Protein AF-A0A938UZ13-F1 (afdb_monomer)

Mean predicted aligned error: 16.88 Å

Solvent-accessible surface area (backbone atoms only — not comparable to full-atom values): 42730 Å² total; per-residue (Å²): 134,86,83,86,81,83,83,84,86,80,85,85,87,76,87,90,82,88,78,83,77,63,64,65,54,52,53,54,50,52,55,53,50,52,54,52,56,64,68,71,55,79,84,74,93,59,88,89,60,74,73,55,58,61,60,54,48,51,53,54,54,47,56,56,56,56,76,72,56,84,88,75,88,67,90,74,50,78,91,75,54,71,79,52,69,76,40,77,42,77,44,83,97,47,64,68,41,27,37,37,41,35,38,35,38,42,31,23,31,81,65,23,36,72,74,30,84,83,64,78,21,20,65,54,58,32,54,48,41,67,43,6,30,30,43,76,39,31,28,32,46,25,26,41,66,77,44,19,48,42,14,39,43,44,18,42,85,45,67,58,47,71,64,72,61,60,43,38,49,83,37,58,75,56,82,10,43,39,37,53,43,39,76,73,65,32,48,28,38,38,38,33,34,31,46,68,59,91,44,43,62,48,30,48,48,61,36,38,42,77,37,79,38,40,36,90,77,44,74,59,81,97,55,50,76,33,40,101,59,31,37,46,59,68,53,45,52,62,64,51,52,53,49,50,62,75,46,62,96,51,38,31,41,41,35,38,41,52,52,44,36,40,85,85,14,38,62,53,90,89,52,88,82,64,87,56,102,58,92,50,64,67,54,34,31,30,48,47,11,43,28,52,51,29,52,46,51,49,52,51,51,53,48,32,48,76,70,72,42,46,83,57,28,40,37,38,40,33,26,31,9,11,51,34,80,48,63,96,81,37,64,52,22,46,81,36,84,43,47,50,7,24,28,13,36,36,36,38,35,36,45,83,82,63,77,38,56,46,73,35,70,50,86,42,45,35,27,14,44,31,53,29,53,36,52,61,40,20,34,44,78,73,38,62,84,68,85,33,56,29,66,91,51,90,65,61,71,67,48,71,50,66,34,39,24,41,51,65,82,47,37,35,30,39,30,50,34,55,38,34,40,40,41,28,75,79,78,46,82,60,41,26,28,50,46,84,84,35,74,70,61,78,61,66,32,47,83,77,48,94,59,47,67,71,59,54,52,50,53,50,51,51,53,53,48,51,52,40,48,49,38,46,49,45,51,54,43,46,49,60,58,49,58,79,21,66,34,88,56,88,75,91,59,90,37,68,48,51,27,40,34,68,80,30,37,34,38,51,21,40,39,60,45,61,61,58,41,41,22,60,39,67,31,40,36,38,38,35,35,33,28,62,36,73,42,61,80,46,46,44,56,41,30,39,42,39,36,92,96,53,78,78,39,79,66,58,55,47,45,27,44,49,76,45,46,53,50,74,42,52,56,70,31,23,40,37,26,59,49,77,47,73,37,59,38,82,42,78,44,48,67,28,41,34,29,35,40,40,32,32,64,82,81,72,40,67,37,55,54,47,51,82,46,60,71,57,94,40,23,40,52,66,46,73,36,42,34,39,51,27,93,63,73,89,72,69,48,74,68,52,34,46,63,72,42,45,92,39,45,35,81,60,86,76,90,61,82,40,79,45,52,35,30,40,68,82,33,36,34,40,48,21,37,41,82,81,32,49,73,32,38,50,65,28,56,39,34,43,34,40,34,32,32,26,68,33,71,40,62,79,54,38,41,53,38,30,36,37,36,30,94,90,68,53,70,45,84,48,59,52,46,42,52,81,62,57,51,43,56,38,73,45,47,56,58,33,24,40,52,28,58,53,74,34,71,36,50,59,89,80,54,73,67,46,64,22,39,32,32,41,33,42,26,61,70,85,49,64,34,57,57,53,57,66,97,49,58,68,50,100,68,34,24,38,51,79,50,68,34,40,33,38,72,73,130

Nearest PDB structures (foldseek):
  3lxq-assembly2_B  TM=8.051E-01  e=1.262E-20  Vibrio parahaemolyticus
  4uor-assembly1_A  TM=7.443E-01  e=1.485E-17  Listeria monocytogenes EGD-e
  2w5s-assembly1_A  TM=7.497E-01  e=3.797E-17  Staphylococcus aureus
  2w5r-assembly1_A  TM=7.284E-01  e=2.579E-17  Staphylococcus aureus
  2w8d-assembly1_A  TM=7.333E-01  e=1.429E-16  Bacillus subtilis

Radius of gyration: 29.98 Å; Cα contacts (8 Å, |Δi|>4): 1720; chains: 1; bounding box: 68×68×104 Å

Structure (mmCIF, N/CA/C/O backbone):
data_AF-A0A938UZ13-F1
#
_entry.id   AF-A0A938UZ13-F1
#
loop_
_atom_site.group_PDB
_atom_site.id
_atom_site.type_symbol
_atom_site.label_atom_id
_atom_site.label_alt_id
_atom_site.label_comp_id
_atom_site.label_asym_id
_atom_site.label_entity_id
_atom_site.label_seq_id
_atom_site.pdbx_PDB_ins_code
_atom_site.Cartn_x
_atom_site.Cartn_y
_atom_site.Cartn_z
_atom_site.occupancy
_atom_site.B_iso_or_equiv
_atom_site.auth_seq_id
_atom_site.auth_comp_id
_atom_site.auth_asym_id
_atom_site.auth_atom_id
_atom_site.pdbx_PDB_model_num
ATOM 1 N N . MET A 1 1 ? 10.189 26.009 -51.560 1.00 32.91 1 MET A N 1
ATOM 2 C CA . MET A 1 1 ? 9.899 24.616 -51.967 1.00 32.91 1 MET A CA 1
ATOM 3 C C . MET A 1 1 ? 8.694 24.146 -51.173 1.00 32.91 1 MET A C 1
ATOM 5 O O . MET A 1 1 ? 8.587 24.511 -50.012 1.00 32.91 1 MET A O 1
ATOM 9 N N . ALA A 1 2 ? 7.748 23.495 -51.844 1.00 25.84 2 ALA A N 1
ATOM 10 C CA . ALA A 1 2 ? 6.369 23.303 -51.402 1.00 25.84 2 ALA A CA 1
ATOM 11 C C . ALA A 1 2 ? 6.211 22.328 -50.219 1.00 25.84 2 ALA A C 1
ATOM 13 O O . ALA A 1 2 ? 6.883 21.304 -50.159 1.00 25.84 2 ALA A O 1
ATOM 14 N N . ILE A 1 3 ? 5.276 22.661 -49.327 1.00 23.69 3 ILE A N 1
ATOM 15 C CA . ILE A 1 3 ? 4.726 21.816 -48.258 1.00 23.69 3 ILE A CA 1
ATOM 16 C C . ILE A 1 3 ? 3.631 20.931 -48.885 1.00 23.69 3 ILE A C 1
ATOM 18 O O . ILE A 1 3 ? 2.771 21.488 -49.575 1.00 23.69 3 ILE A O 1
ATOM 22 N N . PRO A 1 4 ? 3.605 19.599 -48.683 1.00 30.17 4 PRO A N 1
ATOM 23 C CA . PRO A 1 4 ? 2.480 18.784 -49.116 1.00 30.17 4 PRO A CA 1
ATOM 24 C C . PRO A 1 4 ? 1.349 18.807 -48.075 1.00 30.17 4 PRO A C 1
ATOM 26 O O . PRO A 1 4 ? 1.570 18.740 -46.869 1.00 30.17 4 PRO A O 1
ATOM 29 N N . LEU A 1 5 ? 0.127 18.933 -48.594 1.00 27.08 5 LEU A N 1
ATOM 30 C CA . LEU A 1 5 ? -1.153 18.970 -47.888 1.00 27.08 5 LEU A CA 1
ATOM 31 C C . LEU A 1 5 ? -1.544 17.586 -47.331 1.00 27.08 5 LEU A C 1
ATOM 33 O O . LEU A 1 5 ? -1.424 16.579 -48.026 1.00 27.08 5 LEU A O 1
ATOM 37 N N . LEU A 1 6 ? -2.080 17.569 -46.106 1.00 26.56 6 LEU A N 1
ATOM 38 C CA . LEU A 1 6 ? -2.759 16.430 -45.467 1.00 26.56 6 LEU A CA 1
ATOM 39 C C . LEU A 1 6 ? -4.071 16.057 -46.203 1.00 26.56 6 LEU A C 1
ATOM 41 O O . LEU A 1 6 ? -4.755 16.956 -46.703 1.00 26.56 6 LEU A O 1
ATOM 45 N N . PRO A 1 7 ? -4.476 14.770 -46.249 1.00 25.47 7 PRO A N 1
ATOM 46 C CA . PRO A 1 7 ? -5.757 14.348 -46.821 1.00 25.47 7 PRO A CA 1
ATOM 47 C C . PRO A 1 7 ? -6.944 14.579 -45.853 1.00 25.47 7 PRO A C 1
ATOM 49 O O . PRO A 1 7 ? -6.747 14.691 -44.643 1.00 25.47 7 PRO A O 1
ATOM 52 N N . PRO A 1 8 ? -8.196 14.664 -46.357 1.00 28.36 8 PRO A N 1
ATOM 53 C CA . PRO A 1 8 ? -9.330 15.166 -45.586 1.00 28.36 8 PRO A CA 1
ATOM 54 C C . PRO A 1 8 ? -9.979 14.089 -44.705 1.00 28.36 8 PRO A C 1
ATOM 56 O O . PRO A 1 8 ? -10.414 13.042 -45.185 1.00 28.36 8 PRO A O 1
ATOM 59 N N . VAL A 1 9 ? -10.140 14.406 -43.420 1.00 28.91 9 VAL A N 1
ATOM 60 C CA . VAL A 1 9 ? -10.970 13.662 -42.462 1.00 28.91 9 VAL A CA 1
ATOM 61 C C . VAL A 1 9 ? -12.437 13.730 -42.909 1.00 28.91 9 VAL A C 1
ATOM 63 O O . VAL A 1 9 ? -13.049 14.801 -42.945 1.00 28.91 9 VAL A O 1
ATOM 66 N N . ARG A 1 10 ? -13.026 12.587 -43.285 1.00 28.03 10 ARG A N 1
ATOM 67 C CA . ARG A 1 10 ? -14.461 12.485 -43.594 1.00 28.03 10 ARG A CA 1
ATOM 68 C C . ARG A 1 10 ? -15.286 12.485 -42.304 1.00 28.03 10 ARG A C 1
ATOM 70 O O . ARG A 1 10 ? -15.121 11.634 -41.440 1.00 28.03 10 ARG A O 1
ATOM 77 N N . ARG A 1 11 ? -16.223 13.433 -42.243 1.00 31.92 11 ARG A N 1
ATOM 78 C CA . ARG A 1 11 ? -17.267 13.612 -41.225 1.00 31.92 11 ARG A CA 1
ATOM 79 C C . ARG A 1 11 ? -18.100 12.342 -40.988 1.00 31.92 11 ARG A C 1
ATOM 81 O O . ARG A 1 11 ? -18.714 11.834 -41.924 1.00 31.92 11 ARG A O 1
ATOM 88 N N . ARG A 1 12 ? -18.281 11.971 -39.718 1.00 27.67 12 ARG A N 1
ATOM 89 C CA . ARG A 1 12 ? -19.532 11.389 -39.202 1.00 27.67 12 ARG A CA 1
ATOM 90 C C . ARG A 1 12 ? -20.094 12.331 -38.134 1.00 27.67 12 ARG A C 1
ATOM 92 O O . ARG A 1 12 ? -19.717 12.267 -36.976 1.00 27.67 12 ARG A O 1
ATOM 99 N N . LEU A 1 13 ? -20.974 13.235 -38.558 1.00 26.47 13 LEU A N 1
ATOM 100 C CA . LEU A 1 13 ? -21.943 13.894 -37.683 1.00 26.47 13 LEU A CA 1
ATOM 101 C C . LEU A 1 13 ? -23.225 13.068 -37.788 1.00 26.47 13 LEU A C 1
ATOM 103 O O . LEU A 1 13 ? -23.898 13.120 -38.817 1.00 26.47 13 LEU A O 1
ATOM 107 N N . VAL A 1 14 ? -23.525 12.277 -36.761 1.00 28.33 14 VAL A N 1
ATOM 108 C CA . VAL A 1 14 ? -24.855 11.688 -36.563 1.00 28.33 14 VAL A CA 1
ATOM 109 C C . VAL A 1 14 ? -25.522 12.439 -35.411 1.00 28.33 14 VAL A C 1
ATOM 111 O O . VAL A 1 14 ? -24.869 12.868 -34.467 1.00 28.33 14 VAL A O 1
ATOM 114 N N . ALA A 1 15 ? -26.813 12.693 -35.599 1.00 28.00 15 ALA A N 1
ATOM 115 C CA . ALA A 1 15 ? -27.654 13.678 -34.938 1.00 28.00 15 ALA A CA 1
ATOM 116 C C . ALA A 1 15 ? -27.620 13.678 -33.397 1.00 28.00 15 ALA A C 1
ATOM 118 O O . ALA A 1 15 ? -27.990 12.699 -32.759 1.00 28.00 15 ALA A O 1
ATOM 119 N N . LEU A 1 16 ? -27.317 14.845 -32.815 1.00 29.84 16 LEU A N 1
ATOM 120 C CA . LEU A 1 16 ? -27.662 15.197 -31.436 1.00 29.84 16 LEU A CA 1
ATOM 121 C C . LEU A 1 16 ? -29.005 15.935 -31.445 1.00 29.84 16 LEU A C 1
ATOM 123 O O . LEU A 1 16 ? -29.072 17.132 -31.723 1.00 29.84 16 LEU A O 1
ATOM 127 N N . GLY A 1 17 ? -30.084 15.206 -31.173 1.00 25.97 17 GLY A N 1
ATOM 128 C CA . GLY A 1 17 ? -31.402 15.774 -30.917 1.00 25.97 17 GLY A CA 1
ATOM 129 C C . GLY A 1 17 ? -31.759 15.646 -29.440 1.00 25.97 17 GLY A C 1
ATOM 130 O O . GLY A 1 17 ? -32.062 14.548 -28.991 1.00 25.97 17 GLY A O 1
ATOM 131 N N . GLY A 1 18 ? -31.772 16.775 -28.719 1.00 33.72 18 GLY A N 1
ATOM 132 C CA . GLY A 1 18 ? -32.566 16.941 -27.493 1.00 33.72 18 GLY A CA 1
ATOM 133 C C . GLY A 1 18 ? -31.811 17.088 -26.170 1.00 33.72 18 GLY A C 1
ATOM 134 O O . GLY A 1 18 ? -32.046 16.289 -25.276 1.00 33.72 18 GLY A O 1
ATOM 135 N N . TRP A 1 19 ? -30.963 18.111 -25.990 1.00 36.12 19 TRP A N 1
ATOM 136 C CA . TRP A 1 19 ? -30.352 18.432 -24.683 1.00 36.12 19 TRP A CA 1
ATOM 137 C C . TRP A 1 19 ? -30.616 19.891 -24.260 1.00 36.12 19 TRP A C 1
ATOM 139 O O . TRP A 1 19 ? -30.585 20.815 -25.074 1.00 36.12 19 TRP A O 1
ATOM 149 N N . SER A 1 20 ? -30.880 20.106 -22.966 1.00 39.50 20 SER A N 1
ATOM 150 C CA . SER A 1 20 ? -31.171 21.412 -22.355 1.00 39.50 20 SER A CA 1
ATOM 151 C C . SER A 1 20 ? -29.907 22.283 -22.242 1.00 39.50 20 SER A C 1
ATOM 153 O O . SER A 1 20 ? -29.097 22.125 -21.328 1.00 39.50 20 SER A O 1
ATOM 155 N N . GLY A 1 21 ? -29.743 23.226 -23.172 1.00 36.25 21 GLY A N 1
ATOM 156 C CA . GLY A 1 21 ? -28.505 23.972 -23.445 1.00 36.25 21 GLY A CA 1
ATOM 157 C C . GLY A 1 21 ? -28.011 25.015 -22.430 1.00 36.25 21 GLY A C 1
ATOM 158 O O . GLY A 1 21 ? -27.408 25.992 -22.854 1.00 36.25 21 GLY A O 1
ATOM 159 N N . ARG A 1 22 ? -28.229 24.873 -21.114 1.00 35.84 22 ARG A N 1
ATOM 160 C CA . ARG A 1 22 ? -27.733 25.865 -20.125 1.00 35.84 22 ARG A CA 1
ATOM 161 C C . ARG A 1 22 ? -26.460 25.466 -19.369 1.00 35.84 22 ARG A C 1
ATOM 163 O O . ARG A 1 22 ? -25.669 26.350 -19.062 1.00 35.84 22 ARG A O 1
ATOM 170 N N . ARG A 1 23 ? -26.214 24.176 -19.107 1.00 35.59 23 ARG A N 1
ATOM 171 C CA . ARG A 1 23 ? -25.007 23.723 -18.374 1.00 35.59 23 ARG A CA 1
ATOM 172 C C . ARG A 1 23 ? -23.762 23.611 -19.269 1.00 35.59 23 ARG A C 1
ATOM 174 O O . ARG A 1 23 ? -22.678 24.000 -18.854 1.00 35.59 23 ARG A O 1
ATOM 181 N N . THR A 1 24 ? -23.935 23.207 -20.525 1.00 42.72 24 THR A N 1
ATOM 182 C CA . THR A 1 24 ? -22.857 23.041 -21.519 1.00 42.72 24 THR A CA 1
ATOM 183 C C . THR A 1 24 ? -22.266 24.370 -21.996 1.00 42.72 24 THR A C 1
ATOM 185 O O . THR A 1 24 ? -21.063 24.477 -22.209 1.00 42.72 24 THR A O 1
ATOM 188 N N . ILE A 1 25 ? -23.094 25.416 -22.105 1.00 42.28 25 ILE A N 1
ATOM 189 C CA . ILE A 1 25 ? -22.630 26.764 -22.468 1.00 42.28 25 ILE A CA 1
ATOM 190 C C . ILE A 1 25 ? -21.818 27.381 -21.319 1.00 42.28 25 ILE A C 1
ATOM 192 O O . ILE A 1 25 ? -20.799 28.018 -21.564 1.00 42.28 25 ILE A O 1
ATOM 196 N N . ALA A 1 26 ? -22.220 27.150 -20.064 1.00 38.34 26 ALA A N 1
ATOM 197 C CA . ALA A 1 26 ? -21.513 27.675 -18.898 1.00 38.34 26 ALA A CA 1
ATOM 198 C C . ALA A 1 26 ? -20.121 27.040 -18.724 1.00 38.34 26 ALA A C 1
ATOM 200 O O . ALA A 1 26 ? -19.150 27.764 -18.517 1.00 38.34 26 ALA A O 1
ATOM 201 N N . ALA A 1 27 ? -20.004 25.717 -18.886 1.00 40.94 27 ALA A N 1
ATOM 202 C CA . ALA A 1 27 ? -18.720 25.014 -18.818 1.00 40.94 27 ALA A CA 1
ATOM 203 C C . ALA A 1 27 ? -17.760 25.439 -19.947 1.00 40.94 27 ALA A C 1
ATOM 205 O O . ALA A 1 27 ? -16.590 25.723 -19.690 1.00 40.94 27 ALA A O 1
ATOM 206 N N . GLY A 1 28 ? -18.271 25.592 -21.177 1.00 41.78 28 GLY A N 1
ATOM 207 C CA . GLY A 1 28 ? -17.481 26.085 -22.311 1.00 41.78 28 GLY A CA 1
ATOM 208 C C . GLY A 1 28 ? -16.980 27.525 -22.133 1.00 41.78 28 GLY A C 1
ATOM 209 O O . GLY A 1 28 ? -15.858 27.841 -22.523 1.00 41.78 28 GLY A O 1
ATOM 210 N N . ILE A 1 29 ? -17.773 28.396 -21.495 1.00 48.34 29 ILE A N 1
ATOM 211 C CA . ILE A 1 29 ? -17.377 29.783 -21.202 1.00 48.34 29 ILE A CA 1
ATOM 212 C C . ILE A 1 29 ? -16.318 29.838 -20.092 1.00 48.34 29 ILE A C 1
ATOM 214 O O . ILE A 1 29 ? -15.352 30.586 -20.219 1.00 48.34 29 ILE A O 1
ATOM 218 N N . VAL A 1 30 ? -16.453 29.038 -19.030 1.00 47.47 30 VAL A N 1
ATOM 219 C CA . VAL A 1 30 ? -15.479 29.002 -17.922 1.00 47.47 30 VAL A CA 1
ATOM 220 C C . VAL A 1 30 ? -14.125 28.457 -18.387 1.00 47.47 30 VAL A C 1
ATOM 222 O O . VAL A 1 30 ? -13.095 29.054 -18.072 1.00 47.47 30 VAL A O 1
ATOM 225 N N . GLY A 1 31 ? -14.114 27.399 -19.205 1.00 43.53 31 GLY A N 1
ATOM 226 C CA . GLY A 1 31 ? -12.885 26.866 -19.805 1.00 43.53 31 GLY A CA 1
ATOM 227 C C . GLY A 1 31 ? -12.186 27.881 -20.716 1.00 43.53 31 GLY A C 1
ATOM 228 O O . GLY A 1 31 ? -10.983 28.105 -20.595 1.00 43.53 31 GLY A O 1
ATOM 229 N N . ALA A 1 32 ? -12.943 28.585 -21.565 1.00 47.97 32 ALA A N 1
ATOM 230 C CA . ALA A 1 32 ? -12.392 29.635 -22.423 1.00 47.97 32 ALA A CA 1
ATOM 231 C C . ALA A 1 32 ? -11.826 30.825 -21.621 1.00 47.97 32 ALA A C 1
ATOM 233 O O . ALA A 1 32 ? -10.787 31.377 -21.983 1.00 47.97 32 ALA A O 1
ATOM 234 N N . LEU A 1 33 ? -12.470 31.205 -20.513 1.00 47.66 33 LEU A N 1
ATOM 235 C CA . LEU A 1 33 ? -12.012 32.294 -19.643 1.00 47.66 33 LEU A CA 1
ATOM 236 C C . LEU A 1 33 ? -10.743 31.934 -18.856 1.00 47.66 33 LEU A C 1
ATOM 238 O O . LEU A 1 33 ? -9.890 32.802 -18.674 1.00 47.66 33 LEU A O 1
ATOM 242 N N . LEU A 1 34 ? -10.575 30.673 -18.448 1.00 47.84 34 LEU A N 1
ATOM 243 C CA . LEU A 1 34 ? -9.341 30.181 -17.820 1.00 47.84 34 LEU A CA 1
ATOM 244 C C . LEU A 1 34 ? -8.161 30.205 -18.799 1.00 47.84 34 LEU A C 1
ATOM 246 O O . LEU A 1 34 ? -7.081 30.685 -18.450 1.00 47.84 34 LEU A O 1
ATOM 250 N N . VAL A 1 35 ? -8.386 29.783 -20.048 1.00 48.97 35 VAL A N 1
ATOM 251 C CA . VAL A 1 35 ? -7.374 29.846 -21.114 1.00 48.97 35 VAL A CA 1
ATOM 252 C C . VAL A 1 35 ? -6.973 31.297 -21.398 1.00 48.97 35 VAL A C 1
ATOM 254 O O . VAL A 1 35 ? -5.785 31.608 -21.441 1.00 48.97 35 VAL A O 1
ATOM 257 N N . VAL A 1 36 ? -7.932 32.221 -21.512 1.00 50.88 36 VAL A N 1
ATOM 258 C CA . VAL A 1 36 ? -7.643 33.650 -21.742 1.00 50.88 36 VAL A CA 1
ATOM 259 C C . VAL A 1 36 ? -6.943 34.300 -20.539 1.00 50.88 36 VAL A C 1
ATOM 261 O O . VAL A 1 36 ? -6.026 35.100 -20.727 1.00 50.88 36 VAL A O 1
ATOM 264 N N . GLY A 1 37 ? -7.308 33.933 -19.307 1.00 46.84 37 GLY A N 1
ATOM 265 C CA . GLY A 1 37 ? -6.669 34.434 -18.085 1.00 46.84 37 GLY A CA 1
ATOM 266 C C . GLY A 1 37 ? -5.189 34.052 -17.969 1.00 46.84 37 GLY A C 1
ATOM 267 O O . GLY A 1 37 ? -4.368 34.873 -17.562 1.00 46.84 37 GLY A O 1
ATOM 268 N N . LEU A 1 38 ? -4.824 32.845 -18.409 1.00 47.53 38 LEU A N 1
ATOM 269 C CA . LEU A 1 38 ? -3.437 32.361 -18.442 1.00 47.53 38 LEU A CA 1
ATOM 270 C C . LEU A 1 38 ? -2.585 33.028 -19.537 1.00 47.53 38 LEU A C 1
ATOM 272 O O . LEU A 1 38 ? -1.372 33.177 -19.367 1.00 47.53 38 LEU A O 1
ATOM 276 N N . TRP A 1 39 ? -3.208 33.485 -20.628 1.00 44.28 39 TRP A N 1
ATOM 277 C CA . TRP A 1 39 ? -2.548 34.237 -21.705 1.00 44.28 39 TRP A CA 1
ATOM 278 C C . TRP A 1 39 ? -2.217 35.693 -21.336 1.00 44.28 39 TRP A C 1
ATOM 280 O O . TRP A 1 39 ? -1.313 36.277 -21.932 1.00 44.28 39 TRP A O 1
ATOM 290 N N . LEU A 1 40 ? -2.910 36.275 -20.351 1.00 42.22 40 LEU A N 1
ATOM 291 C CA . LEU A 1 40 ? -2.759 37.681 -19.945 1.00 42.22 40 LEU A CA 1
ATOM 292 C C . LEU A 1 40 ? -1.721 37.913 -18.830 1.00 42.22 40 LEU A C 1
ATOM 294 O O . LEU A 1 40 ? -1.429 39.063 -18.500 1.00 42.22 40 LEU A O 1
ATOM 298 N N . LEU A 1 41 ? -1.141 36.853 -18.258 1.00 41.91 41 LEU A N 1
ATOM 299 C CA . LEU A 1 41 ? -0.079 36.969 -17.255 1.00 41.91 41 LEU A CA 1
ATOM 300 C C . LEU A 1 41 ? 1.284 37.232 -17.928 1.00 41.91 41 LEU A C 1
ATOM 302 O O . LEU A 1 41 ? 1.658 36.472 -18.832 1.00 41.91 41 LEU A O 1
ATOM 306 N N . PRO A 1 42 ? 2.048 38.259 -17.494 1.00 38.47 42 PRO A N 1
ATOM 307 C CA . PRO A 1 42 ? 3.362 38.560 -18.057 1.00 38.47 42 PRO A CA 1
ATOM 308 C C . PRO A 1 42 ? 4.338 37.388 -17.846 1.00 38.47 42 PRO A C 1
ATOM 310 O O . PRO A 1 42 ? 4.206 36.653 -16.863 1.00 38.47 42 PRO A O 1
ATOM 313 N N . PRO A 1 43 ? 5.319 37.185 -18.746 1.00 42.31 43 PRO A N 1
ATOM 314 C CA . PRO A 1 43 ? 6.285 36.103 -18.598 1.00 42.31 43 PRO A CA 1
ATOM 315 C C . PRO A 1 43 ? 7.135 36.328 -17.335 1.00 42.31 43 PRO A C 1
ATOM 317 O O . PRO A 1 43 ? 7.702 37.414 -17.179 1.00 42.31 43 PRO A O 1
ATOM 320 N N . PRO A 1 44 ? 7.265 35.334 -16.437 1.00 41.44 44 PRO A N 1
ATOM 321 C CA . PRO A 1 44 ? 8.217 35.412 -15.339 1.00 41.44 44 PRO A CA 1
ATOM 322 C C . PRO A 1 44 ? 9.642 35.325 -15.894 1.00 41.44 44 PRO A C 1
ATOM 324 O O . PRO A 1 44 ? 9.928 34.541 -16.800 1.00 41.44 44 PRO A O 1
ATOM 327 N N . SER A 1 45 ? 10.561 36.107 -15.342 1.00 37.28 45 SER A N 1
ATOM 328 C CA . SER A 1 45 ? 11.984 35.987 -15.649 1.00 37.28 45 SER A CA 1
ATOM 329 C C . SER A 1 45 ? 12.562 34.725 -14.996 1.00 37.28 45 SER A C 1
ATOM 331 O O . SER A 1 45 ? 12.761 34.703 -13.783 1.00 37.28 45 SER A O 1
ATOM 333 N N . GLY A 1 46 ? 12.844 33.688 -15.790 1.00 41.19 46 GLY A N 1
ATOM 334 C CA . GLY A 1 46 ? 13.558 32.482 -15.353 1.00 41.19 46 GLY A CA 1
ATOM 335 C C . GLY A 1 46 ? 13.283 31.265 -16.244 1.00 41.19 46 GLY A C 1
ATOM 336 O O . GLY A 1 46 ? 12.155 31.049 -16.674 1.00 41.19 46 GLY A O 1
ATOM 337 N N . GLN A 1 47 ? 14.310 30.452 -16.520 1.00 36.69 47 GLN A N 1
ATOM 338 C CA . GLN A 1 47 ? 14.214 29.271 -17.398 1.00 36.69 47 GLN A CA 1
ATOM 339 C C . GLN A 1 47 ? 13.370 28.115 -16.811 1.00 36.69 47 GLN A C 1
ATOM 341 O O . GLN A 1 47 ? 13.000 27.204 -17.543 1.00 36.69 47 GLN A O 1
ATOM 346 N N . ALA A 1 48 ? 12.990 28.175 -15.529 1.00 34.41 48 ALA A N 1
ATOM 347 C CA . ALA A 1 48 ? 12.297 27.099 -14.813 1.00 34.41 48 ALA A CA 1
ATOM 348 C C . ALA A 1 48 ? 10.774 26.992 -15.064 1.00 34.41 48 ALA A C 1
ATOM 350 O O . ALA A 1 48 ? 10.141 26.081 -14.546 1.00 34.41 48 ALA A O 1
ATOM 351 N N . MET A 1 49 ? 10.155 27.888 -15.846 1.00 35.88 49 MET A N 1
ATOM 352 C CA . MET A 1 49 ? 8.689 27.893 -16.042 1.00 35.88 49 MET A CA 1
ATOM 353 C C . MET A 1 49 ? 8.213 27.883 -17.500 1.00 35.88 49 MET A C 1
ATOM 355 O O . MET A 1 49 ? 7.016 28.003 -17.756 1.00 35.88 49 MET A O 1
ATOM 359 N N . VAL A 1 50 ? 9.104 27.698 -18.477 1.00 34.22 50 VAL A N 1
ATOM 360 C CA . VAL A 1 50 ? 8.681 27.544 -19.885 1.00 34.22 50 VAL A CA 1
ATOM 361 C C . VAL A 1 50 ? 8.067 26.151 -20.134 1.00 34.22 50 VAL A C 1
ATOM 363 O O . VAL A 1 50 ? 7.268 25.985 -21.049 1.00 34.22 50 VAL A O 1
ATOM 366 N N . VAL A 1 51 ? 8.351 25.175 -19.261 1.00 37.62 51 VAL A N 1
ATOM 367 C CA . VAL A 1 51 ? 7.926 23.766 -19.383 1.00 37.62 51 VAL A CA 1
ATOM 368 C C . VAL A 1 51 ? 6.505 23.506 -18.840 1.00 37.62 51 VAL A C 1
ATOM 370 O O . VAL A 1 51 ? 5.877 22.521 -19.215 1.00 37.62 51 VAL A O 1
ATOM 373 N N . SER A 1 52 ? 5.928 24.402 -18.029 1.00 45.16 52 SER A N 1
ATOM 374 C CA . SER A 1 52 ? 4.637 24.151 -17.359 1.00 45.16 52 SER A CA 1
ATOM 375 C C . SER A 1 52 ? 3.390 24.548 -18.160 1.00 45.16 52 SER A C 1
ATOM 377 O O . SER A 1 52 ? 2.305 24.043 -17.884 1.00 45.16 52 SER A O 1
ATOM 379 N N . ARG A 1 53 ? 3.494 25.423 -19.171 1.00 35.94 53 ARG A N 1
ATOM 380 C CA . ARG A 1 53 ? 2.299 25.918 -19.887 1.00 35.94 53 ARG A CA 1
ATOM 381 C C . ARG A 1 53 ? 1.691 24.906 -20.866 1.00 35.94 53 ARG A C 1
ATOM 383 O O . ARG A 1 53 ? 0.469 24.851 -20.931 1.00 35.94 53 ARG A O 1
ATOM 390 N N . CYS A 1 54 ? 2.487 24.104 -21.582 1.00 39.72 54 CYS A N 1
ATOM 391 C CA . CYS A 1 54 ? 1.942 23.083 -22.497 1.00 39.72 54 CYS A CA 1
ATOM 392 C C . CYS A 1 54 ? 1.233 21.958 -21.740 1.00 39.72 54 CYS A C 1
ATOM 394 O O . CYS A 1 54 ? 0.100 21.641 -22.064 1.00 39.72 54 CYS A O 1
ATOM 396 N N . VAL A 1 55 ? 1.852 21.425 -20.681 1.00 41.53 55 VAL A N 1
ATOM 397 C CA . VAL A 1 55 ? 1.282 20.317 -19.897 1.00 41.53 55 VAL A CA 1
ATOM 398 C C . VAL A 1 55 ? -0.043 20.722 -19.247 1.00 41.53 55 VAL A C 1
ATOM 400 O O . VAL A 1 55 ? -1.018 19.988 -19.335 1.00 41.53 55 VAL A O 1
ATOM 403 N N . VAL A 1 56 ? -0.121 21.922 -18.661 1.00 42.56 56 VAL A N 1
ATOM 404 C CA . VAL A 1 56 ? -1.355 22.416 -18.024 1.00 42.56 56 VAL A CA 1
ATOM 405 C C . VAL A 1 56 ? -2.455 22.724 -19.050 1.00 42.56 56 VAL A C 1
ATOM 407 O O . VAL A 1 56 ? -3.625 22.471 -18.771 1.00 42.56 56 VAL A O 1
ATOM 410 N N . LEU A 1 57 ? -2.109 23.253 -20.231 1.00 41.84 57 LEU A N 1
ATOM 411 C CA . LEU A 1 57 ? -3.080 23.524 -21.300 1.00 41.84 57 LEU A CA 1
ATOM 412 C C . LEU A 1 57 ? -3.610 22.239 -21.943 1.00 41.84 57 LEU A C 1
ATOM 414 O O . LEU A 1 57 ? -4.812 22.164 -22.192 1.00 41.84 57 LEU A O 1
ATOM 418 N N . ASP A 1 58 ? -2.754 21.238 -22.154 1.00 43.09 58 ASP A N 1
ATOM 419 C CA . ASP A 1 58 ? -3.163 19.925 -22.657 1.00 43.09 58 ASP A CA 1
ATOM 420 C C . ASP A 1 58 ? -4.053 19.223 -21.623 1.00 43.09 58 ASP A C 1
ATOM 422 O O . ASP A 1 58 ? -5.173 18.840 -21.942 1.00 43.09 58 ASP A O 1
ATOM 426 N N . ILE A 1 59 ? -3.650 19.182 -20.344 1.00 45.69 59 ILE A N 1
ATOM 427 C CA . ILE A 1 59 ? -4.487 18.651 -19.252 1.00 45.69 59 ILE A CA 1
ATOM 428 C C . ILE A 1 59 ? -5.862 19.336 -19.224 1.00 45.69 59 ILE A C 1
ATOM 430 O O . ILE A 1 59 ? -6.880 18.652 -19.190 1.00 45.69 59 ILE A O 1
ATOM 434 N N . ALA A 1 60 ? -5.920 20.669 -19.291 1.00 45.03 60 ALA A N 1
ATOM 435 C CA . ALA A 1 60 ? -7.183 21.405 -19.230 1.00 45.03 60 ALA A CA 1
ATOM 436 C C . ALA A 1 60 ? -8.080 21.197 -20.467 1.00 45.03 60 ALA A C 1
ATOM 438 O O . ALA A 1 60 ? -9.302 21.099 -20.330 1.00 45.03 60 ALA A O 1
ATOM 439 N N . ALA A 1 61 ? -7.500 21.139 -21.669 1.00 46.44 61 ALA A N 1
ATOM 440 C CA . ALA A 1 61 ? -8.241 20.868 -22.901 1.00 46.44 61 ALA A CA 1
ATOM 441 C C . ALA A 1 61 ? -8.788 19.432 -22.926 1.00 46.44 61 ALA A C 1
ATOM 443 O O . ALA A 1 61 ? -9.921 19.200 -23.353 1.00 46.44 61 ALA A O 1
ATOM 444 N N . ASP A 1 62 ? -8.016 18.488 -22.398 1.00 44.97 62 ASP A N 1
ATOM 445 C CA . ASP A 1 62 ? -8.373 17.077 -22.361 1.00 44.97 62 ASP A CA 1
ATOM 446 C C . ASP A 1 62 ? -9.422 16.761 -21.287 1.00 44.97 62 ASP A C 1
ATOM 448 O O . ASP A 1 62 ? -10.368 16.031 -21.579 1.00 44.97 62 ASP A O 1
ATOM 452 N N . MET A 1 63 ? -9.363 17.400 -20.111 1.00 45.97 63 MET A N 1
ATOM 453 C CA . MET A 1 63 ? -10.437 17.335 -19.102 1.00 45.97 63 MET A CA 1
ATOM 454 C C . MET A 1 63 ? -11.777 17.855 -19.655 1.00 45.97 63 MET A C 1
ATOM 456 O O . MET A 1 63 ? -12.852 17.355 -19.319 1.00 45.97 63 MET A O 1
ATOM 460 N N . LEU A 1 64 ? -11.738 18.864 -20.537 1.00 49.53 64 LEU A N 1
ATOM 461 C CA . LEU A 1 64 ? -12.939 19.384 -21.192 1.00 49.53 64 LEU A CA 1
ATOM 462 C C . LEU A 1 64 ? -13.505 18.377 -22.206 1.00 49.53 64 LEU A C 1
ATOM 464 O O . LEU A 1 64 ? -14.722 18.191 -22.264 1.00 49.53 64 LEU A O 1
ATOM 468 N N . GLN A 1 65 ? -12.644 17.717 -22.984 1.00 49.19 65 GLN A N 1
ATOM 469 C CA . GLN A 1 65 ? -13.040 16.701 -23.962 1.00 49.19 65 GLN A CA 1
ATOM 470 C C . GLN A 1 65 ? -13.563 15.416 -23.294 1.00 49.19 65 GLN A C 1
ATOM 472 O O . GLN A 1 65 ? -14.512 14.810 -23.792 1.00 49.19 65 GLN A O 1
ATOM 477 N N . GLU A 1 66 ? -13.006 15.050 -22.140 1.00 53.16 66 GLU A N 1
ATOM 478 C CA . GLU A 1 66 ? -13.441 13.944 -21.281 1.00 53.16 66 GLU A CA 1
ATOM 479 C C . GLU A 1 66 ? -14.889 14.118 -20.796 1.00 53.16 66 GLU A C 1
ATOM 481 O O . GLU A 1 66 ? -15.697 13.200 -20.930 1.00 53.16 66 GLU A O 1
ATOM 486 N N . SER A 1 67 ? -15.260 15.325 -20.347 1.00 52.22 67 SER A N 1
ATOM 487 C CA . SER A 1 67 ? -16.618 15.635 -19.859 1.00 52.22 67 SER A CA 1
ATOM 488 C C . SER A 1 67 ? -17.733 15.514 -20.914 1.00 52.22 67 SER A C 1
ATOM 490 O O . SER A 1 67 ? -18.920 15.579 -20.584 1.00 52.22 67 SER A O 1
ATOM 492 N N . LEU A 1 68 ? -17.364 15.382 -22.192 1.00 49.72 68 LEU A N 1
ATOM 493 C CA . LEU A 1 68 ? -18.282 15.382 -23.333 1.00 49.72 68 LEU A CA 1
ATOM 494 C C . LEU A 1 68 ? -18.563 13.982 -23.898 1.00 49.72 68 LEU A C 1
ATOM 496 O O . LEU A 1 68 ? -19.423 13.860 -24.775 1.00 49.72 68 LEU A O 1
ATOM 500 N N . LEU A 1 69 ? -17.864 12.940 -23.438 1.00 52.62 69 LEU A N 1
ATOM 501 C CA . LEU A 1 69 ? -18.025 11.578 -23.949 1.00 52.62 69 LEU A CA 1
ATOM 502 C C . LEU A 1 69 ? -18.884 10.739 -22.987 1.00 52.62 69 LEU A C 1
ATOM 504 O O . LEU A 1 69 ? -18.630 10.755 -21.786 1.00 52.62 69 LEU A O 1
ATOM 508 N N . PRO A 1 70 ? -19.891 9.998 -23.485 1.00 50.53 70 PRO A N 1
ATOM 509 C CA . PRO A 1 70 ? -20.746 9.180 -22.631 1.00 50.53 70 PRO A CA 1
ATOM 510 C C . PRO A 1 70 ? -19.957 8.027 -21.995 1.00 50.53 70 PRO A C 1
ATOM 512 O O . PRO A 1 70 ? -19.051 7.467 -22.620 1.00 50.53 70 PRO A O 1
ATOM 515 N N . GLU A 1 71 ? -20.322 7.673 -20.762 1.00 59.09 71 GLU A N 1
ATOM 516 C CA . GLU A 1 71 ? -19.923 6.411 -20.138 1.00 59.09 71 GLU A CA 1
ATOM 517 C C . GLU A 1 71 ? -20.695 5.258 -20.778 1.00 59.09 71 GLU A C 1
ATOM 519 O O . GLU A 1 71 ? -21.917 5.315 -20.935 1.00 59.09 71 GLU A O 1
ATOM 524 N N . GLU A 1 72 ? -19.968 4.221 -21.185 1.00 64.12 72 GLU A N 1
ATOM 525 C CA . GLU A 1 72 ? -20.539 3.004 -21.751 1.00 64.12 72 GLU A CA 1
ATOM 526 C C . GLU A 1 72 ? -20.453 1.887 -20.715 1.00 64.12 72 GLU A C 1
ATOM 528 O O . GLU A 1 72 ? -19.362 1.418 -20.388 1.00 64.12 72 GLU A O 1
ATOM 533 N N . THR A 1 73 ? -21.609 1.446 -20.221 1.00 73.19 73 THR A N 1
ATOM 534 C CA . THR A 1 73 ? -21.708 0.271 -19.353 1.00 73.19 73 THR A CA 1
ATOM 535 C C . THR A 1 73 ? -21.478 -1.007 -20.159 1.00 73.19 73 THR A C 1
ATOM 537 O O . THR A 1 73 ? -21.829 -1.097 -21.341 1.00 73.19 73 THR A O 1
ATOM 540 N N . VAL A 1 74 ? -20.883 -2.022 -19.530 1.00 85.25 74 VAL A N 1
ATOM 541 C CA . VAL A 1 74 ? -20.635 -3.326 -20.163 1.00 85.25 74 VAL A CA 1
ATOM 542 C C . VAL A 1 74 ? -21.205 -4.453 -19.313 1.00 85.25 74 VAL A C 1
ATOM 544 O O . VAL A 1 74 ? -21.088 -4.447 -18.095 1.00 85.25 74 VAL A O 1
ATOM 547 N N . ALA A 1 75 ? -21.806 -5.460 -19.947 1.00 85.50 75 ALA A N 1
ATOM 548 C CA . ALA A 1 75 ? -22.187 -6.675 -19.238 1.00 85.50 75 ALA A CA 1
ATOM 549 C C . ALA A 1 75 ? -20.939 -7.525 -18.940 1.00 85.50 75 ALA A C 1
ATOM 551 O O . ALA A 1 75 ? -20.251 -7.966 -19.869 1.00 85.50 75 ALA A O 1
ATOM 552 N N . ILE A 1 76 ? -20.671 -7.759 -17.654 1.00 87.25 76 ILE A N 1
ATOM 553 C CA . ILE A 1 76 ? -19.588 -8.626 -17.175 1.00 87.25 76 ILE A CA 1
ATOM 554 C C . ILE A 1 76 ? -20.036 -10.089 -17.283 1.00 87.25 76 ILE A C 1
ATOM 556 O O . ILE A 1 76 ? -21.113 -10.455 -16.803 1.00 87.25 76 ILE A O 1
ATOM 560 N N . THR A 1 77 ? -19.228 -10.932 -17.925 1.00 87.88 77 THR A N 1
ATOM 561 C CA . THR A 1 77 ? -19.484 -12.381 -17.994 1.00 87.88 77 THR A CA 1
ATOM 562 C C . THR A 1 77 ? -19.123 -13.081 -16.682 1.00 87.88 77 THR A C 1
ATOM 564 O O . THR A 1 77 ? -18.422 -12.532 -15.838 1.00 87.88 77 THR A O 1
ATOM 567 N N . GLU A 1 78 ? -19.579 -14.322 -16.496 1.00 82.88 78 GLU A N 1
ATOM 568 C CA . GLU A 1 78 ? -19.254 -15.107 -15.297 1.00 82.88 78 GLU A CA 1
ATOM 569 C C . GLU A 1 78 ? -17.743 -15.355 -15.160 1.00 82.88 78 GLU A C 1
ATOM 571 O O . GLU A 1 78 ? -17.205 -15.225 -14.066 1.00 82.88 78 GLU A O 1
ATOM 576 N N . GLN A 1 79 ? -17.045 -15.623 -16.271 1.00 80.19 79 GLN A N 1
ATOM 577 C CA . GLN A 1 79 ? -15.592 -15.839 -16.288 1.00 80.19 79 GLN A CA 1
ATOM 578 C C . GLN A 1 79 ? -14.786 -14.570 -15.978 1.00 80.19 79 GLN A C 1
ATOM 580 O O . GLN A 1 79 ? -13.656 -14.656 -15.511 1.00 80.19 79 GLN A O 1
ATOM 585 N N . GLU A 1 80 ? -15.344 -13.394 -16.260 1.00 85.56 80 GLU A N 1
ATOM 586 C CA . GLU A 1 80 ? -14.699 -12.099 -16.011 1.00 85.56 80 GLU A CA 1
ATOM 587 C C . GLU A 1 80 ? -14.906 -11.596 -14.575 1.00 85.56 80 GLU A C 1
ATOM 589 O O . GLU A 1 80 ? -14.261 -10.630 -14.164 1.00 85.56 80 GLU A O 1
ATOM 594 N N . ARG A 1 81 ? -15.815 -12.218 -13.814 1.00 84.81 81 ARG A N 1
ATOM 595 C CA . ARG A 1 81 ? -16.234 -11.732 -12.500 1.00 84.81 81 ARG A CA 1
ATOM 596 C C . ARG A 1 81 ? -15.264 -12.165 -11.401 1.00 84.81 81 ARG A C 1
ATOM 598 O O . ARG A 1 81 ? -14.991 -13.346 -11.223 1.00 84.81 81 ARG A O 1
ATOM 605 N N . LEU A 1 82 ? -14.822 -11.207 -10.590 1.00 79.19 82 LEU A N 1
ATOM 606 C CA . LEU A 1 82 ? -13.876 -11.410 -9.485 1.00 79.19 82 LEU A CA 1
ATOM 607 C C . LEU A 1 82 ? -14.498 -11.910 -8.162 1.00 79.19 82 LEU A C 1
ATOM 609 O O . LEU A 1 82 ? -13.779 -12.058 -7.176 1.00 79.19 82 LEU A O 1
ATOM 613 N N . ASP A 1 83 ? -15.804 -12.202 -8.133 1.00 65.31 83 ASP A N 1
ATOM 614 C CA . ASP A 1 83 ? -16.628 -12.468 -6.929 1.00 65.31 83 ASP A CA 1
ATOM 615 C C . ASP A 1 83 ? -16.448 -13.861 -6.290 1.00 65.31 83 ASP A C 1
ATOM 617 O O . ASP A 1 83 ? -17.380 -14.437 -5.729 1.00 65.31 83 ASP A O 1
ATOM 621 N N . SER A 1 84 ? -15.264 -14.468 -6.386 1.00 63.94 84 SER A N 1
ATOM 622 C CA . SER A 1 84 ? -15.035 -15.773 -5.758 1.00 63.94 84 SER A CA 1
ATOM 623 C C . SER A 1 84 ? -14.538 -15.606 -4.322 1.00 63.94 84 SER A C 1
ATOM 625 O O . SER A 1 84 ? -13.483 -15.009 -4.087 1.00 63.94 84 SER A O 1
ATOM 627 N N . SER A 1 85 ? -15.249 -16.188 -3.355 1.00 76.12 85 SER A N 1
ATOM 628 C CA . SER A 1 85 ? -14.765 -16.310 -1.979 1.00 76.12 85 SER A CA 1
ATOM 629 C C . SER A 1 85 ? -13.446 -17.088 -1.951 1.00 76.12 85 SER A C 1
ATOM 631 O O . SER A 1 85 ? -13.413 -18.258 -2.335 1.00 76.12 85 SER A O 1
ATOM 633 N N . LEU A 1 86 ? -12.376 -16.449 -1.474 1.00 86.56 86 LEU A N 1
ATOM 634 C CA . LEU A 1 86 ? -11.084 -17.101 -1.276 1.00 86.56 86 LEU A CA 1
ATOM 635 C C . LEU A 1 86 ? -11.067 -17.807 0.082 1.00 86.56 86 LEU A C 1
ATOM 637 O O . LEU A 1 86 ? -11.157 -17.156 1.127 1.00 86.56 86 LEU A O 1
ATOM 641 N N . GLU A 1 87 ? -10.914 -19.127 0.068 1.00 85.75 87 GLU A N 1
ATOM 642 C CA . GLU A 1 87 ? -10.706 -19.932 1.275 1.00 85.75 87 GLU A CA 1
ATOM 643 C C . GLU A 1 87 ? -9.299 -20.527 1.243 1.00 85.75 87 GLU A C 1
ATOM 645 O O . GLU A 1 87 ? -8.886 -21.097 0.235 1.00 85.75 87 GLU A O 1
ATOM 650 N N . LEU A 1 88 ? -8.547 -20.378 2.335 1.00 90.38 88 LEU A N 1
ATOM 651 C CA . LEU A 1 88 ? -7.175 -20.873 2.443 1.00 90.38 88 LEU A CA 1
ATOM 652 C C . LE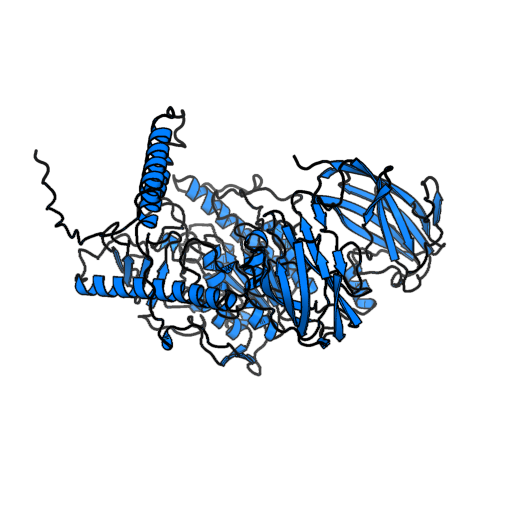U A 1 88 ? -7.105 -22.107 3.333 1.00 90.38 88 LEU A C 1
ATOM 654 O O . LEU A 1 88 ? -7.757 -22.169 4.378 1.00 90.38 88 LEU A O 1
ATOM 658 N N . ARG A 1 89 ? -6.210 -23.030 2.983 1.00 90.38 89 ARG A N 1
ATOM 659 C CA . ARG A 1 89 ? -5.799 -24.134 3.853 1.00 90.38 89 ARG A CA 1
ATOM 660 C C . ARG A 1 89 ? -4.287 -24.153 4.037 1.00 90.38 89 ARG A C 1
ATOM 662 O O . ARG A 1 89 ? -3.530 -23.739 3.165 1.00 90.38 89 ARG A O 1
ATOM 669 N N . SER A 1 90 ? -3.842 -24.608 5.207 1.00 90.38 90 SER A N 1
ATOM 670 C CA . SER A 1 90 ? -2.413 -24.804 5.473 1.00 90.38 90 SER A CA 1
ATOM 671 C C . SER A 1 90 ? -1.912 -26.072 4.794 1.00 90.38 90 SER A C 1
ATOM 673 O O . SER A 1 90 ? -2.569 -27.112 4.859 1.00 90.38 90 SER A O 1
ATOM 675 N N . VAL A 1 91 ? -0.733 -25.983 4.190 1.00 89.69 91 VAL A N 1
ATOM 676 C CA . VAL A 1 91 ? -0.003 -27.124 3.641 1.00 89.69 91 VAL A CA 1
ATOM 677 C C . VAL A 1 91 ? 0.728 -27.817 4.796 1.00 89.69 91 VAL A C 1
ATOM 679 O O . VAL A 1 91 ? 1.524 -27.161 5.476 1.00 89.69 91 VAL A O 1
ATOM 682 N N . PRO A 1 92 ? 0.479 -29.114 5.060 1.00 85.69 92 PRO A N 1
ATOM 683 C CA . PRO A 1 92 ? 1.221 -29.860 6.073 1.00 85.69 92 PRO A CA 1
ATOM 684 C C . PRO A 1 92 ? 2.734 -29.801 5.830 1.00 85.69 92 PRO A C 1
ATOM 686 O O . PRO A 1 92 ? 3.186 -29.763 4.688 1.00 85.69 92 PRO A O 1
ATOM 689 N N . ASP A 1 93 ? 3.510 -29.789 6.913 1.00 81.75 93 ASP A N 1
ATOM 690 C CA . ASP A 1 93 ? 4.979 -29.863 6.910 1.00 81.75 93 ASP A CA 1
ATOM 691 C C . ASP A 1 93 ? 5.734 -28.704 6.222 1.00 81.75 93 ASP A C 1
ATOM 693 O O . ASP A 1 93 ? 6.967 -28.712 6.191 1.00 81.75 93 ASP A O 1
ATOM 697 N N . LYS A 1 94 ? 5.043 -27.659 5.737 1.00 82.69 94 LYS A N 1
ATOM 698 C CA . LYS A 1 94 ? 5.685 -26.404 5.313 1.00 82.69 94 LYS A CA 1
ATOM 699 C C . LYS A 1 94 ? 5.847 -25.433 6.496 1.00 82.69 94 LYS A C 1
ATOM 701 O O . LYS A 1 94 ? 4.887 -25.213 7.239 1.00 82.69 94 LYS A O 1
ATOM 706 N N . PRO A 1 95 ? 7.037 -24.826 6.686 1.00 81.56 95 PRO A N 1
ATOM 707 C CA . PRO A 1 95 ? 7.242 -23.835 7.736 1.00 81.56 95 PRO A CA 1
ATOM 708 C C . PRO A 1 95 ? 6.449 -22.558 7.441 1.00 81.56 95 PRO A C 1
ATOM 710 O O . PRO A 1 95 ? 6.322 -22.139 6.293 1.00 81.56 95 PRO A O 1
ATOM 713 N N . ARG A 1 96 ? 5.951 -21.912 8.499 1.00 86.69 96 ARG A N 1
ATOM 714 C CA . ARG A 1 96 ? 5.331 -20.586 8.411 1.00 86.69 96 ARG A CA 1
ATOM 715 C C . ARG A 1 96 ? 6.405 -19.520 8.561 1.00 86.69 96 ARG A C 1
ATOM 717 O O . ARG A 1 96 ? 6.857 -19.259 9.672 1.00 86.69 96 ARG A O 1
ATOM 724 N N . LEU A 1 97 ? 6.820 -18.952 7.438 1.00 93.81 97 LEU A N 1
ATOM 725 C CA . LEU A 1 97 ? 7.876 -17.943 7.375 1.00 93.81 97 LEU A CA 1
ATOM 726 C C . LEU A 1 97 ? 7.337 -16.556 7.716 1.00 93.81 97 LEU A C 1
ATOM 728 O O . LEU A 1 97 ? 6.159 -16.268 7.474 1.00 93.81 97 LEU A O 1
ATOM 732 N N . ASN A 1 98 ? 8.212 -15.692 8.228 1.00 97.81 98 ASN A N 1
ATOM 733 C CA . ASN A 1 98 ? 7.953 -14.258 8.249 1.00 97.81 98 ASN A CA 1
ATOM 734 C C . ASN A 1 98 ? 8.122 -13.707 6.833 1.00 97.81 98 ASN A C 1
ATOM 736 O O . ASN A 1 98 ? 8.996 -14.151 6.088 1.00 97.81 98 ASN A O 1
ATOM 740 N N . ILE A 1 99 ? 7.310 -12.725 6.466 1.00 98.50 99 ILE A N 1
ATOM 741 C CA . ILE A 1 99 ? 7.341 -12.097 5.150 1.00 98.50 99 ILE A CA 1
ATOM 742 C C . ILE A 1 99 ? 7.599 -10.607 5.337 1.00 98.50 99 ILE A C 1
ATOM 744 O O . ILE A 1 99 ? 6.867 -9.931 6.060 1.00 98.50 99 ILE A O 1
ATOM 748 N N . VAL A 1 100 ? 8.623 -10.088 4.665 1.00 98.81 100 VAL A N 1
ATOM 749 C CA . VAL A 1 100 ? 8.873 -8.650 4.544 1.00 98.81 100 VAL A CA 1
ATOM 750 C C . VAL A 1 100 ? 8.695 -8.265 3.083 1.00 98.81 100 VAL A C 1
ATOM 752 O O . VAL A 1 100 ? 9.465 -8.685 2.225 1.00 98.81 100 VAL A O 1
ATOM 755 N N . LEU A 1 101 ? 7.669 -7.474 2.800 1.00 98.81 101 LEU A N 1
ATOM 756 C CA . LEU A 1 101 ? 7.377 -6.936 1.480 1.00 98.81 101 LEU A CA 1
ATOM 757 C C . LEU A 1 101 ? 7.825 -5.474 1.433 1.00 98.81 101 LEU A C 1
ATOM 759 O O . LEU A 1 101 ? 7.279 -4.626 2.130 1.00 98.81 101 LEU A O 1
ATOM 763 N N . VAL A 1 102 ? 8.822 -5.172 0.616 1.00 98.75 102 VAL A N 1
ATOM 764 C CA . VAL A 1 102 ? 9.268 -3.803 0.366 1.00 98.75 102 VAL A CA 1
ATOM 765 C C . VAL A 1 102 ? 8.717 -3.376 -0.982 1.00 98.75 102 VAL A C 1
ATOM 767 O O . VAL A 1 102 ? 9.143 -3.878 -2.022 1.00 98.75 102 VAL A O 1
ATOM 770 N N . MET A 1 103 ? 7.784 -2.437 -0.948 1.00 98.19 103 MET A N 1
ATOM 771 C CA . MET A 1 103 ? 7.321 -1.710 -2.114 1.00 98.19 103 MET A CA 1
ATOM 772 C C . MET A 1 103 ? 8.220 -0.485 -2.289 1.00 98.19 103 MET A C 1
ATOM 774 O O . MET A 1 103 ? 8.130 0.485 -1.534 1.00 98.19 103 MET A O 1
ATOM 778 N N . PHE A 1 104 ? 9.158 -0.600 -3.224 1.00 98.31 104 PHE A N 1
ATOM 779 C CA . PHE A 1 104 ? 10.164 0.413 -3.502 1.00 98.31 104 PHE A CA 1
ATOM 780 C C . PHE A 1 104 ? 9.591 1.416 -4.507 1.00 98.31 104 PHE A C 1
ATOM 782 O O . PHE A 1 104 ? 9.471 1.115 -5.692 1.00 98.31 104 PHE A O 1
ATOM 789 N N . GLU A 1 105 ? 9.261 2.603 -4.021 1.00 97.50 105 GLU A N 1
ATOM 790 C CA . GLU A 1 105 ? 8.729 3.727 -4.793 1.00 97.50 105 GLU A CA 1
ATOM 791 C C . GLU A 1 105 ? 9.539 4.006 -6.072 1.00 97.50 105 GLU A C 1
ATOM 793 O O . GLU A 1 105 ? 10.764 4.149 -6.024 1.00 97.50 105 GLU A O 1
ATOM 798 N N . SER A 1 106 ? 8.873 4.085 -7.219 1.00 96.62 106 SER A N 1
ATOM 799 C CA . SER A 1 106 ? 9.448 4.382 -8.535 1.00 96.62 106 SER A CA 1
ATOM 800 C C . SER A 1 106 ? 10.705 3.567 -8.897 1.00 96.62 106 SER A C 1
ATOM 802 O O . SER A 1 106 ? 11.535 4.060 -9.664 1.00 96.62 106 SER A O 1
ATOM 804 N N . LEU A 1 107 ? 10.936 2.350 -8.370 1.00 97.50 107 LEU A N 1
ATOM 805 C CA . LEU A 1 107 ? 12.162 1.593 -8.683 1.00 97.50 107 LEU A CA 1
ATOM 806 C C . LEU A 1 107 ? 12.133 0.979 -10.091 1.00 97.50 107 LEU A C 1
ATOM 808 O O . LEU A 1 107 ? 11.731 -0.170 -10.315 1.00 97.50 107 LEU A O 1
ATOM 812 N N . ASN A 1 108 ? 12.682 1.737 -11.033 1.00 91.75 108 ASN A N 1
ATOM 813 C CA . ASN A 1 108 ? 12.844 1.351 -12.423 1.00 91.75 108 ASN A CA 1
ATOM 814 C C . ASN A 1 108 ? 13.943 0.287 -12.600 1.00 91.75 108 ASN A C 1
ATOM 816 O O . ASN A 1 108 ? 15.042 0.410 -12.051 1.00 91.75 108 ASN A O 1
ATOM 820 N N . TRP A 1 109 ? 13.694 -0.724 -13.440 1.00 95.31 109 TRP A N 1
ATOM 821 C CA . TRP A 1 109 ? 14.673 -1.770 -13.763 1.00 95.31 109 TRP A CA 1
ATOM 822 C C . TRP A 1 109 ? 15.989 -1.209 -14.329 1.00 95.31 109 TRP A C 1
ATOM 824 O O . TRP A 1 109 ? 17.065 -1.706 -13.991 1.00 95.31 109 TRP A O 1
ATOM 834 N N . LYS A 1 110 ? 15.927 -0.149 -15.151 1.00 94.44 110 LYS A N 1
ATOM 835 C CA . LYS A 1 110 ? 17.111 0.453 -15.797 1.00 94.44 110 LYS A CA 1
ATOM 836 C C . LYS A 1 110 ? 17.993 1.241 -14.825 1.00 94.44 110 LYS A C 1
ATOM 838 O O . LYS A 1 110 ? 19.144 1.538 -15.132 1.00 94.44 110 LYS A O 1
ATOM 843 N N . SER A 1 111 ? 17.441 1.582 -13.664 1.00 95.56 111 SER A N 1
ATOM 844 C CA . SER A 1 111 ? 18.098 2.341 -12.602 1.00 95.56 111 SER A CA 1
ATOM 845 C C . SER A 1 111 ? 18.583 1.443 -11.465 1.00 95.56 111 SER A C 1
ATOM 847 O O . SER A 1 111 ? 18.928 1.950 -10.401 1.00 95.56 111 SER A O 1
ATOM 849 N N . SER A 1 112 ? 18.619 0.125 -11.681 1.00 97.19 112 SER A N 1
ATOM 850 C CA . SER A 1 112 ? 19.072 -0.860 -10.705 1.00 97.19 112 SER A CA 1
ATOM 851 C C . SER A 1 112 ? 20.266 -1.665 -11.220 1.00 97.19 112 SER A C 1
ATOM 853 O O . SER A 1 112 ? 20.250 -2.214 -12.326 1.00 97.19 112 SER A O 1
ATOM 855 N N . ASP A 1 113 ? 21.269 -1.826 -10.355 1.00 96.94 113 ASP A N 1
ATOM 856 C CA . ASP A 1 113 ? 22.458 -2.655 -10.591 1.00 96.94 113 ASP A CA 1
ATOM 857 C C . ASP A 1 113 ? 22.145 -4.154 -10.748 1.00 96.94 113 ASP A C 1
ATOM 859 O O . ASP A 1 113 ? 23.006 -4.922 -11.187 1.00 96.94 113 ASP A O 1
ATOM 863 N N . VAL A 1 114 ? 20.919 -4.582 -10.416 1.00 96.75 114 VAL A N 1
ATOM 864 C CA . VAL A 1 114 ? 20.432 -5.950 -10.649 1.00 96.75 114 VAL A CA 1
ATOM 865 C C . VAL A 1 114 ? 20.345 -6.253 -12.148 1.00 96.75 114 VAL A C 1
ATOM 867 O O . VAL A 1 114 ? 20.707 -7.351 -12.573 1.00 96.75 114 VAL A O 1
ATOM 870 N N . TYR A 1 115 ? 19.900 -5.284 -12.954 1.00 95.81 115 TYR A N 1
ATOM 871 C CA . TYR A 1 115 ? 19.649 -5.473 -14.388 1.00 95.81 115 TYR A CA 1
ATOM 872 C C . TYR A 1 115 ? 20.670 -4.753 -15.267 1.00 95.81 115 TYR A C 1
ATOM 874 O O . TYR A 1 115 ? 21.028 -5.258 -16.332 1.00 95.81 115 TYR A O 1
ATOM 882 N N . VAL A 1 116 ? 21.160 -3.589 -14.832 1.00 94.38 116 VAL A N 1
ATOM 883 C CA . VAL A 1 116 ? 22.079 -2.755 -15.611 1.00 94.38 116 VAL A CA 1
ATOM 884 C C . VAL A 1 116 ? 23.369 -2.552 -14.828 1.00 94.38 116 VAL A C 1
ATOM 886 O O . VAL A 1 116 ? 23.402 -1.905 -13.788 1.00 94.38 116 VAL A O 1
ATOM 889 N N . LYS A 1 117 ? 24.476 -3.102 -15.332 1.00 89.75 117 LYS A N 1
ATOM 890 C CA . LYS A 1 117 ? 25.779 -2.982 -14.665 1.00 89.75 117 LYS A CA 1
ATOM 891 C C . LYS A 1 117 ? 26.315 -1.554 -14.747 1.00 89.75 117 LYS A C 1
ATOM 893 O O . LYS A 1 117 ? 26.424 -1.002 -15.839 1.00 89.75 117 LYS A O 1
ATOM 898 N N . GLY A 1 118 ? 26.770 -1.026 -13.612 1.00 87.12 118 GLY A N 1
ATOM 899 C CA . GLY A 1 118 ? 27.500 0.242 -13.542 1.00 87.12 118 GLY A CA 1
ATOM 900 C C . GLY A 1 118 ? 26.619 1.474 -13.351 1.00 87.12 118 GLY A C 1
ATOM 901 O O . GLY A 1 118 ? 27.140 2.585 -13.447 1.00 87.12 118 GLY A O 1
ATOM 902 N N . VAL A 1 119 ? 25.326 1.293 -13.054 1.00 91.12 119 VAL A N 1
ATOM 903 C CA . VAL A 1 119 ? 24.445 2.393 -12.631 1.00 91.12 119 VAL A CA 1
ATOM 904 C C . VAL A 1 119 ? 24.885 2.911 -11.258 1.00 91.12 119 VAL A C 1
ATOM 906 O O . VAL A 1 119 ? 24.912 4.121 -11.053 1.00 91.12 119 VAL A O 1
ATOM 909 N N . ASN A 1 120 ? 25.350 2.018 -10.375 1.00 94.81 120 ASN A N 1
ATOM 910 C CA . ASN A 1 120 ? 25.880 2.301 -9.038 1.00 94.81 120 ASN A CA 1
ATOM 911 C C . ASN A 1 120 ? 24.871 3.024 -8.132 1.00 94.81 120 ASN A C 1
ATOM 913 O O . ASN A 1 120 ? 25.173 4.058 -7.526 1.00 94.81 120 ASN A O 1
ATOM 917 N N . THR A 1 121 ? 23.657 2.492 -8.076 1.00 96.69 121 THR A N 1
ATOM 918 C CA . THR A 1 121 ? 22.518 3.021 -7.311 1.00 96.69 121 THR A CA 1
ATOM 919 C C . THR A 1 121 ? 21.923 1.988 -6.371 1.00 96.69 121 THR A C 1
ATOM 921 O O . THR A 1 121 ? 21.459 2.367 -5.311 1.00 96.69 121 THR A O 1
ATOM 924 N N . THR A 1 122 ? 21.945 0.695 -6.698 1.00 97.88 122 THR A N 1
ATOM 925 C CA . THR A 1 122 ? 21.314 -0.350 -5.874 1.00 97.88 122 THR A CA 1
ATOM 926 C C . THR A 1 122 ? 22.300 -1.469 -5.560 1.00 97.88 122 THR A C 1
ATOM 928 O O . THR A 1 122 ? 22.095 -2.635 -5.916 1.00 97.88 122 THR A O 1
ATOM 931 N N . HIS A 1 123 ? 23.433 -1.104 -4.961 1.00 96.44 123 HIS A N 1
ATOM 932 C CA . HIS A 1 123 ? 24.513 -2.039 -4.666 1.00 96.44 123 HIS A CA 1
ATOM 933 C C . HIS A 1 123 ? 24.080 -3.140 -3.700 1.00 96.44 123 HIS A C 1
ATOM 935 O O . HIS A 1 123 ? 24.410 -4.303 -3.930 1.00 96.44 123 HIS A O 1
ATOM 941 N N . PHE A 1 124 ? 23.344 -2.794 -2.644 1.00 98.31 124 PHE A N 1
ATOM 942 C CA . PHE A 1 124 ? 22.857 -3.763 -1.672 1.00 98.31 124 PHE A CA 1
ATOM 943 C C . PHE A 1 124 ? 21.816 -4.695 -2.295 1.00 98.31 124 PHE A C 1
ATOM 945 O O . PHE A 1 124 ? 21.931 -5.912 -2.168 1.00 98.31 124 PHE A O 1
ATOM 952 N N . LEU A 1 125 ? 20.860 -4.168 -3.061 1.00 98.12 125 LEU A N 1
ATOM 953 C CA . LEU A 1 125 ? 19.898 -5.002 -3.783 1.00 98.12 125 LEU A CA 1
ATOM 954 C C . LEU A 1 125 ? 20.587 -5.966 -4.765 1.00 98.12 125 LEU A C 1
ATOM 956 O O . LEU A 1 125 ? 20.193 -7.128 -4.875 1.00 98.12 125 LEU A O 1
ATOM 960 N N . ALA A 1 126 ? 21.649 -5.521 -5.443 1.00 97.44 126 ALA A N 1
ATOM 961 C CA . ALA A 1 126 ? 22.458 -6.373 -6.313 1.00 97.44 126 ALA A CA 1
ATOM 962 C C . ALA A 1 126 ? 23.286 -7.419 -5.541 1.00 97.44 126 ALA A C 1
ATOM 964 O O . ALA A 1 126 ? 23.556 -8.490 -6.083 1.00 97.44 126 ALA A O 1
ATOM 965 N N . GLU A 1 127 ? 23.687 -7.145 -4.295 1.00 96.69 127 GLU A N 1
ATOM 966 C CA . GLU A 1 127 ? 24.266 -8.148 -3.388 1.00 96.69 127 GLU A CA 1
ATOM 967 C C . GLU A 1 127 ? 23.226 -9.221 -3.048 1.00 96.69 127 GLU A C 1
ATOM 969 O O . GLU A 1 127 ? 23.498 -10.405 -3.247 1.00 96.69 127 GLU A O 1
ATOM 974 N N . LEU A 1 128 ? 22.015 -8.820 -2.646 1.00 96.94 128 LEU A N 1
ATOM 975 C CA . LEU A 1 128 ? 20.912 -9.744 -2.354 1.00 96.94 128 LEU A CA 1
ATOM 976 C C . LEU A 1 128 ? 20.555 -10.615 -3.566 1.00 96.94 128 LEU A C 1
ATOM 978 O O . LEU A 1 128 ? 20.339 -11.816 -3.425 1.00 96.94 128 LEU A O 1
ATOM 982 N N . ALA A 1 129 ? 20.544 -10.035 -4.766 1.00 96.38 129 ALA A N 1
ATOM 983 C CA . ALA A 1 129 ? 20.240 -10.739 -6.009 1.00 96.38 129 ALA A CA 1
ATOM 984 C C . ALA A 1 129 ? 21.222 -11.880 -6.346 1.00 96.38 129 ALA A C 1
ATOM 986 O O . ALA A 1 129 ? 20.854 -12.784 -7.094 1.00 96.38 129 ALA A O 1
ATOM 987 N N . ARG A 1 130 ? 22.456 -11.872 -5.814 1.00 95.06 130 ARG A N 1
ATOM 988 C CA . ARG A 1 130 ? 23.446 -12.941 -6.067 1.00 95.06 130 ARG A CA 1
ATOM 989 C C . ARG A 1 130 ? 23.114 -14.251 -5.370 1.00 95.06 130 ARG A C 1
ATOM 991 O O . ARG A 1 130 ? 23.494 -15.295 -5.890 1.00 95.06 130 ARG A O 1
ATOM 998 N N . ASP A 1 131 ? 22.424 -14.174 -4.236 1.00 93.94 131 ASP A N 1
ATOM 999 C CA . ASP A 1 131 ? 22.024 -15.324 -3.415 1.00 93.94 131 ASP A CA 1
ATOM 1000 C C . ASP A 1 131 ? 20.492 -15.499 -3.355 1.00 93.94 131 ASP A C 1
ATOM 1002 O O . ASP A 1 131 ? 19.987 -16.445 -2.748 1.00 93.94 131 ASP A O 1
ATOM 1006 N N . GLY A 1 132 ? 19.748 -14.585 -3.985 1.00 96.38 132 GLY A N 1
ATOM 1007 C CA . GLY A 1 132 ? 18.292 -14.573 -4.093 1.00 96.38 132 GLY A CA 1
ATOM 1008 C C . GLY A 1 132 ? 17.784 -14.901 -5.498 1.00 96.38 132 GLY A C 1
ATOM 1009 O O . GLY A 1 132 ? 18.517 -15.365 -6.373 1.00 96.38 132 GLY A O 1
ATOM 1010 N N . TRP A 1 133 ? 16.490 -14.680 -5.715 1.00 97.88 133 TRP A N 1
ATOM 1011 C CA . TRP A 1 133 ? 15.836 -14.858 -7.008 1.00 97.88 133 TRP A CA 1
ATOM 1012 C C . TRP A 1 133 ? 15.505 -13.507 -7.633 1.00 97.88 133 TRP A C 1
ATOM 1014 O O . TRP A 1 133 ? 14.834 -12.682 -7.017 1.00 97.88 133 TRP A O 1
ATOM 1024 N N . VAL A 1 134 ? 15.938 -13.296 -8.873 1.00 98.44 134 VAL A N 1
ATOM 1025 C CA . VAL A 1 134 ? 15.639 -12.080 -9.645 1.00 98.44 134 VAL A CA 1
ATOM 1026 C C . VAL A 1 134 ? 14.426 -12.322 -10.530 1.00 98.44 134 VAL A C 1
ATOM 1028 O O . VAL A 1 134 ? 14.387 -13.313 -11.260 1.00 98.44 134 VAL A O 1
ATOM 1031 N N . VAL A 1 135 ? 13.452 -11.414 -10.515 1.00 98.38 135 VAL A N 1
ATOM 1032 C CA . VAL A 1 135 ? 12.358 -11.431 -11.493 1.00 98.38 135 VAL A CA 1
ATOM 1033 C C . VAL A 1 135 ? 12.827 -10.725 -12.753 1.00 98.38 135 VAL A C 1
ATOM 1035 O O . VAL A 1 135 ? 13.099 -9.529 -12.731 1.00 98.38 135 VAL A O 1
ATOM 1038 N N . GLU A 1 136 ? 12.944 -11.454 -13.859 1.00 96.25 136 GLU A N 1
ATOM 1039 C CA . GLU A 1 136 ? 13.503 -10.913 -15.103 1.00 96.25 136 GLU A CA 1
ATOM 1040 C C . GLU A 1 136 ? 12.647 -9.762 -15.657 1.00 96.25 136 GLU A C 1
ATOM 1042 O O . GLU A 1 136 ? 13.168 -8.732 -16.091 1.00 96.25 136 GLU A O 1
ATOM 1047 N N . HIS A 1 137 ? 11.326 -9.922 -15.578 1.00 96.44 137 HIS A N 1
ATOM 1048 C CA . HIS A 1 137 ? 10.334 -9.076 -16.229 1.00 96.44 137 HIS A CA 1
ATOM 1049 C C . HIS A 1 137 ? 9.128 -8.830 -15.310 1.00 96.44 137 HIS A C 1
ATOM 1051 O O . HIS A 1 137 ? 8.112 -9.514 -15.426 1.00 96.44 137 HIS A O 1
ATOM 1057 N N . GLN A 1 138 ? 9.241 -7.867 -14.394 1.00 97.88 138 GLN A N 1
ATOM 1058 C CA . GLN A 1 138 ? 8.178 -7.476 -13.462 1.00 97.88 138 GLN A CA 1
ATOM 1059 C C . GLN A 1 138 ? 7.473 -6.200 -13.937 1.00 97.88 138 GLN A C 1
ATOM 1061 O O . GLN A 1 138 ? 8.146 -5.229 -14.271 1.00 97.88 138 GLN A O 1
ATOM 1066 N N . TYR A 1 139 ? 6.135 -6.189 -13.931 1.00 98.06 139 TYR A N 1
ATOM 1067 C CA . TYR A 1 139 ? 5.341 -5.059 -14.420 1.00 98.06 139 TYR A CA 1
ATOM 1068 C C . TYR A 1 139 ? 4.302 -4.540 -13.425 1.00 98.06 139 TYR A C 1
ATOM 1070 O O . TYR A 1 139 ? 3.585 -5.317 -12.780 1.00 98.06 139 TYR A O 1
ATOM 1078 N N . SER A 1 140 ? 4.184 -3.214 -13.381 1.00 97.62 140 SER A N 1
ATOM 1079 C CA . SER A 1 140 ? 3.062 -2.505 -12.768 1.00 97.62 140 SER A CA 1
ATOM 1080 C C . SER A 1 140 ? 1.822 -2.555 -13.657 1.00 97.62 140 SER A C 1
ATOM 1082 O O . SER A 1 140 ? 1.944 -2.610 -14.877 1.00 97.62 140 SER A O 1
ATOM 1084 N N . VAL A 1 141 ? 0.630 -2.555 -13.057 1.00 97.31 141 VAL A N 1
ATOM 1085 C CA . VAL A 1 141 ? -0.651 -2.481 -13.792 1.00 97.31 141 VAL A CA 1
ATOM 1086 C C . VAL A 1 141 ? -0.975 -1.036 -14.169 1.00 97.31 141 VAL A C 1
ATOM 1088 O O . VAL A 1 141 ? -1.347 -0.745 -15.303 1.00 97.31 141 VAL A O 1
ATOM 1091 N N . VAL A 1 142 ? -0.850 -0.138 -13.197 1.00 97.69 142 VAL A N 1
ATOM 1092 C CA . VAL A 1 142 ? -1.019 1.304 -13.361 1.00 97.69 142 VAL A CA 1
ATOM 1093 C C . VAL A 1 142 ? 0.212 1.921 -12.722 1.00 97.69 142 VAL A C 1
ATOM 1095 O O . VAL A 1 142 ? 0.419 1.675 -11.530 1.00 97.69 142 VAL A O 1
ATOM 1098 N N . PRO A 1 143 ? 1.037 2.672 -13.470 1.00 96.25 143 PRO A N 1
ATOM 1099 C CA . PRO A 1 143 ? 2.268 3.236 -12.949 1.00 96.25 143 PRO A CA 1
ATOM 1100 C C . PRO A 1 143 ? 1.958 4.436 -12.044 1.00 96.25 143 PRO A C 1
ATOM 1102 O O . PRO A 1 143 ? 2.180 5.566 -12.443 1.00 96.25 143 PRO A O 1
ATOM 1105 N N . HIS A 1 144 ? 1.354 4.168 -10.884 1.00 95.81 144 HIS A N 1
ATOM 1106 C CA . HIS A 1 144 ? 0.956 5.119 -9.846 1.00 95.81 144 HIS A CA 1
ATOM 1107 C C . HIS A 1 144 ? 0.854 4.382 -8.500 1.00 95.81 144 HIS A C 1
ATOM 1109 O O . HIS A 1 144 ? 0.096 3.406 -8.382 1.00 95.81 144 HIS A O 1
ATOM 1115 N N . THR A 1 145 ? 1.565 4.849 -7.471 1.00 95.62 145 THR A N 1
ATOM 1116 C CA . THR A 1 145 ? 1.749 4.175 -6.169 1.00 95.62 145 THR A CA 1
ATOM 1117 C C . THR A 1 145 ? 0.454 3.636 -5.558 1.00 95.62 145 THR A C 1
ATOM 1119 O O . THR A 1 145 ? 0.376 2.483 -5.129 1.00 95.62 145 THR A O 1
ATOM 1122 N N . THR A 1 146 ? -0.612 4.442 -5.527 1.00 94.25 146 THR A N 1
ATOM 1123 C CA . THR A 1 146 ? -1.890 4.065 -4.895 1.00 94.25 146 THR A CA 1
ATOM 1124 C C . THR A 1 146 ? -2.572 2.893 -5.593 1.00 94.25 146 THR A C 1
ATOM 1126 O O . THR A 1 146 ? -3.130 2.016 -4.932 1.00 94.25 146 THR A O 1
ATOM 1129 N N . LYS A 1 147 ? -2.493 2.840 -6.923 1.00 96.44 147 LYS A N 1
ATOM 1130 C CA . LYS A 1 147 ? -3.099 1.780 -7.740 1.00 96.44 147 LYS A CA 1
ATOM 1131 C C . LYS A 1 147 ? -2.208 0.536 -7.772 1.00 96.44 147 LYS A C 1
ATOM 1133 O O . LYS A 1 147 ? -2.702 -0.595 -7.706 1.00 96.44 147 LYS A O 1
ATOM 1138 N N . ALA A 1 148 ? -0.891 0.735 -7.775 1.00 97.25 148 ALA A N 1
ATOM 1139 C CA . ALA A 1 148 ? 0.085 -0.334 -7.619 1.00 97.25 148 ALA A CA 1
ATOM 1140 C C . ALA A 1 148 ? -0.071 -1.051 -6.267 1.00 97.25 148 ALA A C 1
ATOM 1142 O O . ALA A 1 148 ? -0.081 -2.280 -6.237 1.00 97.25 148 ALA A O 1
ATOM 1143 N N . LEU A 1 149 ? -0.304 -0.319 -5.168 1.00 97.69 149 LEU A N 1
ATOM 1144 C CA . LEU A 1 149 ? -0.503 -0.888 -3.826 1.00 97.69 149 LEU A CA 1
ATOM 1145 C C . LEU A 1 149 ? -1.624 -1.926 -3.828 1.00 97.69 149 LEU A C 1
ATOM 1147 O O . LEU A 1 149 ? -1.429 -3.044 -3.357 1.00 97.69 149 LEU A O 1
ATOM 1151 N N . VAL A 1 150 ? -2.777 -1.582 -4.408 1.00 97.31 150 VAL A N 1
ATOM 1152 C CA . VAL A 1 150 ? -3.925 -2.493 -4.540 1.00 97.31 150 VAL A CA 1
ATOM 1153 C C . VAL A 1 150 ? -3.525 -3.746 -5.319 1.00 97.31 150 VAL A C 1
ATOM 1155 O O . VAL A 1 150 ? -3.788 -4.859 -4.869 1.00 97.31 150 VAL A O 1
ATOM 1158 N N . SER A 1 151 ? -2.819 -3.599 -6.438 1.00 97.75 151 SER A N 1
ATOM 1159 C CA . SER A 1 151 ? -2.364 -4.748 -7.233 1.00 97.75 151 SER A CA 1
ATOM 1160 C C . SER A 1 151 ? -1.418 -5.657 -6.447 1.00 97.75 151 SER A C 1
ATOM 1162 O O . SER A 1 151 ? -1.586 -6.877 -6.453 1.00 97.75 151 SER A O 1
ATOM 1164 N N . VAL A 1 152 ? -0.468 -5.058 -5.727 1.00 98.25 152 VAL A N 1
ATOM 1165 C CA . VAL A 1 152 ? 0.564 -5.738 -4.936 1.00 98.25 152 VAL A CA 1
ATOM 1166 C C . VAL A 1 152 ? -0.038 -6.505 -3.760 1.00 98.25 152 VAL A C 1
ATOM 1168 O O . VAL A 1 152 ? 0.260 -7.688 -3.584 1.00 98.25 152 VAL A O 1
ATOM 1171 N N . VAL A 1 153 ? -0.889 -5.861 -2.952 1.00 97.81 153 VAL A N 1
ATOM 1172 C CA . VAL A 1 153 ? -1.400 -6.478 -1.718 1.00 97.81 153 VAL A CA 1
ATOM 1173 C C . VAL A 1 153 ? -2.729 -7.195 -1.906 1.00 97.81 153 VAL A C 1
ATOM 1175 O O . VAL A 1 153 ? -3.049 -8.060 -1.101 1.00 97.81 153 VAL A O 1
ATOM 1178 N N . CYS A 1 154 ? -3.513 -6.905 -2.944 1.00 96.44 154 CYS A N 1
ATOM 1179 C CA . CYS A 1 154 ? -4.794 -7.577 -3.186 1.00 96.44 154 CYS A CA 1
ATOM 1180 C C . CYS A 1 154 ? -4.740 -8.594 -4.329 1.00 96.44 154 CYS A C 1
ATOM 1182 O O . CYS A 1 154 ? -5.563 -9.515 -4.350 1.00 96.44 154 CYS A O 1
ATOM 1184 N N . GLY A 1 155 ? -3.762 -8.499 -5.236 1.00 96.56 155 GLY A N 1
ATOM 1185 C CA . GLY A 1 155 ? -3.625 -9.422 -6.364 1.00 96.56 155 GLY A CA 1
ATOM 1186 C C . GLY A 1 155 ? -4.776 -9.295 -7.364 1.00 96.56 155 GLY A C 1
ATOM 1187 O O . GLY A 1 155 ? -5.222 -10.305 -7.913 1.00 96.56 155 GLY A O 1
ATOM 1188 N N . ILE A 1 156 ? -5.297 -8.075 -7.526 1.00 95.44 156 ILE A N 1
ATOM 1189 C CA . ILE A 1 156 ? -6.384 -7.706 -8.441 1.00 95.44 156 ILE A CA 1
ATOM 1190 C C . ILE A 1 156 ? -6.017 -6.457 -9.233 1.00 95.44 156 ILE A C 1
ATOM 1192 O O . ILE A 1 156 ? -5.159 -5.690 -8.807 1.00 95.44 156 ILE A O 1
ATOM 1196 N N . TYR A 1 157 ? -6.692 -6.234 -10.358 1.00 96.62 157 TYR A N 1
ATOM 1197 C CA . TYR A 1 157 ? -6.648 -4.929 -11.007 1.00 96.62 157 TYR A CA 1
ATOM 1198 C C . TYR A 1 157 ? -7.273 -3.870 -10.081 1.00 96.62 157 TYR A C 1
ATOM 1200 O O . TYR A 1 157 ? -8.322 -4.148 -9.496 1.00 96.62 157 TYR A O 1
ATOM 1208 N N . PRO A 1 158 ? -6.651 -2.688 -9.934 1.00 95.81 158 PRO A N 1
ATOM 1209 C CA . PRO A 1 158 ? -7.253 -1.569 -9.230 1.00 95.81 158 PRO A CA 1
ATOM 1210 C C . PRO A 1 158 ? -8.353 -0.947 -10.101 1.00 95.81 158 PRO A C 1
ATOM 1212 O O . PRO A 1 158 ? -8.451 -1.245 -11.293 1.00 95.81 158 PRO A O 1
ATOM 1215 N N . TYR A 1 159 ? -9.155 -0.051 -9.537 1.00 94.25 159 TYR A N 1
ATOM 1216 C CA . TYR A 1 159 ? -10.060 0.787 -10.319 1.00 94.25 159 TYR A CA 1
ATOM 1217 C C . TYR A 1 159 ? -9.225 1.656 -11.272 1.00 94.25 159 TYR A C 1
ATOM 1219 O O . TYR A 1 159 ? -8.279 2.303 -10.828 1.00 94.25 159 TYR A O 1
ATOM 1227 N N . LEU A 1 160 ? -9.514 1.648 -12.573 1.00 93.50 160 LEU A N 1
ATOM 1228 C CA . LEU A 1 160 ? -8.597 2.180 -13.595 1.00 93.50 160 LEU A CA 1
ATOM 1229 C C . LEU A 1 160 ? -8.826 3.659 -13.927 1.00 93.50 160 LEU A C 1
ATOM 1231 O O . LEU A 1 160 ? -8.149 4.193 -14.804 1.00 93.50 160 LEU A O 1
ATOM 1235 N N . ASP A 1 161 ? -9.754 4.312 -13.230 1.00 87.75 161 ASP A N 1
ATOM 1236 C CA . ASP A 1 161 ? -9.924 5.762 -13.291 1.00 87.75 161 ASP A CA 1
ATOM 1237 C C . ASP A 1 161 ? -9.154 6.462 -12.153 1.00 87.75 161 ASP A C 1
ATOM 1239 O O . ASP A 1 161 ? -8.694 5.843 -11.186 1.00 87.75 161 ASP A O 1
ATOM 1243 N N . THR A 1 162 ? -9.043 7.788 -12.272 1.00 81.50 162 THR A N 1
ATOM 1244 C CA . THR A 1 162 ? -8.285 8.673 -11.370 1.00 81.50 162 THR A CA 1
ATOM 1245 C C . THR A 1 162 ? -8.858 8.764 -9.959 1.00 81.50 162 THR A C 1
ATOM 1247 O O . THR A 1 162 ? -8.175 9.194 -9.034 1.00 81.50 162 THR A O 1
ATOM 1250 N N . GLU A 1 163 ? -10.118 8.393 -9.751 1.00 79.38 163 GLU A N 1
ATOM 1251 C CA . GLU A 1 163 ? -10.684 8.382 -8.408 1.00 79.38 163 GLU A CA 1
ATOM 1252 C C . GLU A 1 163 ? -10.065 7.223 -7.605 1.00 79.38 163 GLU A C 1
ATOM 1254 O O . GLU A 1 163 ? -10.058 6.076 -8.072 1.00 79.38 163 GLU A O 1
ATOM 1259 N N . PRO A 1 164 ? -9.547 7.463 -6.385 1.00 81.06 164 PRO A N 1
ATOM 1260 C CA . PRO A 1 164 ? -9.030 6.406 -5.522 1.00 81.06 164 PRO A CA 1
ATOM 1261 C C . PRO A 1 164 ? -10.200 5.684 -4.843 1.00 81.06 164 PRO A C 1
ATOM 1263 O O . PRO A 1 164 ? -10.329 5.678 -3.616 1.00 81.06 164 PRO A O 1
ATOM 1266 N N . LEU A 1 165 ? -11.095 5.114 -5.651 1.00 84.44 165 LEU A N 1
ATOM 1267 C CA . LEU A 1 165 ? -12.343 4.497 -5.219 1.00 84.44 165 LEU A CA 1
ATOM 1268 C C . LEU A 1 165 ? -12.103 3.416 -4.161 1.00 84.44 165 LEU A C 1
ATOM 1270 O O . LEU A 1 165 ? -12.926 3.270 -3.268 1.00 84.44 165 LEU A O 1
ATOM 1274 N N . GLU A 1 166 ? -10.944 2.754 -4.187 1.00 89.56 166 GLU A N 1
ATOM 1275 C CA . GLU A 1 166 ? -10.470 1.734 -3.241 1.00 89.56 166 GLU A CA 1
ATOM 1276 C C . GLU A 1 166 ? -10.308 2.231 -1.797 1.00 89.56 166 GLU A C 1
ATOM 1278 O O . GLU A 1 166 ? -10.194 1.431 -0.865 1.00 89.56 166 GLU A O 1
ATOM 1283 N N . THR A 1 167 ? -10.317 3.548 -1.594 1.00 82.88 167 THR A N 1
ATOM 1284 C CA . THR A 1 167 ? -10.389 4.175 -0.267 1.00 82.88 167 THR A CA 1
ATOM 1285 C C . THR A 1 167 ? -11.799 4.101 0.328 1.00 82.88 167 THR A C 1
ATOM 1287 O O . THR A 1 167 ? -11.959 4.226 1.541 1.00 82.88 167 THR A O 1
ATOM 1290 N N . THR A 1 168 ? -12.823 3.827 -0.482 1.00 77.88 168 THR A N 1
ATOM 1291 C CA . THR A 1 168 ? -14.195 3.610 -0.011 1.00 77.88 168 THR A CA 1
ATOM 1292 C C . THR A 1 168 ? -14.255 2.314 0.803 1.00 77.88 168 THR A C 1
ATOM 1294 O O . THR A 1 168 ? -13.798 1.277 0.320 1.00 77.88 168 THR A O 1
ATOM 1297 N N . PRO A 1 169 ? -14.781 2.331 2.039 1.00 72.50 169 PRO A N 1
ATOM 1298 C CA . PRO A 1 169 ? -14.943 1.118 2.835 1.00 72.50 169 PRO A CA 1
ATOM 1299 C C . PRO A 1 169 ? -15.681 0.010 2.068 1.00 72.50 169 PRO A C 1
ATOM 1301 O O . PRO A 1 169 ? -16.616 0.282 1.321 1.00 72.50 169 PRO A O 1
ATOM 1304 N N . ASP A 1 170 ? -15.242 -1.238 2.246 1.00 72.38 170 ASP A N 1
ATOM 1305 C CA . ASP A 1 170 ? -15.844 -2.458 1.674 1.00 72.38 170 ASP A CA 1
ATOM 1306 C C . ASP A 1 170 ? -15.912 -2.547 0.135 1.00 72.38 170 ASP A C 1
ATOM 1308 O O . ASP A 1 170 ? -16.473 -3.499 -0.410 1.00 72.38 170 ASP A O 1
ATOM 1312 N N . ILE A 1 171 ? -15.322 -1.594 -0.589 1.00 81.88 171 ILE A N 1
ATOM 1313 C CA . ILE A 1 171 ? -15.390 -1.534 -2.058 1.00 81.88 171 ILE A CA 1
ATOM 1314 C C . ILE A 1 171 ? -14.481 -2.543 -2.759 1.00 81.88 171 ILE A C 1
ATOM 1316 O O . ILE A 1 171 ? -14.659 -2.825 -3.942 1.00 81.88 171 ILE A O 1
ATOM 1320 N N . LEU A 1 172 ? -13.472 -3.063 -2.054 1.00 86.56 172 LEU A N 1
ATOM 1321 C CA . LEU A 1 172 ? -12.530 -4.009 -2.634 1.00 86.56 172 LEU A CA 1
ATOM 1322 C C . LEU A 1 172 ? -13.277 -5.318 -2.934 1.00 86.56 172 LEU A C 1
ATOM 1324 O O . LEU A 1 172 ? -13.808 -5.937 -2.011 1.00 86.56 172 LEU A O 1
ATOM 1328 N N . PRO A 1 173 ? -13.287 -5.788 -4.196 1.00 80.44 173 PRO A N 1
ATOM 1329 C CA . PRO A 1 173 ? -14.150 -6.892 -4.622 1.00 80.44 173 PRO A CA 1
ATOM 1330 C C . PRO A 1 173 ? -13.749 -8.252 -4.032 1.00 80.44 173 PRO A C 1
ATOM 1332 O O . PRO A 1 173 ? -14.428 -9.253 -4.239 1.00 80.44 173 PRO A O 1
ATOM 1335 N N . ARG A 1 174 ? -12.633 -8.316 -3.294 1.00 85.38 174 ARG A N 1
ATOM 1336 C CA . ARG A 1 174 ? -12.166 -9.514 -2.595 1.00 85.38 174 ARG A CA 1
ATOM 1337 C C . ARG A 1 174 ? -11.191 -9.188 -1.471 1.00 85.38 174 ARG A C 1
ATOM 1339 O O . ARG A 1 174 ? -10.592 -8.116 -1.424 1.00 85.38 174 ARG A O 1
ATOM 1346 N N . ARG A 1 175 ? -10.974 -10.177 -0.601 1.00 88.38 175 ARG A N 1
ATOM 1347 C CA . ARG A 1 175 ? -9.997 -10.117 0.495 1.00 88.38 175 ARG A CA 1
ATOM 1348 C C . ARG A 1 175 ? -8.569 -10.005 -0.046 1.00 88.38 175 ARG A C 1
ATOM 1350 O O . ARG A 1 175 ? -8.165 -10.780 -0.913 1.00 88.38 175 ARG A O 1
ATOM 1357 N N . CYS A 1 176 ? -7.807 -9.074 0.518 1.00 94.25 176 CYS A N 1
ATOM 1358 C CA . CYS A 1 176 ? -6.401 -8.857 0.191 1.00 94.25 176 CYS A CA 1
ATOM 1359 C C . CYS A 1 176 ? -5.470 -9.702 1.074 1.00 94.25 176 CYS A C 1
ATOM 1361 O O . CYS A 1 176 ? -5.883 -10.279 2.083 1.00 94.25 176 CYS A O 1
ATOM 1363 N N . LEU A 1 177 ? -4.194 -9.765 0.700 1.00 96.94 177 LEU A N 1
ATOM 1364 C CA . LEU A 1 177 ? -3.140 -10.532 1.359 1.00 96.94 177 LEU A CA 1
ATOM 1365 C C . LEU A 1 177 ? -3.065 -10.315 2.880 1.00 96.94 177 LEU A C 1
ATOM 1367 O O . LEU A 1 177 ? -2.989 -11.326 3.581 1.00 96.94 177 LEU A O 1
ATOM 1371 N N . PRO A 1 178 ? -3.132 -9.082 3.428 1.00 95.88 178 PRO A N 1
ATOM 1372 C CA . PRO A 1 178 ? -3.085 -8.892 4.876 1.00 95.88 178 PRO A CA 1
ATOM 1373 C C . PRO A 1 178 ? -4.244 -9.604 5.585 1.00 95.88 178 PRO A C 1
ATOM 1375 O O . PRO A 1 178 ? -4.024 -10.404 6.495 1.00 95.88 178 PRO A O 1
ATOM 1378 N N . HIS A 1 179 ? -5.473 -9.414 5.098 1.00 90.12 179 HIS A N 1
ATOM 1379 C CA . HIS A 1 179 ? -6.657 -10.092 5.628 1.00 90.12 179 HIS A CA 1
ATOM 1380 C C . HIS A 1 179 ? -6.568 -11.627 5.505 1.00 90.12 179 HIS A C 1
ATOM 1382 O O . HIS A 1 179 ? -6.944 -12.366 6.423 1.00 90.12 179 HIS A O 1
ATOM 1388 N N . LEU A 1 180 ? -6.064 -12.123 4.371 1.00 91.94 180 LEU A N 1
ATOM 1389 C CA . LEU A 1 180 ? -5.884 -13.553 4.109 1.00 91.94 180 LEU A CA 1
ATOM 1390 C C . LEU A 1 180 ? -4.872 -14.190 5.077 1.00 91.94 180 LEU A C 1
ATOM 1392 O O . LEU A 1 180 ? -5.179 -15.194 5.720 1.00 91.94 180 LEU A O 1
ATOM 1396 N N . LEU A 1 181 ? -3.695 -13.583 5.241 1.00 93.94 181 LEU A N 1
ATOM 1397 C CA . LEU A 1 181 ? -2.656 -14.060 6.159 1.00 93.94 181 LEU A CA 1
ATOM 1398 C C . LEU A 1 181 ? -3.105 -13.983 7.620 1.00 93.94 181 LEU A C 1
ATOM 1400 O O . LEU A 1 181 ? -2.852 -14.898 8.408 1.00 93.94 181 LEU A O 1
ATOM 1404 N N . ARG A 1 182 ? -3.823 -12.923 7.986 1.00 88.44 182 ARG A N 1
ATOM 1405 C CA . ARG A 1 182 ? -4.419 -12.770 9.313 1.00 88.44 182 ARG A CA 1
ATOM 1406 C C . ARG A 1 182 ? -5.384 -13.901 9.649 1.00 88.44 182 ARG A C 1
ATOM 1408 O O . ARG A 1 182 ? -5.316 -14.463 10.739 1.00 88.44 182 ARG A O 1
ATOM 1415 N N . SER A 1 183 ? -6.231 -14.285 8.693 1.00 83.31 183 SER A N 1
ATOM 1416 C CA . SER A 1 183 ? -7.133 -15.438 8.835 1.00 83.31 183 SER A CA 1
ATOM 1417 C C . SER A 1 183 ? -6.364 -16.749 9.057 1.00 83.31 183 SER A C 1
ATOM 1419 O O . SER A 1 183 ? -6.886 -17.683 9.661 1.00 83.31 183 SER A O 1
ATOM 1421 N N . ALA A 1 184 ? -5.099 -16.805 8.630 1.00 86.38 184 ALA A N 1
ATOM 1422 C CA . ALA A 1 184 ? -4.176 -17.902 8.892 1.00 86.38 184 ALA A CA 1
ATOM 1423 C C . ALA A 1 184 ? -3.325 -17.719 10.168 1.00 86.38 184 ALA A C 1
ATOM 1425 O O . ALA A 1 184 ? -2.486 -18.572 10.454 1.00 86.38 184 ALA A O 1
ATOM 1426 N N . GLY A 1 185 ? -3.533 -16.669 10.967 1.00 86.19 185 GLY A N 1
ATOM 1427 C CA . GLY A 1 185 ? -2.836 -16.425 12.236 1.00 86.19 185 GLY A CA 1
ATOM 1428 C C . GLY A 1 185 ? -1.558 -15.585 12.135 1.00 86.19 185 GLY A C 1
ATOM 1429 O O . GLY A 1 185 ? -0.754 -15.615 13.066 1.00 86.19 185 GLY A O 1
ATOM 1430 N N . TYR A 1 186 ? -1.352 -14.863 11.031 1.00 94.31 186 TYR A N 1
ATOM 1431 C CA . TYR A 1 186 ? -0.259 -13.897 10.902 1.00 94.31 186 TYR A CA 1
ATOM 1432 C C . TYR A 1 186 ? -0.607 -12.553 11.547 1.00 94.31 186 TYR A C 1
ATOM 1434 O O . TYR A 1 186 ? -1.769 -12.147 11.575 1.00 94.31 186 TYR A O 1
ATOM 1442 N N . ARG A 1 187 ? 0.417 -11.818 11.988 1.00 95.12 187 ARG A N 1
ATOM 1443 C CA . ARG A 1 187 ? 0.319 -10.380 12.285 1.00 95.12 187 ARG A CA 1
ATOM 1444 C C . ARG A 1 187 ? 0.698 -9.558 11.064 1.00 95.12 187 ARG A C 1
ATOM 1446 O O . ARG A 1 187 ? 1.643 -9.909 10.368 1.00 95.12 187 ARG A O 1
ATOM 1453 N N . THR A 1 188 ? -0.014 -8.469 10.799 1.00 96.25 188 THR A N 1
ATOM 1454 C CA . THR A 1 188 ? 0.200 -7.680 9.574 1.00 96.25 188 THR A CA 1
ATOM 1455 C C . THR A 1 188 ? 0.467 -6.207 9.885 1.00 96.25 188 THR A C 1
ATOM 1457 O O . THR A 1 188 ? -0.287 -5.569 10.619 1.00 96.25 188 THR A O 1
ATOM 1460 N N . GLY A 1 189 ? 1.569 -5.668 9.364 1.00 96.75 189 GLY A N 1
ATOM 1461 C CA . GLY A 1 189 ? 2.019 -4.299 9.614 1.00 96.75 189 GLY A CA 1
ATOM 1462 C C . GLY A 1 189 ? 2.360 -3.573 8.318 1.00 96.75 189 GLY A C 1
ATOM 1463 O O . GLY A 1 189 ? 3.070 -4.131 7.489 1.00 96.75 189 GLY A O 1
ATOM 1464 N N . PHE A 1 190 ? 1.886 -2.340 8.162 1.00 98.50 190 PHE A N 1
ATOM 1465 C CA . PHE A 1 190 ? 2.202 -1.444 7.051 1.00 98.50 190 PHE A CA 1
ATOM 1466 C C . PHE A 1 190 ? 2.875 -0.170 7.571 1.00 98.50 190 PHE A C 1
ATOM 1468 O O . PHE A 1 190 ? 2.336 0.489 8.465 1.00 98.50 190 PHE A O 1
ATOM 1475 N N . PHE A 1 191 ? 4.031 0.175 7.007 1.00 98.25 191 PHE A N 1
ATOM 1476 C CA . PHE A 1 191 ? 4.838 1.334 7.381 1.00 98.25 191 PHE A CA 1
ATOM 1477 C C . PHE A 1 191 ? 5.169 2.167 6.145 1.00 98.25 191 PHE A C 1
ATOM 1479 O O . PHE A 1 191 ? 5.645 1.629 5.147 1.00 98.25 191 PHE A O 1
ATOM 1486 N N . ALA A 1 192 ? 4.935 3.475 6.227 1.00 97.00 192 ALA A N 1
ATOM 1487 C CA . ALA A 1 192 ? 5.304 4.416 5.174 1.00 97.00 192 ALA A CA 1
ATOM 1488 C C . ALA A 1 192 ? 5.684 5.781 5.779 1.00 97.00 192 ALA A C 1
ATOM 1490 O O . ALA A 1 192 ? 5.009 6.226 6.711 1.00 97.00 192 ALA A O 1
ATOM 1491 N N . PRO A 1 193 ? 6.700 6.496 5.260 1.00 94.12 193 PRO A N 1
ATOM 1492 C CA . PRO A 1 193 ? 7.168 7.763 5.824 1.00 94.12 193 PRO A CA 1
ATOM 1493 C C . PRO A 1 193 ? 6.374 8.961 5.265 1.00 94.12 193 PRO A C 1
ATOM 1495 O O . PRO A 1 193 ? 6.877 10.083 5.192 1.00 94.12 193 PRO A O 1
ATOM 1498 N N . VAL A 1 194 ? 5.134 8.713 4.836 1.00 85.62 194 VAL A N 1
ATOM 1499 C CA . VAL A 1 194 ? 4.226 9.676 4.204 1.00 85.62 194 VAL A CA 1
ATOM 1500 C C . VAL A 1 194 ? 3.101 10.047 5.157 1.00 85.62 194 VAL A C 1
ATOM 1502 O O . VAL A 1 194 ? 2.662 9.218 5.955 1.00 85.62 194 VAL A O 1
ATOM 1505 N N . ALA A 1 195 ? 2.601 11.275 5.056 1.00 74.00 195 ALA A N 1
ATOM 1506 C CA . ALA A 1 195 ? 1.334 11.663 5.667 1.00 74.00 195 ALA A CA 1
ATOM 1507 C C . ALA A 1 195 ? 0.159 10.879 5.040 1.00 74.00 195 ALA A C 1
ATOM 1509 O O . ALA A 1 195 ? 0.335 10.089 4.110 1.00 74.00 195 ALA A O 1
ATOM 1510 N N . ASN A 1 196 ? -1.068 11.107 5.514 1.00 75.12 196 ASN A N 1
ATOM 1511 C CA . ASN A 1 196 ? -2.278 10.443 5.003 1.00 75.12 196 ASN A CA 1
ATOM 1512 C C . ASN A 1 196 ? -2.729 10.928 3.596 1.00 75.12 196 ASN A C 1
ATOM 1514 O O . ASN A 1 196 ? -3.908 11.215 3.371 1.00 75.12 196 ASN A O 1
ATOM 1518 N N . PHE A 1 197 ? -1.791 11.044 2.653 1.00 72.88 197 PHE A N 1
ATOM 1519 C CA . PHE A 1 197 ? -2.011 11.403 1.252 1.00 72.88 197 PHE A CA 1
ATOM 1520 C C . PHE A 1 197 ? -2.895 10.360 0.548 1.00 72.88 197 PHE A C 1
ATOM 1522 O O . PHE A 1 197 ? -2.771 9.167 0.819 1.00 72.88 197 PHE A O 1
ATOM 1529 N N . GLU A 1 198 ? -3.827 10.808 -0.302 1.00 74.88 198 GLU A N 1
ATOM 1530 C CA . GLU A 1 198 ? -4.838 9.965 -0.976 1.00 74.88 198 GLU A CA 1
ATOM 1531 C C . GLU A 1 198 ? -5.560 8.973 -0.050 1.00 74.88 198 GLU A C 1
ATOM 1533 O O . GLU A 1 198 ? -5.845 7.832 -0.412 1.00 74.88 198 GLU A O 1
ATOM 1538 N N . HIS A 1 199 ? -5.838 9.400 1.186 1.00 77.31 199 HIS A N 1
ATOM 1539 C CA . HIS A 1 199 ? -6.486 8.567 2.199 1.00 77.31 199 HIS A CA 1
ATOM 1540 C C . HIS A 1 199 ? -5.765 7.221 2.428 1.00 77.31 199 HIS A C 1
ATOM 1542 O O . HIS A 1 199 ? -6.414 6.210 2.710 1.00 77.31 199 HIS A O 1
ATOM 1548 N N . ARG A 1 200 ? -4.424 7.200 2.335 1.00 85.06 200 ARG A N 1
ATOM 1549 C CA . ARG A 1 200 ? -3.570 6.003 2.479 1.00 85.06 200 ARG A CA 1
ATOM 1550 C C . ARG A 1 200 ? -3.935 5.142 3.687 1.00 85.06 200 ARG A C 1
ATOM 1552 O O . ARG A 1 200 ? -3.956 3.921 3.568 1.00 85.06 200 ARG A O 1
ATOM 1559 N N . ASN A 1 201 ? -4.237 5.755 4.830 1.00 78.75 201 ASN A N 1
ATOM 1560 C CA . ASN A 1 201 ? -4.636 5.035 6.037 1.00 78.75 201 ASN A CA 1
ATOM 1561 C C . ASN A 1 201 ? -5.917 4.223 5.794 1.00 78.75 201 ASN A C 1
ATOM 1563 O O . ASN A 1 201 ? -5.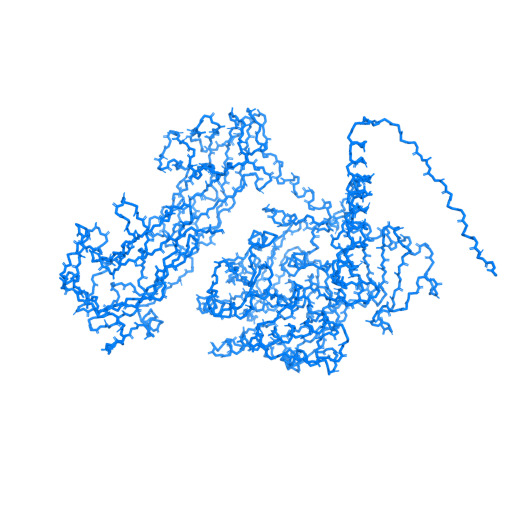937 3.018 6.028 1.00 78.75 201 ASN A O 1
ATOM 1567 N N . GLN A 1 202 ? -6.950 4.852 5.225 1.00 80.31 202 GLN A N 1
ATOM 1568 C CA . GLN A 1 202 ? -8.207 4.175 4.907 1.00 80.31 202 GLN A CA 1
ATOM 1569 C C . GLN A 1 202 ? -8.012 3.091 3.844 1.00 80.31 202 GLN A C 1
ATOM 1571 O O . GLN A 1 202 ? -8.529 1.989 4.002 1.00 80.31 202 GLN A O 1
ATOM 1576 N N . LEU A 1 203 ? -7.227 3.364 2.798 1.00 86.44 203 LEU A N 1
ATOM 1577 C CA . LEU A 1 203 ? -6.914 2.363 1.780 1.00 86.44 203 LEU A CA 1
ATOM 1578 C C . LEU A 1 203 ? -6.276 1.119 2.407 1.00 86.44 203 LEU A C 1
ATOM 1580 O O . LEU A 1 203 ? -6.754 0.008 2.200 1.00 86.44 203 LEU A O 1
ATOM 1584 N N . MET A 1 204 ? -5.220 1.292 3.206 1.00 91.31 204 MET A N 1
ATOM 1585 C CA . MET A 1 204 ? -4.537 0.169 3.854 1.00 91.31 204 MET A CA 1
ATOM 1586 C C . MET A 1 204 ? -5.438 -0.537 4.871 1.00 91.31 204 MET A C 1
ATOM 1588 O O . MET A 1 204 ? -5.384 -1.766 4.973 1.00 91.31 204 MET A O 1
ATOM 1592 N N . ALA A 1 205 ? -6.326 0.192 5.552 1.00 80.94 205 ALA A N 1
ATOM 1593 C CA . ALA A 1 205 ? -7.336 -0.402 6.421 1.00 80.94 205 ALA A CA 1
ATOM 1594 C C . ALA A 1 205 ? -8.295 -1.309 5.631 1.00 80.94 205 ALA A C 1
ATOM 1596 O O . ALA A 1 205 ? -8.521 -2.448 6.043 1.00 80.94 205 ALA A O 1
ATOM 1597 N N . ASN A 1 206 ? -8.762 -0.874 4.454 1.00 82.50 206 ASN A N 1
ATOM 1598 C CA . ASN A 1 206 ? -9.632 -1.671 3.580 1.00 82.50 206 ASN A CA 1
ATOM 1599 C C . ASN A 1 206 ? -8.956 -2.975 3.112 1.00 82.50 206 ASN A C 1
ATOM 1601 O O . ASN A 1 206 ? -9.629 -3.986 2.920 1.00 82.50 206 ASN A O 1
ATOM 1605 N N . THR A 1 207 ? -7.622 -3.000 2.979 1.00 88.44 207 THR A N 1
ATOM 1606 C CA . THR A 1 207 ? -6.875 -4.228 2.626 1.00 88.44 207 THR A CA 1
ATOM 1607 C C . THR A 1 207 ? -6.718 -5.221 3.793 1.00 88.44 207 THR A C 1
ATOM 1609 O O . THR A 1 207 ? -6.381 -6.391 3.581 1.00 88.44 207 THR A O 1
ATOM 1612 N N . GLY A 1 208 ? -6.987 -4.785 5.030 1.00 84.69 208 GLY A N 1
ATOM 1613 C CA . GLY A 1 208 ? -7.023 -5.629 6.227 1.00 84.69 208 GLY A CA 1
ATOM 1614 C C . GLY A 1 208 ? -5.726 -5.724 7.037 1.00 84.69 208 GLY A C 1
ATOM 1615 O O . GLY A 1 208 ? -5.515 -6.746 7.691 1.00 84.69 208 GLY A O 1
ATOM 1616 N N . PHE A 1 209 ? -4.855 -4.709 7.004 1.00 88.25 209 PHE A N 1
ATOM 1617 C CA . PHE A 1 209 ? -3.688 -4.637 7.897 1.00 88.25 209 PHE A CA 1
ATOM 1618 C C . PHE A 1 209 ? -4.098 -4.444 9.373 1.00 88.25 209 PHE A C 1
ATOM 1620 O O . PHE A 1 209 ? -4.957 -3.621 9.679 1.00 88.25 209 PHE A O 1
ATOM 1627 N N . ASP A 1 210 ? -3.443 -5.145 10.309 1.00 80.50 210 ASP A N 1
ATOM 1628 C CA . ASP A 1 210 ? -3.671 -4.976 11.758 1.00 80.50 210 ASP A CA 1
ATOM 1629 C C . ASP A 1 210 ? -3.064 -3.677 12.295 1.00 80.50 210 ASP A C 1
ATOM 1631 O O . ASP A 1 210 ? -3.520 -3.114 13.290 1.00 80.50 210 ASP A O 1
ATOM 1635 N N . THR A 1 211 ? -1.925 -3.278 11.737 1.00 86.25 211 THR A N 1
ATOM 1636 C CA . THR A 1 211 ? -1.161 -2.113 12.172 1.00 86.25 211 THR A CA 1
ATOM 1637 C C . THR A 1 211 ? -0.780 -1.301 10.956 1.00 86.25 211 THR A C 1
ATOM 1639 O O . THR A 1 211 ? -0.121 -1.802 10.055 1.00 86.25 211 THR A O 1
ATOM 1642 N N . ILE A 1 212 ? -1.175 -0.036 10.958 1.00 88.62 212 ILE A N 1
ATOM 1643 C CA . ILE A 1 212 ? -0.801 0.945 9.947 1.00 88.62 212 ILE A CA 1
ATOM 1644 C C . ILE A 1 212 ? -0.064 2.050 10.697 1.00 88.62 212 ILE A C 1
ATOM 1646 O O . ILE A 1 212 ? -0.532 2.518 11.740 1.00 88.62 212 ILE A O 1
ATOM 1650 N N . ARG A 1 213 ? 1.129 2.393 10.218 1.00 87.12 213 ARG A N 1
ATOM 1651 C CA . ARG A 1 213 ? 1.975 3.458 10.754 1.00 87.12 213 ARG A CA 1
ATOM 1652 C C . ARG A 1 213 ? 2.407 4.342 9.601 1.00 87.12 213 ARG A C 1
ATOM 1654 O O . ARG A 1 213 ? 3.256 3.963 8.795 1.00 87.12 213 ARG A O 1
ATOM 1661 N N . LEU A 1 214 ? 1.768 5.497 9.522 1.00 87.19 214 LEU A N 1
ATOM 1662 C CA . LEU A 1 214 ? 2.138 6.568 8.606 1.00 87.19 214 LEU A CA 1
ATOM 1663 C C . LEU A 1 214 ? 3.007 7.585 9.347 1.00 87.19 214 LEU A C 1
ATOM 1665 O O . LEU A 1 214 ? 3.256 7.421 10.542 1.00 87.19 214 LEU A O 1
ATOM 1669 N N . LEU A 1 215 ? 3.446 8.640 8.663 1.00 81.19 215 LEU A N 1
ATOM 1670 C CA . LEU A 1 215 ? 4.323 9.663 9.236 1.00 81.19 215 LEU A CA 1
ATOM 1671 C C . LEU A 1 215 ? 3.787 10.257 10.549 1.00 81.19 215 LEU A C 1
ATOM 1673 O O . LEU A 1 215 ? 4.569 10.495 11.465 1.00 81.19 215 LEU A O 1
ATOM 1677 N N . ASP A 1 216 ? 2.467 10.439 10.657 1.00 73.88 216 ASP A N 1
ATOM 1678 C CA . ASP A 1 216 ? 1.805 11.003 11.844 1.00 73.88 216 ASP A CA 1
ATOM 1679 C C . ASP A 1 216 ? 2.016 10.157 13.118 1.00 73.88 216 ASP A C 1
ATOM 1681 O O . ASP A 1 216 ? 1.892 10.669 14.230 1.00 73.88 216 ASP A O 1
ATOM 1685 N N . ASP A 1 217 ? 2.370 8.875 12.968 1.00 70.00 217 ASP A N 1
ATOM 1686 C CA . ASP A 1 217 ? 2.648 7.944 14.066 1.00 70.00 217 ASP A CA 1
ATOM 1687 C C . ASP A 1 217 ? 4.157 7.735 14.325 1.00 70.00 217 ASP A C 1
ATOM 1689 O O . ASP A 1 217 ? 4.529 6.827 15.080 1.00 70.00 217 ASP A O 1
ATOM 1693 N N . MET A 1 218 ? 5.044 8.502 13.676 1.00 83.81 218 MET A N 1
ATOM 1694 C CA . MET A 1 218 ? 6.497 8.287 13.728 1.00 83.81 218 MET A CA 1
ATOM 1695 C C . MET A 1 218 ? 7.249 9.379 14.506 1.00 83.81 218 MET A C 1
ATOM 1697 O O . MET A 1 218 ? 6.821 10.533 14.531 1.00 83.81 218 MET A O 1
ATOM 1701 N N . PRO A 1 219 ? 8.394 9.044 15.136 1.00 80.06 219 PRO A N 1
ATOM 1702 C CA . PRO A 1 219 ? 9.258 10.033 15.773 1.00 80.06 219 PRO A CA 1
ATOM 1703 C C . PRO A 1 219 ? 9.988 10.835 14.693 1.00 80.06 219 PRO A C 1
ATOM 1705 O O . PRO A 1 219 ? 10.939 10.353 14.087 1.00 80.06 219 PRO A O 1
ATOM 1708 N N . VAL A 1 220 ? 9.515 12.047 14.419 1.00 83.19 220 VAL A N 1
ATOM 1709 C CA . VAL A 1 220 ? 10.028 12.888 13.325 1.00 83.19 220 VAL A CA 1
ATOM 1710 C C . VAL A 1 220 ? 11.282 13.679 13.700 1.00 83.19 220 VAL A C 1
ATOM 1712 O O . VAL A 1 220 ? 11.943 14.248 12.831 1.00 83.19 220 VAL A O 1
ATOM 1715 N N . GLU A 1 221 ? 11.616 13.751 14.987 1.00 83.69 221 GLU A N 1
ATOM 1716 C CA . GLU A 1 221 ? 12.780 14.476 15.481 1.00 83.69 221 GLU A CA 1
ATOM 1717 C C . GLU A 1 221 ? 14.081 13.872 14.941 1.00 83.69 221 GLU A C 1
ATOM 1719 O O . GLU A 1 221 ? 14.362 12.691 15.121 1.00 83.69 221 GLU A O 1
ATOM 1724 N N . GLY A 1 222 ? 14.907 14.714 14.318 1.00 84.56 222 GLY A N 1
ATOM 1725 C CA . GLY A 1 222 ? 16.180 14.290 13.732 1.00 84.56 222 GLY A CA 1
ATOM 1726 C C . GLY A 1 222 ? 16.077 13.730 12.312 1.00 84.56 222 GLY A C 1
ATOM 1727 O O . GLY A 1 222 ? 17.108 13.331 11.783 1.00 84.56 222 GLY A O 1
ATOM 1728 N N . PHE A 1 223 ? 14.887 13.750 11.699 1.00 90.44 223 PHE A N 1
ATOM 1729 C CA . PHE A 1 223 ? 14.659 13.313 10.320 1.00 90.44 223 PHE A CA 1
ATOM 1730 C C . PHE A 1 223 ? 14.218 14.476 9.414 1.00 90.44 223 PHE A C 1
ATOM 1732 O O . PHE A 1 223 ? 13.324 15.262 9.761 1.00 90.44 223 PHE A O 1
ATOM 1739 N N . GLU A 1 224 ? 14.838 14.594 8.242 1.00 85.69 224 GLU A N 1
ATOM 1740 C CA . GLU A 1 224 ? 14.636 15.700 7.299 1.00 85.69 224 GLU A CA 1
ATOM 1741 C C . GLU A 1 224 ? 13.334 15.558 6.479 1.00 85.69 224 GLU A C 1
ATOM 1743 O O . GLU A 1 224 ? 12.884 14.456 6.154 1.00 85.69 224 GLU A O 1
ATOM 1748 N N . GLU A 1 225 ? 12.716 16.695 6.128 1.00 84.00 225 GLU A N 1
ATOM 1749 C CA . GLU A 1 225 ? 11.617 16.756 5.150 1.00 84.00 225 GLU A CA 1
ATOM 1750 C C . GLU A 1 225 ? 12.204 16.710 3.743 1.00 84.00 225 GLU A C 1
ATOM 1752 O O . GLU A 1 225 ? 12.730 17.697 3.230 1.00 84.00 225 GLU A O 1
ATOM 1757 N N . THR A 1 226 ? 12.131 15.540 3.126 1.00 79.31 226 THR A N 1
ATOM 1758 C CA . THR A 1 226 ? 12.669 15.281 1.789 1.00 79.31 226 THR A CA 1
ATOM 1759 C C . THR A 1 226 ? 11.579 15.212 0.720 1.00 79.31 226 THR A C 1
ATOM 1761 O O . THR A 1 226 ? 11.860 15.116 -0.471 1.00 79.31 226 THR A O 1
ATOM 1764 N N . ASN A 1 227 ? 10.310 15.296 1.117 1.00 79.44 227 ASN A N 1
ATOM 1765 C CA . ASN A 1 227 ? 9.185 15.338 0.197 1.00 79.44 227 ASN A CA 1
ATOM 1766 C C . ASN A 1 227 ? 8.089 16.281 0.729 1.00 79.44 227 ASN A C 1
ATOM 1768 O O . ASN A 1 227 ? 7.976 16.494 1.933 1.00 79.44 227 ASN A O 1
ATOM 1772 N N . TYR A 1 228 ? 7.256 16.838 -0.154 1.00 71.25 228 TYR A N 1
ATOM 1773 C CA . TYR A 1 228 ? 6.186 17.778 0.203 1.00 71.25 228 TYR A CA 1
ATOM 1774 C C . TYR A 1 228 ? 5.047 17.147 1.026 1.00 71.25 228 TYR A C 1
ATOM 1776 O O . TYR A 1 228 ? 4.192 17.868 1.536 1.00 71.25 228 TYR A O 1
ATOM 1784 N N . PHE A 1 229 ? 5.033 15.819 1.172 1.00 69.81 229 PHE A N 1
ATOM 1785 C CA . PHE A 1 229 ? 4.060 15.074 1.978 1.00 69.81 229 PHE A CA 1
ATOM 1786 C C . PHE A 1 229 ? 4.699 13.982 2.851 1.00 69.81 229 PHE A C 1
ATOM 1788 O O . PHE A 1 229 ? 3.992 13.094 3.335 1.00 69.81 229 PHE A O 1
ATOM 1795 N N . GLY A 1 230 ? 6.017 14.019 3.068 1.00 84.56 230 GLY A N 1
ATOM 1796 C CA . GLY A 1 230 ? 6.694 12.993 3.856 1.00 84.56 230 GLY A CA 1
ATOM 1797 C C . GLY A 1 230 ? 8.111 13.344 4.313 1.00 84.56 230 GLY A C 1
ATOM 1798 O O . GLY A 1 230 ? 8.599 14.454 4.101 1.00 84.56 230 GLY A O 1
ATOM 1799 N N . ARG A 1 231 ? 8.771 12.386 4.966 1.00 88.81 231 ARG A N 1
ATOM 1800 C CA . ARG A 1 231 ? 10.158 12.497 5.456 1.00 88.81 231 ARG A CA 1
ATOM 1801 C C . ARG A 1 231 ? 11.034 11.377 4.916 1.00 88.81 231 ARG A C 1
ATOM 1803 O O . ARG A 1 231 ? 10.552 10.452 4.267 1.00 88.81 231 ARG A O 1
ATOM 1810 N N . GLU A 1 232 ? 12.325 11.451 5.217 1.00 92.56 232 GLU A N 1
ATOM 1811 C CA . GLU A 1 232 ? 13.260 10.385 4.878 1.00 92.56 232 GLU A CA 1
ATOM 1812 C C . GLU A 1 232 ? 12.851 9.017 5.452 1.00 92.56 232 GLU A C 1
ATOM 1814 O O . GLU A 1 232 ? 12.371 8.907 6.578 1.00 92.56 232 GLU A O 1
ATOM 1819 N N . GLU A 1 233 ? 13.075 7.945 4.690 1.00 94.00 233 GLU A N 1
ATOM 1820 C CA . GLU A 1 233 ? 12.569 6.596 4.999 1.00 94.00 233 GLU A CA 1
ATOM 1821 C C . GLU A 1 233 ? 13.141 5.987 6.281 1.00 94.00 233 GLU A C 1
ATOM 1823 O O . GLU A 1 233 ? 12.484 5.158 6.916 1.00 94.00 233 GLU A O 1
ATOM 1828 N N . ARG A 1 234 ? 14.331 6.428 6.714 1.00 95.81 234 ARG A N 1
ATOM 1829 C CA . ARG A 1 234 ? 14.948 5.981 7.973 1.00 95.81 234 ARG A CA 1
ATOM 1830 C C . ARG A 1 234 ? 14.094 6.287 9.202 1.00 95.81 234 ARG A C 1
ATOM 1832 O O . ARG A 1 234 ? 14.239 5.586 10.205 1.00 95.81 234 ARG A O 1
ATOM 1839 N N . VAL A 1 235 ? 13.151 7.229 9.109 1.00 95.75 235 VAL A N 1
ATOM 1840 C CA . VAL A 1 235 ? 12.146 7.487 10.154 1.00 95.75 235 VAL A CA 1
ATOM 1841 C C . VAL A 1 235 ? 11.336 6.226 10.505 1.00 95.75 235 VAL A C 1
ATOM 1843 O O . VAL A 1 235 ? 10.923 6.044 11.649 1.00 95.75 235 VAL A O 1
ATOM 1846 N N . MET A 1 236 ? 11.168 5.299 9.552 1.00 96.88 236 MET A N 1
ATOM 1847 C CA . MET A 1 236 ? 10.434 4.045 9.746 1.00 96.88 236 MET A CA 1
ATOM 1848 C C . MET A 1 236 ? 11.237 2.956 10.456 1.00 96.88 236 MET A C 1
ATOM 1850 O O . MET A 1 236 ? 10.645 1.994 10.958 1.00 96.88 236 MET A O 1
ATOM 1854 N N . LEU A 1 237 ? 12.571 3.050 10.472 1.00 97.25 237 LEU A N 1
ATOM 1855 C CA . LEU A 1 237 ? 13.439 1.930 10.835 1.00 97.25 237 LEU A CA 1
ATOM 1856 C C . LEU A 1 237 ? 13.173 1.453 12.264 1.00 97.25 237 LEU A C 1
ATOM 1858 O O . LEU A 1 237 ? 12.802 0.302 12.474 1.00 97.25 237 LEU A O 1
ATOM 1862 N N . GLN A 1 238 ? 13.307 2.337 13.253 1.00 96.00 238 GLN A N 1
ATOM 1863 C CA . GLN A 1 238 ? 13.105 1.937 14.645 1.00 96.00 238 GLN A CA 1
ATOM 1864 C C . GLN A 1 238 ? 11.642 1.552 14.947 1.00 96.00 238 GLN A C 1
ATOM 1866 O O . GLN A 1 238 ? 11.445 0.472 15.506 1.00 96.00 238 GLN A O 1
ATOM 1871 N N . PRO A 1 239 ? 10.611 2.325 14.534 1.00 94.38 239 PRO A N 1
ATOM 1872 C CA . PRO A 1 239 ? 9.212 1.947 14.762 1.00 94.38 239 PRO A CA 1
ATOM 1873 C C . PRO A 1 239 ? 8.825 0.582 14.180 1.00 94.38 239 PRO A C 1
ATOM 1875 O O . PRO A 1 239 ? 8.077 -0.173 14.805 1.00 94.38 239 PRO A O 1
ATOM 1878 N N . SER A 1 240 ? 9.333 0.247 12.993 1.00 98.00 240 SER A N 1
ATOM 1879 C CA . SER A 1 240 ? 9.044 -1.037 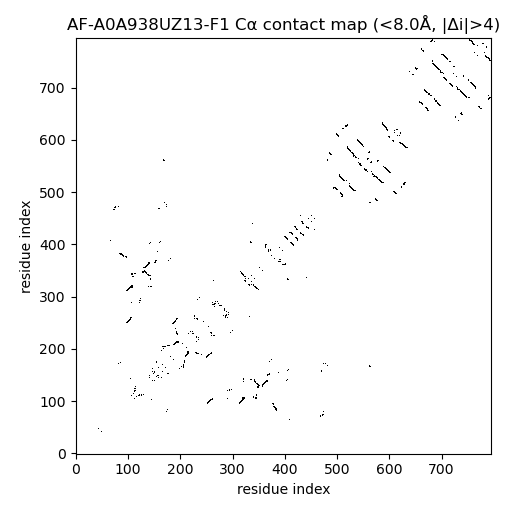12.352 1.00 98.00 240 SER A CA 1
ATOM 1880 C C . SER A 1 240 ? 9.751 -2.205 13.044 1.00 98.00 240 SER A C 1
ATOM 1882 O O . SER A 1 240 ? 9.115 -3.229 13.291 1.00 98.00 240 SER A O 1
ATOM 1884 N N . LEU A 1 241 ? 11.015 -2.051 13.453 1.00 98.00 241 LEU A N 1
ATOM 1885 C CA . LEU A 1 241 ? 11.730 -3.074 14.228 1.00 98.00 241 LEU A CA 1
ATOM 1886 C C . LEU A 1 241 ? 11.116 -3.275 15.624 1.00 98.00 241 LEU A C 1
ATOM 1888 O O . LEU A 1 241 ? 10.992 -4.413 16.083 1.00 98.00 241 LEU A O 1
ATOM 1892 N N . ASP A 1 242 ? 10.662 -2.203 16.277 1.00 93.31 242 ASP A N 1
ATOM 1893 C CA . ASP A 1 242 ? 9.929 -2.284 17.547 1.00 93.31 242 ASP A CA 1
ATOM 1894 C C . ASP A 1 242 ? 8.606 -3.048 17.380 1.00 93.31 242 ASP A C 1
ATOM 1896 O O . ASP A 1 242 ? 8.232 -3.863 18.231 1.00 93.31 242 ASP A O 1
ATOM 1900 N N . TRP A 1 243 ? 7.904 -2.839 16.261 1.00 94.38 243 TRP A N 1
ATOM 1901 C CA . TRP A 1 243 ? 6.709 -3.610 15.932 1.00 94.38 243 TRP A CA 1
ATOM 1902 C C . TRP A 1 243 ? 7.028 -5.090 15.704 1.00 94.38 243 TRP A C 1
ATOM 1904 O O . TRP A 1 243 ? 6.349 -5.933 16.296 1.00 94.38 243 TRP A O 1
ATOM 1914 N N . VAL A 1 244 ? 8.081 -5.415 14.944 1.00 96.25 244 VAL A N 1
ATOM 1915 C CA . VAL A 1 244 ? 8.547 -6.801 14.749 1.00 96.25 244 VAL A CA 1
ATOM 1916 C C . VAL A 1 244 ? 8.850 -7.466 16.095 1.00 96.25 244 VAL A C 1
ATOM 1918 O O . VAL A 1 244 ? 8.401 -8.582 16.355 1.00 96.25 244 VAL A O 1
ATOM 1921 N N . GLU A 1 245 ? 9.538 -6.771 17.002 1.00 93.44 245 GLU A N 1
ATOM 1922 C CA . GLU A 1 245 ? 9.831 -7.282 18.346 1.00 93.44 245 GLU A CA 1
ATOM 1923 C C . GLU A 1 245 ? 8.552 -7.507 19.171 1.00 93.44 245 GLU A C 1
ATOM 1925 O O . GLU A 1 245 ? 8.449 -8.471 19.938 1.00 93.44 245 GLU A O 1
ATOM 1930 N N . SER A 1 246 ? 7.543 -6.648 18.997 1.00 87.69 246 SER A N 1
ATOM 1931 C CA . SER A 1 246 ? 6.250 -6.768 19.683 1.00 87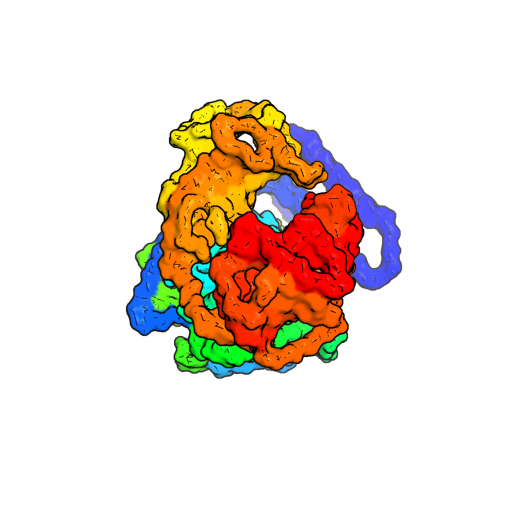.69 246 SER A CA 1
ATOM 1932 C C . SER A 1 246 ? 5.436 -7.991 19.243 1.00 87.69 246 SER A C 1
ATOM 1934 O O . SER A 1 246 ? 4.641 -8.510 20.033 1.00 87.69 246 SER A O 1
ATOM 1936 N N . VAL A 1 247 ? 5.646 -8.470 18.012 1.00 89.38 247 VAL A N 1
ATOM 1937 C CA . VAL A 1 247 ? 4.968 -9.647 17.442 1.00 89.38 247 VAL A CA 1
ATOM 1938 C C . VAL A 1 247 ? 5.863 -10.889 17.387 1.00 89.38 247 VAL A C 1
ATOM 1940 O O . VAL A 1 247 ? 5.433 -11.925 16.879 1.00 89.38 247 VAL A O 1
ATOM 1943 N N . ARG A 1 248 ? 7.081 -10.821 17.946 1.00 88.94 248 ARG A N 1
ATOM 1944 C CA . ARG A 1 248 ? 8.041 -11.932 17.975 1.00 88.94 248 ARG A CA 1
ATOM 1945 C C . ARG A 1 248 ? 7.386 -13.219 18.492 1.00 88.94 248 ARG A C 1
ATOM 1947 O O . ARG A 1 248 ? 6.690 -13.222 19.507 1.00 88.94 248 ARG A O 1
ATOM 1954 N N . GLY A 1 249 ? 7.643 -14.325 17.794 1.00 86.19 249 GLY A N 1
ATOM 1955 C CA . GLY A 1 249 ? 7.065 -15.642 18.087 1.00 86.19 249 GLY A CA 1
ATOM 1956 C C . GLY A 1 249 ? 5.738 -15.928 17.374 1.00 86.19 249 GLY A C 1
ATOM 1957 O O . GLY A 1 249 ? 5.222 -17.036 17.492 1.00 86.19 249 GLY A O 1
ATOM 1958 N N . GLN A 1 250 ? 5.196 -14.968 16.623 1.00 89.94 250 GLN A N 1
ATOM 1959 C CA . GLN A 1 250 ? 4.107 -15.173 15.665 1.00 89.94 250 GLN A CA 1
ATOM 1960 C C . GLN A 1 250 ? 4.632 -14.917 14.248 1.00 89.94 250 GLN A C 1
ATOM 1962 O O . GLN A 1 250 ? 5.485 -14.043 14.085 1.00 89.94 250 GLN A O 1
ATOM 1967 N N . PRO A 1 251 ? 4.133 -15.634 13.225 1.00 95.44 251 PRO A N 1
ATOM 1968 C CA . PRO A 1 251 ? 4.466 -15.302 11.850 1.00 95.44 251 PRO A CA 1
ATOM 1969 C C . PRO A 1 251 ? 3.865 -13.937 11.495 1.00 95.44 251 PRO A C 1
ATOM 1971 O O . PRO A 1 251 ? 2.778 -13.582 11.967 1.00 95.44 251 PRO A O 1
ATOM 1974 N N . PHE A 1 252 ? 4.560 -13.154 10.677 1.00 98.19 252 PHE A N 1
ATOM 1975 C CA . PHE A 1 252 ? 4.095 -11.818 10.310 1.00 98.19 252 PHE A CA 1
ATOM 1976 C C . PHE A 1 252 ? 4.306 -11.478 8.837 1.00 98.19 252 PHE A C 1
ATOM 1978 O O . PHE A 1 252 ? 5.184 -12.027 8.178 1.00 98.19 252 PHE A O 1
ATOM 1985 N N . LEU A 1 253 ? 3.485 -10.549 8.346 1.00 98.69 253 LEU A N 1
ATOM 1986 C CA . LEU A 1 253 ? 3.722 -9.755 7.146 1.00 98.69 253 LEU A CA 1
ATOM 1987 C C . LEU A 1 253 ? 4.081 -8.336 7.589 1.00 98.69 253 LEU A C 1
ATOM 1989 O O . LEU A 1 253 ? 3.249 -7.650 8.183 1.00 98.69 253 LEU A O 1
ATOM 1993 N N . LEU A 1 254 ? 5.288 -7.890 7.271 1.00 98.81 254 LEU A N 1
ATOM 1994 C CA . LEU A 1 254 ? 5.693 -6.493 7.371 1.00 98.81 254 LEU A CA 1
ATOM 1995 C C . LEU A 1 254 ? 5.767 -5.912 5.964 1.00 98.81 254 LEU A C 1
ATOM 1997 O O . LEU A 1 254 ? 6.442 -6.470 5.108 1.00 98.81 254 LEU A O 1
ATOM 2001 N N . THR A 1 255 ? 5.072 -4.814 5.710 1.00 98.81 255 THR A N 1
ATOM 2002 C CA . THR A 1 255 ? 5.096 -4.111 4.428 1.00 98.81 255 THR A CA 1
ATOM 2003 C C . THR A 1 255 ? 5.663 -2.711 4.613 1.00 98.81 255 THR A C 1
ATOM 2005 O O . THR A 1 255 ? 5.168 -1.955 5.449 1.00 98.81 255 THR A O 1
ATOM 2008 N N . TYR A 1 256 ? 6.684 -2.375 3.830 1.00 98.75 256 TYR A N 1
ATOM 2009 C CA . TYR A 1 256 ? 7.216 -1.020 3.711 1.00 98.75 256 TYR A CA 1
ATOM 2010 C C . TYR A 1 256 ? 6.774 -0.418 2.383 1.00 98.75 256 TYR A C 1
ATOM 2012 O O . TYR A 1 256 ? 6.904 -1.077 1.353 1.00 98.75 256 TYR A O 1
ATOM 2020 N N . LEU A 1 257 ? 6.316 0.830 2.405 1.00 98.31 257 LEU A N 1
ATOM 2021 C CA . LEU A 1 257 ? 6.295 1.698 1.232 1.00 98.31 257 LEU A CA 1
ATOM 2022 C C . LEU A 1 257 ? 7.372 2.765 1.425 1.00 98.31 257 LEU A C 1
ATOM 2024 O O . LEU A 1 257 ? 7.343 3.505 2.411 1.00 98.31 257 LEU A O 1
ATOM 2028 N N . THR A 1 258 ? 8.334 2.809 0.512 1.00 97.56 258 THR A N 1
ATOM 2029 C CA . THR A 1 258 ? 9.396 3.822 0.505 1.00 97.56 258 THR A CA 1
ATOM 2030 C C . THR A 1 258 ? 8.873 5.121 -0.143 1.00 97.56 258 THR A C 1
ATOM 2032 O O . THR A 1 258 ? 7.722 5.171 -0.560 1.00 97.56 258 THR A O 1
ATOM 2035 N N . LEU A 1 259 ? 9.636 6.216 -0.149 1.00 94.00 259 LEU A N 1
ATOM 2036 C CA . LEU A 1 259 ? 9.165 7.539 -0.601 1.00 94.00 259 LEU A CA 1
ATOM 2037 C C . LEU A 1 259 ? 10.199 8.333 -1.401 1.00 94.00 259 LEU A C 1
ATOM 2039 O O . LEU A 1 259 ? 9.826 9.171 -2.213 1.00 94.00 259 LEU A O 1
ATOM 2043 N N . MET A 1 260 ? 11.493 8.164 -1.143 1.00 90.69 260 MET A N 1
ATOM 2044 C CA . MET A 1 260 ? 12.504 9.146 -1.541 1.00 90.69 260 MET A CA 1
ATOM 2045 C C . MET A 1 260 ? 12.596 9.326 -3.057 1.00 90.69 260 MET A C 1
ATOM 2047 O O . MET A 1 260 ? 12.856 10.422 -3.551 1.00 90.69 260 MET A O 1
ATOM 2051 N N . SER A 1 261 ? 12.381 8.240 -3.790 1.00 93.19 261 SER A N 1
ATOM 2052 C CA . SER A 1 261 ? 12.353 8.189 -5.248 1.00 93.19 261 SER A CA 1
ATOM 2053 C C . SER A 1 261 ? 11.037 8.676 -5.861 1.00 93.19 261 SER A C 1
ATOM 2055 O O . SER A 1 261 ? 10.951 8.703 -7.083 1.00 93.19 261 SER A O 1
ATOM 2057 N N . HIS A 1 262 ? 10.069 9.140 -5.065 1.00 90.44 262 HIS A N 1
ATOM 2058 C CA . HIS A 1 262 ? 8.951 9.955 -5.538 1.00 90.44 262 HIS A CA 1
ATOM 2059 C C . HIS A 1 262 ? 9.435 11.386 -5.818 1.00 90.44 262 HIS A C 1
ATOM 2061 O O . HIS A 1 262 ? 10.270 11.947 -5.097 1.00 90.44 262 HIS A O 1
ATOM 2067 N N . HIS A 1 263 ? 8.868 12.037 -6.833 1.00 77.06 263 HIS A N 1
ATOM 2068 C CA . HIS A 1 263 ? 9.175 13.436 -7.132 1.00 77.06 263 HIS A CA 1
ATOM 2069 C C . HIS A 1 263 ? 8.951 14.332 -5.889 1.00 77.06 263 HIS A C 1
ATOM 2071 O O . HIS A 1 263 ? 7.985 14.167 -5.148 1.00 77.06 263 HIS A O 1
ATOM 2077 N N . ASN A 1 264 ? 9.843 15.266 -5.550 1.00 81.06 264 ASN A N 1
ATOM 2078 C CA . ASN A 1 264 ? 10.918 15.853 -6.365 1.00 81.06 264 ASN A CA 1
ATOM 2079 C C . ASN A 1 264 ? 12.325 15.245 -6.148 1.00 81.06 264 ASN A C 1
ATOM 2081 O O . ASN A 1 264 ? 13.316 15.902 -6.471 1.00 81.06 264 ASN A O 1
ATOM 2085 N N . TYR A 1 265 ? 12.429 14.022 -5.612 1.00 87.38 265 TYR A N 1
ATOM 2086 C CA . TYR A 1 265 ? 13.690 13.267 -5.490 1.00 87.38 265 TYR A CA 1
ATOM 2087 C C . TYR A 1 265 ? 14.762 13.912 -4.593 1.00 87.38 265 TYR A C 1
ATOM 2089 O O . TYR A 1 265 ? 15.959 13.884 -4.895 1.00 87.38 265 TYR A O 1
ATOM 2097 N N . VAL A 1 266 ? 14.346 14.554 -3.502 1.00 85.19 266 VAL A N 1
ATOM 2098 C CA . VAL A 1 266 ? 15.280 15.214 -2.581 1.00 85.19 266 VAL A CA 1
ATOM 2099 C C . VAL A 1 266 ? 15.815 14.181 -1.596 1.00 85.19 266 VAL A C 1
ATOM 2101 O O . VAL A 1 266 ? 15.058 13.387 -1.062 1.00 85.19 266 VAL A O 1
ATOM 2104 N N . VAL A 1 267 ? 17.119 14.201 -1.334 1.00 89.50 267 VAL A N 1
ATOM 2105 C CA . VAL A 1 267 ? 17.763 13.414 -0.268 1.00 89.50 267 VAL A CA 1
ATOM 2106 C C . VAL A 1 267 ? 18.113 14.329 0.912 1.00 89.50 267 VAL A C 1
ATOM 2108 O O . VAL A 1 267 ? 18.219 15.542 0.702 1.00 89.50 267 VAL A O 1
ATOM 2111 N N . PRO A 1 268 ? 18.316 13.797 2.134 1.00 89.56 268 PRO A N 1
ATOM 2112 C CA . PRO A 1 268 ? 18.749 14.605 3.275 1.00 89.56 268 PRO A CA 1
ATOM 2113 C C . PRO A 1 268 ? 20.002 15.425 2.945 1.00 89.56 268 PRO A C 1
ATOM 2115 O O . PRO A 1 268 ? 20.904 14.935 2.263 1.00 89.56 268 PRO A O 1
ATOM 2118 N N . GLN A 1 269 ? 20.099 16.659 3.437 1.00 85.81 269 GLN A N 1
ATOM 2119 C CA . GLN A 1 269 ? 21.223 17.563 3.150 1.00 85.81 269 GLN A CA 1
ATOM 2120 C C . GLN A 1 269 ? 22.568 16.987 3.598 1.00 85.81 269 GLN A C 1
ATOM 2122 O O . GLN A 1 269 ? 23.611 17.277 3.009 1.00 85.81 269 GLN A O 1
ATOM 2127 N N . SER A 1 270 ? 22.540 16.177 4.654 1.00 83.69 270 SER A N 1
ATOM 2128 C CA . SER A 1 270 ? 23.707 15.468 5.176 1.00 83.69 270 SER A CA 1
ATOM 2129 C C . SER A 1 270 ? 24.143 14.270 4.318 1.00 83.69 270 SER A C 1
ATOM 2131 O O . SER A 1 270 ? 25.255 13.764 4.501 1.00 83.69 270 SER A O 1
ATOM 2133 N N . TYR A 1 271 ? 23.306 13.811 3.383 1.00 92.06 271 TYR A N 1
ATOM 2134 C CA . TYR A 1 271 ? 23.581 12.636 2.565 1.00 92.06 271 TYR A CA 1
ATOM 2135 C C . TYR A 1 271 ? 24.587 12.943 1.435 1.00 92.06 271 TYR A C 1
ATOM 2137 O O . TYR A 1 271 ? 24.428 13.935 0.717 1.00 92.06 271 TYR A O 1
ATOM 2145 N N . PRO A 1 272 ? 25.627 12.108 1.225 1.00 90.31 272 PRO A N 1
ATOM 2146 C CA . PRO A 1 272 ? 26.613 12.333 0.172 1.00 90.31 272 PRO A CA 1
ATOM 2147 C C . PRO A 1 272 ? 26.008 12.299 -1.237 1.00 90.31 272 PRO A C 1
ATOM 2149 O O . PRO A 1 272 ? 25.635 11.246 -1.757 1.00 90.31 272 PRO A O 1
ATOM 2152 N N . TYR A 1 273 ? 25.999 13.456 -1.895 1.00 91.00 273 TYR A N 1
ATOM 2153 C CA . TYR A 1 273 ? 25.483 13.581 -3.252 1.00 91.00 273 TYR A CA 1
ATOM 2154 C C . TYR A 1 273 ? 26.480 13.056 -4.297 1.00 91.00 273 TYR A C 1
ATOM 2156 O O . TYR A 1 273 ? 27.631 13.493 -4.377 1.00 91.00 273 TYR A O 1
ATOM 2164 N N . THR A 1 274 ? 26.026 12.126 -5.134 1.00 92.62 274 THR A N 1
ATOM 2165 C CA . THR A 1 274 ? 26.797 11.515 -6.219 1.00 92.62 274 THR A CA 1
ATOM 2166 C C . THR A 1 274 ? 26.501 12.214 -7.546 1.00 92.62 274 THR A C 1
ATOM 2168 O O . THR A 1 274 ? 25.351 12.342 -7.969 1.00 92.62 274 THR A O 1
ATOM 2171 N N . MET A 1 275 ? 27.556 12.641 -8.242 1.00 92.62 275 MET A N 1
ATOM 2172 C CA . MET A 1 275 ? 27.457 13.265 -9.565 1.00 92.62 275 MET A CA 1
ATOM 2173 C C . MET A 1 275 ? 27.379 12.202 -10.668 1.00 92.62 275 MET A C 1
ATOM 2175 O O . MET A 1 275 ? 28.378 11.900 -11.319 1.00 92.62 275 MET A O 1
ATOM 2179 N N . TYR A 1 276 ? 26.193 11.624 -10.871 1.00 91.81 276 TYR A N 1
ATOM 2180 C CA . TYR A 1 276 ? 25.953 10.674 -11.964 1.00 91.81 276 TYR A CA 1
ATOM 2181 C C . TYR A 1 276 ? 26.107 11.335 -13.349 1.00 91.81 276 TYR A C 1
ATOM 2183 O O . TYR A 1 276 ? 25.774 12.520 -13.492 1.00 91.81 276 TYR A O 1
ATOM 2191 N N . PRO A 1 277 ? 26.583 10.592 -14.374 1.00 89.88 277 PRO A N 1
ATOM 2192 C CA . PRO A 1 277 ? 26.882 11.110 -15.711 1.00 89.88 277 PRO A CA 1
ATOM 2193 C C . PRO A 1 277 ? 25.611 11.310 -16.556 1.00 89.88 277 PRO A C 1
ATOM 2195 O O . PRO A 1 277 ? 25.442 10.706 -17.610 1.00 89.88 277 PRO A O 1
ATOM 2198 N N . THR A 1 278 ? 24.713 12.168 -16.084 1.00 89.06 278 THR A N 1
ATOM 2199 C CA . THR A 1 278 ? 23.535 12.648 -16.811 1.00 89.06 278 THR A CA 1
ATOM 2200 C C . THR A 1 278 ? 23.490 14.171 -16.757 1.00 89.06 278 THR A C 1
ATOM 2202 O O . THR A 1 278 ? 23.888 14.776 -15.755 1.00 89.06 278 THR A O 1
ATOM 2205 N N . GLU A 1 279 ? 23.039 14.798 -17.841 1.00 89.06 279 GLU A N 1
ATOM 2206 C CA . GLU A 1 279 ? 22.801 16.245 -17.904 1.00 89.06 279 GLU A CA 1
ATOM 2207 C C . GLU A 1 279 ? 21.442 16.629 -17.298 1.00 89.06 279 GLU A C 1
ATOM 2209 O O . GLU A 1 279 ? 21.230 17.791 -16.950 1.00 89.06 279 GLU A O 1
ATOM 2214 N N . ASP A 1 280 ? 20.550 15.652 -17.113 1.00 90.94 280 ASP A N 1
ATOM 2215 C CA . ASP A 1 280 ? 19.231 15.837 -16.524 1.00 90.94 280 ASP A CA 1
ATOM 2216 C C . ASP A 1 280 ? 19.316 15.867 -14.989 1.00 90.94 280 ASP A C 1
ATOM 2218 O O . ASP A 1 280 ? 19.697 14.889 -14.338 1.00 90.94 280 ASP A O 1
ATOM 2222 N N . LEU A 1 281 ? 18.982 17.017 -14.399 1.00 88.19 281 LEU A N 1
ATOM 2223 C CA . LEU A 1 281 ? 19.062 17.214 -12.953 1.00 88.19 281 LEU A CA 1
ATOM 2224 C C . LEU A 1 281 ? 18.054 16.349 -12.185 1.00 88.19 281 LEU A C 1
ATOM 2226 O O . LEU A 1 281 ? 18.411 15.825 -11.130 1.00 88.19 281 LEU A O 1
ATOM 2230 N N . ASP A 1 282 ? 16.839 16.166 -12.706 1.00 88.31 282 ASP A N 1
ATOM 2231 C CA . ASP A 1 282 ? 15.816 15.351 -12.043 1.00 88.31 282 ASP A CA 1
ATOM 2232 C C . ASP A 1 282 ? 16.250 13.891 -12.033 1.00 88.31 282 ASP A C 1
ATOM 2234 O O . ASP A 1 282 ? 16.187 13.235 -10.996 1.00 88.31 282 ASP A O 1
ATOM 2238 N N . GLN A 1 283 ? 16.780 13.409 -13.162 1.00 93.62 283 GLN A N 1
ATOM 2239 C CA . GLN A 1 283 ? 17.323 12.058 -13.250 1.00 93.62 283 GLN A CA 1
ATOM 2240 C C . GLN A 1 283 ? 18.478 11.866 -12.266 1.00 93.62 283 GLN A C 1
ATOM 2242 O O . GLN A 1 283 ? 18.540 10.853 -11.572 1.00 93.62 283 GLN A O 1
ATOM 2247 N N . ARG A 1 284 ? 19.390 12.839 -12.155 1.00 94.19 284 ARG A N 1
ATOM 2248 C CA . ARG A 1 284 ? 20.502 12.761 -11.195 1.00 94.19 284 ARG A CA 1
ATOM 2249 C C . ARG A 1 284 ? 20.010 12.716 -9.746 1.00 94.19 284 ARG A C 1
ATOM 2251 O O . ARG A 1 284 ? 20.553 11.947 -8.950 1.00 94.19 284 ARG A O 1
ATOM 2258 N N . ASN A 1 285 ? 19.016 13.532 -9.401 1.00 93.88 285 ASN A N 1
ATOM 2259 C CA . ASN A 1 285 ? 18.418 13.551 -8.066 1.00 93.88 285 ASN A CA 1
ATOM 2260 C C . ASN A 1 285 ? 17.717 12.224 -7.759 1.00 93.88 285 ASN A C 1
ATOM 2262 O O . ASN A 1 285 ? 17.988 11.620 -6.725 1.00 93.88 285 ASN A O 1
ATOM 2266 N N . TYR A 1 286 ? 16.927 11.711 -8.702 1.00 96.56 286 TYR A N 1
ATOM 2267 C CA . TYR A 1 286 ? 16.288 10.401 -8.609 1.00 96.56 286 TYR A CA 1
ATOM 2268 C C . TYR A 1 286 ? 17.293 9.268 -8.371 1.00 96.56 286 TYR A C 1
ATOM 2270 O O . TYR A 1 286 ? 17.102 8.471 -7.458 1.00 96.56 286 TYR A O 1
ATOM 2278 N N . LEU A 1 287 ? 18.410 9.219 -9.106 1.00 97.38 287 LEU A N 1
ATOM 2279 C CA . LEU A 1 287 ? 19.436 8.188 -8.892 1.00 97.38 287 LEU A CA 1
ATOM 2280 C C . LEU A 1 287 ? 20.051 8.267 -7.480 1.00 97.38 287 LEU A C 1
ATOM 2282 O O . LEU A 1 287 ? 20.326 7.235 -6.871 1.00 97.38 287 LEU A O 1
ATOM 2286 N N . ASN A 1 288 ? 20.229 9.474 -6.927 1.00 96.88 288 ASN A N 1
ATOM 2287 C CA . ASN A 1 288 ? 20.664 9.644 -5.536 1.00 96.88 288 ASN A CA 1
ATOM 2288 C C . ASN A 1 288 ? 19.595 9.198 -4.529 1.00 96.88 288 ASN A C 1
ATOM 2290 O O . ASN A 1 288 ? 19.944 8.602 -3.512 1.00 96.88 288 ASN A O 1
ATOM 2294 N N . ALA A 1 289 ? 18.317 9.449 -4.811 1.00 97.00 289 ALA A N 1
ATOM 2295 C CA . ALA A 1 289 ? 17.211 8.990 -3.980 1.00 97.00 289 ALA A CA 1
ATOM 2296 C C . ALA A 1 289 ? 17.101 7.457 -3.965 1.00 97.00 289 ALA A C 1
ATOM 2298 O O . ALA A 1 289 ? 17.044 6.867 -2.890 1.00 97.00 289 ALA A O 1
ATOM 2299 N N . VAL A 1 290 ? 17.194 6.806 -5.130 1.00 98.25 290 VAL A N 1
ATOM 2300 C CA . VAL A 1 290 ? 17.252 5.336 -5.244 1.00 98.25 290 VAL A CA 1
ATOM 2301 C C . VAL A 1 290 ? 18.422 4.773 -4.433 1.00 98.25 290 VAL A C 1
ATOM 2303 O O . VAL A 1 290 ? 18.256 3.794 -3.707 1.00 98.25 290 VAL A O 1
ATOM 2306 N N . LYS A 1 291 ? 19.594 5.416 -4.502 1.00 98.06 291 LYS A N 1
ATOM 2307 C CA . LYS A 1 291 ? 20.767 5.025 -3.710 1.00 98.06 291 LYS A CA 1
ATOM 2308 C C . LYS A 1 291 ? 20.544 5.147 -2.206 1.00 98.06 291 LYS A C 1
ATOM 2310 O O . LYS A 1 291 ? 20.913 4.243 -1.461 1.00 98.06 291 LYS A O 1
ATOM 2315 N N . TYR A 1 292 ? 19.917 6.230 -1.759 1.00 97.56 292 TYR A N 1
ATOM 2316 C CA . TYR A 1 292 ? 19.556 6.398 -0.356 1.00 97.56 292 TYR A CA 1
ATOM 2317 C C . TYR A 1 292 ? 18.601 5.285 0.110 1.00 97.56 292 TYR A C 1
ATOM 2319 O O . TYR A 1 292 ? 18.822 4.684 1.162 1.00 97.56 292 TYR A O 1
ATOM 2327 N N . THR A 1 293 ? 17.571 4.969 -0.680 1.00 97.94 293 THR A N 1
ATOM 2328 C CA . THR A 1 293 ? 16.616 3.904 -0.344 1.00 97.94 293 THR A CA 1
ATOM 2329 C C . THR A 1 293 ? 17.287 2.527 -0.306 1.00 97.94 293 THR A C 1
ATOM 2331 O O . THR A 1 293 ? 17.009 1.745 0.600 1.00 97.94 293 THR A O 1
ATOM 2334 N N . ASP A 1 294 ? 18.237 2.228 -1.201 1.00 98.50 294 ASP A N 1
ATOM 2335 C CA . ASP A 1 294 ? 19.042 0.992 -1.146 1.00 98.50 294 ASP A CA 1
ATOM 2336 C C . ASP A 1 294 ? 19.856 0.872 0.161 1.00 98.50 294 ASP A C 1
ATOM 2338 O O . ASP A 1 294 ? 19.960 -0.212 0.743 1.00 98.50 294 ASP A O 1
ATOM 2342 N N . GLU A 1 295 ? 20.379 1.984 0.685 1.00 98.00 295 GLU A N 1
ATOM 2343 C CA . GLU A 1 295 ? 21.022 2.012 2.005 1.00 98.00 295 GLU A CA 1
ATOM 2344 C C . GLU A 1 295 ? 20.024 1.813 3.154 1.00 98.00 295 GLU A C 1
ATOM 2346 O O . GLU A 1 295 ? 20.335 1.102 4.111 1.00 98.00 295 GLU A O 1
ATOM 2351 N N . PHE A 1 296 ? 18.813 2.367 3.060 1.00 98.00 296 PHE A N 1
ATOM 2352 C CA . PHE A 1 296 ? 17.745 2.069 4.019 1.00 98.00 296 PHE A CA 1
ATOM 2353 C C . PHE A 1 296 ? 17.395 0.571 4.025 1.00 98.00 296 PHE A C 1
ATOM 2355 O O . PHE A 1 296 ? 17.234 -0.016 5.099 1.00 98.00 296 PHE A O 1
ATOM 2362 N N . LEU A 1 297 ? 17.361 -0.093 2.862 1.00 98.50 297 LEU A N 1
ATOM 2363 C CA . LEU A 1 297 ? 17.184 -1.549 2.799 1.00 98.50 297 LEU A CA 1
ATOM 2364 C C . LEU A 1 297 ? 18.299 -2.287 3.541 1.00 98.50 297 LEU A C 1
ATOM 2366 O O . LEU A 1 297 ? 18.017 -3.219 4.296 1.00 98.50 297 LEU A O 1
ATOM 2370 N N . ARG A 1 298 ? 19.554 -1.849 3.389 1.00 98.62 298 ARG A N 1
ATOM 2371 C CA . ARG A 1 298 ? 20.686 -2.403 4.147 1.00 98.62 298 ARG A CA 1
ATOM 2372 C C . ARG A 1 298 ? 20.467 -2.266 5.656 1.00 98.62 298 ARG A C 1
ATOM 2374 O O . ARG A 1 298 ? 20.709 -3.224 6.393 1.00 98.62 298 ARG A O 1
ATOM 2381 N N . ASP A 1 299 ? 19.966 -1.121 6.110 1.00 98.62 299 ASP A N 1
ATOM 2382 C CA . ASP A 1 299 ? 19.677 -0.864 7.525 1.00 98.62 299 ASP A CA 1
ATOM 2383 C C . ASP A 1 299 ? 18.555 -1.770 8.069 1.00 98.62 299 ASP A C 1
ATOM 2385 O O . ASP A 1 299 ? 18.678 -2.307 9.179 1.00 98.62 299 ASP A O 1
ATOM 2389 N N . VAL A 1 300 ? 17.494 -1.997 7.281 1.00 98.62 300 VAL A N 1
ATOM 2390 C CA . VAL A 1 300 ? 16.402 -2.933 7.611 1.00 98.62 300 VAL A CA 1
ATOM 2391 C C . VAL A 1 300 ? 16.946 -4.352 7.765 1.00 98.62 300 VAL A C 1
ATOM 2393 O O . VAL A 1 300 ? 16.734 -4.982 8.803 1.00 98.62 300 VAL A O 1
ATOM 2396 N N . PHE A 1 301 ? 17.700 -4.846 6.783 1.00 98.62 301 PHE A N 1
ATOM 2397 C CA . PHE A 1 301 ? 18.293 -6.186 6.826 1.00 98.62 301 PHE A CA 1
ATOM 2398 C C . PHE A 1 301 ? 19.231 -6.366 8.020 1.00 98.62 301 PHE A C 1
ATOM 2400 O O . PHE A 1 301 ? 19.128 -7.361 8.738 1.00 98.62 301 PHE A O 1
ATOM 2407 N N . ALA A 1 302 ? 20.081 -5.375 8.296 1.00 98.62 302 ALA A N 1
ATOM 2408 C CA . ALA A 1 302 ? 20.943 -5.384 9.473 1.00 98.62 302 ALA A CA 1
ATOM 2409 C C . ALA A 1 302 ? 20.124 -5.404 10.780 1.00 98.62 302 ALA A C 1
ATOM 2411 O O . ALA A 1 302 ? 20.539 -6.009 11.769 1.00 98.62 302 ALA A O 1
ATOM 2412 N N . GLY A 1 303 ? 18.949 -4.766 10.807 1.00 98.44 303 GLY A N 1
ATOM 2413 C CA . GLY A 1 303 ? 17.985 -4.876 11.903 1.00 98.44 303 GLY A CA 1
ATOM 2414 C C . GLY A 1 303 ? 17.504 -6.310 12.123 1.00 98.44 303 GLY A C 1
ATOM 2415 O O . GLY A 1 303 ? 17.601 -6.826 13.237 1.00 98.44 303 GLY A O 1
ATOM 2416 N N . PHE A 1 304 ? 17.060 -6.978 11.060 1.00 98.38 304 PHE A N 1
ATOM 2417 C CA . PHE A 1 304 ? 16.603 -8.372 11.113 1.00 98.38 304 PHE A CA 1
ATOM 2418 C C . PHE A 1 304 ? 17.721 -9.356 11.475 1.00 98.38 304 PHE A C 1
ATOM 2420 O O . PHE A 1 304 ? 17.478 -10.311 12.218 1.00 98.38 304 PHE A O 1
ATOM 2427 N N . GLU A 1 305 ? 18.947 -9.110 11.011 1.00 97.81 305 GLU A N 1
ATOM 2428 C CA . GLU A 1 305 ? 20.134 -9.878 11.392 1.00 97.81 305 GLU A CA 1
ATOM 2429 C C . GLU A 1 305 ? 20.418 -9.745 12.894 1.00 97.81 305 GLU A C 1
ATOM 2431 O O . GLU A 1 305 ? 20.496 -10.752 13.599 1.00 97.81 305 GLU A O 1
ATOM 2436 N N . ARG A 1 306 ? 20.460 -8.513 13.427 1.00 98.19 306 ARG A N 1
ATOM 2437 C CA . ARG A 1 306 ? 20.644 -8.262 14.871 1.00 98.19 306 ARG A CA 1
ATOM 2438 C C . ARG A 1 306 ? 19.551 -8.899 15.729 1.00 98.19 306 ARG A C 1
ATOM 2440 O O . ARG A 1 306 ? 19.813 -9.301 16.859 1.00 98.19 306 ARG A O 1
ATOM 2447 N N . MET A 1 307 ? 18.330 -8.982 15.207 1.00 96.81 307 MET A N 1
ATOM 2448 C CA . MET A 1 307 ? 17.194 -9.618 15.878 1.00 96.81 307 MET A CA 1
ATOM 2449 C C . MET A 1 307 ? 17.208 -11.151 15.795 1.00 96.81 307 MET A C 1
ATOM 2451 O O . MET A 1 307 ? 16.371 -11.780 16.453 1.00 96.81 307 MET A O 1
ATOM 2455 N N . GLY A 1 308 ? 18.114 -11.740 15.005 1.00 96.81 308 GLY A N 1
ATOM 2456 C CA . GLY A 1 308 ? 18.182 -13.178 14.745 1.00 96.81 308 GLY A CA 1
ATOM 2457 C C . GLY A 1 308 ? 16.996 -13.707 13.936 1.00 96.81 308 GLY A C 1
ATOM 2458 O O . GLY A 1 308 ? 16.637 -14.867 14.091 1.00 96.81 308 GLY A O 1
ATOM 2459 N N . LEU A 1 309 ? 16.344 -12.856 13.135 1.00 96.50 309 LEU A N 1
ATOM 2460 C CA . LEU A 1 309 ? 15.140 -13.200 12.365 1.00 96.50 309 LEU A CA 1
ATOM 2461 C C . LEU A 1 309 ? 15.405 -13.358 10.864 1.00 96.50 309 LEU A C 1
ATOM 2463 O O . LEU A 1 309 ? 14.520 -13.820 10.146 1.00 96.50 309 LEU A O 1
ATOM 2467 N N . LEU A 1 310 ? 16.591 -12.973 10.381 1.00 96.19 310 LEU A N 1
ATOM 2468 C CA . LEU A 1 310 ? 16.916 -12.960 8.952 1.00 96.19 310 LEU A CA 1
ATOM 2469 C C . LEU A 1 310 ? 16.726 -14.337 8.287 1.00 96.19 310 LEU A C 1
ATOM 2471 O O . LEU A 1 310 ? 16.150 -14.411 7.206 1.00 96.19 310 LEU A O 1
ATOM 2475 N N . GLU A 1 311 ? 17.149 -15.425 8.940 1.00 93.19 311 GLU A N 1
ATOM 2476 C CA . GLU A 1 311 ? 17.060 -16.778 8.367 1.00 93.19 311 GLU A CA 1
ATOM 2477 C C . GLU A 1 311 ? 15.620 -17.273 8.172 1.00 93.19 311 GLU A C 1
ATOM 2479 O O . GLU A 1 311 ? 15.360 -17.975 7.198 1.00 93.19 311 GLU A O 1
ATOM 2484 N N . ASP A 1 312 ? 14.688 -16.867 9.038 1.00 92.75 312 ASP A N 1
ATOM 2485 C CA . ASP A 1 312 ? 13.276 -17.285 9.014 1.00 92.75 312 ASP A CA 1
ATOM 2486 C C . ASP A 1 312 ? 12.362 -16.261 8.307 1.00 92.75 312 ASP A C 1
ATOM 2488 O O . ASP A 1 312 ? 11.131 -16.323 8.414 1.00 92.75 312 ASP A O 1
ATOM 2492 N N . THR A 1 313 ? 12.951 -15.281 7.613 1.00 97.44 313 THR A N 1
ATOM 2493 C CA . THR A 1 313 ? 12.224 -14.189 6.955 1.00 97.44 313 THR A CA 1
ATOM 2494 C C . THR A 1 313 ? 12.498 -14.164 5.459 1.00 97.44 313 THR A C 1
ATOM 2496 O O . THR A 1 313 ? 13.646 -14.050 5.034 1.00 97.44 313 THR A O 1
ATOM 2499 N N . VAL A 1 314 ? 11.445 -14.224 4.643 1.00 98.00 314 VAL A N 1
ATOM 2500 C CA . VAL A 1 314 ? 11.545 -13.992 3.198 1.00 98.00 314 VAL A CA 1
ATOM 2501 C C . VAL A 1 314 ? 11.321 -12.519 2.908 1.00 98.00 314 VAL A C 1
ATOM 2503 O O . VAL A 1 314 ? 10.274 -11.966 3.244 1.00 98.00 314 VAL A O 1
ATOM 2506 N N . PHE A 1 315 ? 12.299 -11.902 2.257 1.00 98.75 315 PHE A N 1
ATOM 2507 C CA . PHE A 1 315 ? 12.196 -10.539 1.761 1.00 98.75 315 PHE A CA 1
ATOM 2508 C C . PHE A 1 315 ? 11.763 -10.563 0.300 1.00 98.75 315 PHE A C 1
ATOM 2510 O O . PHE A 1 315 ? 12.337 -11.286 -0.513 1.00 98.75 315 PHE A O 1
ATOM 2517 N N . ILE A 1 316 ? 10.759 -9.764 -0.034 1.00 98.75 316 ILE A N 1
ATOM 2518 C CA . ILE A 1 316 ? 10.295 -9.530 -1.398 1.00 98.75 316 ILE A CA 1
ATOM 2519 C C . ILE A 1 316 ? 10.421 -8.032 -1.635 1.00 98.75 316 ILE A C 1
ATOM 2521 O O . ILE A 1 316 ? 9.677 -7.255 -1.046 1.00 98.75 316 ILE A O 1
ATOM 2525 N N . ILE A 1 317 ? 11.383 -7.628 -2.456 1.00 98.81 317 ILE A N 1
ATOM 2526 C CA . ILE A 1 317 ? 11.602 -6.234 -2.835 1.00 98.81 317 ILE A CA 1
ATOM 2527 C C . ILE A 1 317 ? 11.069 -6.072 -4.248 1.00 98.81 317 ILE A C 1
ATOM 2529 O O . ILE A 1 317 ? 11.497 -6.797 -5.144 1.00 98.81 317 ILE A O 1
ATOM 2533 N N . VAL A 1 318 ? 10.131 -5.154 -4.450 1.00 98.62 318 VAL A N 1
ATOM 2534 C CA . VAL A 1 318 ? 9.491 -4.913 -5.745 1.00 98.62 318 VAL A CA 1
ATOM 2535 C C . VAL A 1 318 ? 9.258 -3.425 -5.946 1.00 98.62 318 VAL A C 1
ATOM 2537 O O . VAL A 1 318 ? 8.755 -2.752 -5.050 1.00 98.62 318 VAL A O 1
ATOM 2540 N N . GLY A 1 319 ? 9.606 -2.917 -7.125 1.00 98.38 319 GLY A N 1
ATOM 2541 C CA . GLY A 1 319 ? 9.216 -1.575 -7.528 1.00 98.38 319 GLY A CA 1
ATOM 2542 C C . GLY A 1 319 ? 7.730 -1.511 -7.870 1.00 98.38 319 GLY A C 1
ATOM 2543 O O . GLY A 1 319 ? 7.185 -2.412 -8.525 1.00 98.38 319 GLY A O 1
ATOM 2544 N N . ASP A 1 320 ? 7.063 -0.458 -7.428 1.00 97.44 320 ASP A N 1
ATOM 2545 C CA . ASP A 1 320 ? 5.652 -0.198 -7.715 1.00 97.44 320 ASP A CA 1
ATOM 2546 C C . ASP A 1 320 ? 5.405 0.381 -9.111 1.00 97.44 320 ASP A C 1
ATOM 2548 O O . ASP A 1 320 ? 4.348 0.169 -9.701 1.00 97.44 320 ASP A O 1
ATOM 2552 N N . HIS A 1 321 ? 6.386 1.068 -9.674 1.00 97.75 321 HIS A N 1
ATOM 2553 C CA . HIS A 1 321 ? 6.460 1.439 -11.079 1.00 97.75 321 HIS A CA 1
ATOM 2554 C C . HIS A 1 321 ? 7.875 1.897 -11.433 1.00 97.75 321 HIS A C 1
ATOM 2556 O O . HIS A 1 321 ? 8.794 1.838 -10.617 1.00 97.75 321 HIS A O 1
ATOM 2562 N N . GLY A 1 322 ? 8.067 2.284 -12.690 1.00 95.81 322 GLY A N 1
ATOM 2563 C CA . GLY A 1 322 ? 9.267 2.966 -13.149 1.00 95.81 322 GLY A CA 1
ATOM 2564 C C . GLY A 1 322 ? 9.132 4.491 -13.099 1.00 95.81 322 GLY A C 1
ATOM 2565 O O . GLY A 1 322 ? 8.281 5.035 -12.405 1.00 95.81 322 GLY A O 1
ATOM 2566 N N . GLU A 1 323 ? 9.995 5.179 -13.842 1.00 94.88 323 GLU A N 1
ATOM 2567 C CA . GLU A 1 323 ? 10.083 6.641 -13.886 1.00 94.88 323 GLU A CA 1
ATOM 2568 C C . GLU A 1 323 ? 10.726 7.088 -15.213 1.00 94.88 323 GLU A C 1
ATOM 2570 O O . GLU A 1 323 ? 11.753 6.525 -15.632 1.00 94.88 323 GLU A O 1
ATOM 2575 N N . ALA A 1 324 ? 10.139 8.093 -15.874 1.00 92.75 324 ALA A N 1
ATOM 2576 C CA . ALA A 1 324 ? 10.636 8.666 -17.128 1.00 92.75 324 ALA A CA 1
ATOM 2577 C C . ALA A 1 324 ? 11.308 10.036 -16.929 1.00 92.75 324 ALA A C 1
ATOM 2579 O O . ALA A 1 324 ? 10.843 10.889 -16.166 1.00 92.75 324 ALA A O 1
ATOM 2580 N N . PHE A 1 325 ? 12.370 10.281 -17.699 1.00 92.56 325 PHE A N 1
ATOM 2581 C CA . PHE A 1 325 ? 13.220 11.476 -17.658 1.00 92.56 325 PHE A CA 1
ATOM 2582 C C . PHE A 1 325 ? 13.398 12.118 -19.044 1.00 92.56 325 PHE A C 1
ATOM 2584 O O . PHE A 1 325 ? 14.408 12.756 -19.327 1.00 92.56 325 PHE A O 1
ATOM 2591 N N . GLY A 1 326 ? 12.396 12.009 -19.916 1.00 88.38 326 GLY A N 1
ATOM 2592 C CA . GLY A 1 326 ? 12.396 12.589 -21.263 1.00 88.38 326 GLY A CA 1
ATOM 2593 C C . GLY A 1 326 ? 12.291 11.553 -22.377 1.00 88.38 326 GLY A C 1
ATOM 2594 O O . GLY A 1 326 ? 12.073 11.938 -23.531 1.00 88.38 326 GLY A O 1
ATOM 2595 N N . GLU A 1 327 ? 12.401 10.264 -22.051 1.00 91.12 327 GLU A N 1
ATOM 2596 C CA . GLU A 1 327 ? 12.055 9.179 -22.965 1.00 91.12 327 GLU A CA 1
ATOM 2597 C C . GLU A 1 327 ? 10.646 9.396 -23.534 1.00 91.12 327 GLU A C 1
ATOM 2599 O O . GLU A 1 327 ? 9.739 9.892 -22.861 1.00 91.12 327 GLU A O 1
ATOM 2604 N N . HIS A 1 328 ? 10.509 9.156 -24.840 1.00 91.25 328 HIS A N 1
ATOM 2605 C CA . HIS A 1 328 ? 9.258 9.313 -25.595 1.00 91.25 328 HIS A CA 1
ATOM 2606 C C . HIS A 1 328 ? 8.593 10.691 -25.444 1.00 91.25 328 HIS A C 1
ATOM 2608 O O . HIS A 1 328 ? 7.389 10.848 -25.658 1.00 91.25 328 HIS A O 1
ATOM 2614 N N . GLY A 1 329 ? 9.381 11.718 -25.102 1.00 87.00 329 GLY A N 1
ATOM 2615 C CA . GLY A 1 329 ? 8.903 13.082 -24.872 1.00 87.00 329 GLY A CA 1
ATOM 2616 C C . GLY A 1 329 ? 8.071 13.236 -23.597 1.00 87.00 329 GLY A C 1
ATOM 2617 O O . GLY A 1 329 ? 7.301 14.193 -23.483 1.00 87.00 329 GLY A O 1
ATOM 2618 N N . ARG A 1 330 ? 8.188 12.302 -22.650 1.00 87.12 330 ARG A N 1
ATOM 2619 C CA . ARG A 1 330 ? 7.434 12.278 -21.398 1.00 87.12 330 ARG A CA 1
ATOM 2620 C C . ARG A 1 330 ? 8.365 12.254 -20.187 1.00 87.12 330 ARG A C 1
ATOM 2622 O O . ARG A 1 330 ? 9.533 11.895 -20.272 1.00 87.12 330 ARG A O 1
ATOM 2629 N N . ARG A 1 331 ? 7.840 12.696 -19.048 1.00 87.69 331 ARG A N 1
ATOM 2630 C CA . ARG A 1 331 ? 8.514 12.685 -17.746 1.00 87.69 331 ARG A CA 1
ATOM 2631 C C . ARG A 1 331 ? 7.528 12.178 -16.701 1.00 87.69 331 ARG A C 1
ATOM 2633 O O . ARG A 1 331 ? 6.322 12.258 -16.943 1.00 87.69 331 ARG A O 1
ATOM 2640 N N . GLN A 1 332 ? 8.046 11.740 -15.562 1.00 88.00 332 GLN A N 1
ATOM 2641 C CA . GLN A 1 332 ? 7.279 11.117 -14.480 1.00 88.00 332 GLN A CA 1
ATOM 2642 C C . GLN A 1 332 ? 6.739 9.723 -14.875 1.00 88.00 332 GLN A C 1
ATOM 2644 O O . GLN A 1 332 ? 7.382 9.059 -15.685 1.00 88.00 332 GLN A O 1
ATOM 2649 N N . HIS A 1 333 ? 5.600 9.269 -14.335 1.00 92.62 333 HIS A N 1
ATOM 2650 C CA . HIS A 1 333 ? 5.117 7.885 -14.492 1.00 92.62 333 HIS A CA 1
ATOM 2651 C C . HIS A 1 333 ? 3.650 7.740 -14.947 1.00 92.62 333 HIS A C 1
ATOM 2653 O O . HIS A 1 333 ? 3.352 6.836 -15.728 1.00 92.62 333 HIS A O 1
ATOM 2659 N N . ASP A 1 334 ? 2.753 8.665 -14.586 1.00 86.81 334 ASP A N 1
ATOM 2660 C CA . ASP A 1 334 ? 1.287 8.538 -14.761 1.00 86.81 334 ASP A CA 1
ATOM 2661 C C . ASP A 1 334 ? 0.783 8.241 -16.188 1.00 86.81 334 ASP A C 1
ATOM 2663 O O . ASP A 1 334 ? -0.313 7.704 -16.382 1.00 86.81 334 ASP A O 1
ATOM 2667 N N . LEU A 1 335 ? 1.558 8.630 -17.204 1.00 89.88 335 LEU A N 1
ATOM 2668 C CA . LEU A 1 335 ? 1.225 8.508 -18.629 1.00 89.88 335 LEU A CA 1
ATOM 2669 C C . LEU A 1 335 ? 2.238 7.652 -19.408 1.00 89.88 335 LEU A C 1
ATOM 2671 O O . LEU A 1 335 ? 2.325 7.762 -20.635 1.00 89.88 335 LEU A O 1
ATOM 2675 N N . ILE A 1 336 ? 3.038 6.842 -18.711 1.00 93.19 336 ILE A N 1
ATOM 2676 C CA . ILE A 1 336 ? 4.177 6.127 -19.293 1.00 93.19 336 ILE A CA 1
ATOM 2677 C C . ILE A 1 336 ? 3.857 4.638 -19.444 1.00 93.19 336 ILE A C 1
ATOM 2679 O O . ILE A 1 336 ? 4.036 3.847 -18.523 1.00 93.19 336 ILE A O 1
ATOM 2683 N N . MET A 1 337 ? 3.406 4.245 -20.637 1.00 96.31 337 MET A N 1
ATOM 2684 C CA . MET A 1 337 ? 3.112 2.841 -20.987 1.00 96.31 337 MET A CA 1
ATOM 2685 C C . MET A 1 337 ? 4.307 2.098 -21.616 1.00 96.31 337 MET A C 1
ATOM 2687 O O . MET A 1 337 ? 4.176 0.968 -22.092 1.00 96.31 337 MET A O 1
ATOM 2691 N N . TRP A 1 338 ? 5.475 2.732 -21.636 1.00 97.12 338 TRP A N 1
ATOM 2692 C CA . TRP A 1 338 ? 6.728 2.150 -22.110 1.00 97.12 338 TRP A CA 1
ATOM 2693 C C . TRP A 1 338 ? 7.489 1.460 -20.971 1.00 97.12 338 TRP A C 1
ATOM 2695 O O . TRP A 1 338 ? 7.087 1.526 -19.803 1.00 97.12 338 TRP A O 1
ATOM 2705 N N . GLU A 1 339 ? 8.557 0.732 -21.300 1.00 96.38 339 GLU A N 1
ATOM 2706 C CA . GLU A 1 339 ? 9.332 -0.069 -20.344 1.00 96.38 339 GLU A CA 1
ATOM 2707 C C . GLU A 1 339 ? 9.852 0.767 -19.173 1.00 96.38 339 GLU A C 1
ATOM 2709 O O . GLU A 1 339 ? 9.920 0.259 -18.056 1.00 96.38 339 GLU A O 1
ATOM 2714 N N . GLU A 1 340 ? 10.179 2.043 -19.377 1.00 95.06 340 GLU A N 1
ATOM 2715 C CA . GLU A 1 340 ? 10.644 2.909 -18.303 1.00 95.06 340 GLU A CA 1
ATOM 2716 C C . GLU A 1 340 ? 9.569 3.291 -17.286 1.00 95.06 340 GLU A C 1
ATOM 2718 O O . GLU A 1 340 ? 9.948 3.680 -16.190 1.00 95.06 340 GLU A O 1
ATOM 2723 N N . GLY A 1 341 ? 8.279 3.180 -17.603 1.00 95.12 341 GLY A N 1
ATOM 2724 C CA . GLY A 1 341 ? 7.186 3.407 -16.651 1.00 95.12 341 GLY A CA 1
ATOM 2725 C C . GLY A 1 341 ? 6.605 2.114 -16.091 1.00 95.12 341 GLY A C 1
ATOM 2726 O O . GLY A 1 341 ? 6.286 2.033 -14.906 1.00 95.12 341 GLY A O 1
ATOM 2727 N N . LEU A 1 342 ? 6.490 1.078 -16.927 1.00 96.88 342 LEU A N 1
ATOM 2728 C CA . LEU A 1 342 ? 5.805 -0.158 -16.553 1.00 96.88 342 LEU A CA 1
ATOM 2729 C C . LEU A 1 342 ? 6.716 -1.202 -15.903 1.00 96.88 342 LEU A C 1
ATOM 2731 O O . LEU A 1 342 ? 6.262 -1.898 -14.992 1.00 96.88 342 LEU A O 1
ATOM 2735 N N . ARG A 1 343 ? 7.961 -1.366 -16.378 1.00 97.31 343 ARG A N 1
ATOM 2736 C CA . ARG A 1 343 ? 8.856 -2.424 -15.892 1.00 97.31 343 ARG A CA 1
ATOM 2737 C C . ARG A 1 343 ? 9.589 -1.958 -14.639 1.00 97.31 343 ARG A C 1
ATOM 2739 O O . ARG A 1 343 ? 10.337 -0.982 -14.664 1.00 97.31 343 ARG A O 1
ATOM 2746 N N . SER A 1 344 ? 9.426 -2.698 -13.551 1.00 96.81 344 SER A N 1
ATOM 2747 C CA . SER A 1 344 ? 10.089 -2.420 -12.280 1.00 96.81 344 SER A CA 1
ATOM 2748 C C . SER A 1 344 ? 11.112 -3.496 -11.921 1.00 96.81 344 SER A C 1
ATOM 2750 O O . SER A 1 344 ? 11.138 -4.587 -12.498 1.00 96.81 344 SER A O 1
ATOM 2752 N N . ALA A 1 345 ? 12.001 -3.177 -10.984 1.00 97.81 345 ALA A N 1
ATOM 2753 C CA . ALA A 1 345 ? 12.916 -4.159 -10.414 1.00 97.81 345 ALA A CA 1
ATOM 2754 C C . ALA A 1 345 ? 12.197 -5.051 -9.391 1.00 97.81 345 ALA A C 1
ATOM 2756 O O . ALA A 1 345 ? 11.371 -4.561 -8.620 1.00 97.81 345 ALA A O 1
ATOM 2757 N N . ALA A 1 346 ? 12.545 -6.341 -9.327 1.00 98.44 346 ALA A N 1
ATOM 2758 C CA . ALA A 1 346 ? 12.095 -7.209 -8.243 1.00 98.44 346 ALA A CA 1
ATOM 2759 C C . ALA A 1 346 ? 13.086 -8.328 -7.888 1.00 98.44 346 ALA A C 1
ATOM 2761 O O . ALA A 1 346 ? 13.616 -9.027 -8.758 1.00 98.44 346 ALA A O 1
ATOM 2762 N N . VAL A 1 347 ? 13.293 -8.518 -6.583 1.00 98.56 347 VAL A N 1
ATOM 2763 C CA . VAL A 1 347 ? 14.194 -9.515 -5.994 1.00 98.56 347 VAL A CA 1
ATOM 2764 C C . VAL A 1 347 ? 13.510 -10.186 -4.805 1.00 98.56 347 VAL A C 1
ATOM 2766 O O . VAL A 1 347 ? 12.960 -9.519 -3.929 1.00 98.56 347 VAL A O 1
ATOM 2769 N N . LEU A 1 348 ? 13.571 -11.514 -4.757 1.00 98.56 348 LEU A N 1
ATOM 2770 C CA . LEU A 1 348 ? 13.189 -12.315 -3.598 1.00 98.56 348 LEU A CA 1
ATOM 2771 C C . LEU A 1 348 ? 14.461 -12.799 -2.906 1.00 98.56 348 LEU A C 1
ATOM 2773 O O . LEU A 1 348 ? 15.345 -13.361 -3.549 1.00 98.56 348 LEU A O 1
ATOM 2777 N N . TYR A 1 349 ? 14.553 -12.623 -1.595 1.00 98.12 349 TYR A N 1
ATOM 2778 C CA . TYR A 1 349 ? 15.716 -13.026 -0.820 1.00 98.12 349 TYR A CA 1
ATOM 2779 C C . TYR A 1 349 ? 15.313 -13.860 0.392 1.00 98.12 349 TYR A C 1
ATOM 2781 O O . TYR A 1 349 ? 14.624 -13.387 1.295 1.00 98.12 349 TYR A O 1
ATOM 2789 N N . ASN A 1 350 ? 15.790 -15.103 0.392 1.00 95.50 350 ASN A N 1
ATOM 2790 C CA . ASN A 1 350 ? 16.090 -15.925 1.558 1.00 95.50 350 ASN A CA 1
ATOM 2791 C C . ASN A 1 350 ? 16.791 -17.199 1.039 1.00 95.50 350 ASN A C 1
ATOM 2793 O O . ASN A 1 350 ? 16.111 -18.114 0.564 1.00 95.50 350 ASN A O 1
ATOM 2797 N N . PRO A 1 351 ? 18.130 -17.292 1.078 1.00 91.25 351 PRO A N 1
ATOM 2798 C CA . PRO A 1 351 ? 18.844 -18.411 0.456 1.00 91.25 351 PRO A CA 1
ATOM 2799 C C . PRO A 1 351 ? 18.499 -19.772 1.083 1.00 91.25 351 PRO A C 1
ATOM 2801 O O . PRO A 1 351 ? 18.506 -20.790 0.388 1.00 91.25 351 PRO A O 1
ATOM 2804 N N . ARG A 1 352 ? 18.135 -19.796 2.374 1.00 91.19 352 ARG A N 1
ATOM 2805 C CA . ARG A 1 352 ? 17.734 -21.005 3.110 1.00 91.19 352 ARG A CA 1
ATOM 2806 C C . ARG A 1 352 ? 16.410 -21.582 2.604 1.00 91.19 352 ARG A C 1
ATOM 2808 O O . ARG A 1 352 ? 16.281 -22.801 2.511 1.00 91.19 352 ARG A O 1
ATOM 2815 N N . HIS A 1 353 ? 15.442 -20.729 2.277 1.00 90.50 353 HIS A N 1
ATOM 2816 C CA . HIS A 1 353 ? 14.093 -21.139 1.879 1.00 90.50 353 HIS A CA 1
ATOM 2817 C C . HIS A 1 353 ? 13.868 -21.163 0.364 1.00 90.50 353 HIS A C 1
ATOM 2819 O O . HIS A 1 353 ? 12.999 -21.900 -0.096 1.00 90.50 353 HIS A O 1
ATOM 2825 N N . LEU A 1 354 ? 14.664 -20.423 -0.412 1.00 89.69 354 LEU A N 1
ATOM 2826 C CA . LEU A 1 354 ? 14.591 -20.411 -1.879 1.00 89.69 354 LEU A CA 1
ATOM 2827 C C . LEU A 1 354 ? 15.516 -21.445 -2.546 1.00 89.69 354 LEU A C 1
ATOM 2829 O O . LEU A 1 354 ? 15.418 -21.667 -3.748 1.00 89.69 354 LEU A O 1
ATOM 2833 N N . GLY A 1 355 ? 16.393 -22.115 -1.789 1.00 87.00 355 GLY A N 1
ATOM 2834 C CA . GLY A 1 355 ? 17.247 -23.184 -2.321 1.00 87.00 355 GLY A CA 1
ATOM 2835 C C . GLY A 1 355 ? 18.426 -22.690 -3.168 1.00 87.00 355 GLY A C 1
ATOM 2836 O O . GLY A 1 355 ? 18.915 -23.430 -4.021 1.00 87.00 355 GLY A O 1
ATOM 2837 N N . GLY A 1 356 ? 18.891 -21.461 -2.922 1.00 88.00 356 GLY A N 1
ATOM 2838 C CA . GLY A 1 356 ? 19.984 -20.811 -3.652 1.00 88.00 356 GLY A CA 1
ATOM 2839 C C . GLY A 1 356 ? 19.512 -19.829 -4.733 1.00 88.00 356 GLY A C 1
ATOM 2840 O O . GLY A 1 356 ? 18.313 -19.565 -4.847 1.00 88.00 356 GLY A O 1
ATOM 2841 N N . PRO A 1 357 ? 20.446 -19.262 -5.518 1.00 94.25 357 PRO A N 1
ATOM 2842 C CA . PRO A 1 357 ? 20.134 -18.209 -6.476 1.00 94.25 357 PRO A CA 1
ATOM 2843 C C . PRO A 1 357 ? 19.340 -18.700 -7.686 1.00 94.25 357 PRO A C 1
ATOM 2845 O O . PRO A 1 357 ? 19.501 -19.834 -8.143 1.00 94.25 357 PRO A O 1
ATOM 2848 N N . GLY A 1 358 ? 18.512 -17.818 -8.244 1.00 95.38 358 GLY A N 1
ATOM 2849 C CA . GLY A 1 358 ? 17.605 -18.157 -9.338 1.00 95.38 358 GLY A CA 1
ATOM 2850 C C . GLY A 1 358 ? 17.145 -16.955 -10.158 1.00 95.38 358 GLY A C 1
ATOM 2851 O O . GLY A 1 358 ? 17.313 -15.801 -9.775 1.00 95.38 358 GLY A O 1
ATOM 2852 N N . VAL A 1 359 ? 16.543 -17.237 -11.314 1.00 97.25 359 VAL A N 1
ATOM 2853 C CA . VAL A 1 359 ? 15.905 -16.226 -12.167 1.00 97.25 359 VAL A CA 1
ATOM 2854 C C . VAL A 1 359 ? 14.480 -16.671 -12.458 1.00 97.25 359 VAL A C 1
ATOM 2856 O O . VAL A 1 359 ? 14.257 -17.734 -13.042 1.00 97.25 359 VAL A O 1
ATOM 2859 N N . ILE A 1 360 ? 13.517 -15.847 -12.057 1.00 97.75 360 ILE A N 1
ATOM 2860 C CA . ILE A 1 360 ? 12.101 -16.026 -12.362 1.00 97.75 360 ILE A CA 1
ATOM 2861 C C . ILE A 1 360 ? 11.861 -15.461 -13.762 1.00 97.75 360 ILE A C 1
ATOM 2863 O O . ILE A 1 360 ? 11.875 -14.247 -13.972 1.00 97.75 360 ILE A O 1
ATOM 2867 N N . LYS A 1 361 ? 11.656 -16.371 -14.716 1.00 96.06 361 LYS A N 1
ATOM 2868 C CA . LYS A 1 361 ? 11.433 -16.060 -16.132 1.00 96.06 361 LYS A CA 1
ATOM 2869 C C . LYS A 1 361 ? 9.969 -15.761 -16.450 1.00 96.06 361 LYS A C 1
ATOM 2871 O O . LYS A 1 361 ? 9.059 -16.125 -15.692 1.00 96.06 361 LYS A O 1
ATOM 2876 N N . GLY A 1 362 ? 9.766 -15.192 -17.635 1.00 95.50 362 GLY A N 1
ATOM 2877 C CA . GLY A 1 362 ? 8.457 -14.862 -18.191 1.00 95.50 362 GLY A CA 1
ATOM 2878 C C . GLY A 1 362 ? 7.909 -13.547 -17.646 1.00 95.50 362 GLY A C 1
ATOM 2879 O O . GLY A 1 362 ? 8.411 -13.008 -16.664 1.00 95.50 362 GLY A O 1
ATOM 2880 N N . PHE A 1 363 ? 6.869 -13.028 -18.291 1.00 97.06 363 PHE A N 1
ATOM 2881 C CA . PHE A 1 363 ? 6.290 -11.733 -17.944 1.00 97.06 363 PHE A CA 1
ATOM 2882 C C . PHE A 1 363 ? 5.434 -11.837 -16.678 1.00 97.06 363 PHE A C 1
ATOM 2884 O O . PHE A 1 363 ? 4.465 -12.601 -16.614 1.00 97.06 363 PHE A O 1
ATOM 2891 N N . ARG A 1 364 ? 5.821 -11.090 -15.646 1.00 97.75 364 ARG A N 1
ATOM 2892 C CA . ARG A 1 364 ? 5.213 -11.078 -14.313 1.00 97.75 364 ARG A CA 1
ATOM 2893 C C . ARG A 1 364 ? 4.551 -9.741 -14.031 1.00 97.75 364 ARG A C 1
ATOM 2895 O O . ARG A 1 364 ? 4.923 -8.719 -14.596 1.00 97.75 364 ARG A O 1
ATOM 2902 N N . SER A 1 365 ? 3.556 -9.752 -13.160 1.00 97.62 365 SER A N 1
ATOM 2903 C CA . SER A 1 365 ? 2.820 -8.556 -12.747 1.00 97.62 365 SER A CA 1
ATOM 2904 C C . SER A 1 365 ? 2.695 -8.513 -11.231 1.00 97.62 365 SER A C 1
ATOM 2906 O O . SER A 1 365 ? 2.862 -9.530 -10.564 1.00 97.62 365 SER A O 1
ATOM 2908 N N . HIS A 1 366 ? 2.374 -7.359 -10.648 1.00 98.25 366 HIS A N 1
ATOM 2909 C CA . HIS A 1 366 ? 2.052 -7.270 -9.217 1.00 98.25 366 HIS A CA 1
ATOM 2910 C C . HIS A 1 366 ? 0.935 -8.219 -8.781 1.00 98.25 366 HIS A C 1
ATOM 2912 O O . HIS A 1 366 ? 0.944 -8.673 -7.641 1.00 98.25 366 HIS A O 1
ATOM 2918 N N . LEU A 1 367 ? 0.041 -8.596 -9.702 1.00 97.94 367 LEU A N 1
ATOM 2919 C CA . LEU A 1 367 ? -1.003 -9.597 -9.460 1.00 97.94 367 LEU A CA 1
ATOM 2920 C C . LEU A 1 367 ? -0.446 -10.949 -8.978 1.00 97.94 367 LEU A C 1
ATOM 2922 O O . LEU A 1 367 ? -1.151 -11.711 -8.315 1.00 97.94 367 LEU A O 1
ATOM 2926 N N . ASP A 1 368 ? 0.814 -11.244 -9.303 1.00 98.56 368 ASP A N 1
ATOM 2927 C CA . ASP A 1 368 ? 1.508 -12.488 -8.972 1.00 98.56 368 ASP A CA 1
ATOM 2928 C C . ASP A 1 368 ? 1.990 -12.535 -7.515 1.00 98.56 368 ASP A C 1
ATOM 2930 O O . ASP A 1 368 ? 2.307 -13.609 -7.000 1.00 98.56 368 ASP A O 1
ATOM 2934 N N . LEU A 1 369 ? 2.039 -11.400 -6.811 1.00 98.44 369 LEU A N 1
ATOM 2935 C CA . LEU A 1 369 ? 2.646 -11.318 -5.479 1.00 98.44 369 LEU A CA 1
ATOM 2936 C C . LEU A 1 369 ? 1.800 -11.994 -4.400 1.00 98.44 369 LEU A C 1
ATOM 2938 O O . LEU A 1 369 ? 2.339 -12.750 -3.594 1.00 98.44 369 LEU A O 1
ATOM 2942 N N . VAL A 1 370 ? 0.478 -11.810 -4.414 1.00 97.62 370 VAL A N 1
ATOM 2943 C CA . VAL A 1 370 ? -0.426 -12.462 -3.449 1.00 97.62 370 VAL A CA 1
ATOM 2944 C C . VAL A 1 370 ? -0.326 -13.993 -3.492 1.00 97.62 370 VAL A C 1
ATOM 2946 O O . VAL A 1 370 ? -0.044 -14.576 -2.443 1.00 97.62 370 VAL A O 1
ATOM 2949 N N . PRO A 1 371 ? -0.489 -14.677 -4.648 1.00 97.19 371 PRO A N 1
ATOM 2950 C CA . PRO A 1 371 ? -0.313 -16.128 -4.690 1.00 97.19 371 PRO A CA 1
ATOM 2951 C C . PRO A 1 371 ? 1.109 -16.567 -4.312 1.00 97.19 371 PRO A C 1
ATOM 2953 O O . PRO A 1 371 ? 1.266 -17.606 -3.674 1.00 97.19 371 PRO A O 1
ATOM 2956 N N . THR A 1 372 ? 2.136 -15.770 -4.632 1.00 97.75 372 THR A N 1
ATOM 2957 C CA . THR A 1 372 ? 3.530 -16.066 -4.251 1.00 97.75 372 THR A CA 1
ATOM 2958 C C . THR A 1 372 ? 3.726 -16.060 -2.740 1.00 97.75 372 THR A C 1
ATOM 2960 O O . THR A 1 372 ? 4.293 -16.999 -2.184 1.00 97.75 372 THR A O 1
ATOM 2963 N N . VAL A 1 373 ? 3.253 -15.012 -2.058 1.00 97.62 373 VAL A N 1
ATOM 2964 C CA . VAL A 1 373 ? 3.409 -14.881 -0.605 1.00 97.62 373 VAL A CA 1
ATOM 2965 C C . VAL A 1 373 ? 2.674 -16.002 0.119 1.00 97.62 373 VAL A C 1
ATOM 2967 O O . VAL A 1 373 ? 3.215 -16.567 1.066 1.00 97.62 373 VAL A O 1
ATOM 2970 N N . LEU A 1 374 ? 1.469 -16.358 -0.330 1.00 96.19 374 LEU A N 1
ATOM 2971 C CA . LEU A 1 374 ? 0.718 -17.465 0.261 1.00 96.19 374 LEU A CA 1
ATOM 2972 C C . LEU A 1 374 ? 1.457 -18.800 0.092 1.00 96.19 374 LEU A C 1
ATOM 2974 O O . LEU A 1 374 ? 1.597 -19.536 1.068 1.00 96.19 374 LEU A O 1
ATOM 2978 N N . GLU A 1 375 ? 2.013 -19.073 -1.093 1.00 94.88 375 GLU A N 1
ATOM 2979 C CA . GLU A 1 375 ? 2.787 -20.294 -1.344 1.00 94.88 375 GLU A CA 1
ATOM 2980 C C . GLU A 1 375 ? 4.050 -20.382 -0.463 1.00 94.88 375 GLU A C 1
ATOM 2982 O O . GLU A 1 375 ? 4.348 -21.452 0.089 1.00 94.88 375 GLU A O 1
ATOM 2987 N N . LEU A 1 376 ? 4.760 -19.259 -0.286 1.00 94.25 376 LEU A N 1
ATOM 2988 C CA . LEU A 1 376 ? 5.919 -19.131 0.610 1.00 94.25 376 LEU A CA 1
ATOM 2989 C C . LEU A 1 376 ? 5.536 -19.274 2.090 1.00 94.25 376 LEU A C 1
ATOM 2991 O O . LEU A 1 376 ? 6.297 -19.840 2.871 1.00 94.25 376 LEU A O 1
ATOM 2995 N N . ALA A 1 377 ? 4.347 -18.807 2.472 1.00 93.75 377 ALA A N 1
ATOM 2996 C CA . ALA A 1 377 ? 3.791 -18.932 3.820 1.00 93.75 377 ALA A CA 1
ATOM 2997 C C . ALA A 1 377 ? 3.262 -20.347 4.141 1.00 93.75 377 ALA A C 1
ATOM 2999 O O . ALA A 1 377 ? 2.743 -20.578 5.236 1.00 93.75 377 ALA A O 1
ATOM 3000 N N . GLY A 1 378 ? 3.361 -21.295 3.201 1.00 93.88 378 GLY A N 1
ATOM 3001 C CA . GLY A 1 378 ? 2.829 -22.648 3.371 1.00 93.88 378 GLY A CA 1
ATOM 3002 C C . GLY A 1 378 ? 1.300 -22.693 3.350 1.00 93.88 378 GLY A C 1
ATOM 3003 O O . GLY A 1 378 ? 0.693 -23.531 4.019 1.00 93.88 378 GLY A O 1
ATOM 3004 N N . LEU A 1 379 ? 0.672 -21.781 2.611 1.00 94.12 379 LEU A N 1
ATOM 3005 C CA . LEU A 1 379 ? -0.770 -21.704 2.417 1.00 94.12 379 LEU A CA 1
ATOM 3006 C C . LEU A 1 379 ? -1.105 -21.981 0.953 1.00 94.12 379 LEU A C 1
ATOM 3008 O O . LEU A 1 379 ? -0.37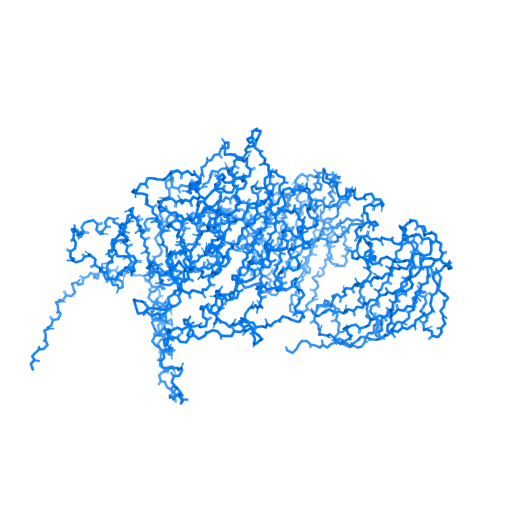7 -21.591 0.042 1.00 94.12 379 LEU A O 1
ATOM 3012 N N . GLU A 1 380 ? -2.231 -22.639 0.727 1.00 92.19 380 GLU A N 1
ATOM 3013 C CA . GLU A 1 380 ? -2.769 -22.861 -0.609 1.00 92.19 380 GLU A CA 1
ATOM 3014 C C . GLU A 1 380 ? -4.268 -22.579 -0.642 1.00 92.19 380 GLU A C 1
ATOM 3016 O O . GLU A 1 380 ? -4.945 -22.535 0.391 1.00 92.19 380 GLU A O 1
ATOM 3021 N N . LEU A 1 381 ? -4.767 -22.349 -1.850 1.00 91.62 381 LEU A N 1
ATOM 3022 C CA . LEU A 1 381 ? -6.161 -22.033 -2.087 1.00 91.62 381 LEU A CA 1
ATOM 3023 C C . LEU A 1 381 ? -6.996 -23.318 -2.036 1.00 91.62 381 LEU A C 1
ATOM 3025 O O . LEU A 1 381 ? -6.691 -24.292 -2.722 1.00 91.62 381 LEU A O 1
ATOM 3029 N N . ASP A 1 382 ? -8.030 -23.321 -1.201 1.00 89.44 382 ASP A N 1
ATOM 3030 C CA . ASP A 1 382 ? -9.037 -24.383 -1.133 1.00 89.44 382 ASP A CA 1
ATOM 3031 C C . ASP A 1 382 ? -10.222 -24.080 -2.063 1.00 89.44 382 ASP A C 1
ATOM 3033 O O . ASP A 1 382 ? -10.752 -24.979 -2.713 1.00 89.44 382 ASP A O 1
ATOM 3037 N N . LYS A 1 383 ? -10.603 -22.796 -2.173 1.00 87.62 383 LYS A N 1
ATOM 3038 C CA . LYS A 1 383 ? -11.655 -22.307 -3.080 1.00 87.62 383 LYS A CA 1
ATOM 3039 C C . LYS A 1 383 ? -11.327 -20.940 -3.674 1.00 87.62 383 LYS A C 1
ATOM 3041 O O . LYS A 1 383 ? -10.732 -20.102 -2.999 1.00 87.62 383 LYS A O 1
ATOM 3046 N N . GLY A 1 384 ? -11.813 -20.715 -4.895 1.00 88.25 384 GLY A N 1
ATOM 3047 C CA . GLY A 1 384 ? -11.614 -19.494 -5.679 1.00 88.25 384 GLY A CA 1
ATOM 3048 C C . GLY A 1 384 ? -10.393 -19.581 -6.592 1.00 88.25 384 GLY A C 1
ATOM 3049 O O . GLY A 1 384 ? -9.764 -20.633 -6.683 1.00 88.25 384 GLY A O 1
ATOM 3050 N N . GLU A 1 385 ? -10.053 -18.474 -7.255 1.00 90.19 385 GLU A N 1
ATOM 3051 C CA . GLU A 1 385 ? -8.876 -18.373 -8.129 1.00 90.19 385 GLU A CA 1
ATOM 3052 C C . GLU A 1 385 ? -8.192 -16.998 -8.012 1.00 90.19 385 GLU A C 1
ATOM 3054 O O . GLU A 1 385 ? -8.789 -15.987 -7.629 1.00 90.19 385 GLU A O 1
ATOM 3059 N N . PHE A 1 386 ? -6.898 -16.953 -8.332 1.00 92.25 386 PHE A N 1
ATOM 3060 C CA . PHE A 1 386 ? -6.132 -15.711 -8.436 1.00 92.25 386 PHE A CA 1
ATOM 3061 C C . PHE A 1 386 ? -6.045 -15.255 -9.896 1.00 92.25 386 PHE A C 1
ATOM 3063 O O . PHE A 1 386 ? -5.877 -16.083 -10.785 1.00 92.25 386 PHE A O 1
ATOM 3070 N N . LEU A 1 387 ? -6.088 -13.936 -10.140 1.00 92.81 387 LEU A N 1
ATOM 3071 C CA . LEU A 1 387 ? -5.785 -13.383 -11.469 1.00 92.81 387 LEU A CA 1
ATOM 3072 C C . LEU A 1 387 ? -4.314 -13.603 -11.850 1.00 92.81 387 LEU A C 1
ATOM 3074 O O . LEU A 1 387 ? -3.986 -13.901 -12.998 1.00 92.81 387 LEU A O 1
ATOM 3078 N N . GLY A 1 388 ? -3.420 -13.417 -10.877 1.00 94.44 388 GLY A N 1
ATOM 3079 C CA . GLY A 1 388 ? -1.998 -13.691 -11.025 1.00 94.44 388 GLY A CA 1
ATOM 3080 C C . GLY A 1 388 ? -1.646 -15.156 -10.788 1.00 94.44 388 GLY A C 1
ATOM 3081 O O . GLY A 1 388 ? -2.462 -15.969 -10.355 1.00 94.44 388 GLY A O 1
ATOM 3082 N N . ARG A 1 389 ? -0.384 -15.487 -11.039 1.00 95.75 389 ARG A N 1
ATOM 3083 C CA . ARG A 1 389 ? 0.209 -16.802 -10.780 1.00 95.75 389 ARG A CA 1
ATOM 3084 C C . ARG A 1 389 ? 1.460 -16.622 -9.945 1.00 95.75 389 ARG A C 1
ATOM 3086 O O . ARG A 1 389 ? 2.226 -15.702 -10.196 1.00 95.75 389 ARG A O 1
ATOM 3093 N N . SER A 1 390 ? 1.681 -17.516 -8.986 1.00 97.31 390 SER A N 1
ATOM 3094 C CA . SER A 1 390 ? 2.871 -17.477 -8.134 1.00 97.31 390 SER A CA 1
ATOM 3095 C C . SER A 1 390 ? 4.156 -17.344 -8.964 1.00 97.31 390 SER A C 1
ATOM 3097 O O . SER A 1 390 ? 4.334 -18.010 -9.989 1.00 97.31 390 SER A O 1
ATOM 3099 N N . LEU A 1 391 ? 5.071 -16.492 -8.507 1.00 97.56 391 LEU A N 1
ATOM 3100 C CA . LEU A 1 391 ? 6.395 -16.285 -9.087 1.00 97.56 391 LEU A CA 1
ATOM 3101 C C . LEU A 1 391 ? 7.254 -17.556 -9.022 1.00 97.56 391 LEU A C 1
ATOM 3103 O O . LEU A 1 391 ? 8.194 -17.696 -9.798 1.00 97.56 391 LEU A O 1
ATOM 3107 N N . LEU A 1 392 ? 6.906 -18.502 -8.143 1.00 93.38 392 LEU A N 1
ATOM 3108 C CA . LEU A 1 392 ? 7.567 -19.805 -8.033 1.00 93.38 392 LEU A CA 1
ATOM 3109 C C . LEU A 1 392 ? 7.104 -20.798 -9.113 1.00 93.38 392 LEU A C 1
ATOM 3111 O O . LEU A 1 392 ? 7.677 -21.876 -9.258 1.00 93.38 392 LEU A O 1
ATOM 3115 N N . GLN A 1 393 ? 6.073 -20.441 -9.882 1.00 95.19 393 GLN A N 1
ATOM 3116 C CA . GLN A 1 393 ? 5.474 -21.284 -10.910 1.00 95.19 393 GLN A CA 1
ATOM 3117 C C . GLN A 1 393 ? 5.780 -20.752 -12.311 1.00 95.19 393 GLN A C 1
ATOM 3119 O O . GLN A 1 393 ? 5.955 -19.549 -12.538 1.00 95.19 393 GLN A O 1
ATOM 3124 N N . ALA A 1 394 ? 5.839 -21.665 -13.281 1.00 95.50 394 ALA A N 1
ATOM 3125 C CA . ALA A 1 394 ? 6.026 -21.310 -14.681 1.00 95.50 394 ALA A CA 1
ATOM 3126 C C . ALA A 1 394 ? 4.796 -20.578 -15.242 1.00 95.50 394 ALA A C 1
ATOM 3128 O O . ALA A 1 394 ? 3.652 -20.852 -14.871 1.00 95.50 394 ALA A O 1
ATOM 3129 N N . VAL A 1 395 ? 5.043 -19.668 -16.183 1.00 96.31 395 VAL A N 1
ATOM 3130 C CA . VAL A 1 395 ? 4.003 -18.987 -16.961 1.00 96.31 395 VAL A CA 1
ATOM 3131 C C . VAL A 1 395 ? 4.209 -19.254 -18.454 1.00 96.31 395 VAL A C 1
ATOM 3133 O O . VAL A 1 395 ? 5.350 -19.479 -18.860 1.00 96.31 395 VAL A O 1
ATOM 3136 N N . PRO A 1 396 ? 3.138 -19.243 -19.267 1.00 94.25 396 PRO A N 1
ATOM 3137 C CA . PRO A 1 396 ? 3.242 -19.334 -20.720 1.00 94.25 396 PRO A CA 1
ATOM 3138 C C . PRO A 1 396 ? 4.058 -18.178 -21.309 1.00 94.25 396 PRO A C 1
ATOM 3140 O O . PRO A 1 396 ? 4.032 -17.066 -20.777 1.00 94.25 396 PRO A O 1
ATOM 3143 N N . GLU A 1 397 ? 4.757 -18.431 -22.416 1.00 89.19 397 GLU A N 1
ATOM 3144 C CA . GLU A 1 397 ? 5.522 -17.398 -23.132 1.00 89.19 397 GLU A CA 1
ATOM 3145 C C . GLU A 1 397 ? 4.612 -16.328 -23.750 1.00 89.19 397 GLU A C 1
ATOM 3147 O O . GLU A 1 397 ? 4.993 -15.164 -23.812 1.00 89.19 397 GLU A O 1
ATOM 3152 N N . ASP A 1 398 ? 3.394 -16.705 -24.137 1.00 91.50 398 ASP A N 1
ATOM 3153 C CA . ASP A 1 398 ? 2.350 -15.859 -24.724 1.00 91.50 398 ASP A CA 1
ATOM 3154 C C . ASP A 1 398 ? 1.430 -15.215 -23.673 1.00 91.50 398 ASP A C 1
ATOM 3156 O O . ASP A 1 398 ? 0.354 -14.711 -23.998 1.00 91.50 398 ASP A O 1
ATOM 3160 N N . ARG A 1 399 ? 1.838 -15.205 -22.394 1.00 95.38 399 ARG A N 1
ATOM 3161 C CA . ARG A 1 399 ? 1.040 -14.615 -21.313 1.00 95.38 399 ARG A CA 1
ATOM 3162 C C . ARG A 1 399 ? 0.658 -13.171 -21.644 1.00 95.38 399 ARG A C 1
ATOM 3164 O O . ARG A 1 399 ? 1.516 -12.336 -21.941 1.00 95.38 399 ARG A O 1
ATOM 3171 N N . GLN A 1 400 ? -0.631 -12.877 -21.496 1.00 96.69 400 GLN A N 1
ATOM 3172 C CA . GLN A 1 400 ? -1.166 -11.533 -21.645 1.00 96.69 400 GLN A CA 1
ATOM 3173 C C . GLN A 1 400 ? -1.121 -10.760 -20.326 1.00 96.69 400 GLN A C 1
ATOM 3175 O O . GLN A 1 400 ? -1.481 -11.301 -19.278 1.00 96.69 400 GLN A O 1
ATOM 3180 N N . LEU A 1 401 ? -0.701 -9.495 -20.384 1.00 97.88 401 LEU A N 1
ATOM 3181 C CA . LEU A 1 401 ? -0.845 -8.522 -19.293 1.00 97.88 401 LEU A CA 1
ATOM 3182 C C . LEU A 1 401 ? -1.482 -7.246 -19.850 1.00 97.88 401 LEU A C 1
ATOM 3184 O O . LEU A 1 401 ? -1.271 -6.910 -21.015 1.00 97.88 401 LEU A O 1
ATOM 3188 N N . PHE A 1 402 ? -2.225 -6.543 -19.002 1.00 98.25 402 PHE A N 1
ATOM 3189 C CA . PHE A 1 402 ? -2.920 -5.303 -19.332 1.00 98.25 402 PHE A CA 1
ATOM 3190 C C . PHE A 1 402 ? -2.474 -4.184 -18.399 1.00 98.25 402 PHE A C 1
ATOM 3192 O O . PHE A 1 402 ? -2.179 -4.428 -17.225 1.00 98.25 402 PHE A O 1
ATOM 3199 N N . PHE A 1 403 ? -2.451 -2.975 -18.944 1.00 98.06 403 PHE A N 1
ATOM 3200 C CA . PHE A 1 403 ? -1.928 -1.778 -18.313 1.00 98.06 403 PHE A CA 1
ATOM 3201 C C . PHE A 1 403 ? -2.846 -0.593 -18.599 1.00 98.06 403 PHE A C 1
ATOM 3203 O O . PHE A 1 403 ? -3.379 -0.463 -19.706 1.00 98.06 403 PHE A O 1
ATOM 3210 N N . SER A 1 404 ? -2.993 0.298 -17.625 1.00 97.00 404 SER A N 1
ATOM 3211 C CA . SER A 1 404 ? -3.706 1.563 -17.802 1.00 97.00 404 SER A CA 1
ATOM 3212 C C . SER A 1 404 ? -2.836 2.717 -17.345 1.00 97.00 404 SER A C 1
ATOM 3214 O O . SER A 1 404 ? -2.131 2.614 -16.344 1.00 97.00 404 SER A O 1
ATOM 3216 N N . CYS A 1 405 ? -2.925 3.835 -18.055 1.00 93.31 405 CYS A N 1
ATOM 3217 C CA . CYS A 1 405 ? -2.482 5.111 -17.519 1.00 93.31 405 CYS A CA 1
ATOM 3218 C C . CYS A 1 405 ? -3.348 5.516 -16.322 1.00 93.31 405 CYS A C 1
ATOM 3220 O O . CYS A 1 405 ? -4.485 5.058 -16.187 1.00 93.31 405 CYS A O 1
ATOM 3222 N N . TRP A 1 406 ? -2.808 6.394 -15.478 1.00 89.31 406 TRP A N 1
ATOM 3223 C CA . TRP A 1 406 ? -3.534 6.956 -14.339 1.00 89.31 406 TRP A CA 1
ATOM 3224 C C . TRP A 1 406 ? -4.750 7.774 -14.788 1.00 89.31 406 TRP A C 1
ATOM 3226 O O . TRP A 1 406 ? -5.848 7.647 -14.254 1.00 89.31 406 TRP A O 1
ATOM 3236 N N . PHE A 1 407 ? -4.553 8.609 -15.808 1.00 84.62 407 PHE A N 1
ATOM 3237 C CA . PHE A 1 407 ? -5.598 9.479 -16.326 1.00 84.62 407 PHE A CA 1
ATOM 3238 C C . PHE A 1 407 ? -6.560 8.727 -17.251 1.00 84.62 407 PHE A C 1
ATOM 3240 O O . PHE A 1 407 ? -6.147 8.081 -18.225 1.00 84.62 407 PHE A O 1
ATOM 3247 N N . LYS A 1 408 ? -7.858 8.901 -16.986 1.00 82.25 408 LYS A N 1
ATOM 3248 C CA . LYS A 1 408 ? -8.956 8.295 -17.742 1.00 82.25 408 LYS A CA 1
ATOM 3249 C C . LYS A 1 408 ? -8.825 8.598 -19.233 1.00 82.25 408 LYS A C 1
ATOM 3251 O O . LYS A 1 408 ? -8.551 9.724 -19.650 1.00 82.25 408 LYS A O 1
ATOM 3256 N N . ARG A 1 409 ? -9.017 7.561 -20.055 1.00 81.69 409 ARG A N 1
ATOM 3257 C CA . ARG A 1 409 ? -9.048 7.646 -21.528 1.00 81.69 409 ARG A CA 1
ATOM 3258 C C . ARG A 1 409 ? -7.826 8.329 -22.159 1.00 81.69 409 ARG A C 1
ATOM 3260 O O . ARG A 1 409 ? -7.938 8.930 -23.226 1.00 81.69 409 ARG A O 1
ATOM 3267 N N . ARG A 1 410 ? -6.654 8.234 -21.524 1.00 86.94 410 ARG A N 1
ATOM 3268 C CA . ARG A 1 410 ? -5.396 8.739 -22.095 1.00 86.94 410 ARG A CA 1
ATOM 3269 C C . ARG A 1 410 ? -4.628 7.673 -22.833 1.00 86.94 410 ARG A C 1
ATOM 3271 O O . ARG A 1 410 ? -4.312 7.840 -24.008 1.00 86.94 410 ARG A O 1
ATOM 3278 N N . CYS A 1 411 ? -4.345 6.583 -22.139 1.00 92.81 411 CYS A N 1
ATOM 3279 C CA . CYS A 1 411 ? -3.595 5.485 -22.698 1.00 92.81 411 CYS A CA 1
ATOM 3280 C C . CYS A 1 411 ? -3.867 4.183 -21.953 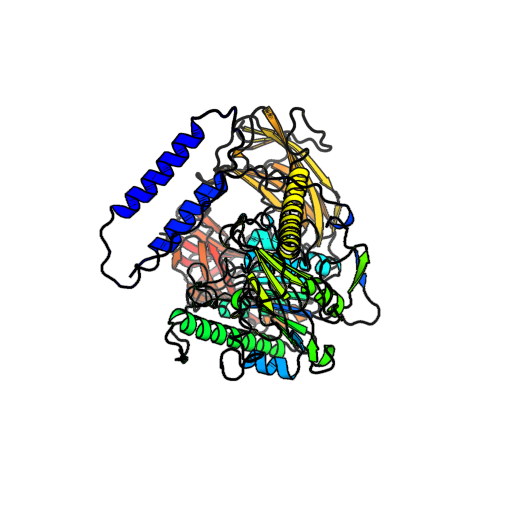1.00 92.81 411 CYS A C 1
ATOM 3282 O O . CYS A 1 411 ? -4.149 4.170 -20.756 1.00 92.81 411 CYS A O 1
ATOM 3284 N N . MET A 1 412 ? -3.794 3.093 -22.701 1.00 96.69 412 MET A N 1
ATOM 3285 C CA . MET A 1 412 ? -3.766 1.726 -22.205 1.00 96.69 412 MET A CA 1
ATOM 3286 C C . MET A 1 412 ? -2.688 0.982 -22.967 1.00 96.69 412 MET A C 1
ATOM 3288 O O . MET A 1 412 ? -2.357 1.341 -24.100 1.00 96.69 412 MET A O 1
ATOM 3292 N N . ALA A 1 413 ? -2.180 -0.080 -22.371 1.00 97.94 413 ALA A N 1
ATOM 3293 C CA . ALA A 1 413 ? -1.361 -1.020 -23.098 1.00 97.94 413 ALA A CA 1
ATOM 3294 C C . ALA A 1 413 ? -1.779 -2.446 -22.779 1.00 97.94 413 ALA A C 1
ATOM 3296 O O . ALA A 1 413 ? -2.318 -2.750 -21.717 1.00 97.94 413 ALA A O 1
ATOM 3297 N N . MET A 1 414 ? -1.487 -3.338 -23.708 1.00 98.06 414 MET A N 1
ATOM 3298 C CA . MET A 1 414 ? -1.461 -4.759 -23.430 1.00 98.06 414 MET A CA 1
ATOM 3299 C C . MET A 1 414 ? -0.189 -5.351 -23.997 1.00 98.06 414 MET A C 1
ATOM 3301 O O . MET A 1 414 ? 0.378 -4.841 -24.963 1.00 98.06 414 MET A O 1
ATOM 3305 N N . ARG A 1 415 ? 0.235 -6.465 -23.422 1.00 96.38 415 ARG A N 1
ATOM 3306 C CA . ARG A 1 415 ? 1.258 -7.312 -24.022 1.00 96.38 415 ARG A CA 1
ATOM 3307 C C . ARG A 1 415 ? 0.714 -8.701 -24.279 1.00 96.38 415 ARG A C 1
ATOM 3309 O O . ARG A 1 415 ? -0.154 -9.162 -23.545 1.00 96.38 415 ARG A O 1
ATOM 3316 N N . GLU A 1 416 ? 1.290 -9.368 -25.262 1.00 95.38 416 GLU A N 1
ATOM 3317 C CA . GLU A 1 416 ? 1.100 -10.784 -25.553 1.00 95.38 416 GLU A CA 1
ATOM 3318 C C . GLU A 1 416 ? 2.487 -11.371 -25.808 1.00 95.38 416 GLU A C 1
ATOM 3320 O O . GLU A 1 416 ? 3.105 -11.141 -26.851 1.00 95.38 416 GLU A O 1
ATOM 3325 N N . GLY A 1 417 ? 3.045 -12.010 -24.778 1.00 92.62 417 GLY A N 1
ATOM 3326 C CA . GLY A 1 417 ? 4.464 -12.345 -24.769 1.00 92.62 417 GLY A CA 1
ATOM 3327 C C . GLY A 1 417 ? 5.347 -11.102 -24.962 1.00 92.62 417 GLY A C 1
ATOM 3328 O O . GLY A 1 417 ? 5.146 -10.112 -24.249 1.00 92.62 417 GLY A O 1
ATOM 3329 N N . PRO A 1 418 ? 6.346 -11.116 -25.867 1.00 93.94 418 PRO A N 1
ATOM 3330 C CA . PRO A 1 418 ? 7.281 -10.002 -26.044 1.00 93.94 418 PRO A CA 1
ATOM 3331 C C . PRO A 1 418 ? 6.670 -8.793 -26.770 1.00 93.94 418 PRO A C 1
ATOM 3333 O O . PRO A 1 418 ? 7.238 -7.701 -26.702 1.00 93.94 418 PRO A O 1
ATOM 3336 N N . ILE A 1 419 ? 5.520 -8.961 -27.431 1.00 96.62 419 ILE A N 1
ATOM 3337 C CA . ILE A 1 419 ? 4.884 -7.895 -28.206 1.00 96.62 419 ILE A CA 1
ATOM 3338 C C . ILE A 1 419 ? 3.990 -7.051 -27.304 1.00 96.62 419 ILE A C 1
ATOM 3340 O O . ILE A 1 419 ? 3.113 -7.582 -26.618 1.00 96.62 419 ILE A O 1
ATOM 3344 N N . LYS A 1 420 ? 4.191 -5.734 -27.327 1.00 97.44 420 LYS A N 1
ATOM 3345 C CA . LYS A 1 420 ? 3.417 -4.743 -26.574 1.00 97.44 420 LYS A CA 1
ATOM 3346 C C . LYS A 1 420 ? 2.681 -3.805 -27.525 1.00 97.44 420 LYS A C 1
ATOM 3348 O O . LYS A 1 420 ? 3.275 -3.302 -28.471 1.00 97.44 420 LYS A O 1
ATOM 3353 N N . TYR A 1 421 ? 1.408 -3.554 -27.242 1.00 98.12 421 TYR A N 1
ATOM 3354 C CA . TYR A 1 421 ? 0.522 -2.647 -27.970 1.00 98.12 421 TYR A CA 1
ATOM 3355 C C . TYR A 1 421 ? 0.137 -1.498 -27.044 1.00 98.12 421 TYR A C 1
ATOM 3357 O O . TYR A 1 421 ? -0.289 -1.757 -25.920 1.00 98.12 421 TYR A O 1
ATOM 3365 N N . ILE A 1 422 ? 0.254 -0.253 -27.504 1.00 97.88 422 ILE A N 1
ATOM 3366 C CA . ILE A 1 422 ? -0.123 0.937 -26.730 1.00 97.88 422 ILE A CA 1
ATOM 3367 C C . ILE A 1 422 ? -1.208 1.703 -27.478 1.00 97.88 422 ILE A C 1
ATOM 3369 O O . ILE A 1 422 ? -0.986 2.234 -28.569 1.00 97.88 422 ILE A O 1
ATOM 3373 N N . TYR A 1 423 ? -2.388 1.769 -26.874 1.00 95.94 423 TYR A N 1
ATOM 3374 C CA . TYR A 1 423 ? -3.549 2.481 -27.381 1.00 95.94 423 TYR A CA 1
ATOM 3375 C C . TYR A 1 423 ? -3.701 3.837 -26.697 1.00 95.94 423 TYR A C 1
ATOM 3377 O O . TYR A 1 423 ? -3.638 3.930 -25.476 1.00 95.94 423 TYR A O 1
ATOM 3385 N N . HIS A 1 424 ? -3.966 4.882 -27.484 1.00 92.12 424 HIS A N 1
ATOM 3386 C CA . HIS A 1 424 ? -4.037 6.275 -27.023 1.00 92.12 424 HIS A CA 1
ATOM 3387 C C . HIS A 1 424 ? -5.430 6.890 -27.175 1.00 92.12 424 HIS A C 1
ATOM 3389 O O . HIS A 1 424 ? -5.545 8.088 -27.408 1.00 92.12 424 HIS A O 1
ATOM 3395 N N . PHE A 1 425 ? -6.497 6.084 -27.138 1.00 85.44 425 PHE A N 1
ATOM 3396 C CA . PHE A 1 425 ? -7.884 6.575 -27.242 1.00 85.44 425 PHE A CA 1
ATOM 3397 C C . PHE A 1 425 ? -8.147 7.484 -28.458 1.00 85.44 425 PHE A C 1
ATOM 3399 O O . PHE A 1 425 ? -8.918 8.442 -28.396 1.00 85.44 425 PHE A O 1
ATOM 3406 N N . GLY A 1 426 ? -7.469 7.206 -29.576 1.00 82.25 426 GLY A N 1
ATOM 3407 C CA . GLY A 1 426 ? -7.546 7.998 -30.806 1.00 82.25 426 GLY A CA 1
ATOM 3408 C C . GLY A 1 426 ? -6.782 9.331 -30.789 1.00 82.25 426 GLY A C 1
ATOM 3409 O O . GLY A 1 426 ? -6.764 10.013 -31.812 1.00 82.25 426 GLY A O 1
ATOM 3410 N N . LEU A 1 427 ? -6.119 9.699 -29.683 1.00 82.19 427 LEU A N 1
ATOM 3411 C CA . LEU A 1 427 ? -5.285 10.908 -29.584 1.00 82.19 427 LEU A CA 1
ATOM 3412 C C . LEU A 1 427 ? -4.052 10.833 -30.494 1.00 82.19 427 LEU A C 1
ATOM 3414 O O . LEU A 1 427 ? -3.602 11.843 -31.033 1.00 82.19 427 LEU A O 1
ATOM 3418 N N . LYS A 1 428 ? -3.517 9.625 -30.689 1.00 87.50 428 LYS A N 1
ATOM 3419 C CA . LYS A 1 428 ? -2.499 9.307 -31.693 1.00 87.50 428 LYS A CA 1
ATOM 3420 C C . LYS A 1 428 ? -2.652 7.851 -32.165 1.00 87.50 428 LYS A C 1
ATOM 3422 O O . LYS A 1 428 ? -3.372 7.088 -31.514 1.00 87.50 428 LYS A O 1
ATOM 3427 N N . PRO A 1 429 ? -2.020 7.460 -33.290 1.00 88.94 429 PRO A N 1
ATOM 3428 C CA . PRO A 1 429 ? -2.027 6.071 -33.744 1.00 88.94 429 PRO A CA 1
ATOM 3429 C C . PRO A 1 429 ? -1.506 5.103 -32.675 1.00 88.94 429 PRO A C 1
ATOM 3431 O O . PRO A 1 429 ? -0.661 5.482 -31.863 1.00 88.94 429 PRO A O 1
ATOM 3434 N N . MET A 1 430 ? -1.997 3.861 -32.704 1.00 94.56 430 MET A N 1
ATOM 3435 C CA . MET A 1 430 ? -1.493 2.784 -31.848 1.00 94.56 430 MET A CA 1
ATOM 3436 C C . MET A 1 430 ? 0.005 2.559 -32.092 1.00 94.56 430 MET A C 1
ATOM 3438 O O . MET A 1 430 ? 0.485 2.673 -33.222 1.00 94.56 430 MET A O 1
ATOM 3442 N N . GLU A 1 431 ? 0.732 2.231 -31.030 1.00 96.69 431 GLU A N 1
ATOM 3443 C CA . GLU A 1 431 ? 2.151 1.875 -31.088 1.00 96.69 431 GLU A CA 1
ATOM 3444 C C . GLU A 1 431 ? 2.320 0.381 -30.823 1.00 96.69 431 GLU A C 1
ATOM 3446 O O . GLU A 1 431 ? 1.562 -0.195 -30.039 1.00 96.69 431 GLU A O 1
ATOM 3451 N N . VAL A 1 432 ? 3.301 -0.243 -31.478 1.00 98.00 432 VAL A N 1
ATOM 3452 C CA . VAL A 1 432 ? 3.611 -1.667 -31.307 1.00 98.00 432 VAL A CA 1
ATOM 3453 C C . VAL A 1 432 ? 5.112 -1.848 -31.139 1.00 98.00 432 VAL A C 1
ATOM 3455 O O . VAL A 1 432 ? 5.871 -1.336 -31.956 1.00 98.00 432 VAL A O 1
ATOM 3458 N N . TYR A 1 433 ? 5.533 -2.605 -30.129 1.00 97.38 433 TYR A N 1
ATOM 3459 C CA . TYR A 1 433 ? 6.944 -2.838 -29.810 1.00 97.38 433 TYR A CA 1
ATOM 3460 C C . TYR A 1 433 ? 7.228 -4.320 -29.584 1.00 97.38 433 TYR A C 1
ATOM 3462 O O . TYR A 1 433 ? 6.405 -5.024 -28.996 1.00 97.38 433 TYR A O 1
ATOM 3470 N N . ASP A 1 434 ? 8.402 -4.785 -30.015 1.00 95.69 434 ASP A N 1
ATOM 3471 C CA . ASP A 1 434 ? 8.939 -6.101 -29.656 1.00 95.69 434 ASP A CA 1
ATOM 3472 C C . ASP A 1 434 ? 10.036 -5.944 -28.595 1.00 95.69 434 ASP A C 1
ATOM 3474 O O . ASP A 1 434 ? 11.210 -5.713 -28.893 1.00 95.69 434 ASP A O 1
ATOM 3478 N N . THR A 1 435 ? 9.641 -6.115 -27.334 1.00 93.00 435 THR A N 1
ATOM 3479 C CA . THR A 1 435 ? 10.514 -5.920 -26.165 1.00 93.00 435 THR A CA 1
ATOM 3480 C C . THR A 1 435 ? 11.654 -6.939 -26.061 1.00 93.00 435 THR A C 1
ATOM 3482 O O . THR A 1 435 ? 12.571 -6.743 -25.263 1.00 93.00 435 THR A O 1
ATOM 3485 N N . SER A 1 436 ? 11.636 -8.019 -26.856 1.00 91.06 436 SER A N 1
ATOM 3486 C CA . SER A 1 436 ? 12.724 -9.010 -26.879 1.00 91.06 436 SER A CA 1
ATOM 3487 C C . SER A 1 436 ? 13.980 -8.518 -27.604 1.00 91.06 436 SER A C 1
ATOM 3489 O O . SER A 1 436 ? 15.086 -8.969 -27.297 1.00 91.06 436 SER A O 1
ATOM 3491 N N . VAL A 1 437 ? 13.820 -7.579 -28.540 1.00 93.44 437 VAL A N 1
ATOM 3492 C CA . VAL A 1 437 ? 14.914 -6.981 -29.323 1.00 93.44 437 VAL A CA 1
ATOM 3493 C C . VAL A 1 437 ? 15.039 -5.472 -29.111 1.00 93.44 437 VAL A C 1
ATOM 3495 O O . VAL A 1 437 ? 16.112 -4.920 -29.346 1.00 93.44 437 VAL A O 1
ATOM 3498 N N . ASP A 1 438 ? 13.981 -4.824 -28.619 1.00 93.12 438 ASP A N 1
ATOM 3499 C CA . ASP A 1 438 ? 13.911 -3.396 -28.309 1.00 93.12 438 ASP A CA 1
ATOM 3500 C C . ASP A 1 438 ? 13.476 -3.176 -26.845 1.00 93.12 438 ASP A C 1
ATOM 3502 O O . ASP A 1 438 ? 12.319 -2.861 -26.562 1.00 93.12 438 ASP A O 1
ATOM 3506 N N . PRO A 1 439 ? 14.388 -3.355 -25.870 1.00 90.06 439 PRO A N 1
ATOM 3507 C CA . PRO A 1 439 ? 14.062 -3.284 -24.442 1.00 90.06 439 PRO A CA 1
ATOM 3508 C C . PRO A 1 439 ? 13.743 -1.864 -23.937 1.00 90.06 439 PRO A C 1
ATOM 3510 O O . PRO A 1 439 ? 13.513 -1.690 -22.741 1.00 90.06 439 PRO A O 1
ATOM 3513 N N . PHE A 1 440 ? 13.775 -0.857 -24.814 1.00 91.94 440 PHE A N 1
ATOM 3514 C CA . PHE A 1 440 ? 13.484 0.546 -24.505 1.00 91.94 440 PHE A CA 1
ATOM 3515 C C . PHE A 1 440 ? 12.325 1.106 -25.345 1.00 91.94 440 PHE A C 1
ATOM 3517 O O . PHE A 1 440 ? 12.106 2.313 -25.327 1.00 91.94 440 PHE A O 1
ATOM 3524 N N . ASP A 1 441 ? 11.607 0.259 -26.090 1.00 95.50 441 ASP A N 1
ATOM 3525 C CA . ASP A 1 441 ? 10.477 0.641 -26.945 1.00 95.50 441 ASP A CA 1
ATOM 3526 C C . ASP A 1 441 ? 10.770 1.818 -27.903 1.00 95.50 441 ASP A C 1
ATOM 3528 O O . ASP A 1 441 ? 9.982 2.758 -28.045 1.00 95.50 441 ASP A O 1
ATOM 3532 N N . THR A 1 442 ? 11.930 1.823 -28.545 1.00 94.75 442 THR A N 1
ATOM 3533 C CA . THR A 1 442 ? 12.351 2.894 -29.456 1.00 94.75 442 THR A CA 1
ATOM 3534 C C . THR A 1 442 ? 11.906 2.695 -30.908 1.00 94.75 442 THR A C 1
ATOM 3536 O O . THR A 1 442 ? 11.778 3.684 -31.636 1.00 94.75 442 THR A O 1
ATOM 3539 N N . ASP A 1 443 ? 11.625 1.462 -31.339 1.00 94.69 443 ASP A N 1
ATOM 3540 C CA . ASP A 1 443 ? 11.241 1.120 -32.714 1.00 94.69 443 ASP A CA 1
ATOM 3541 C C . ASP A 1 443 ? 9.755 0.748 -32.813 1.00 94.69 443 ASP A C 1
ATOM 3543 O O . ASP A 1 443 ? 9.338 -0.372 -32.524 1.00 94.69 443 ASP A O 1
ATOM 3547 N N . ASN A 1 444 ? 8.925 1.713 -33.223 1.00 95.06 444 ASN A N 1
ATOM 3548 C CA . ASN A 1 444 ? 7.486 1.498 -33.367 1.00 95.06 444 ASN A CA 1
ATOM 3549 C C . ASN A 1 444 ? 7.160 0.699 -34.642 1.00 95.06 444 ASN A C 1
ATOM 3551 O O . ASN A 1 444 ? 7.140 1.230 -35.758 1.00 95.06 444 ASN A O 1
ATOM 3555 N N . LEU A 1 445 ? 6.788 -0.563 -34.446 1.00 95.69 445 LEU A N 1
ATOM 3556 C CA . LEU A 1 445 ? 6.480 -1.534 -35.488 1.00 95.69 445 LEU A CA 1
ATOM 3557 C C . LEU A 1 445 ? 5.069 -1.403 -36.075 1.00 95.69 445 LEU A C 1
ATOM 3559 O O . LEU A 1 445 ? 4.757 -2.107 -37.036 1.00 95.69 445 LEU A O 1
ATOM 3563 N N . ALA A 1 446 ? 4.210 -0.517 -35.558 1.00 90.75 446 ALA A N 1
ATOM 3564 C CA . ALA A 1 446 ? 2.820 -0.391 -36.015 1.00 90.75 446 ALA A CA 1
ATOM 3565 C C . ALA A 1 446 ? 2.697 -0.107 -37.527 1.00 90.75 446 ALA A C 1
ATOM 3567 O O . ALA A 1 446 ? 1.706 -0.480 -38.151 1.00 90.75 446 ALA A O 1
ATOM 3568 N N . PHE A 1 447 ? 3.708 0.538 -38.122 1.00 86.94 447 PHE A N 1
ATOM 3569 C CA . PHE A 1 447 ? 3.726 0.909 -39.543 1.00 86.94 447 PHE A CA 1
ATOM 3570 C C . PHE A 1 447 ? 4.682 0.073 -40.402 1.00 86.94 447 PHE A C 1
ATOM 3572 O O . PHE A 1 447 ? 4.566 0.080 -41.628 1.00 86.94 447 PHE A O 1
ATOM 3579 N N . THR A 1 448 ? 5.652 -0.600 -39.782 1.00 86.19 448 THR A N 1
ATOM 3580 C CA . THR A 1 448 ? 6.753 -1.304 -40.462 1.00 86.19 448 THR A CA 1
ATOM 3581 C C . THR A 1 448 ? 6.677 -2.823 -40.300 1.00 86.19 448 THR A C 1
ATOM 3583 O O . THR A 1 448 ? 7.228 -3.551 -41.125 1.00 86.19 448 THR A O 1
ATOM 3586 N N . GLY A 1 449 ? 5.987 -3.305 -39.265 1.00 82.12 449 GLY A N 1
ATOM 3587 C CA . GLY A 1 449 ? 5.782 -4.718 -38.964 1.00 82.12 449 GLY A CA 1
ATOM 3588 C C . GLY A 1 449 ? 4.556 -5.330 -39.657 1.00 82.12 449 GLY A C 1
ATOM 3589 O O . GLY A 1 449 ? 3.826 -4.654 -40.384 1.00 82.12 449 GLY A O 1
ATOM 3590 N N . PRO A 1 450 ? 4.280 -6.626 -39.424 1.00 86.94 450 PRO A N 1
ATOM 3591 C CA . PRO A 1 450 ? 3.172 -7.355 -40.051 1.00 86.94 450 PRO A CA 1
ATOM 3592 C C . PRO A 1 450 ? 1.791 -7.038 -39.435 1.00 86.94 450 PRO A C 1
ATOM 3594 O O . PRO A 1 450 ? 0.856 -7.829 -39.578 1.00 86.94 450 PRO A O 1
ATOM 3597 N N . TYR A 1 451 ? 1.645 -5.909 -38.737 1.00 88.56 451 TYR A N 1
ATOM 3598 C CA . TYR A 1 451 ? 0.457 -5.566 -37.956 1.00 88.56 451 TYR A CA 1
ATOM 3599 C C . TYR A 1 451 ? -0.596 -4.878 -38.832 1.00 88.56 451 TYR A C 1
ATOM 3601 O O . TYR A 1 451 ? -0.558 -3.676 -39.081 1.00 88.56 451 TYR A O 1
ATOM 3609 N N . GLN A 1 452 ? -1.540 -5.670 -39.342 1.00 86.62 452 GLN A N 1
ATOM 3610 C CA . GLN A 1 452 ? -2.662 -5.164 -40.137 1.00 86.62 452 GLN A CA 1
ATOM 3611 C C . GLN A 1 452 ? -3.682 -4.436 -39.256 1.00 86.62 452 GLN A C 1
ATOM 3613 O O . GLN A 1 452 ? -3.834 -4.765 -38.081 1.00 86.62 452 GLN A O 1
ATOM 3618 N N . SER A 1 453 ? -4.455 -3.518 -39.848 1.00 86.94 453 SER A N 1
ATOM 3619 C CA . SER A 1 453 ? -5.472 -2.744 -39.121 1.00 86.94 453 SER A CA 1
ATOM 3620 C C . SER A 1 453 ? -6.450 -3.626 -38.344 1.00 86.94 453 SER A C 1
ATOM 3622 O O . SER A 1 453 ? -6.720 -3.339 -37.192 1.00 86.94 453 SER A O 1
ATOM 3624 N N . ALA A 1 454 ? -6.890 -4.750 -38.921 1.00 89.12 454 ALA A N 1
ATOM 3625 C CA . ALA A 1 454 ? -7.822 -5.664 -38.258 1.00 89.12 454 ALA A CA 1
ATOM 3626 C C . ALA A 1 454 ? -7.272 -6.256 -36.945 1.00 89.12 454 ALA A C 1
ATOM 3628 O O . ALA A 1 454 ? -8.030 -6.445 -36.002 1.00 89.12 454 ALA A O 1
ATOM 3629 N N . LEU A 1 455 ? -5.962 -6.524 -36.873 1.00 92.50 455 LEU A N 1
ATOM 3630 C CA . LEU A 1 455 ? -5.320 -7.000 -35.646 1.00 92.50 455 LEU A CA 1
ATOM 3631 C C . LEU A 1 455 ? -5.213 -5.873 -34.612 1.00 92.50 455 LEU A C 1
ATOM 3633 O O . LEU A 1 455 ? -5.446 -6.102 -33.432 1.00 92.50 455 LEU A O 1
ATOM 3637 N N . LEU A 1 456 ? -4.872 -4.656 -35.044 1.00 94.06 456 LEU A N 1
ATOM 3638 C CA . LEU A 1 456 ? -4.803 -3.499 -34.147 1.00 94.06 456 LEU A CA 1
ATOM 3639 C C . LEU A 1 456 ? -6.188 -3.153 -33.578 1.00 94.06 456 LEU A C 1
ATOM 3641 O O . LEU A 1 456 ? -6.295 -2.895 -32.382 1.00 94.06 456 LEU A O 1
ATOM 3645 N N . ASP A 1 457 ? -7.238 -3.237 -34.399 1.00 92.56 457 ASP A N 1
ATOM 3646 C CA . ASP A 1 457 ? -8.632 -3.049 -33.982 1.00 92.56 457 ASP A CA 1
ATOM 3647 C C . ASP A 1 457 ? -9.050 -4.115 -32.943 1.00 92.56 457 ASP A C 1
ATOM 3649 O O . ASP A 1 457 ? -9.680 -3.787 -31.939 1.00 92.56 457 ASP A O 1
ATOM 3653 N N . GLU A 1 458 ? -8.643 -5.380 -33.126 1.00 95.75 458 GLU A N 1
ATOM 3654 C CA . GLU A 1 458 ? -8.869 -6.460 -32.148 1.00 95.75 458 GLU A CA 1
ATOM 3655 C C . GLU A 1 458 ? -8.188 -6.162 -30.802 1.00 95.75 458 GLU A C 1
ATOM 3657 O O . GLU A 1 458 ? -8.811 -6.286 -29.744 1.00 95.75 458 GLU A O 1
ATOM 3662 N N . LYS A 1 459 ? -6.911 -5.750 -30.816 1.00 96.56 459 LYS A N 1
ATOM 3663 C CA . LYS A 1 459 ? -6.176 -5.430 -29.578 1.00 96.56 459 LYS A CA 1
ATOM 3664 C C . LYS A 1 459 ? -6.734 -4.183 -28.893 1.00 96.56 459 LYS A C 1
ATOM 3666 O O . LYS A 1 459 ? -6.799 -4.138 -27.663 1.00 96.56 459 LYS A O 1
ATOM 3671 N N . GLU A 1 460 ? -7.183 -3.195 -29.664 1.00 95.19 460 GLU A N 1
ATOM 3672 C CA . GLU A 1 460 ? -7.912 -2.036 -29.149 1.00 95.19 460 GLU A CA 1
ATOM 3673 C C . GLU A 1 460 ? -9.192 -2.462 -28.415 1.00 95.19 460 GLU A C 1
ATOM 3675 O O . GLU A 1 460 ? -9.401 -2.062 -27.265 1.00 95.19 460 GLU A O 1
ATOM 3680 N N . GLU A 1 461 ? -10.029 -3.295 -29.040 1.00 94.31 461 GLU A N 1
ATOM 3681 C CA . GLU A 1 461 ? -11.271 -3.785 -28.436 1.00 94.31 461 GLU A CA 1
ATOM 3682 C C . GLU A 1 461 ? -10.997 -4.586 -27.156 1.00 94.31 461 GLU A C 1
ATOM 3684 O O . GLU A 1 461 ? -11.689 -4.387 -26.153 1.00 94.31 461 GLU A O 1
ATOM 3689 N N . ALA A 1 462 ? -9.959 -5.428 -27.150 1.00 95.94 462 ALA A N 1
ATOM 3690 C CA . ALA A 1 462 ? -9.552 -6.201 -25.979 1.00 95.94 462 ALA A CA 1
ATOM 3691 C C . ALA A 1 462 ? -9.158 -5.302 -24.794 1.00 95.94 462 ALA A C 1
ATOM 3693 O O . ALA A 1 462 ? -9.665 -5.493 -23.686 1.00 95.94 462 ALA A O 1
ATOM 3694 N N . MET A 1 463 ? -8.313 -4.287 -25.019 1.00 96.88 463 MET A N 1
ATOM 3695 C CA . MET A 1 463 ? -7.925 -3.329 -23.974 1.00 96.88 463 MET A CA 1
ATOM 3696 C C . MET A 1 463 ? -9.125 -2.528 -23.458 1.00 96.88 463 MET A C 1
ATOM 3698 O O . MET A 1 463 ? -9.295 -2.373 -22.249 1.00 96.88 463 MET A O 1
ATOM 3702 N N . GLN A 1 464 ? -9.995 -2.053 -24.353 1.00 93.88 464 GLN A N 1
ATOM 3703 C CA . GLN A 1 464 ? -11.198 -1.321 -23.952 1.00 93.88 464 GLN A CA 1
ATOM 3704 C C . GLN A 1 464 ? -12.191 -2.200 -23.187 1.00 93.88 464 GLN A C 1
ATOM 3706 O O . GLN A 1 464 ? -12.802 -1.738 -22.222 1.00 93.88 464 GLN A O 1
ATOM 3711 N N . ARG A 1 465 ? -12.365 -3.464 -23.590 1.00 94.25 465 ARG A N 1
ATOM 3712 C CA . ARG A 1 465 ? -13.212 -4.418 -22.868 1.00 94.25 465 ARG A CA 1
ATOM 3713 C C . ARG A 1 465 ? -12.653 -4.682 -21.477 1.00 94.25 465 ARG A C 1
ATOM 3715 O O . ARG A 1 465 ? -13.419 -4.589 -20.523 1.00 94.25 465 ARG A O 1
ATOM 3722 N N . TRP A 1 466 ? -11.353 -4.955 -21.360 1.00 95.44 466 TRP A N 1
ATOM 3723 C CA . TRP A 1 466 ? -10.687 -5.128 -20.069 1.00 95.44 466 TRP A CA 1
ATOM 3724 C C . TRP A 1 466 ? -10.928 -3.923 -19.153 1.00 95.44 466 TRP A C 1
ATOM 3726 O O . TRP A 1 466 ? -11.406 -4.101 -18.035 1.00 95.44 466 TRP A O 1
ATOM 3736 N N . ASN A 1 467 ? -10.698 -2.702 -19.646 1.00 94.25 467 ASN A N 1
ATOM 3737 C CA . ASN A 1 467 ? -10.881 -1.489 -18.853 1.00 94.25 467 ASN A CA 1
ATOM 3738 C C . ASN A 1 467 ? -12.328 -1.313 -18.366 1.00 94.25 467 ASN A C 1
ATOM 3740 O O . ASN A 1 467 ? -12.552 -1.130 -17.169 1.00 94.25 467 ASN A O 1
ATOM 3744 N N . ARG A 1 468 ? -13.314 -1.465 -19.263 1.00 91.94 468 ARG A N 1
ATOM 3745 C CA . ARG A 1 468 ? -14.736 -1.390 -18.889 1.00 91.94 468 ARG A CA 1
ATOM 3746 C C . ARG A 1 468 ? -15.123 -2.470 -17.883 1.00 91.94 468 ARG A C 1
ATOM 3748 O O . ARG A 1 468 ? -15.842 -2.175 -16.941 1.00 91.94 468 ARG A O 1
ATOM 3755 N N . VAL A 1 469 ? -14.653 -3.706 -18.055 1.00 93.25 469 VAL A N 1
ATOM 3756 C CA . VAL A 1 469 ? -14.950 -4.816 -17.134 1.00 93.25 469 VAL A CA 1
ATOM 3757 C C . VAL A 1 469 ? -14.362 -4.561 -15.748 1.00 93.25 469 VAL A C 1
ATOM 3759 O O . VAL A 1 469 ? -15.031 -4.823 -14.751 1.00 93.25 469 VAL A O 1
ATOM 3762 N N . VAL A 1 470 ? -13.129 -4.056 -15.653 1.00 93.19 470 VAL A N 1
ATOM 3763 C CA . VAL A 1 470 ? -12.520 -3.727 -14.357 1.00 93.19 470 VAL A CA 1
ATOM 3764 C C . VAL A 1 470 ? -13.307 -2.612 -13.667 1.00 93.19 470 VAL A C 1
ATOM 3766 O O . VAL A 1 470 ? -13.736 -2.801 -12.531 1.00 93.19 470 VAL A O 1
ATOM 3769 N N . ASN A 1 471 ? -13.577 -1.498 -14.349 1.00 91.81 471 ASN A N 1
ATOM 3770 C CA . ASN A 1 471 ? -14.301 -0.373 -13.749 1.00 91.81 471 ASN A CA 1
ATOM 3771 C C . ASN A 1 471 ? -15.748 -0.737 -13.383 1.00 91.81 471 ASN A C 1
ATOM 3773 O O . ASN A 1 471 ? -16.172 -0.499 -12.252 1.00 91.81 471 ASN A O 1
ATOM 3777 N N . GLN A 1 472 ? -16.473 -1.412 -14.280 1.00 89.38 472 GLN A N 1
ATOM 3778 C CA . GLN A 1 472 ? -17.854 -1.832 -14.040 1.00 89.38 472 GLN A CA 1
ATOM 3779 C C . GLN A 1 472 ? -17.973 -2.757 -12.823 1.00 89.38 472 GLN A C 1
ATOM 3781 O O . GLN A 1 472 ? -18.978 -2.699 -12.119 1.00 89.38 472 GLN A O 1
ATOM 3786 N N . GLN A 1 473 ? -16.967 -3.595 -12.540 1.00 88.88 473 GLN A N 1
ATOM 3787 C CA . GLN A 1 473 ? -16.975 -4.438 -11.341 1.00 88.88 473 GLN A CA 1
ATOM 3788 C C . GLN A 1 473 ? -16.964 -3.598 -10.064 1.00 88.88 473 GLN A C 1
ATOM 3790 O O . GLN A 1 473 ? -17.755 -3.864 -9.162 1.00 88.88 473 GLN A O 1
ATOM 3795 N N . TYR A 1 474 ? -16.120 -2.568 -9.996 1.00 88.12 474 TYR A N 1
ATOM 3796 C CA . TYR A 1 474 ? -16.096 -1.644 -8.862 1.00 88.12 474 TYR A CA 1
ATOM 3797 C C . TYR A 1 474 ? -17.406 -0.856 -8.734 1.00 88.12 474 TYR A C 1
ATOM 3799 O O . TYR A 1 474 ? -17.917 -0.705 -7.626 1.00 88.12 474 TYR A O 1
ATOM 3807 N N . GLU A 1 475 ? -17.986 -0.405 -9.847 1.00 85.56 475 GLU A N 1
ATOM 3808 C CA . GLU A 1 475 ? -19.279 0.292 -9.859 1.00 85.56 475 GLU A CA 1
ATOM 3809 C C . GLU A 1 475 ? -20.441 -0.605 -9.406 1.00 85.56 475 GLU A C 1
ATOM 3811 O O . GLU A 1 475 ? -21.284 -0.181 -8.611 1.00 85.56 475 GLU A O 1
ATOM 3816 N N . GLU A 1 476 ? -20.493 -1.858 -9.877 1.00 82.25 476 GLU A N 1
ATOM 3817 C CA . GLU A 1 476 ? -21.481 -2.844 -9.430 1.00 82.25 476 GLU A CA 1
ATOM 3818 C C . GLU A 1 476 ? -21.324 -3.122 -7.933 1.00 82.25 476 GLU A C 1
ATOM 3820 O O . GLU A 1 476 ? -22.325 -3.176 -7.216 1.00 82.25 476 GLU A O 1
ATOM 3825 N N . TRP A 1 477 ? -20.087 -3.259 -7.441 1.00 78.44 477 TRP A N 1
ATOM 3826 C CA . TRP A 1 477 ? -19.821 -3.420 -6.010 1.00 78.44 477 TRP A CA 1
ATOM 3827 C C . TRP A 1 477 ? -20.280 -2.208 -5.217 1.00 78.44 477 TRP A C 1
ATOM 3829 O O . TRP A 1 477 ? -21.040 -2.363 -4.264 1.00 78.44 477 TRP A O 1
ATOM 3839 N N . GLY A 1 478 ? -19.886 -1.007 -5.637 1.00 75.56 478 GLY A N 1
ATOM 3840 C CA . GLY A 1 478 ? -20.301 0.242 -5.008 1.00 75.56 478 GLY A CA 1
ATOM 3841 C C . GLY A 1 478 ? -21.820 0.375 -4.960 1.00 75.56 478 GLY A C 1
ATOM 3842 O O . GLY A 1 478 ? -22.381 0.709 -3.919 1.00 75.56 478 GLY A O 1
ATOM 3843 N N . SER A 1 479 ? -22.504 0.001 -6.041 1.00 73.50 479 SER A N 1
ATOM 3844 C CA . SER A 1 479 ? -23.967 -0.018 -6.096 1.00 73.50 479 SER A CA 1
ATOM 3845 C C . SER A 1 479 ? -24.561 -0.975 -5.058 1.00 73.50 479 SER A C 1
ATOM 3847 O O . SER A 1 479 ? -25.440 -0.562 -4.299 1.00 73.50 479 SER A O 1
ATOM 3849 N N . ARG A 1 480 ? -24.032 -2.204 -4.935 1.00 68.75 480 ARG A N 1
ATOM 3850 C CA . ARG A 1 480 ? -24.432 -3.166 -3.884 1.00 68.75 480 ARG A CA 1
ATOM 3851 C C . ARG A 1 480 ? -24.167 -2.641 -2.471 1.00 68.75 480 ARG A C 1
ATOM 3853 O O . ARG A 1 480 ? -24.939 -2.944 -1.568 1.00 68.75 480 ARG A O 1
ATOM 3860 N N . LEU A 1 481 ? -23.100 -1.864 -2.256 1.00 65.50 481 LEU A N 1
ATOM 3861 C CA . LEU A 1 481 ? -22.828 -1.241 -0.951 1.00 65.50 481 LEU A CA 1
ATOM 3862 C C . LEU A 1 481 ? -23.878 -0.187 -0.583 1.00 65.50 481 LEU A C 1
ATOM 3864 O O . LEU A 1 481 ? -24.116 0.040 0.599 1.00 65.50 481 LEU A O 1
ATOM 3868 N N . THR A 1 482 ? -24.493 0.459 -1.577 1.00 65.44 482 THR A N 1
ATOM 3869 C CA . THR A 1 482 ? -25.542 1.471 -1.370 1.00 65.44 482 THR A CA 1
ATOM 3870 C C . THR A 1 482 ? -26.965 0.912 -1.390 1.00 65.44 482 THR A C 1
ATOM 3872 O O . THR A 1 482 ? -27.896 1.587 -0.942 1.00 65.44 482 THR A O 1
ATOM 3875 N N . GLU A 1 483 ? -27.155 -0.309 -1.888 1.00 70.00 483 GLU A N 1
ATOM 3876 C CA . GLU A 1 483 ? -28.458 -0.964 -1.949 1.00 70.00 483 GLU A CA 1
ATOM 3877 C C . GLU A 1 483 ? -28.983 -1.245 -0.532 1.00 70.00 483 GLU A C 1
ATOM 3879 O O . GLU A 1 483 ? -28.295 -1.812 0.314 1.00 70.00 483 GLU A O 1
ATOM 3884 N N . GLY A 1 484 ? -30.205 -0.795 -0.241 1.00 72.00 484 GLY A N 1
ATOM 3885 C CA . GLY A 1 484 ? -30.806 -0.923 1.091 1.00 72.00 484 GLY A CA 1
ATOM 3886 C C . GLY A 1 484 ? -30.278 0.058 2.147 1.00 72.00 484 GLY A C 1
ATOM 3887 O O . GLY A 1 484 ? -30.784 0.041 3.269 1.00 72.00 484 GLY A O 1
ATOM 3888 N N . VAL A 1 485 ? -29.326 0.940 1.804 1.00 82.50 485 VAL A N 1
ATOM 3889 C CA . VAL A 1 485 ? -28.837 1.982 2.724 1.00 82.50 485 VAL A CA 1
ATOM 3890 C C . VAL A 1 485 ? -29.880 3.071 2.937 1.00 82.50 485 VAL A C 1
ATOM 3892 O O . VAL A 1 485 ? -30.059 3.505 4.065 1.00 82.50 485 VAL A O 1
ATOM 3895 N N . VAL A 1 486 ? -30.596 3.508 1.898 1.00 88.44 486 VAL A N 1
ATOM 3896 C CA . VAL A 1 486 ? -31.640 4.542 2.022 1.00 88.44 486 VAL A CA 1
ATOM 3897 C C . VAL A 1 486 ? -33.016 3.920 1.837 1.00 88.44 486 VAL A C 1
ATOM 3899 O O . VAL A 1 486 ? -33.233 3.154 0.900 1.00 88.44 486 VAL A O 1
ATOM 3902 N N . SER A 1 487 ? -33.959 4.263 2.712 1.00 89.62 487 SER A N 1
ATOM 3903 C CA . SER A 1 487 ? -35.329 3.752 2.665 1.00 89.62 487 SER A CA 1
ATOM 3904 C C . SER A 1 487 ? -36.360 4.852 2.918 1.00 89.62 487 SER A C 1
ATOM 3906 O O . SER A 1 487 ? -36.177 5.725 3.767 1.00 89.62 487 SER A O 1
ATOM 3908 N N . ASP A 1 488 ? -37.477 4.782 2.193 1.00 91.12 488 ASP A N 1
ATOM 3909 C CA . ASP A 1 488 ? -38.661 5.624 2.409 1.00 91.12 488 ASP A CA 1
ATOM 3910 C C . ASP A 1 488 ? -39.500 5.184 3.615 1.00 91.12 488 ASP A C 1
ATOM 3912 O O . ASP A 1 488 ? -40.229 5.980 4.204 1.00 91.12 488 ASP A O 1
ATOM 3916 N N . SER A 1 489 ? -39.402 3.911 3.990 1.00 92.69 489 SER A N 1
ATOM 3917 C CA . SER A 1 489 ? -40.111 3.323 5.126 1.00 92.69 489 SER A CA 1
ATOM 3918 C C . SER A 1 489 ? -39.141 2.887 6.212 1.00 92.69 489 SER A C 1
ATOM 3920 O O . SER A 1 489 ? -38.020 2.486 5.905 1.00 92.69 489 SER A O 1
ATOM 3922 N N . GLU A 1 490 ? -39.586 2.903 7.468 1.00 93.94 490 GLU A N 1
ATOM 3923 C CA . GLU A 1 490 ? -38.770 2.484 8.609 1.00 93.94 490 GLU A CA 1
ATOM 3924 C C . GLU A 1 490 ? -38.262 1.039 8.442 1.00 93.94 490 GLU A C 1
ATOM 3926 O O . GLU A 1 490 ? -39.078 0.114 8.413 1.00 93.94 490 GLU A O 1
ATOM 3931 N N . PRO A 1 491 ? -36.938 0.820 8.328 1.00 92.56 491 PRO A N 1
ATOM 3932 C CA . PRO A 1 491 ? -36.366 -0.518 8.248 1.00 92.56 491 PRO A CA 1
ATOM 3933 C C . PRO A 1 491 ? -36.539 -1.283 9.564 1.00 92.56 491 PRO A C 1
ATOM 3935 O O . PRO A 1 491 ? -36.472 -0.700 10.648 1.00 92.56 491 PRO A O 1
ATOM 3938 N N . GLU A 1 492 ? -36.686 -2.607 9.486 1.00 91.06 492 GLU A N 1
ATOM 3939 C CA . GLU A 1 492 ? -36.705 -3.448 10.686 1.00 91.06 492 GLU A CA 1
ATOM 3940 C C . GLU A 1 492 ? -35.362 -3.382 11.427 1.00 91.06 492 GLU A C 1
ATOM 3942 O O . GLU A 1 492 ? -34.297 -3.318 10.809 1.00 91.06 492 GLU A O 1
ATOM 3947 N N . VAL A 1 493 ? -35.413 -3.407 12.759 1.00 91.75 493 VAL A N 1
ATOM 3948 C CA . VAL A 1 493 ? -34.250 -3.467 13.654 1.00 91.75 493 VAL A CA 1
ATOM 3949 C C . VAL A 1 493 ? -34.647 -4.238 14.908 1.00 91.75 493 VAL A C 1
ATOM 3951 O O . VAL A 1 493 ? -35.693 -3.961 15.503 1.00 91.75 493 VAL A O 1
ATOM 3954 N N . ALA A 1 494 ? -33.857 -5.239 15.294 1.00 88.12 494 ALA A N 1
ATOM 3955 C CA . ALA A 1 494 ? -34.231 -6.149 16.375 1.00 88.12 494 ALA A CA 1
ATOM 3956 C C . ALA A 1 494 ? -34.148 -5.466 17.747 1.00 88.12 494 ALA A C 1
ATOM 3958 O O . ALA A 1 494 ? -35.024 -5.659 18.596 1.00 88.12 494 ALA A O 1
ATOM 3959 N N . ARG A 1 495 ? -33.127 -4.632 17.973 1.00 89.12 495 ARG A N 1
ATOM 3960 C CA . ARG A 1 495 ? -32.990 -3.837 19.202 1.00 89.12 495 ARG A CA 1
ATOM 3961 C C . ARG A 1 495 ? -33.278 -2.361 18.940 1.00 89.12 495 ARG A C 1
ATOM 3963 O O . ARG A 1 495 ? -32.427 -1.603 18.478 1.00 89.12 495 ARG A O 1
ATOM 3970 N N . ARG A 1 496 ? -34.486 -1.943 19.314 1.00 92.38 496 ARG A N 1
ATOM 3971 C CA . ARG A 1 496 ? -34.908 -0.535 19.322 1.00 92.38 496 ARG A CA 1
ATOM 3972 C C . ARG A 1 496 ? -34.303 0.215 20.512 1.00 92.38 496 ARG A C 1
ATOM 3974 O O . ARG A 1 496 ? -34.116 -0.374 21.577 1.00 92.38 496 ARG A O 1
ATOM 3981 N N . LEU A 1 497 ? -33.981 1.492 20.319 1.00 86.31 497 LEU A N 1
ATOM 3982 C CA . LEU A 1 497 ? -33.325 2.330 21.337 1.00 86.31 497 LEU A CA 1
ATOM 3983 C C . LEU A 1 497 ? -33.846 3.774 21.386 1.00 86.31 497 LEU A C 1
ATOM 3985 O O . LEU A 1 497 ? -33.678 4.416 22.417 1.00 86.31 497 LEU A O 1
ATOM 3989 N N . GLU A 1 498 ? -34.457 4.265 20.301 1.00 92.75 498 GLU A N 1
ATOM 3990 C CA . GLU A 1 498 ? -35.078 5.595 20.193 1.00 92.75 498 GLU A CA 1
ATOM 3991 C C . GLU A 1 498 ? -34.234 6.717 20.825 1.00 92.75 498 GLU A C 1
ATOM 3993 O O . GLU A 1 498 ? -34.415 7.115 21.981 1.00 92.75 498 GLU A O 1
ATOM 3998 N N . ALA A 1 499 ? -33.274 7.236 20.058 1.00 96.44 499 ALA A N 1
ATOM 3999 C CA . ALA A 1 499 ? -32.466 8.377 20.472 1.00 96.44 499 ALA A CA 1
ATOM 4000 C C . ALA A 1 499 ? -32.580 9.550 19.500 1.00 96.44 499 ALA A C 1
ATOM 4002 O O . ALA A 1 499 ? -32.503 9.361 18.293 1.00 96.44 499 ALA A O 1
ATOM 4003 N N . ASP A 1 500 ? -32.720 10.758 20.034 1.00 97.19 500 ASP A N 1
ATOM 4004 C CA . ASP A 1 500 ? -32.712 12.024 19.312 1.00 97.19 500 ASP A CA 1
ATOM 4005 C C . ASP A 1 500 ? -31.374 12.745 19.503 1.00 97.19 500 ASP A C 1
ATOM 4007 O O . ASP A 1 500 ? -30.879 12.898 20.624 1.00 97.19 500 ASP A O 1
ATOM 4011 N N . PHE A 1 501 ? -30.812 13.230 18.401 1.00 97.25 501 PHE A N 1
ATOM 4012 C CA . PHE A 1 501 ? -29.610 14.050 18.380 1.00 97.25 501 PHE A CA 1
ATOM 4013 C C . PHE A 1 501 ? -29.952 15.436 17.839 1.00 97.25 501 PHE A C 1
ATOM 4015 O O . PHE A 1 501 ? -30.095 15.647 16.631 1.00 97.25 501 PHE A O 1
ATOM 4022 N N . ALA A 1 502 ? -30.072 16.387 18.765 1.00 94.75 502 ALA A N 1
ATOM 4023 C CA . ALA A 1 502 ? -30.358 17.800 18.524 1.00 94.75 502 ALA A CA 1
ATOM 4024 C C . ALA A 1 502 ? -31.602 18.074 17.649 1.00 94.75 502 ALA A C 1
ATOM 4026 O O . ALA A 1 502 ? -31.634 19.086 16.945 1.00 94.75 502 ALA A O 1
ATOM 4027 N N . GLY A 1 503 ? -32.612 17.196 17.663 1.00 94.62 503 GLY A N 1
ATOM 4028 C CA . GLY A 1 503 ? -33.793 17.304 16.799 1.00 94.62 503 GLY A CA 1
ATOM 4029 C C . GLY A 1 503 ? -33.516 17.089 15.309 1.00 94.62 503 GLY A C 1
ATOM 4030 O O . GLY A 1 503 ? -34.364 17.430 14.486 1.00 94.62 503 GLY A O 1
ATOM 4031 N N . LYS A 1 504 ? -32.326 16.594 14.942 1.00 95.88 504 LYS A N 1
ATOM 4032 C CA . LYS A 1 504 ? -31.887 16.455 13.543 1.00 95.88 504 LYS A CA 1
ATOM 4033 C C . LYS A 1 504 ? -31.745 15.015 13.084 1.00 95.88 504 LYS A C 1
ATOM 4035 O O . LYS A 1 504 ? -32.012 14.727 11.924 1.00 95.88 504 LYS A O 1
ATOM 4040 N N . ILE A 1 505 ? -31.318 14.123 13.971 1.00 97.44 505 ILE A N 1
ATOM 4041 C CA . ILE A 1 505 ? -31.142 12.703 13.664 1.00 97.44 505 ILE A CA 1
ATOM 4042 C C . ILE A 1 505 ? -31.833 11.894 14.745 1.00 97.44 505 ILE A C 1
ATOM 4044 O O . ILE A 1 505 ? -31.599 12.116 15.932 1.00 97.44 505 ILE A O 1
ATOM 4048 N N . ARG A 1 506 ? -32.632 10.919 14.323 1.00 97.06 506 ARG A N 1
ATOM 4049 C CA . ARG A 1 506 ? -33.207 9.905 15.198 1.00 97.06 506 ARG A CA 1
ATOM 4050 C C . ARG A 1 506 ? -32.519 8.567 14.951 1.00 97.06 506 ARG A C 1
ATOM 4052 O O . ARG A 1 506 ? -32.547 8.064 13.837 1.00 97.06 506 ARG A O 1
ATOM 4059 N N . LEU A 1 507 ? -31.922 7.969 15.975 1.00 97.06 507 LEU A N 1
ATOM 4060 C CA . LEU A 1 507 ? -31.481 6.574 15.964 1.00 97.06 507 LEU A CA 1
ATOM 4061 C C . LEU A 1 507 ? -32.658 5.692 16.395 1.00 97.06 507 LEU A C 1
ATOM 4063 O O . LEU A 1 507 ? -33.061 5.713 17.558 1.00 97.06 507 LEU A O 1
ATOM 4067 N N . VAL A 1 508 ? -33.193 4.918 15.455 1.00 96.94 508 VAL A N 1
ATOM 4068 C CA . VAL A 1 508 ? -34.315 3.993 15.667 1.00 96.94 508 VAL A CA 1
ATOM 4069 C C . VAL A 1 508 ? -33.855 2.791 16.498 1.00 96.94 508 VAL A C 1
ATOM 4071 O O . VAL A 1 508 ? -34.479 2.428 17.500 1.00 96.94 508 VAL A O 1
ATOM 4074 N N . GLY A 1 509 ? -32.720 2.195 16.128 1.00 94.81 509 GLY A N 1
ATOM 4075 C CA . GLY A 1 509 ? -32.173 1.021 16.805 1.00 94.81 509 GLY A CA 1
ATOM 4076 C C . GLY A 1 509 ? -30.802 0.592 16.290 1.00 94.81 509 GLY A C 1
ATOM 4077 O O . GLY A 1 509 ? -30.247 1.204 15.376 1.00 94.81 509 GLY A O 1
ATOM 4078 N N . CYS A 1 510 ? -30.258 -0.460 16.900 1.00 94.19 510 CYS A N 1
ATOM 4079 C CA . CYS A 1 510 ? -28.926 -0.988 16.618 1.00 94.19 510 CYS A CA 1
ATOM 4080 C C . CYS A 1 510 ? -28.876 -2.504 16.861 1.00 94.19 510 CYS A C 1
ATOM 4082 O O . CYS A 1 510 ? -29.110 -2.944 17.986 1.00 94.19 510 CYS A O 1
ATOM 4084 N N . ASP A 1 511 ? -28.512 -3.287 15.848 1.00 93.88 511 ASP A N 1
ATOM 4085 C CA . ASP A 1 511 ? -28.298 -4.733 15.948 1.00 93.88 511 ASP A CA 1
ATOM 4086 C C . ASP A 1 511 ? -26.799 -5.054 15.974 1.00 93.88 511 ASP A C 1
ATOM 4088 O O . ASP A 1 511 ? -26.009 -4.408 15.290 1.00 93.88 511 ASP A O 1
ATOM 4092 N N . VAL A 1 512 ? -26.394 -6.062 16.756 1.00 93.50 512 VAL A N 1
ATOM 4093 C CA . VAL A 1 512 ? -24.989 -6.494 16.849 1.00 93.50 512 VAL A CA 1
ATOM 4094 C C . VAL A 1 512 ? -24.876 -8.006 16.706 1.00 93.50 512 VAL A C 1
ATOM 4096 O O . VAL A 1 512 ? -25.496 -8.751 17.472 1.00 93.50 512 VAL A O 1
ATOM 4099 N N . THR A 1 513 ? -24.038 -8.455 15.770 1.00 88.88 513 THR A N 1
ATOM 4100 C CA . THR A 1 513 ? -23.854 -9.872 15.433 1.00 88.88 513 THR A CA 1
ATOM 4101 C C . THR A 1 513 ? -22.366 -10.247 15.357 1.00 88.88 513 THR A C 1
ATOM 4103 O O . THR A 1 513 ? -21.638 -9.632 14.589 1.00 88.88 513 THR A O 1
ATOM 4106 N N . PRO A 1 514 ? -21.893 -11.278 16.083 1.00 86.38 514 PRO A N 1
ATOM 4107 C CA . PRO A 1 514 ? -22.596 -11.981 17.153 1.00 86.38 514 PRO A CA 1
ATOM 4108 C C . PRO A 1 514 ? -22.685 -11.124 18.440 1.00 86.38 514 PRO A C 1
ATOM 4110 O O . PRO A 1 514 ? -21.816 -10.295 18.701 1.00 86.38 514 PRO A O 1
ATOM 4113 N N . PRO A 1 515 ? -23.668 -11.370 19.330 1.00 83.19 515 PRO A N 1
ATOM 4114 C CA . PRO A 1 515 ? -23.786 -10.667 20.620 1.00 83.19 515 PRO A CA 1
ATOM 4115 C C . PRO A 1 515 ? -22.691 -11.062 21.633 1.00 83.19 515 PRO A C 1
ATOM 4117 O O . PRO A 1 515 ? -22.567 -10.490 22.720 1.00 83.19 515 PRO A O 1
ATOM 4120 N N . THR A 1 516 ? -21.911 -12.095 21.316 1.00 90.69 516 THR A N 1
ATOM 4121 C CA . THR A 1 516 ? -20.741 -12.540 22.071 1.00 90.69 516 THR A CA 1
ATOM 4122 C C . THR A 1 516 ? -19.640 -12.891 21.088 1.00 90.69 516 THR A C 1
ATOM 4124 O O . THR A 1 516 ? -19.857 -13.703 20.195 1.00 90.69 516 THR A O 1
ATOM 4127 N N . VAL A 1 517 ? -18.456 -12.336 21.304 1.00 87.56 517 VAL A N 1
ATOM 4128 C CA . VAL A 1 517 ? -17.320 -12.387 20.376 1.00 87.56 517 VAL A CA 1
ATOM 4129 C C . VAL A 1 517 ? -16.041 -12.672 21.158 1.00 87.56 517 VAL A C 1
ATOM 4131 O O . VAL A 1 517 ? -15.978 -12.363 22.353 1.00 87.56 517 VAL A O 1
ATOM 4134 N N . ARG A 1 518 ? -15.024 -13.296 20.561 1.00 80.94 518 ARG A N 1
ATOM 4135 C CA . ARG A 1 518 ? -13.696 -13.355 21.193 1.00 80.94 518 ARG A CA 1
ATOM 4136 C C . ARG A 1 518 ? -12.874 -12.125 20.816 1.00 80.94 518 ARG A C 1
ATOM 4138 O O . ARG A 1 518 ? -13.011 -11.590 19.727 1.00 80.94 518 ARG A O 1
ATOM 4145 N N . ALA A 1 519 ? -11.993 -11.681 21.706 1.00 74.12 519 ALA A N 1
ATOM 4146 C CA . ALA A 1 519 ? -11.000 -10.673 21.350 1.00 74.12 519 ALA A CA 1
ATOM 4147 C C . ALA A 1 519 ? -10.175 -11.163 20.144 1.00 74.12 519 ALA A C 1
ATOM 4149 O O . A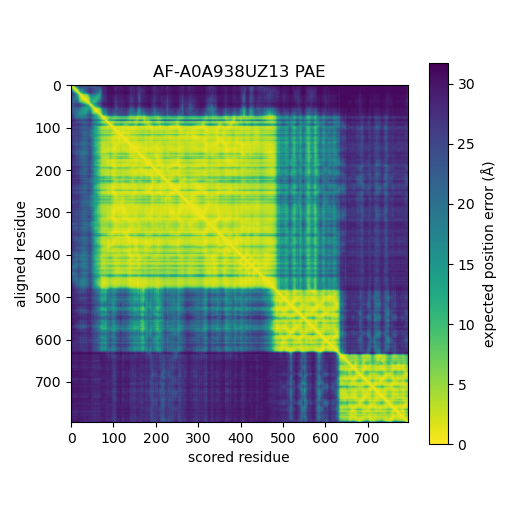LA A 1 519 ? -9.692 -12.299 20.155 1.00 74.12 519 ALA A O 1
ATOM 4150 N N . GLY A 1 520 ? -10.026 -10.317 19.124 1.00 54.16 520 GLY A N 1
ATOM 4151 C CA . GLY A 1 520 ? -9.390 -10.659 17.850 1.00 54.16 520 GLY A CA 1
ATOM 4152 C C . GLY A 1 520 ? -10.344 -11.244 16.804 1.00 54.16 520 GLY A C 1
ATOM 4153 O O . GLY A 1 520 ? -9.878 -11.665 15.752 1.00 54.16 520 GLY A O 1
ATOM 4154 N N . GLU A 1 521 ? -11.651 -11.290 17.070 1.00 65.38 521 GLU A N 1
ATOM 4155 C CA . GLU A 1 521 ? -12.700 -11.598 16.088 1.00 65.38 521 GLU A CA 1
ATOM 4156 C C . GLU A 1 521 ? -13.513 -10.322 15.763 1.00 65.38 521 GLU A C 1
ATOM 4158 O O . GLU A 1 521 ? -13.383 -9.289 16.430 1.00 65.38 521 GLU A O 1
ATOM 4163 N N . ASP A 1 522 ? -14.355 -10.396 14.734 1.00 70.06 522 ASP A N 1
ATOM 4164 C CA . ASP A 1 522 ? -15.171 -9.279 14.249 1.00 70.06 522 ASP A CA 1
ATOM 4165 C C . ASP A 1 522 ? -16.593 -9.307 14.833 1.00 70.06 522 ASP A C 1
ATOM 4167 O O . ASP A 1 522 ? -17.168 -10.375 15.068 1.00 70.06 522 ASP A O 1
ATOM 4171 N N . ILE A 1 523 ? -17.183 -8.126 15.025 1.00 79.94 523 ILE A N 1
ATOM 4172 C CA . ILE A 1 523 ? -18.633 -7.954 15.176 1.00 79.94 523 ILE A CA 1
ATOM 4173 C C . ILE A 1 523 ? -19.160 -7.082 14.043 1.00 79.94 523 ILE A C 1
ATOM 4175 O O . ILE A 1 523 ? -18.542 -6.088 13.675 1.00 79.94 523 ILE A O 1
ATOM 4179 N N . GLN A 1 524 ? -20.330 -7.420 13.524 1.00 82.62 524 GLN A N 1
ATOM 4180 C CA . GLN A 1 524 ? -21.087 -6.570 12.623 1.00 82.62 524 GLN A CA 1
ATOM 4181 C C . GLN A 1 524 ? -22.114 -5.787 13.433 1.00 82.62 524 GLN A C 1
ATOM 4183 O O . GLN A 1 524 ? -22.877 -6.365 14.213 1.00 82.62 524 GLN A O 1
ATOM 4188 N N . VAL A 1 525 ? -22.121 -4.475 13.251 1.00 89.62 525 VAL A N 1
ATOM 4189 C CA . VAL A 1 525 ? -23.083 -3.562 13.854 1.00 89.62 525 VAL A CA 1
ATOM 4190 C C . VAL A 1 525 ? -23.940 -2.971 12.752 1.00 89.62 525 VAL A C 1
ATOM 4192 O O . VAL A 1 525 ? -23.414 -2.516 11.743 1.00 89.62 525 VAL A O 1
ATOM 4195 N N . ARG A 1 526 ? -25.255 -2.975 12.953 1.00 92.56 526 ARG A N 1
ATOM 4196 C CA . ARG A 1 526 ? -26.226 -2.391 12.034 1.00 92.56 526 ARG A CA 1
ATOM 4197 C C . ARG A 1 526 ? -27.044 -1.334 12.756 1.00 92.56 526 ARG A C 1
ATOM 4199 O O . ARG A 1 526 ? -27.811 -1.665 13.655 1.00 92.56 526 ARG A O 1
ATOM 4206 N N . TYR A 1 527 ? -26.902 -0.080 12.361 1.00 94.69 527 TYR A N 1
ATOM 4207 C CA . TYR A 1 527 ? -27.678 1.050 12.851 1.00 94.69 527 TYR A CA 1
ATOM 4208 C C . TYR A 1 527 ? -28.819 1.373 11.891 1.00 94.69 527 TYR A C 1
ATOM 4210 O O . TYR A 1 527 ? -28.667 1.290 10.674 1.00 94.69 527 TYR A O 1
ATOM 4218 N N . VAL A 1 528 ? -29.957 1.788 12.442 1.00 96.25 528 VAL A N 1
ATOM 4219 C CA . VAL A 1 528 ? -31.058 2.353 11.658 1.00 96.25 528 VAL A CA 1
ATOM 4220 C C . VAL A 1 528 ? -31.319 3.765 12.146 1.00 96.25 528 VAL A C 1
ATOM 4222 O O . VAL A 1 528 ? -31.727 3.971 13.291 1.00 96.25 528 VAL A O 1
ATOM 4225 N N . PHE A 1 529 ? -31.088 4.735 11.275 1.00 97.00 529 PHE A N 1
ATOM 4226 C CA . PHE A 1 529 ? -31.316 6.148 11.526 1.00 97.00 529 PHE A CA 1
ATOM 4227 C C . PHE A 1 529 ? -32.497 6.671 10.710 1.00 97.00 529 PHE A C 1
ATOM 4229 O O . PHE A 1 529 ? -32.856 6.120 9.674 1.00 97.00 529 PHE A O 1
ATOM 4236 N N . GLN A 1 530 ? -33.066 7.780 11.159 1.00 97.25 530 GLN A N 1
ATOM 4237 C CA . GLN A 1 530 ? -33.973 8.627 10.406 1.00 97.25 530 GLN A CA 1
ATOM 4238 C C . GLN A 1 530 ? -33.424 10.053 10.433 1.00 97.25 530 GLN A C 1
ATOM 4240 O O . GLN A 1 530 ? -33.143 10.602 11.505 1.00 97.25 530 GLN A O 1
ATOM 4245 N N . ALA A 1 531 ? -33.280 10.661 9.260 1.00 97.12 531 ALA A N 1
ATOM 4246 C CA . ALA A 1 531 ? -32.946 12.072 9.156 1.00 97.12 531 ALA A CA 1
ATOM 4247 C C . ALA A 1 531 ? -34.205 12.900 9.442 1.00 97.12 531 ALA A C 1
ATOM 4249 O O . ALA A 1 531 ? -35.218 12.753 8.763 1.00 97.12 531 ALA A O 1
ATOM 4250 N N . LEU A 1 532 ? -34.169 13.767 10.450 1.00 96.75 532 LEU A N 1
ATOM 4251 C CA . LEU A 1 532 ? -35.277 14.673 10.783 1.00 96.75 532 LEU A CA 1
ATOM 4252 C C . LEU A 1 532 ? -35.097 16.054 10.138 1.00 96.75 532 LEU A C 1
ATOM 4254 O O . LEU A 1 532 ? -36.072 16.773 9.932 1.00 96.75 532 LEU A O 1
ATOM 4258 N N . ALA A 1 533 ? -33.857 16.417 9.812 1.00 95.56 533 ALA A N 1
ATOM 4259 C CA . ALA A 1 533 ? -33.490 17.652 9.133 1.00 95.56 533 ALA A CA 1
ATOM 4260 C C . ALA A 1 533 ? -32.222 17.448 8.291 1.00 95.56 533 ALA A C 1
ATOM 4262 O O . ALA A 1 533 ? -31.472 16.499 8.512 1.00 95.56 533 ALA A O 1
ATOM 4263 N N . GLU A 1 534 ? -31.960 18.372 7.365 1.00 91.06 534 GLU A N 1
ATOM 4264 C CA . GLU A 1 534 ? -30.692 18.421 6.632 1.00 91.06 534 GLU A CA 1
ATOM 4265 C C . GLU A 1 534 ? -29.507 18.690 7.577 1.00 91.06 534 GLU A C 1
ATOM 4267 O O . GLU A 1 534 ? -29.599 19.459 8.549 1.00 91.06 534 GLU A O 1
ATOM 4272 N N . MET A 1 535 ? -28.365 18.071 7.273 1.00 90.94 535 MET A N 1
ATOM 4273 C CA . MET A 1 535 ? -27.157 18.149 8.092 1.00 90.94 535 MET A CA 1
ATOM 4274 C C . MET A 1 535 ? -26.092 19.037 7.435 1.00 90.94 535 MET A C 1
ATOM 4276 O O . MET A 1 535 ? -25.837 18.914 6.239 1.00 90.94 535 MET A O 1
ATOM 4280 N N . PRO A 1 536 ? -25.407 19.909 8.197 1.00 86.06 536 PRO A N 1
ATOM 4281 C CA . PRO A 1 536 ? -24.224 20.603 7.697 1.00 86.06 536 PRO A CA 1
ATOM 4282 C C . PRO A 1 536 ? -23.108 19.617 7.329 1.00 86.06 536 PRO A C 1
ATOM 4284 O O . PRO A 1 536 ? -22.884 18.660 8.072 1.00 86.06 536 PRO A O 1
ATOM 4287 N N . ALA A 1 537 ? -22.327 19.930 6.288 1.00 77.12 537 ALA A N 1
ATOM 4288 C CA . ALA A 1 537 ? -21.135 19.166 5.874 1.00 77.12 537 ALA A CA 1
ATOM 4289 C C . ALA A 1 537 ? -20.044 19.056 6.959 1.00 77.12 537 ALA A C 1
ATOM 4291 O O . ALA A 1 537 ? -19.145 18.222 6.890 1.00 77.12 537 ALA A O 1
ATOM 4292 N N . SER A 1 538 ? -20.114 19.891 7.999 1.00 79.19 538 SER A N 1
ATOM 4293 C CA . SER A 1 538 ? -19.267 19.774 9.185 1.00 79.19 538 SER A CA 1
ATOM 4294 C C . SER A 1 538 ? -19.671 18.628 10.110 1.00 79.19 538 SER A C 1
ATOM 4296 O O . SER A 1 538 ? -18.906 18.322 11.020 1.00 79.19 538 SER A O 1
ATOM 4298 N N . THR A 1 539 ? -20.832 17.995 9.946 1.00 87.44 539 THR A N 1
ATOM 4299 C CA . THR A 1 539 ? -21.284 16.974 10.899 1.00 87.44 539 THR A CA 1
ATOM 4300 C C . THR A 1 539 ? -20.595 15.635 10.656 1.00 87.44 539 THR A C 1
ATOM 4302 O O . THR A 1 539 ? -20.470 15.187 9.522 1.00 87.44 539 THR A O 1
ATOM 4305 N N . ALA A 1 540 ? -20.169 14.966 11.724 1.00 85.38 540 ALA A N 1
ATOM 4306 C CA . ALA A 1 540 ? -19.637 13.609 11.681 1.00 85.38 540 ALA A CA 1
ATOM 4307 C C . ALA A 1 540 ? -20.325 12.697 12.694 1.00 85.38 540 ALA A C 1
ATOM 4309 O O . ALA A 1 540 ? -20.670 13.117 13.801 1.00 85.38 540 ALA A O 1
ATOM 4310 N N . PHE A 1 541 ? -20.466 11.437 12.294 1.00 91.69 541 PHE A N 1
ATOM 4311 C CA . PHE A 1 541 ? -20.828 10.315 13.147 1.00 91.69 541 PHE A CA 1
ATOM 4312 C C . PHE A 1 541 ? -19.571 9.760 13.826 1.00 91.69 541 PHE A C 1
ATOM 4314 O O . PHE A 1 541 ? -18.495 9.764 13.229 1.00 91.69 541 PHE A O 1
ATOM 4321 N N . PHE A 1 542 ? -19.696 9.313 15.071 1.00 85.19 542 PHE A N 1
ATOM 4322 C CA . PHE A 1 542 ? -18.620 8.638 15.788 1.00 85.19 542 PHE A CA 1
ATOM 4323 C C . PHE A 1 542 ? -19.165 7.428 16.547 1.00 85.19 542 PHE A C 1
ATOM 4325 O O . PHE A 1 542 ? -20.310 7.419 17.018 1.00 85.19 542 PHE A O 1
ATOM 4332 N N . VAL A 1 543 ? -18.311 6.424 16.709 1.00 86.00 543 VAL A N 1
ATOM 4333 C CA . VAL A 1 543 ? -18.598 5.173 17.401 1.00 86.00 543 VAL A CA 1
ATOM 4334 C C . VAL A 1 543 ? -17.448 4.883 18.352 1.00 86.00 543 VAL A C 1
ATOM 4336 O O . VAL A 1 543 ? -16.308 4.670 17.958 1.00 86.00 543 VAL A O 1
ATOM 4339 N N . HIS A 1 544 ? -17.748 4.821 19.639 1.00 86.88 544 HIS A N 1
ATOM 4340 C CA . HIS A 1 544 ? -16.779 4.492 20.670 1.00 86.88 544 HIS A CA 1
ATOM 4341 C C . HIS A 1 544 ? -17.060 3.104 21.232 1.00 86.88 544 HIS A C 1
ATOM 4343 O O . HIS A 1 544 ? -18.163 2.815 21.704 1.00 86.88 544 HIS A O 1
ATOM 4349 N N . PHE A 1 545 ? -16.035 2.262 21.252 1.00 85.06 545 PHE A N 1
ATOM 4350 C CA . PHE A 1 545 ? -16.087 0.932 21.833 1.00 85.06 545 PHE A CA 1
ATOM 4351 C C . PHE A 1 545 ? -15.172 0.876 23.055 1.00 85.06 545 PHE A C 1
ATOM 4353 O O . PHE A 1 545 ? -13.970 1.136 22.989 1.00 85.06 545 PHE A O 1
ATOM 4360 N N . THR A 1 546 ? -15.758 0.602 24.217 1.00 85.31 546 THR A N 1
ATOM 4361 C CA . THR A 1 546 ? -15.067 0.767 25.502 1.00 85.31 546 THR A CA 1
ATOM 4362 C C . THR A 1 546 ? -15.260 -0.453 26.381 1.00 85.31 546 THR A C 1
ATOM 4364 O O . THR A 1 546 ? -16.358 -0.993 26.455 1.00 85.31 546 THR A O 1
ATOM 4367 N N . MET A 1 547 ? -14.218 -0.880 27.088 1.00 85.00 547 MET A N 1
ATOM 4368 C CA . MET A 1 547 ? -14.324 -1.918 28.111 1.00 85.00 547 MET A CA 1
ATOM 4369 C C . MET A 1 547 ? -13.558 -1.468 29.361 1.00 85.00 547 MET A C 1
ATOM 4371 O O . MET A 1 547 ? -12.430 -0.989 29.232 1.00 85.00 547 MET A O 1
ATOM 4375 N N . PRO A 1 548 ? -14.138 -1.576 30.573 1.00 81.44 548 PRO A N 1
ATOM 4376 C CA . PRO A 1 548 ? -13.450 -1.167 31.792 1.00 81.44 548 PRO A CA 1
ATOM 4377 C C . PRO A 1 548 ? -12.086 -1.851 31.941 1.00 81.44 548 PRO A C 1
ATOM 4379 O O . PRO A 1 548 ? -11.999 -3.075 31.976 1.00 81.44 548 PRO A O 1
ATOM 4382 N N . GLY A 1 549 ? -11.026 -1.051 32.066 1.00 68.00 549 GLY A N 1
ATOM 4383 C CA . GLY A 1 549 ? -9.655 -1.547 32.217 1.00 68.00 549 GLY A CA 1
ATOM 4384 C C . GLY A 1 549 ? -8.916 -1.836 30.908 1.00 68.00 549 GLY A C 1
ATOM 4385 O O . GLY A 1 549 ? -7.729 -2.144 30.975 1.00 68.00 549 GLY A O 1
ATOM 4386 N N . GLU A 1 550 ? -9.566 -1.690 29.752 1.00 72.88 550 GLU A N 1
ATOM 4387 C CA . GLU A 1 550 ? -8.922 -1.758 28.438 1.00 72.88 550 GLU A CA 1
ATOM 4388 C C . GLU A 1 550 ? -8.765 -0.374 27.807 1.00 72.88 550 GLU A C 1
ATOM 4390 O O . GLU A 1 550 ? -9.455 0.585 28.168 1.00 72.88 550 GLU A O 1
ATOM 4395 N N . LYS A 1 551 ? -7.857 -0.272 26.828 1.00 60.25 551 LYS A N 1
ATOM 4396 C CA . LYS A 1 551 ? -7.681 0.957 26.049 1.00 60.25 551 LYS A CA 1
ATOM 4397 C C . LYS A 1 551 ? -8.955 1.254 25.253 1.00 60.25 551 LYS A C 1
ATOM 4399 O O . LYS A 1 551 ? -9.507 0.379 24.589 1.00 60.25 551 LYS A O 1
ATOM 4404 N N . PHE A 1 552 ? -9.383 2.508 25.327 1.00 57.16 552 PHE A N 1
ATOM 4405 C CA . PHE A 1 552 ? -10.479 3.070 24.547 1.00 57.16 552 PHE A CA 1
ATOM 4406 C C . PHE A 1 552 ? -10.244 2.879 23.039 1.00 57.16 552 PHE A C 1
ATOM 4408 O O . PHE A 1 552 ? -9.132 3.116 22.561 1.00 57.16 552 PHE A O 1
ATOM 4415 N N . PHE A 1 553 ? -11.276 2.452 22.307 1.00 64.94 553 PHE A N 1
ATOM 4416 C CA . PHE A 1 553 ? -11.216 2.170 20.873 1.00 64.94 553 PHE A CA 1
ATOM 4417 C C . PHE A 1 553 ? -12.252 3.012 20.117 1.00 64.94 553 PHE A C 1
ATOM 4419 O O . PHE A 1 553 ? -13.428 3.018 20.483 1.00 64.94 553 PHE A O 1
ATOM 4426 N N . ASN A 1 554 ? -11.815 3.704 19.065 1.00 69.31 554 ASN A N 1
ATOM 4427 C CA . ASN A 1 554 ? -12.696 4.423 18.143 1.00 69.31 554 ASN A CA 1
ATOM 4428 C C . ASN A 1 554 ? -12.979 3.543 16.927 1.00 69.31 554 ASN A C 1
ATOM 4430 O O . ASN A 1 554 ? -12.050 2.990 16.344 1.00 69.31 554 ASN A O 1
ATOM 4434 N N . ALA A 1 555 ? -14.247 3.463 16.546 1.00 64.81 555 ALA A N 1
ATOM 4435 C CA . ALA A 1 555 ? -14.754 2.803 15.346 1.00 64.81 555 ALA A CA 1
ATOM 4436 C C . ALA A 1 555 ? -15.484 3.818 14.441 1.00 64.81 555 ALA A C 1
ATOM 4438 O O . ALA A 1 555 ? -16.486 3.511 13.794 1.00 64.81 555 ALA A O 1
ATOM 4439 N N . ASP A 1 556 ? -15.027 5.069 14.475 1.00 78.69 556 ASP A N 1
ATOM 4440 C CA . ASP A 1 556 ? -15.620 6.175 13.732 1.00 78.69 556 ASP A CA 1
ATOM 4441 C C . ASP A 1 556 ? -15.524 5.911 12.229 1.00 78.69 556 ASP A C 1
ATOM 4443 O O . ASP A 1 556 ? -14.474 5.528 11.717 1.00 78.69 556 ASP A O 1
ATOM 4447 N N . HIS A 1 557 ? -16.620 6.145 11.518 1.00 71.50 557 HIS A N 1
ATOM 4448 C CA . HIS A 1 557 ? -16.696 5.989 10.073 1.00 71.50 557 HIS A CA 1
ATOM 4449 C C . HIS A 1 557 ? -17.777 6.910 9.504 1.00 71.50 557 HIS A C 1
ATOM 4451 O O . HIS A 1 557 ? -18.582 7.506 10.226 1.00 71.50 557 HIS A O 1
ATOM 4457 N N . VAL A 1 558 ? -17.777 7.046 8.183 1.00 75.19 558 VAL A N 1
ATOM 4458 C CA . VAL A 1 558 ? -18.852 7.716 7.455 1.00 75.19 558 VAL A CA 1
ATOM 4459 C C . VAL A 1 558 ? -19.993 6.704 7.242 1.00 75.19 558 VAL A C 1
ATOM 4461 O O . VAL A 1 558 ? -19.708 5.616 6.739 1.00 75.19 558 VAL A O 1
ATOM 4464 N N . PRO A 1 559 ? -21.254 7.025 7.603 1.00 82.56 559 PRO A N 1
ATOM 4465 C CA . PRO A 1 559 ? -22.365 6.083 7.475 1.00 82.56 559 PRO A CA 1
ATOM 4466 C C . PRO A 1 559 ? -22.619 5.580 6.050 1.00 82.56 559 PRO A C 1
ATOM 4468 O O . PRO A 1 559 ? -22.236 6.211 5.059 1.00 82.56 559 PRO A O 1
ATOM 4471 N N . GLY A 1 560 ? -23.310 4.445 5.955 1.00 70.31 560 GLY A N 1
ATOM 4472 C CA . GLY A 1 560 ? -23.646 3.801 4.689 1.00 70.31 560 GLY A CA 1
ATOM 4473 C C . GLY A 1 560 ? -22.402 3.258 3.997 1.00 70.31 560 GLY A C 1
ATOM 4474 O O . GLY A 1 560 ? -22.204 3.519 2.810 1.00 70.31 560 GLY A O 1
ATOM 4475 N N . ARG A 1 561 ? -21.533 2.586 4.769 1.00 66.19 561 ARG A N 1
ATOM 4476 C CA . ARG A 1 561 ? -20.244 2.030 4.308 1.00 66.19 561 ARG A CA 1
ATOM 4477 C C . ARG A 1 561 ? -19.342 3.079 3.647 1.00 66.19 561 ARG A C 1
ATOM 4479 O O . ARG A 1 561 ? -18.657 2.825 2.665 1.00 66.19 561 ARG A O 1
ATOM 4486 N N . GLY A 1 562 ? -19.376 4.304 4.164 1.00 63.56 562 GLY A N 1
ATOM 4487 C CA . GLY A 1 562 ? -18.601 5.432 3.658 1.00 63.56 562 GLY A CA 1
ATOM 4488 C C . GLY A 1 562 ? -19.204 6.192 2.477 1.00 63.56 562 GLY A C 1
ATOM 4489 O O . GLY A 1 562 ? -18.737 7.289 2.174 1.00 63.56 562 GLY A O 1
ATOM 4490 N N . ALA A 1 563 ? -20.259 5.677 1.840 1.00 65.88 563 ALA A N 1
ATOM 4491 C CA . ALA A 1 563 ? -20.850 6.292 0.649 1.00 65.88 563 ALA A CA 1
ATOM 4492 C C . ALA A 1 563 ? -21.869 7.409 0.960 1.00 65.88 563 ALA A C 1
ATOM 4494 O O . ALA A 1 563 ? -22.155 8.258 0.098 1.00 65.88 563 ALA A O 1
ATOM 4495 N N . TRP A 1 564 ? -22.393 7.441 2.191 1.00 75.44 564 TRP A N 1
ATOM 4496 C CA . TRP A 1 564 ? -23.493 8.313 2.612 1.00 75.44 564 TRP A CA 1
ATOM 4497 C C . TRP A 1 564 ? -23.096 9.242 3.766 1.00 75.44 564 TRP A C 1
ATOM 4499 O O . TRP A 1 564 ? -23.618 9.112 4.881 1.00 75.44 564 TRP A O 1
ATOM 4509 N N . PRO A 1 565 ? -22.202 10.220 3.514 1.00 82.25 565 PRO A N 1
ATOM 4510 C CA . PRO A 1 565 ? -21.915 11.253 4.494 1.00 82.25 565 PRO A CA 1
ATOM 4511 C C . PRO A 1 565 ? -23.181 12.041 4.835 1.00 82.25 565 PRO A C 1
ATOM 4513 O O . PRO A 1 565 ? -24.117 12.137 4.036 1.00 82.25 565 PRO A O 1
ATOM 4516 N N . LEU A 1 566 ? -23.220 12.565 6.059 1.00 87.19 566 LEU A N 1
ATOM 4517 C CA . LEU A 1 566 ? -24.445 13.065 6.682 1.00 87.19 566 LEU A CA 1
ATOM 4518 C C . LEU A 1 566 ? -25.072 14.230 5.908 1.00 87.19 566 LEU A C 1
ATOM 4520 O O . LEU A 1 566 ? -26.288 14.377 5.913 1.00 87.19 566 LEU A O 1
ATOM 4524 N N . GLU A 1 567 ? -24.283 15.035 5.200 1.00 86.38 567 GLU A N 1
ATOM 4525 C CA . GLU A 1 567 ? -24.775 16.115 4.339 1.00 86.38 567 GLU A CA 1
ATOM 4526 C C . GLU A 1 567 ? -25.584 15.643 3.125 1.00 86.38 567 GLU A C 1
ATOM 4528 O O . GLU A 1 567 ? -26.324 16.437 2.549 1.00 86.38 567 GLU A O 1
ATOM 4533 N N . LYS A 1 568 ? -25.473 14.367 2.735 1.00 87.06 568 LYS A N 1
ATOM 4534 C CA . LYS A 1 568 ? -26.329 13.768 1.699 1.00 87.06 568 LYS A CA 1
ATOM 4535 C C . LYS A 1 568 ? -27.672 13.286 2.252 1.00 87.06 568 LYS A C 1
ATOM 4537 O O . LYS A 1 568 ? -28.480 12.768 1.486 1.00 87.06 568 LYS A O 1
ATOM 4542 N N . TRP A 1 569 ? -27.899 13.377 3.564 1.00 91.88 569 TRP A N 1
ATOM 4543 C CA . TRP A 1 569 ? -29.112 12.845 4.168 1.00 91.88 569 TRP A CA 1
ATOM 4544 C C . TRP A 1 569 ? -30.299 13.782 3.947 1.00 91.88 569 TRP A C 1
ATOM 4546 O O . TRP A 1 569 ? -30.277 14.952 4.327 1.00 91.88 569 TRP A O 1
ATOM 4556 N N . GLU A 1 570 ? -31.358 13.240 3.358 1.00 93.25 570 GLU A N 1
ATOM 4557 C CA . GLU A 1 570 ? -32.604 13.939 3.083 1.00 93.25 570 GLU A CA 1
ATOM 4558 C C . GLU A 1 570 ? -33.566 13.786 4.260 1.00 93.25 570 GLU A C 1
ATOM 4560 O O . GLU A 1 570 ? -33.837 12.678 4.735 1.00 93.25 570 GLU A O 1
ATOM 4565 N N . ALA A 1 571 ? -34.125 14.908 4.714 1.00 95.56 571 ALA A N 1
ATOM 4566 C CA . ALA A 1 571 ? -35.093 14.910 5.800 1.00 95.56 571 ALA A CA 1
ATOM 4567 C C . ALA A 1 571 ? -36.301 14.005 5.481 1.00 95.56 571 ALA A C 1
ATOM 4569 O O . ALA A 1 571 ? -36.893 14.074 4.405 1.00 95.56 571 ALA A O 1
ATOM 4570 N N . GLY A 1 572 ? -36.680 13.169 6.444 1.00 93.75 572 GLY A N 1
ATOM 4571 C CA . GLY A 1 572 ? -37.772 12.202 6.354 1.00 93.75 572 GLY A CA 1
ATOM 4572 C C . GLY A 1 572 ? -37.350 10.794 5.929 1.00 93.75 572 GLY A C 1
ATOM 4573 O O . GLY A 1 572 ? -38.099 9.857 6.201 1.00 93.75 572 GLY A O 1
ATOM 4574 N N . LYS A 1 573 ? -36.168 10.616 5.323 1.00 95.81 573 LYS A N 1
ATOM 4575 C CA . LYS A 1 573 ? -35.663 9.300 4.903 1.00 95.81 573 LYS A CA 1
ATOM 4576 C C . LYS A 1 573 ? -35.025 8.532 6.060 1.00 95.81 573 LYS A C 1
ATOM 4578 O O . LYS A 1 573 ? -34.560 9.113 7.048 1.00 95.81 573 LYS A O 1
ATOM 4583 N N . TYR A 1 574 ? -34.971 7.216 5.899 1.00 95.50 574 TYR A N 1
ATOM 4584 C CA . TYR A 1 574 ? -34.261 6.304 6.782 1.00 95.50 574 TYR A CA 1
ATOM 4585 C C . TYR A 1 574 ? -32.930 5.882 6.172 1.00 95.50 574 TYR A C 1
ATOM 4587 O O . TYR A 1 574 ? -32.841 5.676 4.963 1.00 95.50 574 TYR A O 1
ATOM 4595 N N . TYR A 1 575 ? -31.926 5.723 7.030 1.00 93.94 575 TYR A N 1
ATOM 4596 C CA . TYR A 1 575 ? -30.571 5.337 6.663 1.00 93.94 575 TYR A CA 1
ATOM 4597 C C . TYR A 1 575 ? -30.146 4.108 7.467 1.00 93.94 575 TYR A C 1
ATOM 4599 O O . TYR A 1 575 ? -30.133 4.141 8.698 1.00 93.94 575 TYR A O 1
ATOM 4607 N N . VAL A 1 576 ? -29.827 3.020 6.773 1.00 91.81 576 VAL A N 1
ATOM 4608 C CA . VAL A 1 576 ? -29.258 1.797 7.338 1.00 91.81 576 VAL A CA 1
ATOM 4609 C C . VAL A 1 576 ? -27.750 1.870 7.191 1.00 91.81 576 VAL A C 1
ATOM 4611 O O . VAL A 1 576 ? -27.225 1.993 6.088 1.00 91.81 576 VAL A O 1
ATOM 4614 N N . ASP A 1 577 ? -27.055 1.782 8.311 1.00 89.69 577 ASP A N 1
ATOM 4615 C CA . ASP A 1 577 ? -25.605 1.817 8.351 1.00 89.69 577 ASP A CA 1
ATOM 4616 C C . ASP A 1 577 ? -25.082 0.511 8.937 1.00 89.69 577 ASP A C 1
ATOM 4618 O O . ASP A 1 577 ? -25.457 0.125 10.041 1.00 89.69 577 ASP A O 1
ATOM 4622 N N . GLU A 1 578 ? -24.249 -0.190 8.178 1.00 84.50 578 GLU A N 1
ATOM 4623 C CA . GLU A 1 578 ? -23.637 -1.445 8.596 1.00 84.50 578 GLU A CA 1
ATOM 4624 C C . GLU A 1 578 ? -22.128 -1.279 8.657 1.00 84.50 578 GLU A C 1
ATOM 4626 O O . GLU A 1 578 ? -21.508 -0.822 7.700 1.00 84.50 578 GLU A O 1
ATOM 4631 N N . HIS A 1 579 ? -21.542 -1.691 9.776 1.00 75.19 579 HIS A N 1
ATOM 4632 C CA . HIS A 1 579 ? -20.127 -1.514 10.043 1.00 75.19 579 HIS A CA 1
ATOM 4633 C C . HIS A 1 579 ? -19.545 -2.726 10.765 1.00 75.19 579 HIS A C 1
ATOM 4635 O O . HIS A 1 579 ? -20.115 -3.229 11.738 1.00 75.19 579 HIS A O 1
ATOM 4641 N N . VAL A 1 580 ? -18.385 -3.188 10.303 1.00 70.69 580 VAL A N 1
ATOM 4642 C CA . VAL A 1 580 ? -17.629 -4.255 10.959 1.00 70.69 580 VAL A CA 1
ATOM 4643 C C . VAL A 1 580 ? -16.640 -3.636 11.942 1.00 70.69 580 VAL A C 1
ATOM 4645 O O . VAL A 1 580 ? -15.715 -2.930 11.553 1.00 70.69 580 VAL A O 1
ATOM 4648 N N . ILE A 1 581 ? -16.813 -3.939 13.227 1.00 74.00 581 ILE A N 1
ATOM 4649 C CA . ILE A 1 581 ? -15.880 -3.559 14.286 1.00 74.00 581 ILE A CA 1
ATOM 4650 C C . ILE A 1 581 ? -14.991 -4.759 14.596 1.00 74.00 581 ILE A C 1
ATOM 4652 O O . ILE A 1 581 ? -15.455 -5.780 15.107 1.00 74.00 581 ILE A O 1
ATOM 4656 N N . HIS A 1 582 ? -13.692 -4.611 14.348 1.00 67.44 582 HIS A N 1
ATOM 4657 C CA . HIS A 1 582 ? -12.711 -5.594 14.777 1.00 67.44 582 HIS A CA 1
ATOM 4658 C C . HIS A 1 582 ? -12.404 -5.439 16.272 1.00 67.44 582 HIS A C 1
ATOM 4660 O O . HIS A 1 582 ? -11.867 -4.414 16.701 1.00 67.44 582 HIS A O 1
ATOM 4666 N N . VAL A 1 583 ? -12.703 -6.455 17.086 1.00 74.44 583 VAL A N 1
ATOM 4667 C CA . VAL A 1 583 ? -12.461 -6.388 18.534 1.00 74.44 583 VAL A CA 1
ATOM 4668 C C . VAL A 1 583 ? -10.968 -6.553 18.815 1.00 74.44 583 VAL A C 1
ATOM 4670 O O . VAL A 1 583 ? -10.412 -7.593 18.462 1.00 74.44 583 VAL A O 1
ATOM 4673 N N . PRO A 1 584 ? -10.298 -5.610 19.507 1.00 65.19 584 PRO A N 1
ATOM 4674 C CA . PRO A 1 584 ? -8.857 -5.704 19.722 1.00 65.19 584 PRO A CA 1
ATOM 4675 C C . PRO A 1 584 ? -8.444 -7.018 20.400 1.00 65.19 584 PRO A C 1
ATOM 4677 O O . PRO A 1 584 ? -8.902 -7.339 21.496 1.00 65.19 584 PRO A O 1
ATOM 4680 N N . GLY A 1 585 ? -7.534 -7.768 19.770 1.00 52.28 585 GLY A N 1
ATOM 4681 C CA . GLY A 1 585 ? -7.072 -9.080 20.254 1.00 52.28 585 GLY A CA 1
ATOM 4682 C C . GLY A 1 585 ? -6.384 -9.074 21.620 1.00 52.28 585 GLY A C 1
ATOM 4683 O O . GLY A 1 585 ? -6.271 -10.117 22.258 1.00 52.28 585 GLY A O 1
ATOM 4684 N N . THR A 1 586 ? -5.951 -7.905 22.093 1.00 55.66 586 THR A N 1
ATOM 4685 C CA . THR A 1 586 ? -5.317 -7.716 23.405 1.00 55.66 586 THR A CA 1
ATOM 4686 C C . THR A 1 586 ? -6.308 -7.658 24.568 1.00 55.66 586 THR A C 1
ATOM 4688 O O . THR A 1 586 ? -5.881 -7.722 25.722 1.00 55.66 586 THR A O 1
ATOM 4691 N N . TRP A 1 587 ? -7.611 -7.540 24.295 1.00 72.38 587 TRP A N 1
ATOM 4692 C CA . TRP A 1 587 ? -8.627 -7.399 25.333 1.00 72.38 587 TRP A CA 1
ATOM 4693 C C . TRP A 1 587 ? -8.773 -8.679 26.162 1.00 72.38 587 TRP A C 1
ATOM 4695 O O . TRP A 1 587 ? -8.949 -9.785 25.642 1.00 72.38 587 TRP A O 1
ATOM 4705 N N . ARG A 1 588 ? -8.762 -8.531 27.489 1.00 70.88 588 ARG A N 1
ATOM 4706 C CA . ARG A 1 588 ? -8.755 -9.642 28.460 1.00 70.88 588 ARG A CA 1
ATOM 4707 C C . ARG A 1 588 ? -10.113 -10.328 28.634 1.00 70.88 588 ARG A C 1
ATOM 4709 O O . ARG A 1 588 ? -10.229 -11.282 29.402 1.00 70.88 588 ARG A O 1
ATOM 4716 N N . GLY A 1 589 ? -11.120 -9.877 27.892 1.00 79.69 589 GLY A N 1
ATOM 4717 C CA . GLY A 1 589 ? -12.504 -10.313 27.999 1.00 79.69 589 GLY A CA 1
ATOM 4718 C C . GLY A 1 589 ? -13.260 -9.617 29.132 1.00 79.69 589 GLY A C 1
ATOM 4719 O O . GLY A 1 589 ? -12.697 -9.252 30.161 1.00 79.69 589 GLY A O 1
ATOM 4720 N N . GLY A 1 590 ? -14.557 -9.423 28.929 1.00 89.62 590 GLY A N 1
ATOM 4721 C CA . GLY A 1 590 ? -15.423 -8.637 29.797 1.00 89.62 590 GLY A CA 1
A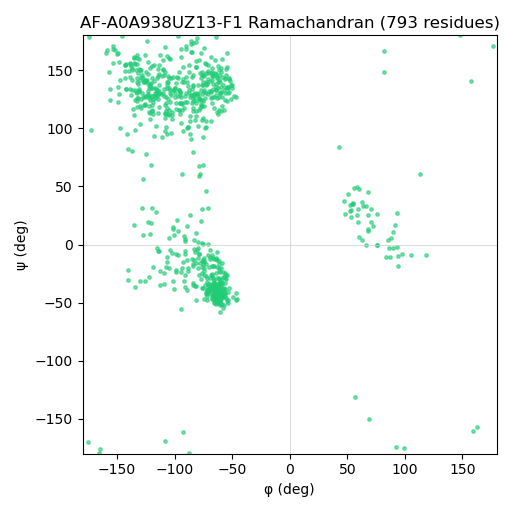TOM 4722 C C . GLY A 1 590 ? -16.678 -8.176 29.063 1.00 89.62 590 GLY A C 1
ATOM 4723 O O . GLY A 1 590 ? -17.068 -8.748 28.043 1.00 89.62 590 GLY A O 1
ATOM 4724 N N . GLU A 1 591 ? -17.327 -7.152 29.605 1.00 93.38 591 GLU A N 1
ATOM 4725 C CA . GLU A 1 591 ? -18.491 -6.520 28.990 1.00 93.38 591 GLU A CA 1
ATOM 4726 C C . GLU A 1 591 ? -18.069 -5.180 28.391 1.00 93.38 591 GLU A C 1
ATOM 4728 O O . GLU A 1 591 ? -17.713 -4.246 29.113 1.00 93.38 591 GLU A O 1
ATOM 4733 N N . ALA A 1 592 ? -18.080 -5.110 27.065 1.00 92.00 592 ALA A N 1
ATOM 4734 C CA . ALA A 1 592 ? -17.766 -3.904 26.325 1.00 92.00 592 ALA A CA 1
ATOM 4735 C C . ALA A 1 592 ? -19.046 -3.114 26.024 1.00 92.00 592 ALA A C 1
ATOM 4737 O O . ALA A 1 592 ? -20.094 -3.692 25.731 1.00 92.00 592 ALA A O 1
ATOM 4738 N N . ARG A 1 593 ? -18.958 -1.788 26.089 1.00 93.62 593 ARG A N 1
ATOM 4739 C CA . ARG A 1 593 ? -20.026 -0.835 25.779 1.00 93.62 593 ARG A CA 1
ATOM 4740 C C . ARG A 1 593 ? -19.762 -0.232 24.408 1.00 93.62 593 ARG A C 1
ATOM 4742 O O . ARG A 1 593 ? -18.670 0.289 24.171 1.00 93.62 593 ARG A O 1
ATOM 4749 N N . LEU A 1 594 ? -20.771 -0.273 23.547 1.00 92.94 594 LEU A N 1
ATOM 4750 C CA . LEU A 1 594 ? -20.789 0.430 22.274 1.00 92.94 594 LEU A CA 1
ATOM 4751 C C . LEU A 1 594 ? -21.594 1.717 22.440 1.00 92.94 594 LEU A C 1
ATOM 4753 O O . LEU A 1 594 ? -22.756 1.681 22.846 1.00 92.94 594 LEU A O 1
ATOM 4757 N N . LEU A 1 595 ? -20.954 2.844 22.169 1.00 94.81 595 LEU A N 1
ATOM 4758 C CA . LEU A 1 595 ? -21.479 4.189 22.363 1.00 94.81 595 LEU A CA 1
ATOM 4759 C C . LEU A 1 595 ? -21.428 4.920 21.028 1.00 94.81 595 LEU A C 1
ATOM 4761 O O . LEU A 1 595 ? -20.418 4.836 20.338 1.00 94.81 595 LEU A O 1
ATOM 4765 N N . VAL A 1 596 ? -22.465 5.672 20.683 1.00 95.81 596 VAL A N 1
ATOM 4766 C CA . VAL A 1 596 ? -22.486 6.450 19.438 1.00 95.81 596 VAL A CA 1
ATOM 4767 C C . VAL A 1 596 ? -22.898 7.887 19.680 1.00 95.81 596 VAL A C 1
ATOM 4769 O O . VAL A 1 596 ? -23.554 8.201 20.677 1.00 95.81 596 VAL A O 1
ATOM 4772 N N . GLY A 1 597 ? -22.551 8.758 18.746 1.00 95.94 597 GLY A N 1
ATOM 4773 C CA . GLY A 1 597 ? -23.089 10.104 18.710 1.00 95.94 597 GLY A CA 1
ATOM 4774 C C . GLY A 1 597 ? -22.634 10.868 17.483 1.00 95.94 597 GLY A C 1
ATOM 4775 O O . GLY A 1 597 ? -22.050 10.316 16.552 1.00 95.94 597 GLY A O 1
ATOM 4776 N N . PHE A 1 598 ? -22.923 12.162 17.502 1.00 96.00 598 PHE A N 1
ATOM 4777 C CA . PHE A 1 598 ? -22.616 13.062 16.404 1.00 96.00 598 PHE A CA 1
ATOM 4778 C C . PHE A 1 598 ? -21.906 14.299 16.924 1.00 96.00 598 PHE A C 1
ATOM 4780 O O . PHE A 1 598 ? -22.142 14.743 18.051 1.00 96.00 598 PHE A O 1
ATOM 4787 N N . TRP A 1 599 ? -21.047 14.885 16.103 1.00 90.44 599 TRP A N 1
ATOM 4788 C CA . TRP A 1 599 ? -20.388 16.141 16.427 1.00 90.44 599 TRP A CA 1
ATOM 4789 C C . TRP A 1 599 ? -20.222 17.018 15.198 1.00 90.44 599 TRP A C 1
ATOM 4791 O O . TRP A 1 599 ? -20.171 16.541 14.069 1.00 90.44 599 TRP A O 1
ATOM 4801 N N . ASP A 1 600 ? -20.144 18.318 15.430 1.00 86.62 600 ASP A N 1
ATOM 4802 C CA . ASP A 1 600 ? -19.881 19.311 14.406 1.00 86.62 600 ASP A CA 1
ATOM 4803 C C . ASP A 1 600 ? -18.381 19.649 14.403 1.00 86.62 600 ASP A C 1
ATOM 4805 O O . ASP A 1 600 ? -17.842 20.170 15.384 1.00 86.62 600 ASP A O 1
ATOM 4809 N N . LYS A 1 601 ? -17.704 19.338 13.293 1.00 75.56 601 LYS A N 1
ATOM 4810 C CA . LYS A 1 601 ? -16.258 19.523 13.093 1.00 75.56 601 LYS A CA 1
ATOM 4811 C C . LYS A 1 601 ? -15.829 20.984 13.187 1.00 75.56 601 LYS A C 1
ATOM 4813 O O . LYS A 1 601 ? -14.748 21.261 13.701 1.00 75.56 601 LYS A O 1
ATOM 4818 N N . ALA A 1 602 ? -16.664 21.906 12.709 1.00 72.44 602 ALA A N 1
ATOM 4819 C CA . ALA A 1 602 ? -16.339 23.328 12.641 1.00 72.44 602 ALA A CA 1
ATOM 4820 C C . ALA A 1 602 ? -16.333 23.974 14.036 1.00 72.44 602 ALA A C 1
ATOM 4822 O O . ALA A 1 602 ? -15.419 24.711 14.395 1.00 72.44 602 ALA A O 1
ATOM 4823 N N . SER A 1 603 ? -17.337 23.657 14.846 1.00 81.25 603 SER A N 1
ATOM 4824 C CA . SER A 1 603 ? -17.498 24.145 16.217 1.00 81.25 603 SER A CA 1
ATOM 4825 C C . SER A 1 603 ? -16.819 23.262 17.263 1.00 81.25 603 SER A C 1
ATOM 4827 O O . SER A 1 603 ? -16.681 23.685 18.413 1.00 81.25 603 SER A O 1
ATOM 4829 N N . ARG A 1 604 ? -16.405 22.048 16.880 1.00 79.56 604 ARG A N 1
ATOM 4830 C CA . ARG A 1 604 ? -15.831 21.009 17.748 1.00 79.56 604 ARG A CA 1
ATOM 4831 C C . ARG A 1 604 ? -16.731 20.645 18.935 1.00 79.56 604 ARG A C 1
ATOM 4833 O O . ARG A 1 604 ? -16.246 20.346 20.025 1.00 79.56 604 ARG A O 1
ATOM 4840 N N . LYS A 1 605 ? -18.051 20.675 18.736 1.00 88.06 605 LYS A N 1
ATOM 4841 C CA . LYS A 1 605 ? -19.055 20.335 19.757 1.00 88.06 605 LYS A CA 1
ATOM 4842 C C . LYS A 1 605 ? -19.852 19.101 19.364 1.00 88.06 605 LYS A C 1
ATOM 4844 O O . LYS A 1 605 ? -20.192 18.930 18.197 1.00 88.06 605 LYS A O 1
ATOM 4849 N N . ARG A 1 606 ? -20.188 18.267 20.350 1.00 91.62 606 ARG A N 1
ATOM 4850 C CA . ARG A 1 606 ? -21.143 17.169 20.164 1.00 91.62 606 ARG A CA 1
ATOM 4851 C C . ARG A 1 606 ? -22.557 17.717 20.007 1.00 91.62 606 ARG A C 1
ATOM 4853 O O . ARG A 1 606 ? -22.892 18.765 20.562 1.00 91.62 606 ARG A O 1
ATOM 4860 N N . LEU A 1 607 ? -23.364 17.021 19.219 1.00 94.81 607 LEU A N 1
ATOM 4861 C CA . LEU A 1 607 ? -24.794 17.277 19.130 1.00 94.81 607 LEU A CA 1
ATOM 4862 C C . LEU A 1 607 ? -25.439 16.739 20.405 1.00 94.81 607 LEU A C 1
ATOM 4864 O O . LEU A 1 607 ? -25.169 15.608 20.794 1.00 94.81 607 LEU A O 1
ATOM 4868 N N . SER A 1 608 ? -26.303 17.538 21.031 1.00 95.69 608 SER A N 1
ATOM 4869 C CA . SER A 1 608 ? -26.979 17.141 22.266 1.00 95.69 608 SER A CA 1
ATOM 4870 C C . SER A 1 608 ? -27.790 15.865 22.055 1.00 95.69 608 SER A C 1
ATOM 4872 O O . SER A 1 608 ? -28.643 15.848 21.162 1.00 95.69 608 SER A O 1
ATOM 4874 N N . ALA A 1 609 ? -27.578 14.846 22.882 1.00 95.81 609 ALA A N 1
ATOM 4875 C CA . ALA A 1 609 ? -28.259 13.562 22.749 1.00 95.81 609 ALA A CA 1
ATOM 4876 C C . ALA A 1 609 ? -29.351 13.376 23.814 1.00 95.81 609 ALA A C 1
ATOM 4878 O O . ALA A 1 609 ? -29.168 13.700 24.989 1.00 95.81 609 ALA A O 1
ATOM 4879 N N . ARG A 1 610 ? -30.490 12.810 23.415 1.00 95.06 610 ARG A N 1
ATOM 4880 C CA . ARG A 1 610 ? -31.563 12.340 24.302 1.00 95.06 610 ARG A CA 1
ATOM 4881 C C . ARG A 1 610 ? -31.936 10.928 23.887 1.00 95.06 610 ARG A C 1
ATOM 4883 O O . ARG A 1 610 ? -32.129 10.683 22.709 1.00 95.06 610 ARG A O 1
ATOM 4890 N N . SER A 1 611 ? -32.042 9.997 24.821 1.00 93.06 611 SER A N 1
ATOM 4891 C CA . SER A 1 611 ? -32.396 8.610 24.513 1.00 93.06 611 SER A CA 1
ATOM 4892 C C . SER A 1 611 ? -33.171 7.996 25.666 1.00 93.06 611 SER A C 1
ATOM 4894 O O . SER A 1 611 ? -33.042 8.450 26.805 1.00 93.06 611 SER A O 1
ATOM 4896 N N . GLU A 1 612 ? -33.947 6.954 25.375 1.00 86.06 612 GLU A N 1
ATOM 4897 C CA . GLU A 1 612 ? -34.481 6.059 26.406 1.00 86.06 612 GLU A CA 1
ATOM 4898 C C . GLU A 1 612 ? -33.367 5.230 27.077 1.00 86.06 612 GLU A C 1
ATOM 4900 O O . GLU A 1 612 ? -33.503 4.811 28.228 1.00 86.06 612 GLU A O 1
ATOM 4905 N N . GLY A 1 613 ? -32.249 5.010 26.375 1.00 81.56 613 GLY A N 1
ATOM 4906 C CA . GLY A 1 613 ? -31.059 4.331 26.882 1.00 81.56 613 GLY A CA 1
ATOM 4907 C C . GLY A 1 613 ? -30.078 5.247 27.632 1.00 81.56 613 GLY A C 1
ATOM 4908 O O . GLY A 1 613 ? -30.256 6.465 27.687 1.00 81.56 613 GLY A O 1
ATOM 4909 N N . PRO A 1 614 ? -29.000 4.681 28.213 1.00 90.25 614 PRO A N 1
ATOM 4910 C CA . PRO A 1 614 ? -27.977 5.461 28.905 1.00 90.25 614 PRO A CA 1
ATOM 4911 C C . PRO A 1 614 ? -27.297 6.476 27.977 1.00 90.25 614 PRO A C 1
ATOM 4913 O O . PRO A 1 614 ? -26.803 6.111 26.908 1.00 90.25 614 PRO A O 1
ATOM 4916 N N . VAL A 1 615 ? -27.218 7.733 28.425 1.00 92.56 615 VAL A N 1
ATOM 4917 C CA . VAL A 1 615 ? -26.501 8.817 27.738 1.00 92.56 615 VAL A CA 1
ATOM 4918 C C . VAL A 1 615 ? -25.346 9.312 28.608 1.00 92.56 615 VAL A C 1
ATOM 4920 O O . VAL A 1 615 ? -25.537 9.623 29.783 1.00 92.56 615 VAL A O 1
ATOM 4923 N N . GLU A 1 616 ? -24.145 9.399 28.039 1.00 91.19 616 GLU A N 1
ATOM 4924 C CA . GLU A 1 616 ? -22.929 9.852 28.720 1.00 91.19 616 GLU A CA 1
ATOM 4925 C C . GLU A 1 616 ? -22.148 10.826 27.830 1.00 91.19 616 GLU A C 1
ATOM 4927 O O . GLU A 1 616 ? -21.547 10.417 26.836 1.00 91.19 616 GLU A O 1
ATOM 4932 N N . ASP A 1 617 ? -22.094 12.107 28.213 1.00 90.81 617 ASP A N 1
ATOM 4933 C CA . ASP A 1 617 ? -21.365 13.150 27.467 1.00 90.81 617 ASP A CA 1
ATOM 4934 C C . ASP A 1 617 ? -21.837 13.239 25.998 1.00 90.81 617 ASP A C 1
ATOM 4936 O O . ASP A 1 617 ? -21.046 13.155 25.061 1.00 90.81 617 ASP A O 1
ATOM 4940 N N . ASP A 1 618 ? -23.160 13.297 25.802 1.00 95.00 618 ASP A N 1
ATOM 4941 C CA . ASP A 1 618 ? -23.831 13.274 24.490 1.00 95.00 618 ASP A CA 1
ATOM 4942 C C . ASP A 1 618 ? -23.541 12.025 23.632 1.00 95.00 618 ASP A C 1
ATOM 4944 O O . ASP A 1 618 ? -23.645 12.041 22.405 1.00 95.00 618 ASP A O 1
ATOM 4948 N N . ARG A 1 619 ? -23.192 10.911 24.284 1.00 94.25 619 ARG A N 1
ATOM 4949 C CA . ARG A 1 619 ? -23.031 9.595 23.653 1.00 94.25 619 ARG A CA 1
ATOM 4950 C C . ARG A 1 619 ? -24.123 8.665 24.134 1.00 94.25 619 ARG A C 1
ATOM 4952 O O . ARG A 1 619 ? -24.303 8.514 25.339 1.00 94.25 619 ARG A O 1
ATOM 4959 N N . VAL A 1 620 ? -24.808 8.015 23.211 1.00 96.12 620 VAL A N 1
ATOM 4960 C CA . VAL A 1 620 ? -25.865 7.049 23.511 1.00 96.12 620 VAL A CA 1
ATOM 4961 C C . VAL A 1 620 ? -25.261 5.650 23.532 1.00 96.12 620 VAL A C 1
ATOM 4963 O O . VAL A 1 620 ? -24.605 5.246 22.574 1.00 96.12 620 VAL A O 1
ATOM 4966 N N . GLU A 1 621 ? -25.466 4.900 24.613 1.00 95.50 621 GLU A N 1
ATOM 4967 C CA . GLU A 1 621 ? -25.065 3.492 24.692 1.00 95.50 621 GLU A CA 1
ATOM 4968 C C . GLU A 1 621 ? -26.035 2.621 23.889 1.00 95.50 621 GLU A C 1
ATOM 4970 O O . GLU A 1 621 ? -27.176 2.399 24.295 1.00 95.50 621 GLU A O 1
ATOM 4975 N N . VAL A 1 622 ? -25.567 2.102 22.756 1.00 93.56 622 VAL A N 1
ATOM 4976 C CA . VAL A 1 622 ? -26.399 1.345 21.812 1.00 93.56 622 VAL A CA 1
ATOM 4977 C C . VAL A 1 622 ? -26.386 -0.150 22.065 1.00 93.56 622 VAL A C 1
ATOM 4979 O O . VAL A 1 622 ? -27.389 -0.824 21.840 1.00 93.56 622 VAL A O 1
ATOM 4982 N N . ALA A 1 623 ? -25.272 -0.680 22.572 1.00 92.62 623 ALA A N 1
ATOM 4983 C CA . ALA A 1 623 ? -25.127 -2.104 22.812 1.00 92.62 623 ALA A CA 1
ATOM 4984 C C . ALA A 1 623 ? -24.133 -2.420 23.927 1.00 92.62 623 ALA A C 1
ATOM 4986 O O . ALA A 1 623 ? -23.211 -1.658 24.220 1.00 92.62 623 ALA A O 1
ATOM 4987 N N . ARG A 1 624 ? -24.319 -3.604 24.515 1.00 93.31 624 ARG A N 1
ATOM 4988 C CA . ARG A 1 624 ? -23.339 -4.249 25.384 1.00 93.31 624 ARG A CA 1
ATOM 4989 C C . ARG A 1 624 ? -22.944 -5.568 24.759 1.00 93.31 624 ARG A C 1
ATOM 4991 O O . ARG A 1 624 ? -23.817 -6.378 24.453 1.00 93.31 624 ARG A O 1
ATOM 4998 N N . ILE A 1 625 ? -21.650 -5.762 24.559 1.00 93.44 625 ILE A N 1
ATOM 4999 C CA . ILE A 1 625 ? -21.092 -6.921 23.872 1.00 93.44 625 ILE A CA 1
ATOM 5000 C C . ILE A 1 625 ? -20.253 -7.710 24.860 1.00 93.44 625 ILE A C 1
ATOM 5002 O O . ILE A 1 625 ? -19.360 -7.171 25.519 1.00 93.44 625 ILE A O 1
ATOM 5006 N N . ARG A 1 626 ? -20.526 -9.010 24.958 1.00 94.31 626 ARG A N 1
ATOM 5007 C CA . ARG A 1 626 ? -19.713 -9.901 25.780 1.00 94.31 626 ARG A CA 1
ATOM 5008 C C . ARG A 1 626 ? -18.471 -10.304 24.998 1.00 94.31 626 ARG A C 1
ATOM 5010 O O . ARG A 1 626 ? -18.556 -11.092 24.059 1.00 94.31 626 ARG A O 1
ATOM 5017 N N . VAL A 1 627 ? -17.318 -9.810 25.425 1.00 89.75 627 VAL A N 1
ATOM 5018 C CA . VAL A 1 627 ? -16.022 -10.166 24.850 1.00 89.75 627 VAL A CA 1
ATOM 5019 C C . VAL A 1 627 ? -15.430 -11.313 25.662 1.00 89.75 627 VAL A C 1
ATOM 5021 O O . VAL A 1 627 ? -15.236 -11.211 26.872 1.00 89.75 627 VAL A O 1
ATOM 5024 N N . LYS A 1 628 ? -15.153 -12.441 25.018 1.00 87.06 628 LYS A N 1
ATOM 5025 C CA . LYS A 1 628 ? -14.350 -13.524 25.597 1.00 87.06 628 LYS A CA 1
ATOM 5026 C C . LYS A 1 628 ? -12.875 -13.206 25.370 1.00 87.06 628 LYS A C 1
ATOM 5028 O O . LYS A 1 628 ? -12.524 -12.660 24.330 1.00 87.06 628 LYS A O 1
ATOM 5033 N N . ALA A 1 629 ? -12.014 -13.578 26.313 1.00 70.06 629 ALA A N 1
ATOM 5034 C CA . ALA A 1 629 ? -10.573 -13.485 26.104 1.00 70.06 629 ALA A CA 1
ATOM 5035 C C . ALA A 1 629 ? -10.173 -14.226 24.813 1.00 70.06 629 ALA A C 1
ATOM 5037 O O . ALA A 1 629 ? -10.666 -15.330 24.551 1.00 70.06 629 ALA A O 1
ATOM 5038 N N . GLY A 1 630 ? -9.315 -13.601 24.008 1.00 52.59 630 GLY A N 1
ATOM 5039 C CA . GLY A 1 630 ? -8.780 -14.193 22.785 1.00 52.59 630 GLY A CA 1
ATOM 5040 C C . GLY A 1 630 ? -7.829 -15.356 23.081 1.00 52.59 630 GLY A C 1
ATOM 5041 O O . GLY A 1 630 ? -7.294 -15.485 24.184 1.00 52.59 630 GLY A O 1
ATOM 5042 N N . LEU A 1 631 ? -7.594 -16.207 22.079 1.00 43.16 631 LEU A N 1
ATOM 5043 C CA . LEU A 1 631 ? -6.583 -17.275 22.145 1.00 43.16 631 LEU A CA 1
ATOM 5044 C C . LEU A 1 631 ? -5.142 -16.726 22.139 1.00 43.16 631 LEU A C 1
ATOM 5046 O O . LEU A 1 631 ? -4.207 -17.454 22.471 1.00 43.16 631 LEU A O 1
ATOM 5050 N N . VAL A 1 632 ? -4.954 -15.439 21.831 1.00 36.34 632 VAL A N 1
ATOM 5051 C CA . VAL A 1 632 ? -3.644 -14.781 21.820 1.00 36.34 632 VAL A CA 1
ATOM 5052 C C . VAL A 1 632 ? -3.304 -14.275 23.221 1.00 36.34 632 VAL A C 1
ATOM 5054 O O . VAL A 1 632 ? -3.611 -13.153 23.618 1.00 36.34 632 VAL A O 1
ATOM 5057 N N . ARG A 1 633 ? -2.638 -15.133 23.995 1.00 39.59 633 ARG A N 1
ATOM 5058 C CA . ARG A 1 633 ? -1.945 -14.735 25.223 1.00 39.59 633 ARG A CA 1
ATOM 5059 C C . ARG A 1 633 ? -0.733 -13.867 24.865 1.00 39.59 633 ARG A C 1
ATOM 5061 O O . ARG A 1 633 ? 0.307 -14.405 24.511 1.00 39.59 633 ARG A O 1
ATOM 5068 N N . THR A 1 634 ? -0.788 -12.556 25.092 1.00 39.78 634 THR A N 1
ATOM 5069 C CA . THR A 1 634 ? 0.424 -11.785 25.439 1.00 39.78 634 THR A CA 1
ATOM 5070 C C . THR A 1 634 ? 0.735 -12.021 26.921 1.00 39.78 634 THR A C 1
ATOM 5072 O O . THR A 1 634 ? 0.558 -11.171 27.790 1.00 39.78 634 THR A O 1
ATOM 5075 N N . GLY A 1 635 ? 1.112 -13.257 27.245 1.00 46.84 635 GLY A N 1
ATOM 5076 C CA . GLY A 1 635 ? 1.392 -13.709 28.603 1.00 46.84 635 GLY A CA 1
ATOM 5077 C C . GLY A 1 635 ? 2.866 -13.588 28.954 1.00 46.84 635 GLY A C 1
ATOM 5078 O O . GLY A 1 635 ? 3.466 -14.608 29.259 1.00 46.84 635 GLY A O 1
ATOM 5079 N N . LEU A 1 636 ? 3.442 -12.382 28.924 1.00 47.94 636 LEU A N 1
ATOM 5080 C CA . LEU A 1 636 ? 4.775 -12.204 29.502 1.00 47.94 636 LEU A CA 1
ATOM 5081 C C . LEU A 1 636 ? 4.663 -12.445 31.013 1.00 47.94 636 LEU A C 1
ATOM 5083 O O . LEU A 1 636 ? 3.937 -11.732 31.711 1.00 47.94 636 LEU A O 1
ATOM 5087 N N . SER A 1 637 ? 5.353 -13.459 31.514 1.00 65.38 637 SER A N 1
ATOM 5088 C CA . SER A 1 637 ? 5.639 -13.679 32.929 1.00 65.38 637 SER A CA 1
ATOM 5089 C C . SER A 1 637 ? 6.323 -12.450 33.545 1.00 65.38 637 SER A C 1
ATOM 5091 O O . SER A 1 637 ? 6.802 -11.554 32.846 1.00 65.38 637 SER A O 1
ATOM 5093 N N . LEU A 1 638 ? 6.359 -12.379 34.879 1.00 66.50 638 LEU A N 1
ATOM 5094 C CA . LEU A 1 638 ? 7.085 -11.307 35.570 1.00 66.50 638 LEU A CA 1
ATOM 5095 C C . LEU A 1 638 ? 8.560 -11.268 35.134 1.00 66.50 638 LEU A C 1
ATOM 5097 O O . LEU A 1 638 ? 9.106 -10.186 34.936 1.00 66.50 638 LEU A O 1
ATOM 5101 N N . ASP A 1 639 ? 9.174 -12.432 34.927 1.00 68.69 639 ASP A N 1
ATOM 5102 C CA . ASP A 1 639 ? 10.568 -12.542 34.496 1.00 68.69 639 ASP A CA 1
ATOM 5103 C C . ASP A 1 639 ? 10.769 -12.028 33.063 1.00 68.69 639 ASP A C 1
ATOM 5105 O O . ASP A 1 639 ? 11.740 -11.328 32.789 1.00 68.69 639 ASP A O 1
ATOM 5109 N N . GLU A 1 640 ? 9.811 -12.260 32.164 1.00 60.12 640 GLU A N 1
ATOM 5110 C CA . GLU A 1 640 ? 9.862 -11.736 30.793 1.00 60.12 640 GLU A CA 1
ATOM 5111 C C . GLU A 1 640 ? 9.629 -10.220 30.724 1.00 60.12 640 GLU A C 1
ATOM 5113 O O . GLU A 1 640 ? 10.299 -9.530 29.953 1.00 60.12 640 GLU A O 1
ATOM 5118 N N . ARG A 1 641 ? 8.725 -9.665 31.548 1.00 68.00 641 ARG A N 1
ATOM 5119 C CA . ARG A 1 641 ? 8.557 -8.202 31.650 1.00 68.00 641 ARG A CA 1
ATOM 5120 C C . ARG A 1 641 ? 9.823 -7.539 32.185 1.00 68.00 641 ARG A C 1
ATOM 5122 O O . ARG A 1 641 ? 10.251 -6.533 31.628 1.00 68.00 641 ARG A O 1
ATOM 5129 N N . ARG A 1 642 ? 10.467 -8.142 33.190 1.00 73.44 642 ARG A N 1
ATOM 5130 C CA . ARG A 1 642 ? 11.767 -7.696 33.721 1.00 73.44 642 ARG A CA 1
ATOM 5131 C C . ARG A 1 642 ? 12.863 -7.740 32.671 1.00 73.44 642 ARG A C 1
ATOM 5133 O O . ARG A 1 642 ? 13.581 -6.761 32.517 1.00 73.44 642 ARG A O 1
ATOM 5140 N N . ALA A 1 643 ? 12.970 -8.844 31.935 1.00 68.56 643 ALA A N 1
ATOM 5141 C CA . ALA A 1 643 ? 13.974 -8.997 30.889 1.00 68.56 643 ALA A CA 1
ATOM 5142 C C . ALA A 1 643 ? 13.833 -7.906 29.817 1.00 68.56 643 ALA A C 1
ATOM 5144 O O . ALA A 1 643 ? 14.816 -7.262 29.457 1.00 68.56 643 ALA A O 1
ATOM 5145 N N . LYS A 1 644 ? 12.602 -7.627 29.368 1.00 61.41 644 LYS A N 1
ATOM 5146 C CA . LYS A 1 644 ? 12.332 -6.576 28.375 1.00 61.41 644 LYS A CA 1
ATOM 5147 C C . LYS A 1 644 ? 12.496 -5.155 28.935 1.00 61.41 644 LYS A C 1
ATOM 5149 O O . LYS A 1 644 ? 12.907 -4.254 28.209 1.00 61.41 644 LYS A O 1
ATOM 5154 N N . ALA A 1 645 ? 12.204 -4.947 30.218 1.00 70.69 645 ALA A N 1
ATOM 5155 C CA . ALA A 1 645 ? 12.367 -3.662 30.896 1.00 70.69 645 ALA A CA 1
ATOM 5156 C C . ALA A 1 645 ? 13.804 -3.402 31.384 1.00 70.69 645 ALA A C 1
ATOM 5158 O O . ALA A 1 645 ? 14.097 -2.296 31.827 1.00 70.69 645 ALA A O 1
ATOM 5159 N N . GLY A 1 646 ? 14.712 -4.379 31.279 1.00 75.38 646 GLY A N 1
ATOM 5160 C CA . GLY A 1 646 ? 16.040 -4.348 31.901 1.00 75.38 646 GLY A CA 1
ATOM 5161 C C . GLY A 1 646 ? 16.928 -3.162 31.512 1.00 75.38 646 GLY A C 1
ATOM 5162 O O . GLY A 1 646 ? 17.775 -2.767 32.298 1.00 75.38 646 GLY A O 1
ATOM 5163 N N . ARG A 1 647 ? 16.711 -2.529 30.351 1.00 71.88 647 ARG A N 1
ATOM 5164 C CA . ARG A 1 647 ? 17.432 -1.294 29.965 1.00 71.88 647 ARG A CA 1
ATOM 5165 C C . ARG A 1 647 ? 16.960 -0.030 30.700 1.00 71.88 647 ARG A C 1
ATOM 5167 O O . ARG A 1 647 ? 17.610 1.005 30.619 1.00 71.88 647 ARG A O 1
ATOM 5174 N N . PHE A 1 648 ? 15.817 -0.108 31.372 1.00 73.62 648 PHE A N 1
ATOM 5175 C CA . PHE A 1 648 ? 15.155 0.983 32.089 1.00 73.62 648 PHE A CA 1
ATOM 5176 C C . PHE A 1 648 ? 15.112 0.745 33.605 1.00 73.62 648 PHE A C 1
ATOM 5178 O O . PHE A 1 648 ? 14.677 1.623 34.347 1.00 73.62 648 PHE A O 1
ATOM 5185 N N . ILE A 1 649 ? 15.552 -0.433 34.061 1.00 81.75 649 ILE A N 1
ATOM 5186 C CA . ILE A 1 649 ? 15.617 -0.822 35.469 1.00 81.75 649 ILE A CA 1
ATOM 5187 C C . ILE A 1 649 ? 17.085 -1.001 35.844 1.00 81.75 649 ILE A C 1
ATOM 5189 O O . ILE A 1 649 ? 17.819 -1.716 35.168 1.00 81.75 649 ILE A O 1
ATOM 5193 N N . SER A 1 650 ? 17.510 -0.383 36.936 1.00 76.50 650 SER A N 1
ATOM 5194 C CA . SER A 1 650 ? 18.872 -0.495 37.456 1.00 76.50 650 SER A CA 1
ATOM 5195 C C . SER A 1 650 ? 18.847 -0.625 38.977 1.00 76.50 650 SER A C 1
ATOM 5197 O O . SER A 1 650 ? 17.903 -0.182 39.621 1.00 76.50 650 SER A O 1
ATOM 5199 N N . PHE A 1 651 ? 19.887 -1.208 39.569 1.00 78.25 651 PHE A N 1
ATOM 5200 C CA . PHE A 1 651 ? 20.128 -1.126 41.019 1.00 78.25 651 PHE A CA 1
ATOM 5201 C C . PHE A 1 651 ? 21.132 -0.023 41.382 1.00 78.25 651 PHE A C 1
ATOM 5203 O O . PHE A 1 651 ? 21.254 0.341 42.550 1.00 78.25 651 PHE A O 1
ATOM 5210 N N . ASP A 1 652 ? 21.774 0.569 40.375 1.00 72.44 652 ASP A N 1
ATOM 5211 C CA . ASP A 1 652 ? 22.592 1.770 40.493 1.00 72.44 652 ASP A CA 1
ATOM 5212 C C . ASP A 1 652 ? 21.789 2.989 40.040 1.00 72.44 652 ASP A C 1
ATOM 5214 O O . ASP A 1 652 ? 21.134 2.945 38.994 1.00 72.44 652 ASP A O 1
ATOM 5218 N N . LYS A 1 653 ? 21.845 4.084 40.812 1.00 79.06 653 LYS A N 1
ATOM 5219 C CA . LYS A 1 653 ? 21.098 5.313 40.516 1.00 79.06 653 LYS A CA 1
ATOM 5220 C C . LYS A 1 653 ? 21.542 5.896 39.159 1.00 79.06 653 LYS A C 1
ATOM 5222 O O . LYS A 1 653 ? 22.687 6.337 39.053 1.00 79.06 653 LYS A O 1
ATOM 5227 N N . PRO A 1 654 ? 20.656 5.964 38.149 1.00 75.38 654 PRO A N 1
ATOM 5228 C CA . PRO A 1 654 ? 20.960 6.590 36.865 1.00 75.38 654 PRO A CA 1
ATOM 5229 C C . PRO A 1 654 ? 21.152 8.113 37.000 1.00 75.38 654 PRO A C 1
ATOM 5231 O O . PRO A 1 654 ? 20.558 8.724 37.897 1.00 75.38 654 PRO A O 1
ATOM 5234 N N . PRO A 1 655 ? 21.951 8.748 36.121 1.00 73.44 655 PRO A N 1
ATOM 5235 C CA . PRO A 1 655 ? 22.068 10.203 36.082 1.00 73.44 655 PRO A CA 1
ATOM 5236 C C . PRO A 1 655 ? 20.753 10.841 35.606 1.00 73.44 655 PRO A C 1
ATOM 5238 O O . PRO A 1 655 ? 20.106 10.316 34.703 1.00 73.44 655 PRO A O 1
ATOM 5241 N N . MET A 1 656 ? 20.380 11.973 36.206 1.00 78.31 656 MET A N 1
ATOM 5242 C CA . MET A 1 656 ? 19.227 12.799 35.825 1.00 78.31 656 MET A CA 1
ATOM 5243 C C . MET A 1 656 ? 19.605 14.275 35.918 1.00 78.31 656 MET A C 1
ATOM 5245 O O . MET A 1 656 ? 20.420 14.640 36.769 1.00 78.31 656 MET A O 1
ATOM 5249 N N . ASP A 1 657 ? 18.993 15.094 35.068 1.00 72.56 657 ASP A N 1
ATOM 5250 C CA . ASP A 1 657 ? 19.308 16.515 34.920 1.00 72.56 657 ASP A CA 1
ATOM 5251 C C . ASP A 1 657 ? 18.764 17.325 36.106 1.00 72.56 657 ASP A C 1
ATOM 5253 O O . ASP A 1 657 ? 19.502 18.091 36.726 1.00 72.56 657 ASP A O 1
ATOM 5257 N N . ASP A 1 658 ? 17.503 17.087 36.486 1.00 80.38 658 ASP A N 1
ATOM 5258 C CA . ASP A 1 658 ? 16.864 17.733 37.633 1.00 80.38 658 ASP A CA 1
ATOM 5259 C C . ASP A 1 658 ? 16.677 16.731 38.776 1.00 80.38 658 ASP A C 1
ATOM 5261 O O . ASP A 1 658 ? 15.868 15.804 38.682 1.00 80.38 658 ASP A O 1
ATOM 5265 N N . ALA A 1 659 ? 17.382 16.929 39.891 1.00 83.38 659 ALA A N 1
ATOM 5266 C CA . ALA A 1 659 ? 17.151 16.155 41.108 1.00 83.38 659 ALA A CA 1
ATOM 5267 C C . ALA A 1 659 ? 15.860 16.609 41.808 1.00 83.38 659 ALA A C 1
ATOM 5269 O O . ALA A 1 659 ? 15.662 17.797 42.062 1.00 83.38 659 ALA A O 1
ATOM 5270 N N . LEU A 1 660 ? 15.008 15.649 42.168 1.00 87.00 660 LEU A N 1
ATOM 5271 C CA . LEU A 1 660 ? 13.766 15.864 42.913 1.00 87.00 660 LEU A CA 1
ATOM 5272 C C . LEU A 1 660 ? 13.731 14.982 44.165 1.00 87.00 660 LEU A C 1
ATOM 5274 O O . LEU A 1 660 ? 14.486 14.018 44.283 1.00 87.00 660 LEU A O 1
ATOM 5278 N N . SER A 1 661 ? 12.848 15.319 45.105 1.00 88.00 661 SER A N 1
ATOM 5279 C CA . SER A 1 661 ? 12.632 14.538 46.325 1.00 88.00 661 SER A CA 1
ATOM 5280 C C . SER A 1 661 ? 11.147 14.518 46.676 1.00 88.00 661 SER A C 1
ATOM 5282 O O . SER A 1 661 ? 10.621 15.450 47.293 1.00 88.00 661 SER A O 1
ATOM 5284 N N . ALA A 1 662 ? 10.463 13.463 46.233 1.00 94.75 662 ALA A N 1
ATOM 5285 C CA . ALA A 1 662 ? 9.083 13.180 46.608 1.00 94.75 662 ALA A CA 1
ATOM 5286 C C . ALA A 1 662 ? 8.883 11.687 46.874 1.00 94.75 662 ALA A C 1
ATOM 5288 O O . ALA A 1 662 ? 9.281 10.854 46.063 1.00 94.75 662 ALA A O 1
ATOM 5289 N N . THR A 1 663 ? 8.220 11.355 47.977 1.00 96.19 663 THR A N 1
ATOM 5290 C CA . THR A 1 663 ? 7.973 9.979 48.411 1.00 96.19 663 THR A CA 1
ATOM 5291 C C . THR A 1 663 ? 6.478 9.715 48.502 1.00 96.19 663 THR A C 1
ATOM 5293 O O . THR A 1 663 ? 5.765 10.339 49.285 1.00 96.19 663 THR A O 1
ATOM 5296 N N . PHE A 1 664 ? 5.993 8.749 47.727 1.00 96.31 664 PHE A N 1
ATOM 5297 C CA . PHE A 1 664 ? 4.592 8.347 47.678 1.00 96.31 664 PHE A CA 1
ATOM 5298 C C . PHE A 1 664 ? 4.348 7.148 48.592 1.00 96.31 664 PHE A C 1
ATOM 5300 O O . PHE A 1 664 ? 4.894 6.056 48.390 1.00 96.31 664 PHE A O 1
ATOM 5307 N N . GLY A 1 665 ? 3.529 7.359 49.622 1.00 92.69 665 GLY A N 1
ATOM 5308 C CA . GLY A 1 665 ? 3.080 6.341 50.572 1.00 92.69 665 GLY A CA 1
ATOM 5309 C C . GLY A 1 665 ? 4.205 5.650 51.341 1.00 92.69 665 GLY A C 1
ATOM 5310 O O . GLY A 1 665 ? 3.998 4.539 51.823 1.00 92.69 665 GLY A O 1
ATOM 5311 N N . GLY A 1 666 ? 5.398 6.255 51.398 1.00 92.06 666 GLY A N 1
ATOM 5312 C CA . GLY A 1 666 ? 6.608 5.641 51.952 1.00 92.06 666 GLY A CA 1
ATOM 5313 C C . GLY A 1 666 ? 7.163 4.468 51.132 1.00 92.06 666 GLY A C 1
ATOM 5314 O O . GLY A 1 666 ? 7.971 3.704 51.652 1.00 92.06 666 GLY A O 1
ATOM 5315 N N . LYS A 1 667 ? 6.701 4.270 49.887 1.00 93.62 667 LYS A N 1
ATOM 5316 C CA . LYS A 1 667 ? 7.019 3.080 49.077 1.00 93.62 667 LYS A CA 1
ATOM 5317 C C . LYS A 1 667 ? 7.689 3.379 47.737 1.00 93.62 667 LYS A C 1
ATOM 5319 O O . LYS A 1 667 ? 8.431 2.531 47.247 1.00 93.62 667 LYS A O 1
ATOM 5324 N N . VAL A 1 668 ? 7.444 4.550 47.149 1.00 95.31 668 VAL A N 1
ATOM 5325 C CA . VAL A 1 668 ? 8.044 4.971 45.871 1.00 95.31 668 VAL A CA 1
ATOM 5326 C C . VAL A 1 668 ? 8.651 6.351 46.022 1.00 95.31 668 VAL A C 1
ATOM 5328 O O . VAL A 1 668 ? 7.946 7.279 46.403 1.00 95.31 668 VAL A O 1
ATOM 5331 N N . GLU A 1 669 ? 9.924 6.495 45.687 1.00 95.06 669 GLU A N 1
ATOM 5332 C CA . GLU A 1 669 ? 10.617 7.780 45.615 1.00 95.06 669 GLU A CA 1
ATOM 5333 C C . GLU A 1 669 ? 10.680 8.246 44.156 1.00 95.06 669 GLU A C 1
ATOM 5335 O O . GLU A 1 669 ? 11.096 7.487 43.286 1.00 95.06 669 GLU A O 1
ATOM 5340 N N . LEU A 1 670 ? 10.299 9.492 43.876 1.00 95.19 670 LEU A N 1
ATOM 5341 C CA . LEU A 1 670 ? 10.639 10.215 42.650 1.00 95.19 670 LEU A CA 1
ATOM 5342 C C . LEU A 1 670 ? 11.909 11.025 42.925 1.00 95.19 670 LEU A C 1
ATOM 5344 O O . LEU A 1 670 ? 11.906 11.936 43.755 1.00 95.19 670 LEU A O 1
ATOM 5348 N N . LEU A 1 671 ? 12.985 10.677 42.223 1.00 92.38 671 LEU A N 1
ATOM 5349 C CA . LEU A 1 671 ? 14.340 11.167 42.482 1.00 92.38 671 LEU A CA 1
ATOM 5350 C C . LEU A 1 671 ? 14.837 12.180 41.450 1.00 92.38 671 LEU A C 1
ATOM 5352 O O . LEU A 1 671 ? 15.848 12.845 41.686 1.00 92.38 671 LEU A O 1
ATOM 5356 N N . GLY A 1 672 ? 14.171 12.282 40.301 1.00 89.38 672 GLY A N 1
ATOM 5357 C CA . GLY A 1 672 ? 14.509 13.274 39.289 1.00 89.38 672 GLY A CA 1
ATOM 5358 C C . GLY A 1 672 ? 13.682 13.182 38.016 1.00 89.38 672 GLY A C 1
ATOM 5359 O O . GLY A 1 672 ? 12.929 12.224 37.823 1.00 89.38 672 GLY A O 1
ATOM 5360 N N . ILE A 1 673 ? 13.834 14.188 37.157 1.00 89.69 673 ILE A N 1
ATOM 5361 C CA . ILE A 1 673 ? 13.195 14.275 35.837 1.00 89.69 673 ILE A CA 1
ATOM 5362 C C . ILE A 1 673 ? 14.169 14.797 34.779 1.00 89.69 673 ILE A C 1
ATOM 5364 O O . ILE A 1 673 ? 15.087 15.546 35.101 1.00 89.69 673 ILE A O 1
ATOM 5368 N N . ASN A 1 674 ? 13.930 14.425 33.520 1.00 82.50 674 ASN A N 1
ATOM 5369 C CA . ASN A 1 674 ? 14.548 15.066 32.359 1.00 82.50 674 ASN A CA 1
ATOM 5370 C C . ASN A 1 674 ? 13.450 15.650 31.477 1.00 82.50 674 ASN A C 1
ATOM 5372 O O . ASN A 1 674 ? 12.450 14.985 31.190 1.00 82.50 674 ASN A O 1
ATOM 5376 N N . ARG A 1 675 ? 13.664 16.886 31.030 1.00 80.81 675 ARG A N 1
ATOM 5377 C CA . ARG A 1 675 ? 12.713 17.665 30.237 1.00 80.81 675 ARG A CA 1
ATOM 5378 C C . ARG A 1 675 ? 13.263 17.818 28.822 1.00 80.81 675 ARG A C 1
ATOM 5380 O O . ARG A 1 675 ? 14.039 18.733 28.570 1.00 80.81 675 ARG A O 1
ATOM 5387 N N . SER A 1 676 ? 12.904 16.919 27.908 1.00 65.56 676 SER A N 1
ATOM 5388 C CA . SER A 1 676 ? 13.406 16.979 26.527 1.00 65.56 676 SER A CA 1
ATOM 5389 C C . SER A 1 676 ? 12.585 17.920 25.648 1.00 65.56 676 SER A C 1
ATOM 5391 O O . SER A 1 676 ? 13.157 18.602 24.799 1.00 65.56 676 SER A O 1
ATOM 5393 N N . ARG A 1 677 ? 11.262 18.013 25.862 1.00 69.00 677 ARG A N 1
ATOM 5394 C CA . ARG A 1 677 ? 10.384 18.868 25.045 1.00 69.00 677 ARG A CA 1
ATOM 5395 C C . ARG A 1 677 ? 9.213 19.447 25.841 1.00 69.00 677 ARG A C 1
ATOM 5397 O O . ARG A 1 677 ? 8.208 18.774 26.059 1.00 69.00 677 ARG A O 1
ATOM 5404 N N . MET A 1 678 ? 9.353 20.709 26.257 1.00 75.88 678 MET A N 1
ATOM 5405 C CA . MET A 1 678 ? 8.390 21.419 27.121 1.00 75.88 678 MET A CA 1
ATOM 5406 C C . MET A 1 678 ? 7.675 22.597 26.440 1.00 75.88 678 MET A C 1
ATOM 5408 O O . MET A 1 678 ? 6.762 23.169 27.028 1.00 75.88 678 MET A O 1
ATOM 5412 N N . ASP A 1 679 ? 8.050 22.939 25.208 1.00 81.25 679 ASP A N 1
ATOM 5413 C CA . ASP A 1 679 ? 7.342 23.914 24.379 1.00 81.25 679 ASP A CA 1
ATOM 5414 C C . ASP A 1 679 ? 6.850 23.198 23.119 1.00 81.25 679 ASP A C 1
ATOM 5416 O O . ASP A 1 679 ? 7.641 22.716 22.303 1.00 81.25 679 ASP A O 1
ATOM 5420 N N . VAL A 1 680 ? 5.532 23.057 22.992 1.00 81.19 680 VAL A N 1
ATOM 5421 C CA . VAL A 1 680 ? 4.899 22.228 21.957 1.00 81.19 680 VAL A CA 1
ATOM 5422 C C . VAL A 1 680 ? 3.753 22.981 21.300 1.00 81.19 680 VAL A C 1
ATOM 5424 O O . VAL A 1 680 ? 3.116 23.825 21.920 1.00 81.19 680 VAL A O 1
ATOM 5427 N N . LYS A 1 681 ? 3.466 22.697 20.030 1.00 84.75 681 LYS A N 1
ATOM 5428 C CA . LYS A 1 681 ? 2.250 23.197 19.371 1.00 84.75 681 LYS A CA 1
ATOM 5429 C C . LYS A 1 681 ? 1.072 22.260 19.676 1.00 84.75 681 LYS A C 1
ATOM 5431 O O . LYS A 1 681 ? 1.277 21.134 20.132 1.00 84.75 681 LYS A O 1
ATOM 5436 N N . LEU A 1 682 ? -0.161 22.698 19.422 1.00 72.69 682 LEU A N 1
ATOM 5437 C CA . LEU A 1 682 ? -1.312 21.788 19.342 1.00 72.69 682 LEU A CA 1
ATOM 5438 C C . LEU A 1 682 ? -1.013 20.650 18.346 1.00 72.69 682 LEU A C 1
ATOM 5440 O O . LEU A 1 682 ? -0.340 20.889 17.348 1.00 72.69 682 LEU A O 1
ATOM 5444 N N . ALA A 1 683 ? -1.481 19.430 18.633 1.00 68.19 683 ALA A N 1
ATOM 5445 C CA . ALA A 1 683 ? -1.078 18.181 17.961 1.00 68.19 683 ALA A CA 1
ATOM 5446 C C . ALA A 1 683 ? 0.389 17.752 18.188 1.00 68.19 683 ALA A C 1
ATOM 5448 O O . ALA A 1 683 ? 0.797 16.701 17.707 1.00 68.19 683 ALA A O 1
ATOM 5449 N N . GLY A 1 684 ? 1.179 18.522 18.943 1.00 67.94 684 GLY A N 1
ATOM 5450 C CA . GLY A 1 684 ? 2.533 18.151 19.350 1.00 67.94 684 GLY A CA 1
ATOM 5451 C C . GLY A 1 684 ? 2.567 17.204 20.553 1.00 67.94 684 GLY A C 1
ATOM 5452 O O . GLY A 1 684 ? 1.545 16.881 21.158 1.00 67.94 684 GLY A O 1
ATOM 5453 N N . THR A 1 685 ? 3.773 16.793 20.938 1.00 78.88 685 THR A N 1
ATOM 5454 C CA . THR A 1 685 ? 4.002 15.827 22.020 1.00 78.88 685 THR A CA 1
ATOM 5455 C C . THR A 1 685 ? 4.909 16.425 23.081 1.00 78.88 685 THR A C 1
ATOM 5457 O O . THR A 1 685 ? 5.999 16.896 22.762 1.00 78.88 685 THR A O 1
ATOM 5460 N N . VAL A 1 686 ? 4.473 16.388 24.338 1.00 79.94 686 VAL A N 1
ATOM 5461 C CA . VAL A 1 686 ? 5.308 16.728 25.496 1.00 79.94 686 VAL A CA 1
ATOM 5462 C C . VAL A 1 686 ? 6.105 15.497 25.879 1.00 79.94 686 VAL A C 1
ATOM 5464 O O . VAL A 1 686 ? 5.526 14.439 26.115 1.00 79.94 686 VAL A O 1
ATOM 5467 N N . GLU A 1 687 ? 7.421 15.634 25.973 1.00 79.06 687 GLU A N 1
ATOM 5468 C CA . GLU A 1 687 ? 8.295 14.531 26.353 1.00 79.06 687 GLU A CA 1
ATOM 5469 C C . GLU A 1 687 ? 8.975 14.799 27.688 1.00 79.06 687 GLU A C 1
ATOM 5471 O O . GLU A 1 687 ? 9.664 15.808 27.876 1.00 79.06 687 GLU A O 1
ATOM 5476 N N . MET A 1 688 ? 8.800 13.855 28.612 1.00 82.94 688 MET A N 1
ATOM 5477 C CA . MET A 1 688 ? 9.432 13.896 29.919 1.00 82.94 688 MET A CA 1
ATOM 5478 C C . MET A 1 688 ? 9.843 12.491 30.357 1.00 82.94 688 MET A C 1
ATOM 5480 O O . MET A 1 688 ? 9.157 11.500 30.087 1.00 82.94 688 MET A O 1
ATOM 5484 N N . SER A 1 689 ? 10.989 12.423 31.030 1.00 85.62 689 SER A N 1
ATOM 5485 C CA . SER A 1 689 ? 11.469 11.207 31.685 1.00 85.62 689 SER A CA 1
ATOM 5486 C C . SER A 1 689 ? 11.426 11.370 33.198 1.00 85.62 689 SER A C 1
ATOM 5488 O O . SER A 1 689 ? 11.721 12.451 33.705 1.00 85.62 689 SER A O 1
ATOM 5490 N N . TYR A 1 690 ? 11.127 10.292 33.909 1.00 91.62 690 TYR A N 1
ATOM 5491 C CA . TYR A 1 690 ? 11.055 10.235 35.363 1.00 91.62 690 TYR A CA 1
ATOM 5492 C C . TYR A 1 690 ? 12.031 9.186 35.877 1.00 91.62 690 TYR A C 1
ATOM 5494 O O . TYR A 1 690 ? 12.098 8.087 35.328 1.00 91.62 690 TYR A O 1
ATOM 5502 N N . LEU A 1 691 ? 12.746 9.497 36.953 1.00 92.75 691 LEU A N 1
ATOM 5503 C CA . LEU A 1 691 ? 13.530 8.516 37.689 1.00 92.75 691 LEU A CA 1
ATOM 5504 C C . LEU A 1 691 ? 12.854 8.217 39.016 1.00 92.75 691 LEU A C 1
ATOM 5506 O O . LEU A 1 691 ? 12.814 9.065 39.911 1.00 92.75 691 LEU A O 1
ATOM 5510 N N . PHE A 1 692 ? 12.403 6.981 39.163 1.00 95.25 692 PHE A N 1
ATOM 5511 C CA . PHE A 1 692 ? 11.849 6.477 40.404 1.00 95.25 692 PHE A CA 1
ATOM 5512 C C . PHE A 1 692 ? 12.799 5.516 41.106 1.00 95.25 692 PHE A C 1
ATOM 5514 O O . PHE A 1 692 ? 13.690 4.939 40.484 1.00 95.25 692 PHE A O 1
ATOM 5521 N N . ARG A 1 693 ? 12.556 5.294 42.396 1.00 95.00 693 ARG A N 1
ATOM 5522 C CA . ARG A 1 693 ? 13.104 4.186 43.172 1.00 95.00 693 ARG A CA 1
ATOM 5523 C C . ARG A 1 693 ? 12.001 3.520 43.985 1.00 95.00 693 ARG A C 1
ATOM 5525 O O . ARG A 1 693 ? 11.255 4.189 44.700 1.00 95.00 693 ARG A O 1
ATOM 5532 N N . ALA A 1 694 ? 11.912 2.199 43.910 1.00 94.81 694 ALA A N 1
ATOM 5533 C CA . ALA A 1 694 ? 11.069 1.419 44.806 1.00 94.81 694 ALA A CA 1
ATOM 5534 C C . ALA A 1 694 ? 11.765 1.261 46.166 1.00 94.81 694 ALA A C 1
ATOM 5536 O O . ALA A 1 694 ? 12.822 0.643 46.274 1.00 94.81 694 ALA A O 1
ATOM 5537 N N . VAL A 1 695 ? 11.171 1.817 47.221 1.00 93.50 695 VAL A N 1
ATOM 5538 C CA . VAL A 1 695 ? 11.662 1.681 48.605 1.00 93.50 695 VAL A CA 1
ATOM 5539 C C . VAL A 1 695 ? 11.313 0.306 49.171 1.00 93.50 695 VAL A C 1
ATOM 5541 O O . VAL A 1 695 ? 12.027 -0.220 50.011 1.00 93.50 695 VAL A O 1
ATOM 5544 N N . THR A 1 696 ? 10.213 -0.282 48.706 1.00 90.19 696 THR A N 1
ATOM 5545 C CA . THR A 1 696 ? 9.756 -1.630 49.057 1.00 90.19 696 THR A CA 1
ATOM 5546 C C . THR A 1 696 ? 8.905 -2.182 47.913 1.00 90.19 696 THR A C 1
ATOM 5548 O O . THR A 1 696 ? 8.545 -1.436 46.999 1.00 90.19 696 THR A O 1
ATOM 5551 N N . GLU A 1 697 ? 8.548 -3.465 47.953 1.00 84.00 697 GLU A N 1
ATOM 5552 C CA . GLU A 1 697 ? 7.612 -4.037 46.982 1.00 84.00 697 GLU A CA 1
ATOM 5553 C C . GLU A 1 697 ? 6.249 -3.326 47.024 1.00 84.00 697 GLU A C 1
ATOM 5555 O O . GLU A 1 697 ? 5.672 -3.037 48.086 1.00 84.00 697 GLU A O 1
ATOM 5560 N N . LEU A 1 698 ? 5.728 -3.027 45.834 1.00 85.94 698 LEU A N 1
ATOM 5561 C CA . LEU A 1 698 ? 4.521 -2.226 45.666 1.00 85.94 698 LEU A CA 1
ATOM 5562 C C . LEU A 1 698 ? 3.273 -3.111 45.557 1.00 85.94 698 LEU A C 1
ATOM 5564 O O . LEU A 1 698 ? 3.298 -4.144 44.885 1.00 85.94 698 LEU A O 1
ATOM 5568 N N . PRO A 1 699 ? 2.139 -2.722 46.172 1.00 82.88 699 PRO A N 1
ATOM 5569 C CA . PRO A 1 699 ? 0.898 -3.465 46.016 1.00 82.88 699 PRO A CA 1
ATOM 5570 C C . PRO A 1 699 ? 0.430 -3.509 44.559 1.00 82.88 699 PRO A C 1
ATOM 5572 O O . PRO A 1 699 ? 0.461 -2.512 43.830 1.00 82.88 699 PRO A O 1
ATOM 5575 N N . LYS A 1 700 ? -0.110 -4.662 44.151 1.00 78.94 700 LYS A N 1
ATOM 5576 C CA . LYS A 1 700 ? -0.785 -4.787 42.855 1.00 78.94 700 LYS A CA 1
ATOM 5577 C C . LYS A 1 700 ? -1.969 -3.822 42.791 1.00 78.94 700 LYS A C 1
ATOM 5579 O O . LYS A 1 700 ? -2.799 -3.798 43.695 1.00 78.94 700 LYS A O 1
ATOM 5584 N N . GLY A 1 701 ? -2.063 -3.067 41.698 1.00 76.31 701 GLY A N 1
ATOM 5585 C CA . GLY A 1 701 ? -3.151 -2.115 41.454 1.00 76.31 701 GLY A CA 1
ATOM 5586 C C . GLY A 1 701 ? -2.774 -0.647 41.635 1.00 76.31 701 GLY A C 1
ATOM 5587 O O . GLY A 1 701 ? -3.559 0.204 41.224 1.00 76.31 701 GLY A O 1
ATOM 5588 N N . TRP A 1 702 ? -1.581 -0.346 42.161 1.00 90.00 702 TRP A N 1
ATOM 5589 C CA . TRP A 1 702 ? -1.064 1.022 42.171 1.00 90.00 702 TRP A CA 1
ATOM 5590 C C . TRP A 1 702 ? -0.839 1.539 40.745 1.00 90.00 702 TRP A C 1
ATOM 5592 O O . TRP A 1 702 ? -0.362 0.799 39.878 1.00 90.00 702 TRP A O 1
ATOM 5602 N N . ARG A 1 703 ? -1.200 2.801 40.494 1.00 88.81 703 ARG A N 1
ATOM 5603 C CA . ARG A 1 703 ? -1.124 3.449 39.175 1.00 88.81 703 ARG A CA 1
ATOM 5604 C C . ARG A 1 703 ? -0.462 4.812 39.270 1.00 88.81 703 ARG A C 1
ATOM 5606 O O . ARG A 1 703 ? -0.773 5.577 40.182 1.00 88.81 703 ARG A O 1
ATOM 5613 N N . LEU A 1 704 ? 0.401 5.101 38.302 1.00 91.56 704 LEU A N 1
ATOM 5614 C CA . LEU A 1 704 ? 0.986 6.417 38.101 1.00 91.56 704 LEU A CA 1
ATOM 5615 C C . LEU A 1 704 ? -0.066 7.334 37.471 1.00 91.56 704 LEU A C 1
ATOM 5617 O O . LEU A 1 704 ? -0.793 6.914 36.570 1.00 91.56 704 LEU A O 1
ATOM 5621 N N . THR A 1 705 ? -0.143 8.570 37.947 1.00 93.56 705 THR A N 1
ATOM 5622 C CA . THR A 1 705 ? -0.997 9.606 37.366 1.00 93.56 705 THR A CA 1
ATOM 5623 C C . THR A 1 705 ? -0.155 10.805 36.976 1.00 93.56 705 THR A C 1
ATOM 5625 O O . THR A 1 705 ? 0.629 11.277 37.801 1.00 93.56 705 THR A O 1
ATOM 5628 N N . VAL A 1 706 ? -0.331 11.323 35.766 1.00 92.94 706 VAL A N 1
ATOM 5629 C CA . VAL A 1 706 ? 0.343 12.526 35.276 1.00 92.94 706 VAL A CA 1
ATOM 5630 C C . VAL A 1 706 ? -0.690 13.407 34.595 1.00 92.94 706 VAL A C 1
ATOM 5632 O O . VAL A 1 706 ? -1.346 12.965 33.662 1.00 92.94 706 VAL A O 1
ATOM 5635 N N . LYS A 1 707 ? -0.834 14.662 35.025 1.00 92.50 707 LYS A N 1
ATOM 5636 C CA . LYS A 1 707 ? -1.732 15.633 34.387 1.00 92.50 707 LYS A CA 1
ATOM 5637 C C . LYS A 1 707 ? -0.992 16.909 34.015 1.00 92.50 707 LYS A C 1
ATOM 5639 O O . LYS A 1 707 ? -0.189 17.419 34.797 1.00 92.50 707 LYS A O 1
ATOM 5644 N N . LEU A 1 708 ? -1.329 17.477 32.862 1.00 92.56 708 LEU A N 1
ATOM 5645 C CA . LEU A 1 708 ? -0.994 18.862 32.531 1.00 92.56 708 LEU A CA 1
ATOM 5646 C C . LEU A 1 708 ? -2.184 19.723 32.934 1.00 92.56 708 LEU A C 1
ATOM 5648 O O . LEU A 1 708 ? -3.282 19.484 32.450 1.00 92.56 708 LEU A O 1
ATOM 5652 N N . ARG A 1 709 ? -2.001 20.711 33.806 1.00 90.81 709 ARG A N 1
ATOM 5653 C CA . ARG A 1 709 ? -3.100 21.507 34.362 1.00 90.81 709 ARG A CA 1
ATOM 5654 C C . ARG A 1 709 ? -2.870 23.000 34.199 1.00 90.81 709 ARG A C 1
ATOM 5656 O O . ARG A 1 709 ? -1.857 23.525 34.653 1.00 90.81 709 ARG A O 1
ATOM 5663 N N . GLN A 1 710 ? -3.839 23.691 33.619 1.00 87.56 710 GLN A N 1
ATOM 5664 C CA . GLN A 1 710 ? -3.860 25.147 33.535 1.00 87.56 710 GLN A CA 1
ATOM 5665 C C . GLN A 1 710 ? -4.516 25.754 34.788 1.00 87.56 710 GLN A C 1
ATOM 5667 O O . GLN A 1 710 ? -5.378 25.132 35.411 1.00 87.56 710 GLN A O 1
ATOM 5672 N N . GLU A 1 711 ? -4.172 26.998 35.133 1.00 78.62 711 GLU A N 1
ATOM 5673 C CA . GLU A 1 711 ? -4.837 27.743 36.221 1.00 78.62 711 GLU A CA 1
ATOM 5674 C C . GLU A 1 711 ? -6.352 27.894 36.001 1.00 78.62 711 GLU A C 1
ATOM 5676 O O . GLU A 1 711 ? -7.123 27.923 36.955 1.00 78.62 711 GLU A O 1
ATOM 5681 N N . SER A 1 712 ? -6.789 27.908 34.738 1.00 76.69 712 SER A N 1
ATOM 5682 C CA . SER A 1 712 ? -8.200 27.941 34.332 1.00 76.69 712 SER A CA 1
ATOM 5683 C C . SER A 1 712 ? -8.993 26.681 34.715 1.00 76.69 712 SER A C 1
ATOM 5685 O O . SER A 1 712 ? -10.218 26.677 34.606 1.00 76.69 712 SER A O 1
ATOM 5687 N N . GLY A 1 713 ? -8.310 25.608 35.133 1.00 74.50 713 GLY A N 1
ATOM 5688 C CA . GLY A 1 713 ? -8.900 24.307 35.445 1.00 74.50 713 GLY A CA 1
ATOM 5689 C C . GLY A 1 713 ? -8.902 23.306 34.286 1.00 74.50 713 GLY A C 1
ATOM 5690 O O . GLY A 1 713 ? -9.325 22.173 34.496 1.00 74.50 713 GLY A O 1
ATOM 5691 N N . ALA A 1 714 ? -8.421 23.676 33.093 1.00 78.00 714 ALA A N 1
ATOM 5692 C CA . ALA A 1 714 ? -8.238 22.728 31.992 1.00 78.00 714 ALA A CA 1
ATOM 5693 C C . ALA A 1 714 ? -7.146 21.699 32.332 1.00 78.00 714 ALA A C 1
ATOM 5695 O O . ALA A 1 714 ? -6.064 22.078 32.788 1.00 78.00 714 ALA A O 1
ATOM 5696 N N . GLU A 1 715 ? -7.420 20.415 32.088 1.00 83.06 715 GLU A N 1
ATOM 5697 C CA . GLU A 1 715 ? -6.478 19.316 32.314 1.00 83.06 715 GLU A CA 1
ATOM 5698 C C . GLU A 1 715 ? -6.280 18.478 31.040 1.00 83.06 715 GLU A C 1
ATOM 5700 O O . GLU A 1 715 ? -7.235 18.202 30.314 1.00 83.06 715 GLU A O 1
ATOM 5705 N N . VAL A 1 716 ? -5.041 18.054 30.792 1.00 83.31 716 VAL A N 1
ATOM 5706 C CA . VAL A 1 716 ? -4.676 17.028 29.805 1.00 83.31 716 VAL A CA 1
ATOM 5707 C C . VAL A 1 716 ? -4.211 15.794 30.567 1.00 83.31 716 VAL A C 1
ATOM 5709 O O . VAL A 1 716 ? -3.389 15.901 31.483 1.00 83.31 716 VAL A O 1
ATOM 5712 N N . ASP A 1 717 ? -4.753 14.636 30.200 1.00 83.81 717 ASP A N 1
ATOM 5713 C CA . ASP A 1 717 ? -4.422 13.357 30.820 1.00 83.81 717 ASP A CA 1
ATOM 5714 C C . ASP A 1 717 ? -3.154 12.750 30.206 1.00 83.81 717 ASP A C 1
ATOM 5716 O O . ASP A 1 717 ? -3.090 12.544 28.996 1.00 83.81 717 ASP A O 1
ATOM 5720 N N . GLY A 1 718 ? -2.160 12.468 31.044 1.00 78.62 718 GLY A N 1
ATOM 5721 C CA . GLY A 1 718 ? -0.936 11.740 30.713 1.00 78.62 718 GLY A CA 1
ATOM 5722 C C . GLY A 1 718 ? -0.734 10.499 31.589 1.00 78.62 718 GLY A C 1
ATOM 5723 O O . GLY A 1 718 ? 0.395 10.027 31.732 1.00 78.62 718 GLY A O 1
ATOM 5724 N N . ASP A 1 719 ? -1.789 9.991 32.234 1.00 87.12 719 ASP A N 1
ATOM 5725 C CA . ASP A 1 719 ? -1.731 8.770 33.034 1.00 87.12 719 ASP A CA 1
ATOM 5726 C C . ASP A 1 719 ? -1.323 7.584 32.151 1.00 87.12 719 ASP A C 1
ATOM 5728 O O . ASP A 1 719 ? -1.904 7.320 31.098 1.00 87.12 719 ASP A O 1
ATOM 5732 N N . HIS A 1 720 ? -0.338 6.821 32.608 1.00 82.31 720 HIS A N 1
ATOM 5733 C CA . HIS A 1 720 ? 0.169 5.667 31.881 1.00 82.31 720 HIS A CA 1
ATOM 5734 C C . HIS A 1 720 ? 0.741 4.631 32.842 1.00 82.31 720 HIS A C 1
ATOM 5736 O O . HIS A 1 720 ? 0.947 4.861 34.035 1.00 82.31 720 HIS A O 1
ATOM 5742 N N . VAL A 1 721 ? 0.979 3.442 32.302 1.00 81.69 721 VAL A N 1
ATOM 5743 C CA . VAL A 1 721 ? 1.742 2.409 32.992 1.00 81.69 721 VAL A CA 1
ATOM 5744 C C . VAL A 1 721 ? 3.222 2.632 32.665 1.00 81.69 721 VAL A C 1
ATOM 5746 O O . VAL A 1 721 ? 3.536 2.755 31.476 1.00 81.69 721 VAL A O 1
ATOM 5749 N N . PRO A 1 722 ? 4.119 2.655 33.670 1.00 84.62 722 PRO A N 1
ATOM 5750 C CA . PRO A 1 722 ? 5.531 2.920 33.439 1.00 84.62 722 PRO A CA 1
ATOM 5751 C C . PRO A 1 722 ? 6.173 1.991 32.407 1.00 84.62 722 PRO A C 1
ATOM 5753 O O . PRO A 1 722 ? 5.761 0.837 32.217 1.00 84.62 722 PRO A O 1
ATOM 5756 N N . ILE A 1 723 ? 7.216 2.506 31.762 1.00 76.12 723 ILE A N 1
ATOM 5757 C CA . ILE A 1 723 ? 7.987 1.834 30.713 1.00 76.12 723 ILE A CA 1
ATOM 5758 C C . ILE A 1 723 ? 7.074 1.485 29.528 1.00 76.12 723 ILE A C 1
ATOM 5760 O O . ILE A 1 723 ? 7.020 0.349 29.058 1.00 76.12 723 ILE A O 1
ATOM 5764 N N . GLY A 1 724 ? 6.275 2.460 29.084 1.00 61.47 724 GLY A N 1
ATOM 5765 C CA . GLY A 1 724 ? 5.400 2.316 27.915 1.00 61.47 724 GLY A CA 1
ATOM 5766 C C . GLY A 1 724 ? 4.367 1.187 28.032 1.00 61.47 724 GLY A C 1
ATOM 5767 O O . GLY A 1 724 ? 4.012 0.573 27.029 1.00 61.47 724 GLY A O 1
ATOM 5768 N N . GLY A 1 725 ? 3.906 0.870 29.245 1.00 66.00 725 GLY A N 1
ATOM 5769 C CA . GLY A 1 725 ? 2.980 -0.240 29.484 1.00 66.00 725 GLY A CA 1
ATOM 5770 C C . GLY A 1 725 ? 3.615 -1.546 29.948 1.00 66.00 725 GLY A C 1
ATOM 5771 O O . GLY A 1 725 ? 2.888 -2.467 30.325 1.00 66.00 725 GLY A O 1
ATOM 5772 N N . LEU A 1 726 ? 4.944 -1.642 29.935 1.00 69.94 726 LEU A N 1
ATOM 5773 C CA . LEU A 1 726 ? 5.656 -2.901 30.129 1.00 69.94 726 LEU A CA 1
ATOM 5774 C C . LEU A 1 726 ? 5.859 -3.281 31.597 1.00 69.94 726 LEU A C 1
ATOM 5776 O O . LEU A 1 726 ? 5.885 -4.471 31.903 1.00 69.94 726 LEU A O 1
ATOM 5780 N N . TYR A 1 727 ? 6.029 -2.311 32.499 1.00 82.19 727 TYR A N 1
ATOM 5781 C CA . TYR A 1 727 ? 6.470 -2.595 33.867 1.00 82.19 727 TYR A CA 1
ATOM 5782 C C . TYR A 1 727 ? 5.681 -1.780 34.902 1.00 82.19 727 TYR A C 1
ATOM 5784 O O . TYR A 1 727 ? 6.137 -0.734 35.374 1.00 82.19 727 TYR A O 1
ATOM 5792 N N . PRO A 1 728 ? 4.459 -2.228 35.249 1.00 88.06 728 PRO A N 1
ATOM 5793 C CA . PRO A 1 728 ? 3.610 -1.525 36.202 1.00 88.06 728 PRO A CA 1
ATOM 5794 C C . PRO A 1 728 ? 4.258 -1.447 37.585 1.00 88.06 728 PRO A C 1
ATOM 5796 O O . PRO A 1 728 ? 5.002 -2.340 37.974 1.00 88.06 728 PRO A O 1
ATOM 5799 N N . LEU A 1 729 ? 3.889 -0.423 38.361 1.00 86.50 729 LEU A N 1
ATOM 5800 C CA . LEU A 1 729 ? 4.382 -0.199 39.729 1.00 86.50 729 LEU A CA 1
ATOM 5801 C C . LEU A 1 729 ? 4.365 -1.483 40.575 1.00 86.50 729 LEU A C 1
ATOM 5803 O O . LEU A 1 729 ? 5.362 -1.838 41.184 1.00 86.50 729 LEU A O 1
ATOM 5807 N N . GLY A 1 730 ? 3.264 -2.239 40.554 1.00 86.88 730 GLY A N 1
ATOM 5808 C CA . GLY A 1 730 ? 3.133 -3.482 41.329 1.00 86.88 730 GLY A CA 1
ATOM 5809 C C . GLY A 1 730 ? 4.107 -4.615 40.965 1.00 86.88 730 GLY A C 1
ATOM 5810 O O . GLY A 1 730 ? 4.094 -5.640 41.642 1.00 86.88 730 GLY A O 1
ATOM 5811 N N . ASP A 1 731 ? 4.908 -4.463 39.909 1.00 87.75 731 ASP A N 1
ATOM 5812 C CA . ASP A 1 731 ? 5.952 -5.414 39.520 1.00 87.75 731 ASP A CA 1
ATOM 5813 C C . ASP A 1 731 ? 7.361 -4.993 39.991 1.00 87.75 731 ASP A C 1
ATOM 5815 O O . ASP A 1 731 ? 8.287 -5.799 39.871 1.00 87.75 731 ASP A O 1
ATOM 5819 N N . TRP A 1 732 ? 7.537 -3.780 40.533 1.00 91.06 732 TRP A N 1
ATOM 5820 C CA . TRP A 1 732 ? 8.834 -3.237 40.961 1.00 91.06 732 TRP A CA 1
ATOM 5821 C C . TRP A 1 732 ? 9.337 -3.916 42.244 1.00 91.06 732 TRP A C 1
ATOM 5823 O O . TRP A 1 732 ? 8.556 -4.155 43.171 1.00 91.06 732 TRP A O 1
ATOM 5833 N N . ARG A 1 733 ? 10.644 -4.207 42.324 1.00 89.69 733 ARG A N 1
ATOM 5834 C CA . ARG A 1 733 ? 11.281 -4.722 43.556 1.00 89.69 733 ARG A CA 1
ATOM 5835 C C . ARG A 1 733 ? 11.849 -3.609 44.402 1.00 89.69 733 ARG A C 1
ATOM 5837 O O . ARG A 1 733 ? 12.314 -2.596 43.897 1.00 89.69 733 ARG A O 1
ATOM 5844 N N . GLU A 1 734 ? 11.915 -3.882 45.694 1.00 93.44 734 GLU A N 1
ATOM 5845 C CA . GLU A 1 734 ? 12.712 -3.103 46.627 1.00 93.44 734 GLU A CA 1
ATOM 5846 C C . GLU A 1 734 ? 14.131 -2.844 46.091 1.00 93.44 734 GLU A C 1
ATOM 5848 O O . GLU A 1 734 ? 14.845 -3.762 45.684 1.00 93.44 734 GLU A O 1
ATOM 5853 N N . GLY A 1 735 ? 14.518 -1.570 46.074 1.00 89.19 735 GLY A N 1
ATOM 5854 C CA . GLY A 1 735 ? 15.813 -1.095 45.603 1.00 89.19 735 GLY A CA 1
ATOM 5855 C C . GLY A 1 735 ? 15.905 -0.803 44.103 1.00 89.19 735 GLY A C 1
ATOM 5856 O O . GLY A 1 735 ? 16.891 -0.186 43.706 1.00 89.19 735 GLY A O 1
ATOM 5857 N N . GLU A 1 736 ? 14.920 -1.183 43.281 1.00 91.50 736 GLU A N 1
ATOM 5858 C CA . GLU A 1 736 ? 14.950 -0.918 41.835 1.00 91.50 736 GLU A CA 1
ATOM 5859 C C . GLU A 1 736 ? 14.804 0.580 41.546 1.00 91.50 736 GLU A C 1
ATOM 5861 O O . GLU A 1 736 ? 13.838 1.221 41.967 1.00 91.50 736 GLU A O 1
ATOM 5866 N N . TYR A 1 737 ? 15.749 1.120 40.780 1.00 92.19 737 TYR A N 1
ATOM 5867 C CA . TYR A 1 737 ? 15.620 2.392 40.086 1.00 92.19 737 TYR A CA 1
ATOM 5868 C C . TYR A 1 737 ? 14.933 2.160 38.746 1.00 92.19 737 TYR A C 1
ATOM 5870 O O . TYR A 1 737 ? 15.377 1.316 37.969 1.00 92.19 737 TYR A O 1
ATOM 5878 N N . VAL A 1 738 ? 13.876 2.917 38.462 1.00 90.69 738 VAL A N 1
ATOM 5879 C CA . VAL A 1 738 ? 13.086 2.785 37.234 1.00 90.69 738 VAL A CA 1
ATOM 5880 C C . VAL A 1 738 ? 13.080 4.110 36.488 1.00 90.69 738 VAL A C 1
ATOM 5882 O O . VAL A 1 738 ? 12.613 5.119 37.016 1.00 90.69 738 VAL A O 1
ATOM 5885 N N . VAL A 1 739 ? 13.600 4.099 35.261 1.00 88.75 739 VAL A N 1
ATOM 5886 C CA . VAL A 1 739 ? 13.551 5.236 34.338 1.00 88.75 739 VAL A CA 1
ATOM 5887 C C . VAL A 1 739 ? 12.362 5.058 33.414 1.00 88.75 739 VAL A C 1
ATOM 5889 O O . VAL A 1 739 ? 12.337 4.170 32.565 1.00 88.75 739 VAL A O 1
ATOM 5892 N N . ASP A 1 740 ? 11.384 5.929 33.566 1.00 89.00 740 ASP A N 1
ATOM 5893 C CA . ASP A 1 740 ? 10.171 5.922 32.771 1.00 89.00 740 ASP A CA 1
ATOM 5894 C C . ASP A 1 740 ? 10.189 7.082 31.778 1.00 89.00 740 ASP A C 1
ATOM 5896 O O . ASP A 1 740 ? 10.551 8.200 32.138 1.00 89.00 740 ASP A O 1
ATOM 5900 N N . ARG A 1 741 ? 9.830 6.819 30.522 1.00 82.06 741 ARG A N 1
ATOM 5901 C CA . ARG A 1 741 ? 9.751 7.828 29.459 1.00 82.06 741 ARG A CA 1
ATOM 5902 C C . ARG A 1 741 ? 8.371 7.758 28.845 1.00 82.06 741 ARG A C 1
ATOM 5904 O O . ARG A 1 741 ? 7.998 6.711 28.313 1.00 82.06 741 ARG A O 1
ATOM 5911 N N . HIS A 1 742 ? 7.637 8.864 28.895 1.00 76.62 742 HIS A N 1
ATOM 5912 C CA . HIS A 1 742 ? 6.273 8.887 28.393 1.00 76.62 742 HIS A CA 1
ATOM 5913 C C . HIS A 1 742 ? 5.974 10.143 27.574 1.00 76.62 742 HIS A C 1
ATOM 5915 O O . HIS A 1 742 ? 5.991 11.246 28.130 1.00 76.62 742 HIS A O 1
ATOM 5921 N N . PRO A 1 743 ? 5.677 9.986 26.272 1.00 76.06 743 PRO A N 1
ATOM 5922 C CA . PRO A 1 743 ? 5.152 11.068 25.459 1.00 76.06 743 PRO A CA 1
ATOM 5923 C C . PRO A 1 743 ? 3.688 11.346 25.824 1.00 76.06 743 PRO A C 1
ATOM 5925 O O . PRO A 1 743 ? 2.849 10.447 25.778 1.00 76.06 743 PRO A O 1
ATOM 5928 N N . ILE A 1 744 ? 3.368 12.599 26.146 1.00 80.19 744 ILE A N 1
ATOM 5929 C CA . ILE A 1 744 ? 1.992 13.069 26.347 1.00 80.19 744 ILE A CA 1
ATOM 5930 C C . ILE A 1 744 ? 1.571 13.831 25.092 1.00 80.19 744 ILE A C 1
ATOM 5932 O O . ILE A 1 744 ? 2.043 14.941 24.835 1.00 80.19 744 ILE A O 1
ATOM 5936 N N . HIS A 1 745 ? 0.685 13.231 24.301 1.00 77.00 745 HIS A N 1
ATOM 5937 C CA . HIS A 1 745 ? 0.179 13.840 23.073 1.00 77.00 745 HIS A CA 1
ATOM 5938 C C . HIS A 1 745 ? -0.849 14.931 23.374 1.00 77.00 745 HIS A C 1
ATOM 5940 O O . HIS A 1 745 ? -1.824 14.718 24.098 1.00 77.00 745 HIS A O 1
ATOM 5946 N N . ILE A 1 746 ? -0.644 16.104 22.782 1.00 78.00 746 ILE A N 1
ATOM 5947 C CA . ILE A 1 746 ? -1.521 17.254 22.944 1.00 78.00 746 ILE A CA 1
ATOM 5948 C C . ILE A 1 746 ? -2.619 17.205 21.890 1.00 78.00 746 ILE A C 1
ATOM 5950 O O . ILE A 1 746 ? -2.432 17.613 20.746 1.00 78.00 746 ILE A O 1
ATOM 5954 N N . ASP A 1 747 ? -3.800 16.747 22.297 1.00 69.12 747 ASP A N 1
ATOM 5955 C CA . ASP A 1 747 ? -4.988 16.737 21.446 1.00 69.12 747 ASP A CA 1
ATOM 5956 C C . ASP A 1 747 ? -5.335 18.172 21.013 1.00 69.12 747 ASP A C 1
ATOM 5958 O O . ASP A 1 747 ? -5.703 19.016 21.840 1.00 69.12 747 ASP A O 1
ATOM 5962 N N . MET A 1 748 ? -5.233 18.446 19.709 1.00 69.12 748 MET A N 1
ATOM 5963 C CA . MET A 1 748 ? -5.500 19.768 19.142 1.00 69.12 748 MET A CA 1
ATOM 5964 C C . MET A 1 748 ? -6.968 20.201 19.233 1.00 69.12 748 MET A C 1
ATOM 5966 O O . MET A 1 748 ? -7.260 21.384 19.067 1.00 69.12 748 MET A O 1
ATOM 5970 N N . HIS A 1 749 ? -7.896 19.265 19.441 1.00 59.12 749 HIS A N 1
ATOM 5971 C CA . HIS A 1 749 ? -9.337 19.491 19.563 1.00 59.12 749 HIS A CA 1
ATOM 5972 C C . HIS A 1 749 ? -9.774 19.728 21.009 1.00 59.12 749 HIS A C 1
ATOM 5974 O O . HIS A 1 749 ? -10.787 20.396 21.225 1.00 59.12 749 HIS A O 1
ATOM 5980 N N . ARG A 1 750 ? -9.025 19.207 21.989 1.00 63.09 750 ARG A N 1
ATOM 5981 C CA . ARG A 1 750 ? -9.375 19.274 23.421 1.00 63.09 750 ARG A CA 1
ATOM 5982 C C . ARG A 1 750 ? -8.491 20.209 24.239 1.00 63.09 750 ARG A C 1
ATOM 5984 O O . ARG A 1 750 ? -8.942 20.717 25.265 1.00 63.09 750 ARG A O 1
ATOM 5991 N N . THR A 1 751 ? -7.264 20.462 23.794 1.00 76.88 751 THR A N 1
ATOM 5992 C CA . THR A 1 751 ? -6.293 21.269 24.538 1.00 76.88 751 THR A CA 1
ATOM 5993 C C . THR A 1 751 ? -6.309 22.708 24.046 1.00 76.88 751 THR A C 1
ATOM 5995 O O . THR A 1 751 ? -6.289 22.966 22.845 1.00 76.88 751 THR A O 1
ATOM 5998 N N . ARG A 1 752 ? -6.355 23.675 24.966 1.00 82.94 752 ARG A N 1
ATOM 5999 C CA . ARG A 1 752 ? -6.247 25.099 24.617 1.00 82.94 752 ARG A CA 1
ATOM 6000 C C . ARG A 1 752 ? -4.784 25.536 24.650 1.00 82.94 752 ARG A C 1
ATOM 6002 O O . ARG A 1 752 ? -4.073 25.095 25.554 1.00 82.94 752 ARG A O 1
ATOM 6009 N N . PRO A 1 753 ? -4.337 26.429 23.754 1.00 88.12 753 PRO A N 1
ATOM 6010 C CA . PRO A 1 753 ? -3.034 27.058 23.901 1.00 88.12 753 PRO A CA 1
ATOM 6011 C C . PRO A 1 753 ? -2.901 27.761 25.259 1.00 88.12 753 PRO A C 1
ATOM 6013 O O . PRO A 1 753 ? -3.863 28.340 25.774 1.00 88.12 753 PRO A O 1
ATOM 6016 N N . GLY A 1 754 ? -1.712 27.702 25.846 1.00 89.69 754 GLY A N 1
ATOM 6017 C CA . GLY A 1 754 ? -1.406 28.290 27.144 1.00 89.69 754 GLY A CA 1
ATOM 6018 C C . GLY A 1 754 ? -0.352 27.508 27.919 1.00 89.69 754 GLY A C 1
ATOM 6019 O O . GLY A 1 754 ? 0.160 26.488 27.463 1.00 89.69 754 GLY A O 1
ATOM 6020 N N . THR A 1 755 ? -0.030 27.999 29.112 1.00 92.38 755 THR A N 1
ATOM 6021 C CA . THR A 1 755 ? 0.926 27.358 30.019 1.00 92.38 755 THR A CA 1
ATOM 6022 C C . THR A 1 755 ? 0.207 26.401 30.965 1.00 92.38 755 THR A C 1
ATOM 6024 O O . THR A 1 755 ? -0.735 26.792 31.656 1.00 92.38 755 THR A O 1
ATOM 6027 N N . TYR A 1 756 ? 0.676 25.159 31.027 1.00 93.88 756 TYR A N 1
ATOM 6028 C CA . TYR A 1 756 ? 0.168 24.125 31.924 1.00 93.88 756 TYR A CA 1
ATOM 6029 C C . TYR A 1 756 ? 1.244 23.767 32.944 1.00 93.88 756 TYR A C 1
ATOM 6031 O O . TYR A 1 756 ? 2.411 23.619 32.598 1.00 93.88 756 TYR A O 1
ATOM 6039 N N . GLY A 1 757 ? 0.869 23.602 34.209 1.00 92.88 757 GLY A N 1
ATOM 6040 C CA . GLY A 1 757 ? 1.706 22.933 35.199 1.00 92.88 757 GLY A CA 1
ATOM 6041 C C . GLY A 1 757 ? 1.690 21.425 34.973 1.00 92.88 757 GLY A C 1
ATOM 6042 O O . GLY A 1 757 ? 0.638 20.865 34.684 1.00 92.88 757 GLY A O 1
ATOM 6043 N N . VAL A 1 758 ? 2.832 20.766 35.123 1.00 93.06 758 VAL A N 1
ATOM 6044 C CA . VAL A 1 758 ? 2.930 19.306 35.038 1.00 93.06 758 VAL A CA 1
ATOM 6045 C C . VAL A 1 758 ? 2.846 18.721 36.440 1.00 93.06 758 VAL A C 1
ATOM 6047 O O . VAL A 1 758 ? 3.653 19.081 37.296 1.00 93.06 758 VAL A O 1
ATOM 6050 N N . TRP A 1 759 ? 1.873 17.848 36.676 1.00 94.75 759 TRP A N 1
ATOM 6051 C CA . TRP A 1 759 ? 1.548 17.298 37.991 1.00 94.75 759 TRP A CA 1
ATOM 6052 C C . TRP A 1 759 ? 1.625 15.779 37.970 1.00 94.75 759 TRP A C 1
ATOM 6054 O O . TRP A 1 759 ? 0.989 15.155 37.126 1.00 94.75 759 TRP A O 1
ATOM 6064 N N . LEU A 1 760 ? 2.349 15.183 38.915 1.00 95.81 760 LEU A N 1
ATOM 6065 C CA . LEU A 1 760 ? 2.527 13.734 39.021 1.00 95.81 760 LEU A CA 1
ATOM 6066 C C . LEU A 1 760 ? 2.065 13.219 40.380 1.00 95.81 760 LEU A C 1
ATOM 6068 O O . LEU A 1 760 ? 2.410 13.784 41.410 1.00 95.81 760 LEU A O 1
ATOM 6072 N N . GLY A 1 761 ? 1.318 12.123 40.392 1.00 96.00 761 GLY A N 1
ATOM 6073 C CA . GLY A 1 761 ? 0.874 11.443 41.608 1.00 96.00 761 GLY A CA 1
ATOM 6074 C C . GLY A 1 761 ? 0.802 9.932 41.437 1.00 96.00 761 GLY A C 1
ATOM 6075 O O . GLY A 1 761 ? 1.060 9.403 40.356 1.00 96.00 761 GLY A O 1
ATOM 6076 N N . ILE A 1 762 ? 0.425 9.235 42.507 1.00 95.56 762 ILE A N 1
ATOM 6077 C CA . ILE A 1 762 ? 0.171 7.792 42.499 1.00 95.56 762 ILE A CA 1
ATOM 6078 C C . ILE A 1 762 ? -1.185 7.529 43.155 1.00 95.56 762 ILE A C 1
ATOM 6080 O O . ILE A 1 762 ? -1.543 8.169 44.142 1.00 95.56 762 ILE A O 1
ATOM 6084 N N . THR A 1 763 ? -1.943 6.573 42.623 1.00 91.19 763 THR A N 1
ATOM 6085 C CA . THR A 1 763 ? -3.183 6.075 43.238 1.00 91.19 763 THR A CA 1
ATOM 6086 C C . THR A 1 763 ? -3.054 4.598 43.574 1.00 91.19 763 THR A C 1
ATOM 6088 O O . THR A 1 763 ? -2.324 3.872 42.905 1.00 91.19 763 THR A O 1
ATOM 6091 N N . ASP A 1 764 ? -3.809 4.121 44.560 1.00 85.31 764 ASP A N 1
ATOM 6092 C CA . ASP A 1 764 ? -3.917 2.690 44.883 1.00 85.31 764 ASP A CA 1
ATOM 6093 C C . ASP A 1 764 ? -4.904 1.929 43.967 1.00 85.31 764 ASP A C 1
ATOM 6095 O O . ASP A 1 764 ? -5.271 0.784 44.238 1.00 85.31 764 ASP A O 1
ATOM 6099 N N . GLY A 1 765 ? -5.363 2.581 42.892 1.00 73.62 765 GLY A N 1
ATOM 6100 C CA . GLY A 1 765 ? -6.425 2.115 42.002 1.00 73.62 765 GLY A CA 1
ATOM 6101 C C . GLY A 1 765 ? -7.822 2.634 42.363 1.00 73.62 765 GLY A C 1
ATOM 6102 O O . GLY A 1 765 ? -8.744 2.472 41.561 1.00 73.62 765 GLY A O 1
ATOM 6103 N N . ARG A 1 766 ? -8.001 3.269 43.531 1.00 77.94 766 ARG A N 1
ATOM 6104 C CA . ARG A 1 766 ? -9.262 3.913 43.951 1.00 77.94 766 ARG A CA 1
ATOM 6105 C C . ARG A 1 766 ? -9.069 5.302 44.557 1.00 77.94 766 ARG A C 1
ATOM 6107 O O . ARG A 1 766 ? -9.927 6.158 44.359 1.00 77.94 766 ARG A O 1
ATOM 6114 N N . LYS A 1 767 ? -7.997 5.525 45.316 1.00 87.38 767 LYS A N 1
ATOM 6115 C CA . LYS A 1 767 ? -7.710 6.770 46.039 1.00 87.38 767 LYS A CA 1
ATOM 6116 C C . LYS A 1 767 ? -6.275 7.242 45.786 1.00 87.38 767 LYS A C 1
ATOM 6118 O O . LYS A 1 767 ? -5.401 6.404 45.554 1.00 87.38 767 LYS A O 1
ATOM 6123 N N . PRO A 1 768 ? -6.012 8.561 45.848 1.00 93.50 768 PRO A N 1
ATOM 6124 C CA . PRO A 1 768 ? -4.649 9.078 45.833 1.00 93.50 768 PRO A CA 1
ATOM 6125 C C . PRO A 1 768 ? -3.833 8.561 47.019 1.00 93.50 768 PRO A C 1
ATOM 6127 O O . PRO A 1 768 ? -4.337 8.472 48.141 1.00 93.50 768 PRO A O 1
ATOM 6130 N N . VAL A 1 769 ? -2.574 8.232 46.757 1.00 95.12 769 VAL A N 1
AT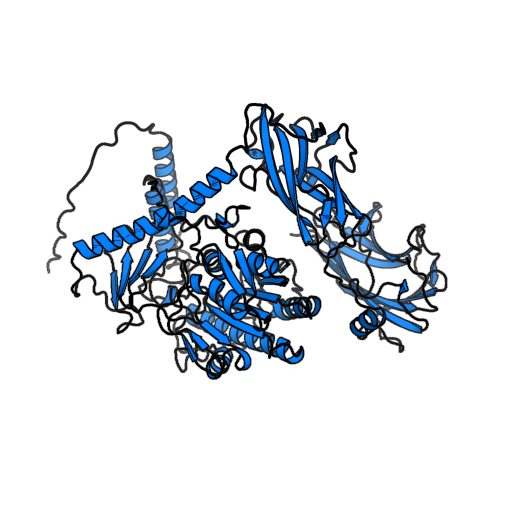OM 6131 C CA . VAL A 1 769 ? -1.576 7.873 47.764 1.00 95.12 769 VAL A CA 1
ATOM 6132 C C . VAL A 1 769 ? -0.950 9.159 48.298 1.00 95.12 769 VAL A C 1
ATOM 6134 O O . VAL A 1 769 ? -0.582 10.035 47.521 1.00 95.12 769 VAL A O 1
ATOM 6137 N N . THR A 1 770 ? -0.819 9.273 49.621 1.00 95.38 770 THR A N 1
ATOM 6138 C CA . THR A 1 770 ? -0.199 10.435 50.275 1.00 95.38 770 THR A CA 1
ATOM 6139 C C . THR A 1 770 ? 1.230 10.656 49.785 1.00 95.38 770 THR A C 1
ATOM 6141 O O . THR A 1 770 ? 1.990 9.691 49.683 1.00 95.38 770 THR A O 1
ATOM 6144 N N . VAL A 1 771 ? 1.609 11.909 49.527 1.00 96.25 771 VAL A N 1
ATOM 6145 C CA . VAL A 1 771 ? 2.964 12.275 49.096 1.00 96.25 771 VAL A CA 1
ATOM 6146 C C . VAL A 1 771 ? 3.661 13.166 50.122 1.00 96.25 771 VAL A C 1
ATOM 6148 O O . VAL A 1 771 ? 3.094 14.139 50.614 1.00 96.25 771 VAL A O 1
ATOM 6151 N N . GLU A 1 772 ? 4.912 12.839 50.426 1.00 95.25 772 GLU A N 1
ATOM 6152 C CA . GLU A 1 772 ? 5.834 13.677 51.192 1.00 95.25 772 GLU A CA 1
ATOM 6153 C C . GLU A 1 772 ? 6.866 14.252 50.222 1.00 95.25 772 GLU A C 1
ATOM 6155 O O . GLU A 1 772 ? 7.660 13.506 49.656 1.00 95.25 772 GLU A O 1
ATOM 6160 N N . ALA A 1 773 ? 6.851 15.564 49.991 1.00 92.12 773 ALA A N 1
ATOM 6161 C CA . ALA A 1 773 ? 7.755 16.214 49.044 1.00 92.12 773 ALA A CA 1
ATOM 6162 C C . ALA A 1 773 ? 8.557 17.336 49.710 1.00 92.12 773 ALA A C 1
ATOM 6164 O O . ALA A 1 773 ? 8.031 18.084 50.536 1.00 92.12 773 ALA A O 1
ATOM 6165 N N . GLN A 1 774 ? 9.832 17.468 49.343 1.00 88.50 774 GLN A N 1
ATOM 6166 C CA . GLN A 1 774 ? 10.708 18.537 49.827 1.00 88.50 774 GLN A CA 1
ATOM 6167 C C . GLN A 1 774 ? 10.904 19.586 48.734 1.00 88.50 774 GLN A C 1
ATOM 6169 O O . GLN A 1 774 ? 11.490 19.304 47.693 1.00 88.50 774 GLN A O 1
ATOM 6174 N N . GLY A 1 775 ? 10.428 20.809 48.980 1.00 84.25 775 GLY A N 1
ATOM 6175 C CA . GLY A 1 775 ? 10.615 21.935 48.057 1.00 84.25 775 GLY A CA 1
ATOM 6176 C C . GLY A 1 775 ? 9.780 21.871 46.772 1.00 84.25 775 GLY A C 1
ATOM 6177 O O . GLY A 1 775 ? 10.086 22.601 45.834 1.00 84.25 775 GLY A O 1
ATOM 6178 N N . LEU A 1 776 ? 8.741 21.028 46.723 1.00 90.25 776 LEU A N 1
ATOM 6179 C CA . LEU A 1 776 ? 7.806 20.923 45.597 1.00 90.25 776 LEU A CA 1
ATOM 6180 C C . LEU A 1 776 ? 6.379 21.242 46.042 1.00 90.25 776 LEU A C 1
ATOM 6182 O O . LEU A 1 776 ? 5.962 20.851 47.134 1.00 90.25 776 LEU A O 1
ATOM 6186 N N . ASP A 1 777 ? 5.622 21.905 45.168 1.00 92.62 777 ASP A N 1
ATOM 6187 C CA . ASP A 1 777 ? 4.199 22.159 45.388 1.00 92.62 777 ASP A CA 1
ATOM 6188 C C . ASP A 1 777 ? 3.413 20.842 45.324 1.00 92.62 777 ASP A C 1
ATOM 6190 O O . ASP A 1 777 ? 3.568 20.070 44.375 1.00 92.62 777 ASP A O 1
ATOM 6194 N N . VAL A 1 778 ? 2.533 20.611 46.303 1.00 94.25 778 VAL A N 1
ATOM 6195 C CA . VAL A 1 778 ? 1.628 19.451 46.357 1.00 94.25 778 VAL A CA 1
ATOM 6196 C C . VAL A 1 778 ? 0.182 19.932 46.282 1.00 94.25 778 VAL A C 1
ATOM 6198 O O . VAL A 1 778 ? -0.220 20.806 47.052 1.00 94.25 778 VAL A O 1
ATOM 6201 N N . ASP A 1 779 ? -0.614 19.367 45.374 1.00 90.12 779 ASP A N 1
ATOM 6202 C CA . ASP A 1 779 ? -2.032 19.716 45.252 1.00 90.12 779 ASP A CA 1
ATOM 6203 C C . ASP A 1 779 ? -2.949 18.915 46.198 1.00 90.12 779 ASP A C 1
ATOM 6205 O O . ASP A 1 779 ? -2.549 17.959 46.865 1.00 90.12 779 ASP A O 1
ATOM 6209 N N . SER A 1 780 ? -4.232 19.290 46.247 1.00 87.81 780 SER A N 1
ATOM 6210 C CA . SER A 1 780 ? -5.236 18.632 47.097 1.00 87.81 780 SER A CA 1
ATOM 6211 C C . SER A 1 780 ? -5.497 17.161 46.742 1.00 87.81 780 SER A C 1
ATOM 6213 O O . SER A 1 780 ? -6.104 16.442 47.536 1.00 87.81 780 SER A O 1
ATOM 6215 N N . THR A 1 781 ? -5.027 16.699 45.583 1.00 88.69 781 THR A N 1
ATOM 6216 C CA . THR A 1 781 ? -5.117 15.309 45.121 1.00 88.69 781 THR A CA 1
ATOM 6217 C C . THR A 1 781 ? -3.807 14.540 45.296 1.00 88.69 781 THR A C 1
ATOM 6219 O O . THR A 1 781 ? -3.674 13.455 44.740 1.00 88.69 781 THR A O 1
ATOM 6222 N N . GLN A 1 782 ? -2.869 15.060 46.097 1.00 95.38 782 GLN A N 1
ATOM 6223 C CA . GLN A 1 782 ? -1.576 14.429 46.390 1.00 95.38 782 GLN A CA 1
ATOM 6224 C C . GLN A 1 782 ? -0.676 14.269 45.151 1.00 95.38 782 GLN A C 1
ATOM 6226 O O . GLN A 1 782 ? 0.093 13.312 45.049 1.00 95.38 782 GLN A O 1
ATOM 6231 N N . ARG A 1 783 ? -0.754 15.211 44.200 1.00 95.25 783 ARG A N 1
ATOM 6232 C CA . ARG A 1 783 ? 0.180 15.297 43.068 1.00 95.25 783 ARG A CA 1
ATOM 6233 C C . ARG A 1 783 ? 1.251 16.348 43.341 1.00 95.25 783 ARG A C 1
ATOM 6235 O O . ARG A 1 783 ? 0.928 17.431 43.819 1.00 95.25 783 ARG A O 1
ATOM 6242 N N . VAL A 1 784 ? 2.500 16.055 42.991 1.00 95.56 784 VAL A N 1
ATOM 6243 C CA . VAL A 1 784 ? 3.625 17.001 43.023 1.00 95.56 784 VAL A CA 1
ATOM 6244 C C . VAL A 1 784 ? 3.748 17.743 41.699 1.00 95.56 784 VAL A C 1
ATOM 6246 O O . VAL A 1 784 ? 3.597 17.148 40.629 1.00 95.56 784 VAL A O 1
ATOM 6249 N N . ARG A 1 785 ? 4.051 19.038 41.756 1.00 93.69 785 ARG A N 1
ATOM 6250 C CA . ARG A 1 785 ? 4.326 19.851 40.570 1.00 93.69 785 ARG A CA 1
ATOM 6251 C C . ARG A 1 785 ? 5.772 19.666 40.120 1.00 93.69 785 ARG A C 1
ATOM 6253 O O . ARG A 1 785 ? 6.699 19.914 40.881 1.00 93.69 785 ARG A O 1
ATOM 6260 N N . LEU A 1 786 ? 5.957 19.274 38.865 1.00 91.31 786 LEU A N 1
ATOM 6261 C CA . LEU A 1 786 ? 7.263 18.976 38.269 1.00 91.31 786 LEU A CA 1
ATOM 6262 C C . LEU A 1 786 ? 7.821 20.135 37.433 1.00 91.31 786 LEU A C 1
ATOM 6264 O O . LEU A 1 786 ? 9.030 20.262 37.247 1.00 91.31 786 LEU A O 1
ATOM 6268 N N . GLY A 1 787 ? 6.948 21.011 36.938 1.00 89.06 787 GLY A N 1
ATOM 6269 C CA . GLY A 1 787 ? 7.332 22.146 36.107 1.00 89.06 787 GLY A CA 1
ATOM 6270 C C . GLY A 1 787 ? 6.151 22.728 35.346 1.00 89.06 787 GLY A C 1
ATOM 6271 O O . GLY A 1 787 ? 4.995 22.559 35.746 1.00 89.06 787 GLY A O 1
ATOM 6272 N N . THR A 1 788 ? 6.449 23.407 34.242 1.00 91.25 788 THR A N 1
ATOM 6273 C CA . THR A 1 788 ? 5.457 23.958 33.315 1.00 91.25 788 THR A CA 1
ATOM 6274 C C . THR A 1 788 ? 5.791 23.597 31.874 1.00 91.25 788 THR A C 1
ATOM 6276 O O . THR A 1 788 ? 6.965 23.510 31.525 1.00 91.25 788 THR A O 1
ATOM 6279 N N . VAL A 1 789 ? 4.759 23.428 31.055 1.00 90.38 789 VAL A N 1
ATOM 6280 C CA . VAL A 1 789 ? 4.823 23.243 29.601 1.00 90.38 789 VAL A CA 1
ATOM 6281 C C . VAL A 1 789 ? 4.045 24.373 28.928 1.00 90.38 789 VAL A C 1
ATOM 6283 O O . VAL A 1 789 ? 2.964 24.743 29.403 1.00 90.38 789 VAL A O 1
ATOM 6286 N N . THR A 1 790 ? 4.568 24.921 27.834 1.00 91.19 790 THR A N 1
ATOM 6287 C CA . THR A 1 790 ? 3.843 25.887 27.000 1.00 91.19 790 THR A CA 1
ATOM 6288 C C . THR A 1 790 ? 3.273 25.184 25.781 1.00 91.19 790 THR A C 1
ATOM 6290 O O . THR A 1 790 ? 3.994 24.532 25.029 1.00 91.19 790 THR A O 1
ATOM 6293 N N . ILE A 1 791 ? 1.969 25.341 25.569 1.00 89.62 791 ILE A N 1
ATOM 6294 C CA . ILE A 1 791 ? 1.273 24.822 24.396 1.00 89.62 791 ILE A CA 1
ATOM 6295 C C . ILE A 1 791 ? 0.907 26.001 23.493 1.00 89.62 791 ILE A C 1
ATOM 6297 O O . ILE A 1 791 ? 0.090 26.841 23.868 1.00 89.62 791 ILE A O 1
ATOM 6301 N N . ALA A 1 792 ? 1.521 26.087 22.318 1.00 85.12 792 ALA A N 1
ATOM 6302 C CA . ALA A 1 792 ? 1.284 27.130 21.322 1.00 85.12 792 ALA A CA 1
ATOM 6303 C C . ALA A 1 792 ? 0.247 26.697 20.271 1.00 85.12 792 ALA A C 1
ATOM 6305 O O . ALA A 1 792 ? -0.023 25.511 20.087 1.00 85.12 792 ALA A O 1
ATOM 6306 N N . ASN A 1 793 ? -0.338 27.663 19.559 1.00 78.19 793 ASN A N 1
ATOM 6307 C CA . ASN A 1 793 ? -1.228 27.371 18.435 1.00 78.19 793 ASN A CA 1
ATOM 6308 C C . ASN A 1 793 ? -0.428 26.818 17.238 1.00 78.19 793 ASN A C 1
ATOM 6310 O O . ASN A 1 793 ? 0.763 27.103 17.094 1.00 78.19 793 ASN A O 1
ATOM 6314 N N . THR A 1 794 ? -1.077 26.037 16.378 1.00 62.25 794 THR A N 1
ATOM 6315 C CA . THR A 1 794 ? -0.555 25.729 15.038 1.00 62.25 794 THR A CA 1
ATOM 6316 C C . THR A 1 794 ? -0.794 26.950 14.151 1.00 62.25 794 THR A C 1
ATOM 6318 O O . THR A 1 794 ? -1.943 27.375 14.036 1.00 62.25 794 THR A O 1
ATOM 6321 N N . GLU A 1 795 ? 0.275 27.554 13.622 1.00 42.66 795 GLU A N 1
ATOM 6322 C CA . GLU A 1 795 ? 0.179 28.597 12.584 1.00 42.66 795 GLU A CA 1
ATOM 6323 C C . GLU A 1 795 ? -0.312 28.019 11.259 1.00 42.66 795 GLU A C 1
ATOM 6325 O O . GLU A 1 795 ? 0.094 26.871 10.954 1.00 42.66 795 GLU A O 1
#

pLDDT: mean 83.76, std 17.13, range [23.69, 98.81]

Sequence (795 aa):
MAIPLLPPVRRRLVALGGWSGRRTIAAGIVGALLVVGLWLLPPPSGQAMVVSRCVVLDIAADMLQESLLPEETVAITEQERLDSSLELRSVPDKPRLNIVLVMFESLNWKSSDVYVKGVNTTHFLAELARDGWVVEHQYSVVPHTTKALVSVVCGIYPYLDTEPLETTPDILPRRCLPHLLRSAGYRTGFFAPVANFEHRNQLMANTGFDTIRLLDDMPVEGFEETNYFGREERVMLQPSLDWVESVRGQPFLLTYLTLMSHHNYVVPQSYPYTMYPTEDLDQRNYLNAVKYTDEFLRDVFAGFERMGLLEDTVFIIVGDHGEAFGEHGRRQHDLIMWEEGLRSAAVLYNPRHLGGPGVIKGFRSHLDLVPTVLELAGLELDKGEFLGRSLLQAVPEDRQLFFSCWFKRRCMAMREGPIKYIYHFGLKPMEVYDTSVDPFDTDNLAFTGPYQSALLDEKEEAMQRWNRVVNQQYEEWGSRLTEGVVSDSEPEVARRLEADFAGKIRLVGCDVTPPTVRAGEDIQVRYVFQALAEMPASTAFFVHFTMPGEKFFNADHVPGRGAWPLEKWEAGKYYVDEHVIHVPGTWRGGEARLLVGFWDKASRKRLSARSEGPVEDDRVEVARIRVKAGLVRTGLSLDERRAKAGRFISFDKPPMDDALSATFGGKVELLGINRSRMDVKLAGTVEMSYLFRAVTELPKGWRLTVKLRQESGAEVDGDHVPIGGLYPLGDWREGEYVVDRHPIHIDMHRTRPGTYGVWLGITDGRKPVTVEAQGLDVDSTQRVRLGTVTIANTE

Secondary structure (DSSP, 8-state):
-PPPPPPP------------TTHHHHHHHHHHHHHHHHHTSPPPSSGGGSSHHHHHHHHHHHHHHHTTSPP---PPPTTT---PPPEEEEPTT----EEEEEEETT-BGGGSTTTSTT--S-HHHHHHHHHSEEEEEEE-SSSSHHHHHHHHHH-SPPP-SSS-GGGSTT-SSS--HHHHHHHTT-EEEEE-SB-SGGGHHHHHHHHT-SEEE-GGGS--TT----BTTB--GGGGHHHHHHHHHHTTTS-EEEEEE--TTSTT----TTS-----S-S-HHHHHHHHHHHHHHHHHHHHHHHHHHTT-GGGEEEEEEES---EESGGG-EESTT--SHHHHEE-EEEE-HHHHTS-EEEEEEEEGGGHHHHHHHHTTEEEEES--SS--TTS---TT-EEEEE-SSTTT-EEEEETTEEEEE-TTSS--EEEETTT-TT--S-TTTTSS--HHHHHHHHHHHHHHHHHHHHHHHHHHHHHHTTTEESS----SSEEEEEETTTEEEEEEEEESSEEETTSEEEEEEEEEESS---TTEEEEEEEE-TTS--EE----TTTTT--GGGPPTT-EEEEEEEEEPPTT---EEEEEEEEEEETTTTEEPPEEESS-EETTEEEEEEEEEEPPS------HHHHHHHHTTTEESSPPP-SEEEEEEETTTEEEEEEEEEE-EEETT-EEEEEEEEEESSPPPTT-EEEEEEE-TTS-EEE----TTTTTS-GGGPPTT-EEEEEEEEE--TTTPPSEEEEEEEEEE-SSSBPPEEESSS-B-TTSPEEEEEEEEEPP-

Foldseek 3Di:
DDDDDDDDDDDDDDDDPDDDPDPLVVLVVVLVVVVVVVVPDDDDPDPPPPPPPVVVNVVSVVVNVVVPDDDDADDQDPVLAQQWAWDKDFFPPAAQFAEEEEAEEQFALCLECCNHPPSPQQVLLNVQQQWFAWAPAEWAQALDQLQLVCCQFALDGQQQELQSLLLFFPLNSYATLQRNVVVVFAAEEEEEQFDCPSNVVSNVVNNPHPYYYYNLNFDCPPWDDQDPGGTAQCSVQVVQLVVCVVCPPTHYYYYYYGDCLPPPLGDPPPQDQDDGPDPQPSVSSNSSSSNSVSVVVVSNLVSCVVVVRLQRYKYKYKYSWHFDRCQVHDGGAQQDPWSRTITRIIIIGHSNQRVTHYYQDAHAYSSQNSQQSCVSSSMDTPIDDGPHHHSVDDDDQQDKDKHHGHHPQQWIWMGGRQKIWIDGNVPDDIFIDRCVVVVGSPDTCCPPPPNDPVNNVVRVVVNVVSSSSSNSSSVVSVVVLQVPFKALDFDDDPAAKWKDFQQFKTWGAKDKPPLEEAAQAKIKMKTKMAGQDADDLQKFKWKWKDDVPDDIDTPGAAFSSNPHHRNNHDHSMMGIGMGMDRHHLPDQWDKMWIKIFMDGNVVLATGAMDIPADADRRIGGRGIGTYHRHPDDPPQDLVNLCVVQVVFKDLDFDDADAAWFKQFQVFKTWGHKDFPAQEEEAQGKGKMKTKMATQAQDAPQKWKWKWWADPVGQIATQTDAFPRNRAHSNSDHRSMIGIGIGIRGRHNSRDDFAKTWMWIFMDSNPATTAMDTDPFDADPRRITTDGMGGYHYDD